Protein 8JYT (pdb70)

Sequence (1138 aa):
NQPVTVIGLGPMGQAMAGAFLAAGHPVTVWNRTPSKADALVAQGAVRAATVAEALAASELVVLSLTDYDAMYAILEPAADALAGRVLVNLSSDTPERAREAAAWAAEHGARYLTGGVMVPPPGIGTPEAYVFYSGPREVFEAHATLAVLGGTDYVGEDPGLAQLYYQAQLDIFWTTMTAYLHATALVGSEGVPAEEFLPYATEMFDSMSFLEEMAEQIDAGEYPGDEDTLAMGAAGVDHIVHASRDAGIDTALPEAVKALFRRAIAAGHGEDSFTSLIEVLRKPAQPVTVIGLGPMGQAMAGAFLAAGHPVTVWNRTPSKADALVAQGAVAATVAEALAASELVVLSLTDYDAMYAILEPAADALAGRVLVNLSSDTPERAREAAAWAAEHGARYLTGGVMVPPPGIGTPEAYVFYSGPREVFEAHATLAVLGGTDYVGEDPGLAQLYYQAQLDIFWTTMTAYLHATALVGSEGVPAEEFLPYATEMFDSMSFLEEMAEQIDAGEYPGDEDTLAMGAAGVDHIVHASRDAGIDTALPEAVKALFRRAIAAGHGEDSFTSLIEVLRKPNQPVTVIGLGPMGQAMAGAFLAAGHPVTVWNRTPSKADALVAQGAVRAATVAEALAASELVVLSLTDYDAMYAILEPAADALAGRVLVNLSSDTPERAREAAAWAAEHGARYLTGGVMVPPPGIGTPEAYVFYSGPREVFEAHRATLAVLGGTDYVGEDPGLAQLYYQAQLDIFWTTMTAYLHATALVGSEGVPAEEFLPYATEMFDSMSFLEEMAEQIDAGEYPGDEDTLAMGAAGVDHIVHASRDAGIDTALPEAVKALFRRAIAAGHGEDSFTSLIEVLRKPANNQPVTVIGLGPMGQAMAGAFLAAGHPVTVWNRTPSKADALVAQGAVAATVAEALAASELVVLSLTDYDAMYAILEPAADALAGRVLVNLSSDTPERAREAAAWAAEHGARYLTGGVMVPPPGIGTPEAYVFYSGPREVFEAHRATLAVLGGTDYVGEDPGLAQLYYQAQLDIFWTTMTAYLHATALVGSEGVPAEEFLPYATEMFDSSFLEEMAEQIDAGEYPGDEDTLAMGAAGVDHIVHASRDAGIDTALPEAVKALFRRAIAAGHGEDSFTSLIEVLRKPA

Nearest PDB structures (foldseek):
  8jyt-assembly1_A  TM=1.004E+00  e=6.769E-57  synthetic construct
  8jyt-assembly2_B  TM=9.882E-01  e=8.481E-52  synthetic construct
  8hwy-assembly1_B  TM=9.661E-01  e=2.026E-46  Escherichia
  6h7p-assembly1_B  TM=9.087E-01  e=3.758E-31  Aspergillus terreus
  5fwn-assembly1_B  TM=8.512E-01  e=6.759E-31  Amycolatopsis orientalis

Solvent-accessible surface area: 49541 Å² total; per-residue (Å²): 116,95,64,0,0,0,0,2,0,20,104,45,0,65,29,1,0,25,19,0,34,96,51,50,13,59,3,14,0,42,23,203,55,78,71,91,0,78,73,17,49,81,141,52,5,90,88,10,88,53,19,37,96,0,0,69,48,4,74,6,0,0,0,15,33,116,35,0,80,28,0,46,75,24,0,91,116,14,10,141,27,0,59,36,48,0,0,0,0,12,2,33,4,11,6,83,60,0,56,96,0,19,60,27,0,67,140,54,46,6,92,7,0,0,0,1,13,31,31,75,33,109,12,18,39,44,39,75,2,37,0,0,0,0,0,37,120,118,4,23,90,78,26,90,6,0,46,33,0,3,12,46,9,35,26,16,101,39,29,0,20,0,0,3,6,31,1,0,0,25,1,0,23,14,3,0,2,0,0,0,0,0,0,3,2,0,0,28,44,87,60,15,69,2,73,83,0,12,78,42,0,56,71,21,23,109,57,21,100,60,9,84,97,6,0,73,25,10,67,70,39,117,15,90,25,117,141,45,15,0,39,116,0,19,57,18,2,42,30,3,0,70,2,0,110,82,29,36,12,5,32,48,0,2,54,17,2,62,29,1,2,144,47,0,72,92,61,64,33,10,125,43,10,22,2,0,3,0,55,12,0,64,115,78,120,104,66,0,0,0,0,2,1,25,101,47,0,63,30,0,0,22,20,0,33,96,53,61,29,78,4,15,4,45,24,204,60,98,72,89,11,91,72,9,70,90,131,51,7,103,35,93,58,19,39,82,0,0,73,45,3,69,5,0,0,0,16,27,114,37,0,84,25,0,45,70,25,0,88,111,9,9,124,19,0,56,35,59,0,0,0,0,15,3,46,22,69,21,118,65,0,85,101,0,18,55,28,0,69,138,55,45,4,88,7,0,0,0,1,10,44,20,84,40,114,11,18,43,37,129,122,5,65,0,15,1,0,0,40,55,63,4,20,15,38,22,64,3,1,2,14,0,0,20,22,48,52,34,3,21,50,29,0,42,0,1,100,96,33,65,54,61,33,93,110,90,157,78,36,66,65,44,48,114,26,34,19,43,43,36,37,49,153,63,54,73,48,150,109,40,82,79,148,10,62,101,103,84,110,48,81,83,83,87,101,120,41,48,118,32,43,132,63,50,113,18,89,10,142,136,74,14,0,36,107,20,17,46,30,15,66,124,83,0,105,49,0,126,109,34,67,40,90,31,67,45,8,61,55,60,34,51,58,23,149,104,0,71,92,50,61,29,10,130,44,10,70,7,0,27,41,48,3,93,155,113,178,149,75,67,0,0,0,0,2,1,21,99,43,0,53,28,0,0,18,23,0,36,94,55,54,19,72,6,16,0,39,26,208,52,75,74,85,0,77,58,10,57,90,137,51,6,94,83,12,88,70,20,44,96,0,0,70,46,4,72,3,0,0,0,17,28,119,34,0,91,28,0,45,78,24,0,88,110,13,9,133,27,0,59,33,52,0,0,0,0,14,4,33,11,11,6,87,65,0,60,93,0,17,66,35,0,67,134,47,43,6,91,6,0,0,0,1,15,27,24,78,41,109,10,15,44,52,127,125,3,27,1,0,1,0,0,43,118,121,6,2,73,68,11,104,79,6,0,50,37,0,6,34,32,38,43,30,16,102,39,30,0,18,0,1,4,6,39,1,0,0,29,2,0,27,13,2,0,3,1,0,0,2,0,0,2,1,0,0,25,45,82,49,10,39,3,71,47,0,18,9,7,0,51,28,10,22,84,59,20,98,63,9,72,88,7,0,84,37,13,58,70,43,115,19,83,34,118,106,49,26,0,42,104,0,19,58,17,2,39,32,4,0,77,2,0,108,81,32,35,5,4,27,44,0,3,56,18,2,44,33,2,2,131,65,0,68,95,66,58,31,10,140,45,10,15,3,0,3,0,59,7,0,75,136,76,112,114,110,76,70,0,0,0,0,2,0,21,101,44,0,61,30,1,0,19,17,0,38,96,33,36,7,61,5,16,3,42,24,202,56,98,72,91,16,89,62,4,80,88,118,45,5,97,38,84,74,20,44,88,0,0,73,46,4,75,3,0,0,0,16,29,128,47,0,92,31,1,43,72,26,0,90,108,12,8,137,27,0,62,32,47,2,0,0,0,13,5,49,25,62,14,106,59,0,90,94,0,20,65,35,0,65,132,46,41,6,97,7,0,0,0,2,15,39,21,83,38,115,5,18,46,36,142,113,5,63,0,15,0,0,0,52,50,77,22,7,55,76,29,45,69,5,0,50,36,0,10,32,34,62,63,31,16,104,54,24,0,50,0,1,99,94,37,76,53,62,43,95,108,88,160,78,39,67,63,46,44,109,24,35,20,46,42,40,34,47,160,61,49,71,47,152,103,41,76,79,151,8,61,115,132,109,115,69,101,90,109,126,106,43,50,111,37,43,132,62,50,112,24,82,32,125,152,79,15,0,36,110,20,4,55,30,14,57,130,83,3,108,44,0,125,111,33,69,37,76,32,69,48,6,59,56,60,38,54,50,20,121,82,0,61,92,62,61,35,10,132,44,9,80,8,0,27,41,48,10,95,129,117,127,118

Secondary structure (DSSP, 8-state):
---EEEE--SHHHHHHHHHHHHTT--EEEE-SSGGGGHHHHTTT-EE-SSHHHHHHH-SEEEE--SSHHHHHHHHGGGGGGGTT-EEEE-----HHHHHHHHHHHHHTT-EEEEEEE-S-GGGTT-TT-EEEEES-HHHHHH---GGGGSEEEEEESSTTHHHHHHHHHHHHHHHHHHHHHHHHHHHHTTT--HHHHHHHHHHHHHT---HHHHHHHHHHT----SSSBHHHHHHHHHHHHHHHHHHT---HHHHHHHHHHHHHHHTT-TTSBGGGGHHHHTS--/--EEEE--SHHHHHHHHHHHHTT--EEEE-SSGGGGHHHHHTT----SHHHHHHH-SEEEE--SSHHHHHHHHGGGGGGGTT-EEEE-----HHHHHHHHHHHHHTT-EEEEEEE-S-GGGTTSTT-EEEEES-HHHHHH---GGGGSEEEEEESSTTHHHHHHHHHHHHHHHHHHHHHHHHHHHHTTT--HHHHHHHHHHHHHT---HHHHHHHHHHT----SSSBHHHHHHHHHHHHHHHHHHT---HHHHHHHHHHHHHHHTT-TTSBGGGGHHHHS--/---EEEE--SHHHHHHHHHHHHHT--EEEE-SSGGGTHHHHHHT-EE-SSHHHHHHH-SEEEE--SSHHHHHHHHGGGGGG-TT-EEEE-S---HHHHHHHHHHHHHTT-EEEEEEE-S-GGGTTSTT-EEEEES-HHHHHHHHHHHHTTSEEEEEES-TTHHHHHHHHHHHHHHHHHHHHHHHHHHHHTTT--HHHHHHHHHHHHHT---HHHHHHHHHHT----SS-BHHHHHHHHHHHHHHHHHTTS--HHHHHHHHHHHHHHHTT-TTSBGGGGHHHHTS--/----EEEE--SHHHHHHHHHHHHTT--EEEE-SSGGGGHHHHHHT----SHHHHHHH-SEEEE--S-HHHHHHHHGGGGGGGTT-EEEE-S---HHHHHHHHHHHHHTT-EEEEEEE-S-GGGTTSTT-EEEEES-HHHHHHHHHHHHTTSEEEEEESSTTHHHHHHHHHHHHHHHHHHHHHHHHHHHHTTT--HHHHHHHHHHHHT--THHHHHHHHHHT----SSS-HHHHHHHHHHHHHHHHHHT---HHHHHHHHHHHHHHHTT-TTS-GGGGHHHHSS--

Foldseek 3Di:
DAEEEEEDLDLQSVLLQVLLVVVPHAYEYEYPPCVSCVVVVVSRYHYDPALLSSLQRHLHYEYEDAEVVVVCVRCVVNLLSLANHEYEYQYADALVSQQVVQVVSVVNNYHYKYKHWDDGSVQFQPQPTEIEIEADPVVLVVCVSVCSRYHYHYDYHRNSVRNVVRVVVVVCVVLVVVVLVQVLVLVCLVPQHSVNCVVVVVVVVVPPPCVVVLVVCVVVVAFAQDPAFLLNVLVVLVVVLVSCVVSVHDNVSSVVVNVLSVVQVVVVRRRGHNSSSVVDVVDDD/DEEEEEALDLQSVLLLVLLVVVVHAYEYDYPPCVSCVVVVVSPYHDPALLRSLQRDLHYEYDDQAVVVVCVRCVVVLLSQASHEYEYQYADALVVQLVVQVVSVVSNHHYKYKHWDDGSVCFQPAPTAMEIEADPVSLVVCVSVCSRPHYHYDYHRRSVRNVVNVVVVVCVVLLVVVLVLVLVLVCLVPQHSVNCVVVSVVVVVPPPCVVVLVVCVVVVHFAAPDQFLLNVLVVLVVVLVSCVVSVHDNPSSVVVNVLSVVQVVVPRRRGHNSSSVVVVVPD/DFAEEEEDLDLQRVLLQVLLVVVPHAYEYEYPDCVSCVVVVVVPHHDDPAVLCRLVRHQEYEYADQEVVVVCVRCVVVLLSLANHEYEYQHADALVSQQVVQVVSVVSRYHYKYKHWDDGSVCFQPAPTEIEIEADVVVCVVCVVSNCSRPHYHYDYHRRSVRNVVNVVVVVCVVLVVVVLVLVLVLVCLVPQHSVNCVVVSVVVVVVPPCVVVLVVCVVVVHFAADDAFLLNVLVVLVVVLVSCVVSPHDNVSSVVVNVLSVVQVVVPRRRGHNSSSVVSVVPDD/DQAEEEEEDLDLQSVLLQVLLVVVPYAYEYDYPDCVSCVVVVVSPYHADALLRSLQRHQHYEYEHAEVVVVCVRPVVPLLSLANHEYEYQHADALVVQLVVQVVSVVSHYFYKYKHWPDGSVCFQPAPTAMEIEADPVSCVVCVVSVCSRHHYHYDYHRRSVRNVVNVVVVVCVVLVVVVLVQVQVLVCLVPQHSVNCVVVVVVVVVVPCVVVLVVCVVVVAFAQDPHFLLNVLVVLVVVLVSCVVSVHDNPSSVVVNVLSVVQVVVPRRSGHNSSSVVSVVPDD

Structure (mmCIF, N/CA/C/O backbone):
data_8JYT
#
_entry.id   8JYT
#
_cell.length_a   66.900
_cell.length_b   68.570
_cell.length_c   84.240
_cell.angle_alpha   76.25
_cell.angle_beta   67.75
_cell.angle_gamma   60.92
#
_symmetry.space_group_name_H-M   'P 1'
#
loop_
_entity.id
_entity.type
_entity.pdbx_description
1 polymer 'ancestra imine reductase'
2 non-polymer 'NADP NICOTINAMIDE-ADENINE-DINUCLEOTIDE PHOSPHATE'
3 water water
#
loop_
_atom_site.group_PDB
_atom_site.id
_atom_site.type_symbol
_atom_site.label_atom_id
_atom_site.label_alt_id
_atom_site.label_comp_id
_atom_site.label_asym_id
_atom_site.label_entity_id
_atom_site.label_seq_id
_atom_site.pdbx_PDB_ins_code
_atom_site.Cartn_x
_atom_site.Cartn_y
_atom_site.Cartn_z
_atom_site.occupancy
_atom_site.B_iso_or_equiv
_atom_site.auth_seq_id
_atom_site.auth_comp_id
_atom_site.auth_asym_id
_atom_site.auth_atom_id
_atom_site.pdbx_PDB_model_num
ATOM 1 N N . ASN A 1 12 ? 40.567 -4.235 20.235 1.00 58.98 4 ASN A N 1
ATOM 2 C CA . ASN A 1 12 ? 39.266 -3.623 20.469 1.00 72.32 4 ASN A CA 1
ATOM 3 C C . ASN A 1 12 ? 38.252 -4.750 20.723 1.00 68.33 4 ASN A C 1
ATOM 4 O O . ASN A 1 12 ? 38.632 -5.819 21.208 1.00 70.35 4 ASN A O 1
ATOM 9 N N . GLN A 1 13 ? 36.974 -4.525 20.409 1.00 68.69 5 GLN A N 1
ATOM 10 C CA . GLN A 1 13 ? 35.937 -5.515 20.687 1.00 62.52 5 GLN A CA 1
ATOM 11 C C . GLN A 1 13 ? 35.841 -6.499 19.526 1.00 48.75 5 GLN A C 1
ATOM 12 O O . GLN A 1 13 ? 35.434 -6.098 18.424 1.00 50.26 5 GLN A O 1
ATOM 18 N N . PRO A 1 14 ? 36.212 -7.772 19.712 1.00 46.94 6 PRO A N 1
ATOM 19 C CA . PRO A 1 14 ? 36.167 -8.725 18.590 1.00 44.97 6 PRO A CA 1
ATOM 20 C C . PRO A 1 14 ? 34.737 -8.934 18.121 1.00 38.99 6 PRO A C 1
ATOM 21 O O . PRO A 1 14 ? 33.797 -8.803 18.903 1.00 41.14 6 PRO A O 1
ATOM 32 N N . VAL A 1 15 ? 34.586 -9.271 16.838 1.00 34.52 7 VAL A N 1
ATOM 33 C CA . VAL A 1 15 ? 33.284 -9.624 16.270 1.00 33.32 7 VAL A CA 1
ATOM 34 C C . VAL A 1 15 ? 33.505 -10.711 15.228 1.00 33.66 7 VAL A C 1
ATOM 35 O O . VAL A 1 15 ? 34.453 -10.645 14.438 1.00 38.75 7 VAL A O 1
ATOM 48 N N . THR A 1 16 ? 32.652 -11.729 15.251 1.00 30.14 8 THR A N 1
ATOM 49 C CA . THR A 1 16 ? 32.620 -12.756 14.220 1.00 27.86 8 THR A CA 1
ATOM 50 C C . THR A 1 16 ? 31.422 -12.549 13.311 1.00 34.33 8 THR A C 1
ATOM 51 O O . THR A 1 16 ? 30.333 -12.222 13.785 1.00 34.97 8 THR A O 1
ATOM 62 N N . VAL A 1 17 ? 31.629 -12.720 12.005 1.00 32.92 9 VAL A N 1
ATOM 63 C CA . VAL A 1 17 ? 30.546 -12.660 11.030 1.00 32.29 9 VAL A CA 1
ATOM 64 C C . VAL A 1 17 ? 30.512 -14.005 10.320 1.00 39.20 9 VAL A C 1
ATOM 65 O O . VAL A 1 17 ? 31.513 -14.428 9.724 1.00 32.74 9 VAL A O 1
ATOM 78 N N . ILE A 1 18 ? 29.373 -14.685 10.409 1.00 34.02 10 ILE A N 1
ATOM 79 C CA . ILE A 1 18 ? 29.129 -15.939 9.707 1.00 35.63 10 ILE A CA 1
ATOM 80 C C . ILE A 1 18 ? 28.098 -15.662 8.630 1.00 39.77 10 ILE A C 1
ATOM 81 O O . ILE A 1 18 ? 26.984 -15.216 8.929 1.00 34.69 10 ILE A O 1
ATOM 97 N N . GLY A 1 19 ? 28.456 -15.974 7.390 1.00 37.80 11 GLY A N 1
ATOM 98 C CA . GLY A 1 19 ? 27.648 -15.604 6.249 1.00 37.24 11 GLY A CA 1
ATOM 99 C C . GLY A 1 19 ? 28.299 -14.451 5.515 1.00 32.45 11 GLY A C 1
ATOM 100 O O . GLY A 1 19 ? 28.317 -13.320 6.008 1.00 36.59 11 GLY A O 1
ATOM 104 N N . LEU A 1 20 ? 28.870 -14.729 4.351 1.00 34.08 12 LEU A N 1
ATOM 105 C CA . LEU A 1 20 ? 29.602 -13.739 3.569 1.00 35.80 12 LEU A CA 1
ATOM 106 C C . LEU A 1 20 ? 28.952 -13.570 2.201 1.00 34.63 12 LEU A C 1
ATOM 107 O O . LEU A 1 20 ? 29.613 -13.435 1.172 1.00 35.80 12 LEU A O 1
ATOM 123 N N . GLY A 1 21 ? 27.628 -13.577 2.168 1.00 35.79 13 GLY A N 1
ATOM 124 C CA . GLY A 1 21 ? 26.928 -13.088 1.008 1.00 36.94 13 GLY A CA 1
ATOM 125 C C . GLY A 1 21 ? 27.103 -11.588 0.920 1.00 35.02 13 GLY A C 1
ATOM 126 O O . GLY A 1 21 ? 27.887 -10.989 1.672 1.00 38.47 13 GLY A O 1
ATOM 130 N N . PRO A 1 22 ? 26.368 -10.943 0.002 1.00 35.93 14 PRO A N 1
ATOM 131 C CA . PRO A 1 22 ? 26.493 -9.479 -0.128 1.00 37.11 14 PRO A CA 1
ATOM 132 C C . PRO A 1 22 ? 26.359 -8.736 1.192 1.00 37.39 14 PRO A C 1
ATOM 133 O O . PRO A 1 22 ? 27.144 -7.818 1.460 1.00 31.77 14 PRO A O 1
ATOM 144 N N . MET A 1 23 ? 25.393 -9.113 2.039 1.00 34.64 15 MET A N 1
ATOM 145 C CA . MET A 1 23 ? 25.171 -8.375 3.284 1.00 34.56 15 MET A CA 1
ATOM 146 C C . MET A 1 23 ? 26.262 -8.658 4.316 1.00 31.01 15 MET A C 1
ATOM 147 O O . MET A 1 23 ? 26.763 -7.736 4.974 1.00 34.42 15 MET A O 1
ATOM 161 N N . GLY A 1 24 ? 26.588 -9.936 4.523 1.00 32.23 16 GLY A N 1
ATOM 162 C CA . GLY A 1 24 ? 27.620 -10.281 5.489 1.00 32.69 16 GLY A CA 1
ATOM 163 C C . GLY A 1 24 ? 28.967 -9.686 5.124 1.00 30.80 16 GLY A C 1
ATOM 164 O O . GLY A 1 24 ? 29.710 -9.232 5.996 1.00 31.23 16 GLY A O 1
ATOM 168 N N . GLN A 1 25 ? 29.292 -9.675 3.832 1.00 32.88 17 GLN A N 1
ATOM 169 C CA . GLN A 1 25 ? 30.536 -9.063 3.385 1.00 37.56 17 GLN A CA 1
ATOM 170 C C . GLN A 1 25 ? 30.544 -7.581 3.716 1.00 39.90 17 GLN A C 1
ATOM 171 O O . GLN A 1 25 ? 31.547 -7.051 4.196 1.00 36.66 17 GLN A O 1
ATOM 185 N N . ALA A 1 26 ? 29.407 -6.901 3.515 1.00 32.91 18 ALA A N 1
ATOM 186 C CA . ALA A 1 26 ? 29.331 -5.482 3.838 1.00 29.33 18 ALA A CA 1
ATOM 187 C C . ALA A 1 26 ? 29.409 -5.244 5.340 1.00 32.14 18 ALA A C 1
ATOM 188 O O . ALA A 1 26 ? 29.966 -4.230 5.776 1.00 34.48 18 ALA A O 1
ATOM 195 N N . MET A 1 27 ? 28.808 -6.128 6.150 1.00 31.90 19 MET A N 1
ATOM 196 C CA . MET A 1 27 ? 28.867 -5.955 7.600 1.00 25.89 19 MET A CA 1
ATOM 197 C C . MET A 1 27 ? 30.295 -6.144 8.111 1.00 36.36 19 MET A C 1
ATOM 198 O O . MET A 1 27 ? 30.782 -5.366 8.939 1.00 33.73 19 MET A O 1
ATOM 212 N N . ALA A 1 28 ? 30.950 -7.215 7.667 1.00 31.01 20 ALA A N 1
ATOM 213 C CA . ALA A 1 28 ? 32.333 -7.478 8.056 1.00 32.56 20 ALA A CA 1
ATOM 214 C C . ALA A 1 28 ? 33.235 -6.307 7.685 1.00 33.68 20 ALA A C 1
ATOM 215 O O . ALA A 1 28 ? 34.083 -5.887 8.485 1.00 41.43 20 ALA A O 1
ATOM 222 N N . GLY A 1 29 ? 33.072 -5.777 6.471 1.00 35.33 21 GLY A N 1
ATOM 223 C CA . GLY A 1 29 ? 33.868 -4.632 6.051 1.00 38.12 21 GLY A CA 1
ATOM 224 C C . GLY A 1 29 ? 33.672 -3.442 6.965 1.00 44.41 21 GLY A C 1
ATOM 225 O O . GLY A 1 29 ? 34.634 -2.779 7.362 1.00 38.52 21 GLY A O 1
ATOM 229 N N . ALA A 1 30 ? 32.422 -3.179 7.342 1.00 38.94 22 ALA A N 1
ATOM 230 C CA . ALA A 1 30 ? 32.131 -2.059 8.227 1.00 38.03 22 ALA A CA 1
ATOM 231 C C . ALA A 1 30 ? 32.784 -2.258 9.586 1.00 37.12 22 ALA A C 1
ATOM 232 O O . ALA A 1 30 ? 33.382 -1.329 10.143 1.00 44.53 22 ALA A O 1
ATOM 239 N N . PHE A 1 31 ? 32.645 -3.458 10.162 1.00 32.67 23 PHE A N 1
ATOM 240 C CA . PHE A 1 31 ? 33.289 -3.708 11.445 1.00 31.12 23 PHE A CA 1
ATOM 241 C C . PHE A 1 31 ? 34.787 -3.497 11.341 1.00 38.75 23 PHE A C 1
ATOM 242 O O . PHE A 1 31 ? 35.399 -2.929 12.248 1.00 35.84 23 PHE A O 1
ATOM 259 N N . LEU A 1 32 ? 35.392 -4.010 10.269 1.00 35.72 24 LEU A N 1
ATOM 260 C CA . LEU A 1 32 ? 36.838 -3.907 10.086 1.00 39.93 24 LEU A CA 1
ATOM 261 C C . LEU A 1 32 ? 37.263 -2.453 9.911 1.00 41.40 24 LEU A C 1
ATOM 262 O O . LEU A 1 32 ? 38.212 -1.988 10.554 1.00 44.54 24 LEU A O 1
ATOM 278 N N . ALA A 1 33 ? 36.549 -1.708 9.065 1.00 38.97 25 ALA A N 1
ATOM 279 C CA . ALA A 1 33 ? 36.878 -0.302 8.870 1.00 43.86 25 ALA A CA 1
ATOM 280 C C . ALA A 1 33 ? 36.744 0.487 10.164 1.00 51.19 25 ALA A C 1
ATOM 281 O O . ALA A 1 33 ? 37.436 1.493 10.352 1.00 46.10 25 ALA A O 1
ATOM 288 N N . ALA A 1 34 ? 35.878 0.041 11.068 1.00 44.26 26 ALA A N 1
ATOM 289 C CA . ALA A 1 34 ? 35.684 0.709 12.345 1.00 45.78 26 ALA A CA 1
ATOM 290 C C . ALA A 1 34 ? 36.697 0.286 13.392 1.00 40.67 26 ALA A C 1
ATOM 291 O O . ALA A 1 34 ? 36.594 0.726 14.542 1.00 47.09 26 ALA A O 1
ATOM 298 N N . GLY A 1 35 ? 37.659 -0.554 13.026 1.00 46.61 27 GLY A N 1
ATOM 299 C CA . GLY A 1 35 ? 38.727 -0.932 13.922 1.00 48.16 27 GLY A CA 1
ATOM 300 C C . GLY A 1 35 ? 38.479 -2.175 14.739 1.00 48.06 27 GLY A C 1
ATOM 301 O O . GLY A 1 35 ? 39.299 -2.498 15.606 1.00 44.69 27 GLY A O 1
ATOM 305 N N . HIS A 1 36 ? 37.399 -2.874 14.502 1.00 40.66 28 HIS A N 1
ATOM 306 C CA . HIS A 1 36 ? 37.140 -4.054 15.306 1.00 40.27 28 HIS A CA 1
ATOM 307 C C . HIS A 1 36 ? 37.987 -5.213 14.783 1.00 34.51 28 HIS A C 1
ATOM 308 O O . HIS A 1 36 ? 38.185 -5.333 13.565 1.00 40.59 28 HIS A O 1
ATOM 322 N N . PRO A 1 37 ? 38.492 -6.071 15.675 1.00 37.36 29 PRO A N 1
ATOM 323 C CA . PRO A 1 37 ? 39.031 -7.376 15.244 1.00 41.27 29 PRO A CA 1
ATOM 324 C C . PRO A 1 37 ? 37.884 -8.225 14.706 1.00 45.81 29 PRO A C 1
ATOM 325 O O . PRO A 1 37 ? 36.913 -8.459 15.423 1.00 41.19 29 PRO A O 1
ATOM 336 N N . VAL A 1 38 ? 37.994 -8.703 13.463 1.00 37.82 30 VAL A N 1
ATOM 337 C CA . VAL A 1 38 ? 36.876 -9.367 12.784 1.00 42.02 30 VAL A CA 1
ATOM 338 C C . VAL A 1 38 ? 37.318 -10.732 12.270 1.00 39.63 30 VAL A C 1
ATOM 339 O O . VAL A 1 38 ? 38.276 -10.829 11.492 1.00 38.36 30 VAL A O 1
ATOM 352 N N . THR A 1 39 ? 36.607 -11.775 12.693 1.00 38.27 31 THR A N 1
ATOM 353 C CA . THR A 1 39 ? 36.782 -13.141 12.224 1.00 38.06 31 THR A CA 1
ATOM 354 C C . THR A 1 39 ? 35.569 -13.542 11.395 1.00 39.58 31 THR A C 1
ATOM 355 O O . THR A 1 39 ? 34.432 -13.274 11.786 1.00 33.26 31 THR A O 1
ATOM 366 N N . VAL A 1 40 ? 35.807 -14.200 10.262 1.00 35.65 32 VAL A N 1
ATOM 367 C CA . VAL A 1 40 ? 34.742 -14.500 9.312 1.00 38.01 32 VAL A CA 1
ATOM 368 C C . VAL A 1 40 ? 34.751 -15.977 8.953 1.00 46.23 32 VAL A C 1
ATOM 369 O O . VAL A 1 40 ? 35.792 -16.638 8.981 1.00 40.85 32 VAL A O 1
ATOM 382 N N . TRP A 1 41 ? 33.575 -16.493 8.593 1.00 37.37 33 TRP A N 1
ATOM 383 C CA . TRP A 1 41 ? 33.450 -17.859 8.106 1.00 38.44 33 TRP A CA 1
ATOM 384 C C . TRP A 1 41 ? 32.351 -17.906 7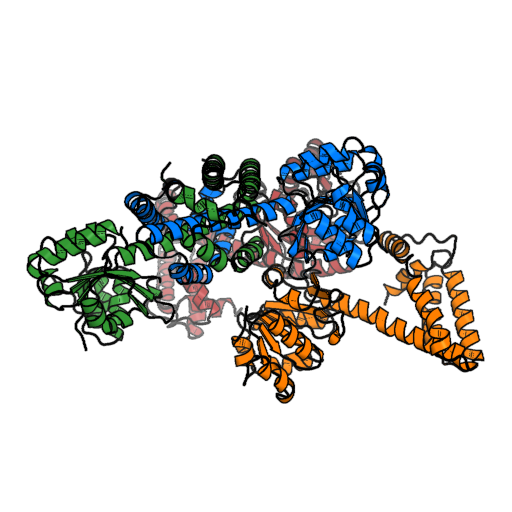.053 1.00 45.55 33 TRP A C 1
ATOM 385 O O . TRP A 1 41 ? 31.323 -17.230 7.182 1.00 38.40 33 TRP A O 1
ATOM 406 N N . ASN A 1 42 ? 32.574 -18.711 6.014 1.00 41.25 34 ASN A N 1
ATOM 407 C CA . ASN A 1 42 ? 31.561 -18.892 4.987 1.00 37.90 34 ASN A CA 1
ATOM 408 C C . ASN A 1 42 ? 31.722 -20.271 4.359 1.00 44.30 34 ASN A C 1
ATOM 409 O O . ASN A 1 42 ? 32.840 -20.769 4.188 1.00 44.25 34 ASN A O 1
ATOM 420 N N . ARG A 1 43 ? 30.592 -20.879 4.001 1.00 41.12 35 ARG A N 1
ATOM 421 C CA . ARG A 1 43 ? 30.634 -22.197 3.378 1.00 45.59 35 ARG A CA 1
ATOM 422 C C . ARG A 1 43 ? 31.474 -22.169 2.103 1.00 47.99 35 ARG A C 1
ATOM 423 O O . ARG A 1 43 ? 32.166 -23.144 1.784 1.00 51.18 35 ARG A O 1
ATOM 444 N N . THR A 1 44 ? 31.430 -21.055 1.362 1.00 43.95 36 THR A N 1
ATOM 445 C CA . THR A 1 44 ? 32.244 -20.844 0.174 1.00 48.43 36 THR A CA 1
ATOM 446 C C . THR A 1 44 ? 33.407 -19.934 0.548 1.00 50.04 36 THR A C 1
ATOM 447 O O . THR A 1 44 ? 33.243 -18.704 0.560 1.00 45.94 36 THR A O 1
ATOM 458 N N . PRO A 1 45 ? 34.596 -20.473 0.849 1.00 52.18 37 PRO A N 1
ATOM 459 C CA . PRO A 1 45 ? 35.640 -19.636 1.478 1.00 48.59 37 PRO A CA 1
ATOM 460 C C . PRO A 1 45 ? 36.160 -18.526 0.584 1.00 42.88 37 PRO A C 1
ATOM 461 O O . PRO A 1 45 ? 36.667 -17.527 1.105 1.00 44.93 37 PRO A O 1
ATOM 472 N N . SER A 1 46 ? 36.040 -18.662 -0.736 1.00 47.20 38 SER A N 1
ATOM 473 C CA . SER A 1 46 ? 36.539 -17.634 -1.640 1.00 46.47 38 SER A CA 1
ATOM 474 C C . SER A 1 46 ? 35.937 -16.262 -1.345 1.00 51.38 38 SER A C 1
ATOM 475 O O . SER A 1 46 ? 36.552 -15.236 -1.665 1.00 43.40 38 SER A O 1
ATOM 483 N N . LYS A 1 47 ? 34.732 -16.214 -0.769 1.00 44.12 39 LYS A N 1
ATOM 484 C CA . LYS A 1 47 ? 34.065 -14.934 -0.547 1.00 41.95 39 LYS A CA 1
ATOM 485 C C . LYS A 1 47 ? 34.660 -14.150 0.611 1.00 43.13 39 LYS A C 1
ATOM 486 O O . LYS A 1 47 ? 34.221 -13.019 0.852 1.00 37.18 39 LYS A O 1
ATOM 505 N N . ALA A 1 48 ? 35.620 -14.724 1.341 1.00 39.89 40 ALA A N 1
ATOM 506 C CA . ALA A 1 48 ? 36.310 -14.029 2.414 1.00 44.42 40 ALA A CA 1
ATOM 507 C C . ALA A 1 48 ? 37.669 -13.494 1.982 1.00 37.52 40 ALA A C 1
ATOM 508 O O . ALA A 1 48 ? 38.329 -12.819 2.776 1.00 35.79 40 ALA A O 1
ATOM 515 N N . ASP A 1 49 ? 38.087 -13.760 0.741 1.00 37.04 41 ASP A N 1
ATOM 516 C CA . ASP A 1 49 ? 39.443 -13.413 0.320 1.00 42.47 41 ASP A CA 1
ATOM 517 C C . ASP A 1 49 ? 39.692 -11.918 0.446 1.00 42.45 41 ASP A C 1
ATOM 518 O O . ASP A 1 49 ? 40.687 -11.488 1.044 1.00 40.86 41 ASP A O 1
ATOM 527 N N . ALA A 1 50 ? 38.782 -11.107 -0.104 1.00 36.83 42 ALA A N 1
ATOM 528 C CA . ALA A 1 50 ? 38.992 -9.663 -0.113 1.00 38.56 42 ALA A CA 1
ATOM 529 C C . ALA A 1 50 ? 39.043 -9.114 1.304 1.00 38.14 42 ALA A C 1
ATOM 530 O O . ALA A 1 50 ? 39.836 -8.215 1.604 1.00 36.34 42 ALA A O 1
ATOM 537 N N . LEU A 1 51 ? 38.184 -9.627 2.187 1.00 33.06 43 LEU A N 1
ATOM 538 C CA . LEU A 1 51 ? 38.186 -9.189 3.578 1.00 31.69 43 LEU A CA 1
ATOM 539 C C . LEU A 1 51 ? 39.469 -9.619 4.296 1.00 35.28 43 LEU A C 1
ATOM 540 O O . LEU A 1 51 ? 40.063 -8.843 5.059 1.00 33.54 43 LEU A O 1
ATOM 556 N N . VAL A 1 52 ? 39.900 -10.861 4.081 1.00 35.49 44 VAL A N 1
ATOM 557 C CA . VAL A 1 52 ? 41.110 -11.350 4.737 1.00 30.89 44 VAL A CA 1
ATOM 558 C C . VAL A 1 52 ? 42.314 -10.534 4.294 1.00 36.10 44 VAL A C 1
ATOM 559 O O . VAL A 1 52 ? 43.230 -10.275 5.085 1.00 39.93 44 VAL A O 1
ATOM 572 N N . ALA A 1 53 ? 42.330 -10.124 3.023 1.00 39.38 45 ALA A N 1
ATOM 573 C CA . ALA A 1 53 ? 43.417 -9.298 2.511 1.00 35.88 45 ALA A CA 1
ATOM 574 C C . ALA A 1 53 ? 43.466 -7.934 3.177 1.00 44.17 45 ALA A C 1
ATOM 575 O O . ALA A 1 53 ? 44.488 -7.249 3.065 1.00 37.75 45 ALA A O 1
ATOM 582 N N . GLN A 1 54 ? 42.411 -7.540 3.895 1.00 37.43 46 GLN A N 1
ATOM 583 C CA . GLN A 1 54 ? 42.351 -6.243 4.556 1.00 36.78 46 GLN A CA 1
ATOM 584 C C . GLN A 1 54 ? 42.440 -6.340 6.073 1.00 37.76 46 GLN A C 1
ATOM 585 O O . GLN A 1 54 ? 42.349 -5.309 6.751 1.00 45.23 46 GLN A O 1
ATOM 599 N N . GLY A 1 55 ? 42.615 -7.542 6.625 1.00 33.83 47 GLY A N 1
ATOM 600 C CA . GLY A 1 55 ? 42.853 -7.704 8.045 1.00 40.07 47 GLY A CA 1
ATOM 601 C C . GLY A 1 55 ? 41.941 -8.715 8.704 1.00 32.58 47 GLY A C 1
ATOM 602 O O . GLY A 1 55 ? 42.113 -9.048 9.881 1.00 33.71 47 GLY A O 1
ATOM 606 N N . ALA A 1 56 ? 40.928 -9.177 7.975 1.00 40.20 48 ALA A N 1
ATOM 607 C CA . ALA A 1 56 ? 40.026 -10.162 8.553 1.00 40.32 48 ALA A CA 1
ATOM 608 C C . ALA A 1 56 ? 40.729 -11.505 8.705 1.00 39.71 48 ALA A C 1
ATOM 609 O O . ALA A 1 56 ? 41.617 -11.858 7.924 1.00 44.58 48 ALA A O 1
ATOM 616 N N . VAL A 1 57 ? 40.330 -12.244 9.741 1.00 36.03 49 VAL A N 1
ATOM 617 C CA . VAL A 1 57 ? 40.817 -13.594 10.004 1.00 33.22 49 VAL A CA 1
ATOM 618 C C . VAL A 1 57 ? 39.793 -14.595 9.484 1.00 40.65 49 VAL A C 1
ATOM 619 O O . VAL A 1 57 ? 38.603 -14.514 9.821 1.00 40.07 49 VAL A O 1
ATOM 632 N N . ARG A 1 58 ? 40.240 -15.513 8.629 1.00 44.87 50 ARG A N 1
ATOM 633 C CA . ARG A 1 58 ? 39.389 -16.596 8.151 1.00 46.73 50 ARG A CA 1
ATOM 634 C C . ARG A 1 58 ? 39.462 -17.723 9.174 1.00 51.63 50 ARG A C 1
ATOM 635 O O . ARG A 1 58 ? 40.513 -18.353 9.336 1.00 42.42 50 ARG A O 1
ATOM 656 N N . ALA A 1 59 ? 38.367 -17.944 9.897 1.00 44.03 51 ALA A N 1
ATOM 657 C CA . ALA A 1 59 ? 38.276 -19.105 10.769 1.00 41.36 51 ALA A CA 1
ATOM 658 C C . ALA A 1 59 ? 38.321 -20.373 9.928 1.00 45.83 51 ALA A C 1
ATOM 659 O O . ALA A 1 59 ? 37.723 -20.440 8.851 1.00 42.55 51 ALA A O 1
ATOM 666 N N . ALA A 1 60 ? 39.064 -21.375 10.406 1.00 36.93 52 ALA A N 1
ATOM 667 C CA . ALA A 1 60 ? 39.155 -22.636 9.678 1.00 44.74 52 ALA A CA 1
ATOM 668 C C . ALA A 1 60 ? 37.935 -23.509 9.905 1.00 37.65 52 ALA A C 1
ATOM 669 O O . ALA A 1 60 ? 37.640 -24.381 9.082 1.00 43.56 52 ALA A O 1
ATOM 676 N N . THR A 1 61 ? 37.230 -23.291 11.005 1.00 37.94 53 THR A N 1
ATOM 677 C CA . THR A 1 61 ? 36.072 -24.079 11.377 1.00 42.59 53 THR A CA 1
ATOM 678 C C . THR A 1 61 ? 35.006 -23.135 11.900 1.00 39.96 53 THR A C 1
ATOM 679 O O . THR A 1 61 ? 35.314 -22.046 12.397 1.00 36.16 53 THR A O 1
ATOM 690 N N . VAL A 1 62 ? 33.746 -23.569 11.792 1.00 45.77 54 VAL A N 1
ATOM 691 C CA . VAL A 1 62 ? 32.655 -22.790 12.363 1.00 32.29 54 VAL A CA 1
ATOM 692 C C . VAL A 1 62 ? 32.878 -22.601 13.857 1.00 34.76 54 VAL A C 1
ATOM 693 O O . VAL A 1 62 ? 32.692 -21.504 14.396 1.00 37.22 54 VAL A O 1
ATOM 706 N N . ALA A 1 63 ? 33.281 -23.674 14.557 1.00 39.20 55 ALA A N 1
ATOM 707 C CA . ALA A 1 63 ? 33.460 -23.603 16.009 1.00 41.10 55 ALA A CA 1
ATOM 708 C C . ALA A 1 63 ? 34.565 -22.625 16.397 1.00 36.47 55 ALA A C 1
ATOM 709 O O . ALA A 1 63 ? 34.443 -21.895 17.389 1.00 36.71 55 ALA A O 1
ATOM 716 N N . GLU A 1 64 ? 35.663 -22.612 15.647 1.00 34.43 56 GLU A N 1
ATOM 717 C CA . GLU A 1 64 ? 36.705 -21.625 15.913 1.00 43.26 56 GLU A CA 1
ATOM 718 C C . GLU A 1 64 ? 36.218 -20.199 15.634 1.00 40.43 56 GLU A C 1
ATOM 719 O O . GLU A 1 64 ? 36.631 -19.254 16.322 1.00 38.08 56 GLU A O 1
ATOM 731 N N . ALA A 1 65 ? 35.327 -20.025 14.654 1.00 41.54 57 ALA A N 1
ATOM 732 C CA . ALA A 1 65 ? 34.716 -18.716 14.438 1.00 35.55 57 ALA A CA 1
ATOM 733 C C . ALA A 1 65 ? 33.897 -18.294 15.655 1.00 33.81 57 ALA A C 1
ATOM 734 O O . ALA A 1 65 ? 33.982 -17.149 16.113 1.00 38.42 57 ALA A O 1
ATOM 741 N N . LEU A 1 66 ? 33.121 -19.222 16.218 1.00 35.95 58 LEU A N 1
ATOM 742 C CA . LEU A 1 66 ? 32.346 -18.908 17.413 1.00 38.13 58 LEU A CA 1
ATOM 743 C C . LEU A 1 66 ? 33.253 -18.561 18.588 1.00 38.28 58 LEU A C 1
ATOM 744 O O . LEU A 1 66 ? 32.962 -17.651 19.373 1.00 35.09 58 LEU A O 1
ATOM 760 N N . ALA A 1 67 ? 34.358 -19.285 18.732 1.00 38.38 59 ALA A N 1
ATOM 761 C CA . ALA A 1 67 ? 35.234 -19.060 19.874 1.00 40.25 59 ALA A CA 1
ATOM 762 C C . ALA A 1 67 ? 36.014 -17.759 19.745 1.00 40.08 59 ALA A C 1
ATOM 763 O O . ALA A 1 67 ? 36.418 -17.178 20.762 1.00 45.57 59 ALA A O 1
ATOM 770 N N . ALA A 1 68 ? 36.217 -17.279 18.517 1.00 37.65 60 ALA A N 1
ATOM 771 C CA . ALA A 1 68 ? 37.065 -16.110 18.314 1.00 37.87 60 ALA A CA 1
ATOM 772 C C . ALA A 1 68 ? 36.459 -14.849 18.918 1.00 47.81 60 ALA A C 1
ATOM 773 O O . ALA A 1 68 ? 37.201 -13.930 19.280 1.00 41.27 60 ALA A O 1
ATOM 780 N N . SER A 1 69 ? 35.131 -14.769 19.027 1.00 38.79 61 SER A N 1
ATOM 781 C CA . SER A 1 69 ? 34.478 -13.560 19.515 1.00 42.40 61 SER A CA 1
ATOM 782 C C . SER A 1 69 ? 33.215 -13.933 20.277 1.00 36.18 61 SER A C 1
ATOM 783 O O . SER A 1 69 ? 32.503 -14.867 19.897 1.00 40.82 61 SER A O 1
ATOM 791 N N . GLU A 1 70 ? 32.947 -13.206 21.364 1.00 33.23 62 GLU A N 1
ATOM 792 C CA . GLU A 1 70 ? 31.677 -13.375 22.053 1.00 38.40 62 GLU A CA 1
ATOM 793 C C . GLU A 1 70 ? 30.511 -12.952 21.162 1.00 37.32 62 GLU A C 1
ATOM 794 O O . GLU A 1 70 ? 29.458 -13.599 21.165 1.00 39.56 62 GLU A O 1
ATOM 806 N N . LEU A 1 71 ? 30.677 -11.861 20.409 1.00 36.55 63 LEU A N 1
ATOM 807 C CA . LEU A 1 71 ? 29.635 -11.332 19.531 1.00 29.32 63 LEU A CA 1
ATOM 808 C C . LEU A 1 71 ? 29.750 -11.986 18.166 1.00 33.46 63 LEU A C 1
ATOM 809 O O . LEU A 1 71 ? 30.765 -11.822 17.485 1.00 36.91 63 LEU A O 1
ATOM 825 N N . VAL A 1 72 ? 28.709 -12.710 17.770 1.00 30.76 64 VAL A N 1
ATOM 826 C CA . VAL A 1 72 ? 28.679 -13.486 16.536 1.00 28.66 64 VAL A CA 1
ATOM 827 C C . VAL A 1 72 ? 27.502 -12.984 15.723 1.00 33.21 64 VAL A C 1
ATOM 828 O O . VAL A 1 72 ? 26.348 -13.227 16.094 1.00 32.33 64 VAL A O 1
ATOM 841 N N . VAL A 1 73 ? 27.781 -12.316 14.608 1.00 31.95 65 VAL A N 1
ATOM 842 C CA . VAL A 1 73 ? 26.745 -11.808 13.713 1.00 30.25 65 VAL A CA 1
ATOM 843 C C . VAL A 1 73 ? 26.523 -12.828 12.605 1.00 32.84 65 VAL A C 1
ATOM 844 O O . VAL A 1 73 ? 27.474 -13.289 11.964 1.00 32.23 65 VAL A O 1
ATOM 857 N N . LEU A 1 74 ? 25.265 -13.202 12.399 1.00 30.49 66 LEU A N 1
ATOM 858 C CA . LEU A 1 74 ? 24.875 -14.148 11.368 1.00 28.27 66 LEU A CA 1
ATOM 859 C C . LEU A 1 74 ? 24.147 -13.396 10.269 1.00 33.05 66 LEU A C 1
ATOM 860 O O . LEU A 1 74 ? 23.244 -12.599 10.560 1.00 32.19 66 LEU A O 1
ATOM 876 N N . SER A 1 75 ? 24.531 -13.658 9.010 1.00 32.13 67 SER A N 1
ATOM 877 C CA . SER A 1 75 ? 23.880 -13.044 7.848 1.00 32.95 67 SER A CA 1
ATOM 878 C C . SER A 1 75 ? 23.770 -14.150 6.794 1.00 38.37 67 SER A C 1
ATOM 879 O O . SER A 1 75 ? 24.652 -14.308 5.943 1.00 36.15 67 SER A O 1
ATOM 887 N N . LEU A 1 76 ? 22.666 -14.900 6.842 1.00 31.93 68 LEU A N 1
ATOM 888 C CA . LEU A 1 76 ? 22.472 -16.085 6.017 1.00 30.54 68 LEU A CA 1
ATOM 889 C C . LEU A 1 76 ? 21.109 -15.994 5.345 1.00 34.10 68 LEU A C 1
ATOM 890 O O . LEU A 1 76 ? 20.304 -15.116 5.656 1.00 32.38 68 LEU A O 1
ATOM 906 N N . THR A 1 77 ? 20.906 -16.857 4.347 1.00 36.69 69 THR A N 1
ATOM 907 C CA . THR A 1 77 ? 19.661 -16.857 3.586 1.00 41.03 69 THR A CA 1
ATOM 908 C C . THR A 1 77 ? 18.458 -16.931 4.515 1.00 38.58 69 THR A C 1
ATOM 909 O O . THR A 1 77 ? 17.596 -16.044 4.511 1.00 40.53 69 THR A O 1
ATOM 920 N N . ASP A 1 78 ? 18.384 -17.991 5.316 1.00 38.35 70 ASP A N 1
ATOM 921 C CA . ASP A 1 78 ? 17.277 -18.195 6.239 1.00 44.85 70 ASP A CA 1
ATOM 922 C C . ASP A 1 78 ? 17.815 -18.876 7.495 1.00 37.40 70 ASP A C 1
ATOM 923 O O . ASP A 1 78 ? 19.019 -19.117 7.636 1.00 41.19 70 ASP A O 1
ATOM 932 N N . TYR A 1 79 ? 16.911 -19.202 8.417 1.00 37.86 71 TYR A N 1
ATOM 933 C CA . TYR A 1 79 ? 17.318 -19.881 9.643 1.00 39.51 71 TYR A CA 1
ATOM 934 C C . TYR A 1 79 ? 17.708 -21.338 9.398 1.00 39.86 71 TYR A C 1
ATOM 935 O O . TYR A 1 79 ? 18.470 -21.911 10.188 1.00 39.91 71 TYR A O 1
ATOM 953 N N . ASP A 1 80 ? 17.217 -21.950 8.319 1.00 39.89 72 ASP A N 1
ATOM 954 C CA . ASP A 1 80 ? 17.663 -23.296 7.978 1.00 41.95 72 ASP A CA 1
ATOM 955 C C . ASP A 1 80 ? 19.162 -23.319 7.720 1.00 36.50 72 ASP A C 1
ATOM 956 O O . ASP A 1 80 ? 19.854 -24.265 8.110 1.00 46.30 72 ASP A O 1
ATOM 965 N N . ALA A 1 81 ? 19.669 -22.299 7.022 1.00 40.21 73 ALA A N 1
ATOM 966 C CA . ALA A 1 81 ? 21.106 -22.177 6.805 1.00 41.07 73 ALA A CA 1
ATOM 967 C C . ALA A 1 81 ? 21.855 -22.071 8.128 1.00 37.87 73 ALA A C 1
ATOM 968 O O . ALA A 1 81 ? 22.949 -22.631 8.280 1.00 40.87 73 ALA A O 1
ATOM 975 N N . MET A 1 82 ? 21.293 -21.337 9.091 1.00 35.83 74 MET A N 1
ATOM 976 C CA . MET A 1 82 ? 21.904 -21.230 10.412 1.00 42.39 74 MET A CA 1
ATOM 977 C C . MET A 1 82 ? 22.063 -22.591 11.079 1.00 46.91 74 MET A C 1
ATOM 978 O O . MET A 1 82 ? 23.159 -22.962 11.518 1.00 36.84 74 MET A O 1
ATOM 992 N N . TYR A 1 83 ? 20.970 -23.344 11.184 1.00 39.12 75 TYR A N 1
ATOM 993 C CA . TYR A 1 83 ? 21.036 -24.632 11.858 1.00 40.26 75 TYR A CA 1
ATOM 994 C C . TYR A 1 83 ? 22.002 -25.569 11.152 1.00 35.80 75 TYR A C 1
ATOM 995 O O . TYR A 1 83 ? 22.763 -26.293 11.802 1.00 42.71 75 TYR A O 1
ATOM 1013 N N . ALA A 1 84 ? 21.985 -25.575 9.820 1.00 40.56 76 ALA A N 1
ATOM 1014 C CA . ALA A 1 84 ? 22.924 -26.414 9.083 1.00 39.53 76 ALA A CA 1
ATOM 1015 C C . ALA A 1 84 ? 24.368 -26.058 9.426 1.00 46.36 76 ALA A C 1
ATOM 1016 O O . ALA A 1 84 ? 25.223 -26.943 9.552 1.00 45.36 76 ALA A O 1
ATOM 1023 N N . ILE A 1 85 ? 24.651 -24.768 9.604 1.00 44.12 77 ILE A N 1
ATOM 1024 C CA . ILE A 1 85 ? 26.013 -24.320 9.882 1.00 42.96 77 ILE A CA 1
ATOM 1025 C C . ILE A 1 85 ? 26.376 -24.548 11.340 1.00 46.31 77 ILE A C 1
ATOM 1026 O O . ILE A 1 85 ? 27.478 -25.016 11.659 1.00 39.76 77 ILE A O 1
ATOM 1042 N N . LEU A 1 86 ? 25.466 -24.207 12.247 1.00 38.45 78 LEU A N 1
ATOM 1043 C CA . LEU A 1 86 ? 25.827 -24.099 13.651 1.00 36.01 78 LEU A CA 1
ATOM 1044 C C . LEU A 1 86 ? 25.599 -25.383 14.432 1.00 40.73 78 LEU A C 1
ATOM 1045 O O . LEU A 1 86 ? 26.306 -25.631 15.413 1.00 43.20 78 LEU A O 1
ATOM 1061 N N . GLU A 1 87 ? 24.637 -26.208 14.028 1.00 44.99 79 GLU A N 1
ATOM 1062 C CA . GLU A 1 87 ? 24.345 -27.416 14.798 1.00 41.73 79 GLU A CA 1
ATOM 1063 C C . GLU A 1 87 ? 25.561 -28.314 14.943 1.00 45.92 79 GLU A C 1
ATOM 1064 O O . GLU A 1 87 ? 25.846 -28.755 16.071 1.00 44.18 79 GLU A O 1
ATOM 1076 N N . PRO A 1 88 ? 26.318 -28.621 13.887 1.00 43.22 80 PRO A N 1
ATOM 1077 C CA . PRO A 1 88 ? 27.531 -29.443 14.072 1.00 49.37 80 PRO A CA 1
ATOM 1078 C C . PRO A 1 88 ? 28.536 -28.839 15.034 1.00 47.62 80 PRO A C 1
ATOM 1079 O O . PRO A 1 88 ? 29.464 -29.541 15.452 1.00 54.23 80 PRO A O 1
ATOM 1090 N N . ALA A 1 89 ? 28.381 -27.565 15.402 1.00 47.69 81 ALA A N 1
ATOM 1091 C CA . ALA A 1 89 ? 29.317 -26.862 16.273 1.00 38.52 81 ALA A CA 1
ATOM 1092 C C . ALA A 1 89 ? 28.605 -26.273 17.488 1.00 39.87 81 ALA A C 1
ATOM 1093 O O . ALA A 1 89 ? 29.055 -25.286 18.075 1.00 37.80 81 ALA A O 1
ATOM 1100 N N . ALA A 1 90 ? 27.489 -26.873 17.888 1.00 41.24 82 ALA A N 1
ATOM 1101 C CA . ALA A 1 90 ? 26.669 -26.260 18.924 1.00 41.90 82 ALA A CA 1
ATOM 1102 C C . ALA A 1 90 ? 27.382 -26.167 20.268 1.00 41.64 82 ALA A C 1
ATOM 1103 O O . ALA A 1 90 ? 27.007 -25.326 21.095 1.00 42.13 82 ALA A O 1
ATOM 1110 N N . ASP A 1 91 ? 28.368 -27.032 20.529 1.00 51.13 83 ASP A N 1
ATOM 1111 C CA . ASP A 1 91 ? 29.061 -26.993 21.813 1.00 51.73 83 ASP A CA 1
ATOM 1112 C C . ASP A 1 91 ? 29.929 -25.751 21.980 1.00 47.23 83 ASP A C 1
ATOM 1113 O O . ASP A 1 91 ? 30.283 -25.399 23.114 1.00 49.46 83 ASP A O 1
ATOM 1122 N N . ALA A 1 92 ? 30.264 -25.076 20.889 1.00 43.05 84 ALA A N 1
ATOM 1123 C CA . ALA A 1 92 ? 31.031 -23.839 20.937 1.00 43.05 84 ALA A CA 1
ATOM 1124 C C . ALA A 1 92 ? 30.160 -22.602 21.133 1.00 42.30 84 ALA A C 1
ATOM 1125 O O . ALA A 1 92 ? 30.696 -21.496 21.229 1.00 40.40 84 ALA A O 1
ATOM 1132 N N . LEU A 1 93 ? 28.837 -22.749 21.155 1.00 36.49 85 LEU A N 1
ATOM 1133 C CA . LEU A 1 93 ? 27.950 -21.610 21.363 1.00 35.00 85 LEU A CA 1
ATOM 1134 C C . LEU A 1 93 ? 28.000 -21.084 22.788 1.00 40.89 85 LEU A C 1
ATOM 1135 O O . LEU A 1 93 ? 27.505 -19.983 23.047 1.00 36.76 85 LEU A O 1
ATOM 1151 N N . ALA A 1 94 ? 28.585 -21.840 23.715 1.00 38.70 86 ALA A N 1
ATOM 1152 C CA . ALA A 1 94 ? 28.591 -21.442 25.115 1.00 40.22 86 ALA A CA 1
ATOM 1153 C C . ALA A 1 94 ? 29.227 -20.071 25.297 1.00 34.25 86 ALA A C 1
ATOM 1154 O O . ALA A 1 94 ? 30.356 -19.832 24.865 1.00 36.77 86 ALA A O 1
ATOM 1161 N N . GLY A 1 95 ? 28.522 -19.196 26.007 1.00 40.49 87 GLY A N 1
ATOM 1162 C CA . GLY A 1 95 ? 29.025 -17.884 26.326 1.00 46.26 87 GLY A CA 1
ATOM 1163 C C . GLY A 1 95 ? 28.929 -16.875 25.208 1.00 47.74 87 GLY A C 1
ATOM 1164 O O . GLY A 1 95 ? 29.255 -15.704 25.435 1.00 46.22 87 GLY A O 1
ATOM 1168 N N . ARG A 1 96 ? 28.501 -17.284 24.015 1.00 38.93 88 ARG A N 1
ATOM 1169 C CA . ARG A 1 96 ? 28.468 -16.422 22.844 1.00 36.81 88 ARG A CA 1
ATOM 1170 C C . ARG A 1 96 ? 27.153 -15.651 22.829 1.00 37.15 88 ARG A C 1
ATOM 1171 O O . ARG A 1 96 ? 26.164 -16.041 23.465 1.00 35.34 88 ARG A O 1
ATOM 1192 N N . VAL A 1 97 ? 27.161 -14.528 22.121 1.00 36.00 89 VAL A N 1
ATOM 1193 C CA . VAL A 1 97 ? 25.958 -13.760 21.853 1.00 39.38 89 VAL A CA 1
ATOM 1194 C C . VAL A 1 97 ? 25.717 -13.864 20.354 1.00 42.03 89 VAL A C 1
ATOM 1195 O O . VAL A 1 97 ? 26.495 -13.325 19.552 1.00 34.63 89 VAL A O 1
ATOM 1208 N N . LEU A 1 98 ? 24.648 -14.561 19.970 1.00 36.04 90 LEU A N 1
ATOM 1209 C CA . LEU A 1 98 ? 24.263 -14.683 18.569 1.00 37.99 90 LEU A CA 1
ATOM 1210 C C . LEU A 1 98 ? 23.375 -13.502 18.184 1.00 33.44 90 LEU A C 1
ATOM 1211 O O . LEU A 1 98 ? 22.361 -13.239 18.841 1.00 34.95 90 LEU A O 1
ATOM 1227 N N . VAL A 1 99 ? 23.753 -12.794 17.124 1.00 31.18 91 VAL A N 1
ATOM 1228 C CA . VAL A 1 99 ? 22.954 -11.692 16.602 1.00 35.18 91 VAL A CA 1
ATOM 1229 C C . VAL A 1 99 ? 22.588 -12.126 15.198 1.00 33.31 91 VAL A C 1
ATOM 1230 O O . VAL A 1 99 ? 23.391 -11.986 14.272 1.00 30.43 91 VAL A O 1
ATOM 1243 N N . ASN A 1 100 ? 21.388 -12.668 15.037 1.00 31.51 92 ASN A N 1
ATOM 1244 C CA . ASN A 1 100 ? 20.933 -13.187 13.756 1.00 27.58 92 ASN A CA 1
ATOM 1245 C C . ASN A 1 100 ? 20.237 -12.081 12.975 1.00 33.78 92 ASN A C 1
ATOM 1246 O O . ASN A 1 100 ? 19.125 -11.682 13.319 1.00 30.23 92 ASN A O 1
ATOM 1257 N N . LEU A 1 101 ? 20.900 -11.595 11.925 1.00 28.87 93 LEU A N 1
ATOM 1258 C CA . LEU A 1 101 ? 20.378 -10.554 11.055 1.00 30.02 93 LEU A CA 1
ATOM 1259 C C . LEU A 1 101 ? 19.756 -11.146 9.804 1.00 31.77 93 LEU A C 1
ATOM 1260 O O . LEU A 1 101 ? 19.529 -10.425 8.823 1.00 32.56 93 LEU A O 1
ATOM 1276 N N . SER A 1 102 ? 19.434 -12.438 9.839 1.00 32.76 94 SER A N 1
ATOM 1277 C CA . SER A 1 102 ? 18.864 -13.133 8.697 1.00 29.28 94 SER A CA 1
ATOM 1278 C C . SER A 1 102 ? 17.345 -12.982 8.720 1.00 37.61 94 SER A C 1
ATOM 1279 O O . SER A 1 102 ? 16.732 -12.955 9.791 1.00 33.34 94 SER A O 1
ATOM 1287 N N . SER A 1 103 ? 16.743 -12.896 7.542 1.00 31.67 95 SER A N 1
ATOM 1288 C CA . SER A 1 103 ? 15.301 -12.706 7.434 1.00 30.49 95 SER A CA 1
ATOM 1289 C C . SER A 1 103 ? 14.598 -14.046 7.610 1.00 34.47 95 SER A C 1
ATOM 1290 O O . SER A 1 103 ? 14.938 -15.029 6.938 1.00 33.93 95 SER A O 1
ATOM 1298 N N . ASP A 1 104 ? 13.606 -14.083 8.497 1.00 39.48 96 ASP A N 1
ATOM 1299 C CA . ASP A 1 104 ? 12.810 -15.287 8.745 1.00 35.92 96 ASP A CA 1
ATOM 1300 C C . ASP A 1 104 ? 11.601 -14.874 9.590 1.00 38.05 96 ASP A C 1
ATOM 1301 O O . ASP A 1 104 ? 11.331 -13.680 9.771 1.00 35.62 96 ASP A O 1
ATOM 1310 N N . THR A 1 105 ? 10.855 -15.868 10.122 1.00 35.08 97 THR A N 1
ATOM 1311 C CA . THR A 1 105 ? 9.611 -15.511 10.784 1.00 37.38 97 THR A CA 1
ATOM 1312 C C . THR A 1 105 ? 9.856 -15.181 12.249 1.00 38.94 97 THR A C 1
ATOM 1313 O O . THR A 1 105 ? 10.848 -15.626 12.853 1.00 31.90 97 THR A O 1
ATOM 1324 N N . PRO A 1 106 ? 8.960 -14.389 12.846 1.00 35.30 98 PRO A N 1
ATOM 1325 C CA . PRO A 1 106 ? 9.050 -14.174 14.293 1.00 33.27 98 PRO A CA 1
ATOM 1326 C C . PRO A 1 106 ? 9.069 -15.480 15.082 1.00 39.11 98 PRO A C 1
ATOM 1327 O O . PRO A 1 106 ? 9.771 -15.577 16.096 1.00 35.05 98 PRO A O 1
ATOM 1338 N N . GLU A 1 107 ? 8.317 -16.496 14.644 1.00 33.73 99 GLU A N 1
ATOM 1339 C CA . GLU A 1 107 ? 8.296 -17.763 15.376 1.00 35.10 99 GLU A CA 1
ATOM 1340 C C . GLU A 1 107 ? 9.631 -18.497 15.266 1.00 32.85 99 GLU A C 1
ATOM 1341 O O . GLU A 1 107 ? 10.101 -19.098 16.242 1.00 31.56 99 GLU A O 1
ATOM 1353 N N . ARG A 1 108 ? 10.236 -18.491 14.073 1.00 36.72 100 ARG A N 1
ATOM 1354 C CA . ARG A 1 108 ? 11.546 -19.109 13.896 1.00 36.58 100 ARG A CA 1
ATOM 1355 C C . ARG A 1 108 ? 12.591 -18.393 14.718 1.00 34.69 100 ARG A C 1
ATOM 1356 O O . ARG A 1 108 ? 13.548 -19.024 15.178 1.00 34.97 100 ARG A O 1
ATOM 1377 N N . ALA A 1 109 ? 12.415 -17.089 14.945 1.00 31.93 101 ALA A N 1
ATOM 1378 C CA . ALA A 1 109 ? 13.332 -16.371 15.824 1.00 35.63 101 ALA A CA 1
ATOM 1379 C C . ALA A 1 109 ? 13.173 -16.831 17.267 1.00 34.64 101 ALA A C 1
ATOM 1380 O O . ALA A 1 109 ? 14.161 -17.044 17.977 1.00 33.41 101 ALA A O 1
ATOM 1387 N N . ARG A 1 110 ? 11.925 -16.964 17.726 1.00 33.01 102 ARG A N 1
ATOM 1388 C CA . ARG A 1 110 ? 11.695 -17.410 19.095 1.00 31.94 102 ARG A CA 1
ATOM 1389 C C . ARG A 1 110 ? 12.255 -18.813 19.289 1.00 32.50 102 ARG A C 1
ATOM 1390 O O . ARG A 1 110 ? 12.850 -19.113 20.327 1.00 36.33 102 ARG A O 1
ATOM 1411 N N . GLU A 1 111 ? 12.079 -19.688 18.293 1.00 32.26 103 GLU A N 1
ATOM 1412 C CA . GLU A 1 111 ? 12.601 -21.050 18.376 1.00 38.53 103 GLU A CA 1
ATOM 1413 C C . GLU A 1 111 ? 14.123 -21.041 18.468 1.00 37.48 103 GLU A C 1
ATOM 1414 O O . GLU A 1 111 ? 14.720 -21.727 19.308 1.00 34.52 103 GLU A O 1
ATOM 1426 N N . ALA A 1 112 ? 14.766 -20.238 17.624 1.00 32.44 104 ALA A N 1
ATOM 1427 C CA . ALA A 1 112 ? 16.223 -20.201 17.611 1.00 32.51 104 ALA A CA 1
ATOM 1428 C C . ALA A 1 112 ? 16.761 -19.660 18.923 1.00 31.14 104 ALA A C 1
ATOM 1429 O O . ALA A 1 112 ? 17.797 -20.118 19.416 1.00 34.72 104 ALA A O 1
ATOM 1436 N N . ALA A 1 113 ? 16.069 -18.685 19.511 1.00 30.84 105 ALA A N 1
ATOM 1437 C CA . ALA A 1 113 ? 16.525 -18.155 20.787 1.00 31.24 105 ALA A CA 1
ATOM 1438 C C . ALA A 1 113 ? 16.511 -19.234 21.861 1.00 35.93 105 ALA A C 1
ATOM 1439 O O . ALA A 1 113 ? 17.405 -19.292 22.712 1.00 35.42 105 ALA A O 1
ATOM 1446 N N . ALA A 1 114 ? 15.475 -20.075 21.853 1.00 36.79 106 ALA A N 1
ATOM 1447 C CA . ALA A 1 114 ? 15.394 -21.181 22.800 1.00 34.40 106 ALA A CA 1
ATOM 1448 C C . ALA A 1 114 ? 16.474 -22.218 22.530 1.00 35.11 106 ALA A C 1
ATOM 1449 O O . ALA A 1 114 ? 17.100 -22.716 23.471 1.00 34.87 106 ALA A O 1
ATOM 1456 N N . TRP A 1 115 ? 16.725 -22.536 21.255 1.00 35.71 107 TRP A N 1
ATOM 1457 C CA . TRP A 1 115 ? 17.803 -23.454 20.914 1.00 36.06 107 TRP A CA 1
ATOM 1458 C C . TRP A 1 115 ? 19.149 -22.892 21.342 1.00 40.63 107 TRP A C 1
ATOM 1459 O O . TRP A 1 115 ? 19.977 -23.615 21.903 1.00 37.13 107 TRP A O 1
ATOM 1480 N N . ALA A 1 116 ? 19.389 -21.597 21.102 1.00 37.78 108 ALA A N 1
ATOM 1481 C CA . ALA A 1 116 ? 20.671 -21.020 21.507 1.00 34.23 108 ALA A CA 1
ATOM 1482 C C . ALA A 1 116 ? 20.867 -21.126 23.016 1.00 40.11 108 ALA A C 1
ATOM 1483 O O . ALA A 1 116 ? 21.963 -21.467 23.487 1.00 36.56 108 ALA A O 1
ATOM 1490 N N . ALA A 1 117 ? 19.812 -20.851 23.792 1.00 37.40 109 ALA A N 1
ATOM 1491 C CA . ALA A 1 117 ? 19.912 -20.949 25.245 1.00 44.76 109 ALA A CA 1
ATOM 1492 C C . ALA A 1 117 ? 20.202 -22.376 25.694 1.00 40.67 109 ALA A C 1
ATOM 1493 O O . ALA A 1 117 ? 20.929 -22.579 26.674 1.00 41.34 109 ALA A O 1
ATOM 1500 N N . GLU A 1 118 ? 19.654 -23.374 24.991 1.00 40.79 110 GLU A N 1
ATOM 1501 C CA . GLU A 1 118 ? 19.974 -24.763 25.303 1.00 40.77 110 GLU A CA 1
ATOM 1502 C C . GLU A 1 118 ? 21.461 -25.054 25.170 1.00 45.93 110 GLU A C 1
ATOM 1503 O O . GLU A 1 118 ? 21.940 -26.041 25.738 1.00 39.58 110 GLU A O 1
ATOM 1515 N N . HIS A 1 119 ? 22.195 -24.226 24.429 1.00 37.19 111 HIS A N 1
ATOM 1516 C CA . HIS A 1 119 ? 23.621 -24.410 24.201 1.00 39.11 111 HIS A CA 1
ATOM 1517 C C . HIS A 1 119 ? 24.441 -23.328 24.886 1.00 33.69 111 HIS A C 1
ATOM 1518 O O . HIS A 1 119 ? 25.627 -23.168 24.592 1.00 39.57 111 HIS A O 1
ATOM 1532 N N . GLY A 1 120 ? 23.834 -22.584 25.800 1.00 36.13 112 GLY A N 1
ATOM 1533 C CA . GLY A 1 120 ? 24.587 -21.625 26.579 1.00 38.24 112 GLY A CA 1
ATOM 1534 C C . GLY A 1 120 ? 24.833 -20.294 25.911 1.00 44.03 112 GLY A C 1
ATOM 1535 O O . GLY A 1 120 ? 25.691 -19.536 26.374 1.00 37.34 112 GLY A O 1
ATOM 1539 N N . ALA A 1 121 ? 24.101 -19.982 24.844 1.00 38.34 113 ALA A N 1
ATOM 1540 C CA . ALA A 1 121 ? 24.284 -18.762 24.073 1.00 38.72 113 ALA A CA 1
ATOM 1541 C C . ALA A 1 121 ? 23.097 -17.832 24.272 1.00 38.96 113 ALA A C 1
ATOM 1542 O O . ALA A 1 121 ? 21.954 -18.285 24.398 1.00 38.17 113 ALA A O 1
ATOM 1549 N N . ARG A 1 122 ? 23.380 -16.537 24.338 1.00 40.34 114 ARG A N 1
ATOM 1550 C CA . ARG A 1 122 ? 22.352 -15.515 24.303 1.00 41.27 114 ARG A CA 1
ATOM 1551 C C . ARG A 1 122 ? 22.033 -15.188 22.837 1.00 35.29 114 ARG A C 1
ATOM 1552 O O . ARG A 1 122 ? 22.795 -15.508 21.918 1.00 33.00 114 ARG A O 1
ATOM 1573 N N . TYR A 1 123 ? 20.882 -14.555 22.623 1.00 37.83 115 TYR A N 1
ATOM 1574 C CA . TYR A 1 123 ? 20.349 -14.384 21.275 1.00 37.77 115 TYR A CA 1
ATOM 1575 C C . TYR A 1 123 ? 19.682 -13.026 21.112 1.00 35.75 115 TYR A C 1
ATOM 1576 O O . TYR A 1 123 ? 18.743 -12.684 21.841 1.00 34.33 115 TYR A O 1
ATOM 1594 N N . LEU A 1 124 ? 20.125 -12.290 20.096 1.00 33.25 116 LEU A N 1
ATOM 1595 C CA . LEU A 1 124 ? 19.484 -11.050 19.685 1.00 36.61 116 LEU A CA 1
ATOM 1596 C C . LEU A 1 124 ? 19.027 -11.198 18.239 1.00 34.53 116 LEU A C 1
ATOM 1597 O O . LEU A 1 124 ? 19.801 -11.617 17.372 1.00 30.70 116 LEU A O 1
ATOM 1613 N N . THR A 1 125 ? 17.770 -10.864 17.978 1.00 32.66 117 THR A N 1
ATOM 1614 C CA . THR A 1 125 ? 17.231 -10.905 16.637 1.00 28.84 117 THR A CA 1
ATOM 1615 C C . THR A 1 125 ? 17.411 -9.534 16.014 1.00 30.16 117 THR A C 1
ATOM 1616 O O . THR A 1 125 ? 17.266 -8.505 16.681 1.00 30.59 117 THR A O 1
ATOM 1627 N N . GLY A 1 126 ? 17.737 -9.517 14.740 1.00 33.04 118 GLY A N 1
ATOM 1628 C CA . GLY A 1 126 ? 17.862 -8.269 14.038 1.00 31.32 118 GLY A CA 1
ATOM 1629 C C . GLY A 1 126 ? 17.160 -8.312 12.693 1.00 29.79 118 GLY A C 1
ATOM 1630 O O . GLY A 1 126 ? 17.145 -9.336 12.013 1.00 31.03 118 GLY A O 1
ATOM 1634 N N . GLY A 1 127 ? 16.654 -7.149 12.304 1.00 28.96 119 GLY A N 1
ATOM 1635 C CA . GLY A 1 127 ? 16.103 -6.956 10.972 1.00 29.48 119 GLY A CA 1
ATOM 1636 C C . GLY A 1 127 ? 16.663 -5.743 10.265 1.00 26.11 119 GLY A C 1
ATOM 1637 O O . GLY A 1 127 ? 16.439 -4.599 10.677 1.00 31.81 119 GLY A O 1
ATOM 1641 N N . VAL A 1 128 ? 17.397 -5.993 9.187 1.00 36.69 120 VAL A N 1
ATOM 1642 C CA . VAL A 1 128 ? 18.190 -4.964 8.526 1.00 34.31 120 VAL A CA 1
ATOM 1643 C C . VAL A 1 128 ? 17.390 -4.340 7.398 1.00 29.86 120 VAL A C 1
ATOM 1644 O O . VAL A 1 128 ? 17.007 -5.014 6.439 1.00 33.90 120 VAL A O 1
ATOM 1657 N N . MET A 1 129 ? 17.185 -3.032 7.492 1.00 31.97 121 MET A N 1
ATOM 1658 C CA . MET A 1 129 ? 16.291 -2.312 6.599 1.00 36.74 121 MET A CA 1
ATOM 1659 C C . MET A 1 129 ? 17.027 -1.544 5.508 1.00 36.70 121 MET A C 1
ATOM 1660 O O . MET A 1 129 ? 16.527 -0.507 5.058 1.00 39.19 121 MET A O 1
ATOM 1674 N N . VAL A 1 130 ? 18.199 -2.019 5.096 1.00 34.22 122 VAL A N 1
ATOM 1675 C CA . VAL A 1 130 ? 18.970 -1.413 4.009 1.00 36.58 122 VAL A CA 1
ATOM 1676 C C . VAL A 1 130 ? 19.604 -2.504 3.170 1.00 37.11 122 VAL A C 1
ATOM 1677 O O . VAL A 1 130 ? 19.905 -3.614 3.669 1.00 35.74 122 VAL A O 1
ATOM 1690 N N . PRO A 1 131 ? 19.849 -2.225 1.901 1.00 38.64 123 PRO A N 1
ATOM 1691 C CA . PRO A 1 131 ? 20.634 -3.143 1.067 1.00 38.78 123 PRO A CA 1
ATOM 1692 C C . PRO A 1 131 ? 22.109 -3.065 1.430 1.00 36.63 123 PRO A C 1
ATOM 1693 O O . PRO A 1 131 ? 22.532 -2.185 2.196 1.00 35.20 123 PRO A O 1
ATOM 1704 N N . PRO A 1 132 ? 22.927 -3.971 0.910 1.00 35.41 124 PRO A N 1
ATOM 1705 C CA . PRO A 1 132 ? 24.339 -4.033 1.342 1.00 34.55 124 PRO A CA 1
ATOM 1706 C C . PRO A 1 132 ? 25.058 -2.704 1.173 1.00 35.84 124 PRO A C 1
ATOM 1707 O O . PRO A 1 132 ? 25.827 -2.287 2.054 1.00 35.98 124 PRO A O 1
ATOM 1718 N N . PRO A 1 133 ? 24.837 -2.004 0.063 1.00 42.09 125 PRO A N 1
ATOM 1719 C CA . PRO A 1 133 ? 25.473 -0.685 -0.077 1.00 43.66 125 PRO A CA 1
ATOM 1720 C C . PRO A 1 133 ? 25.095 0.282 1.022 1.00 47.11 125 PRO A C 1
ATOM 1721 O O . PRO A 1 133 ? 25.823 1.259 1.236 1.00 43.41 125 PRO A O 1
ATOM 1732 N N . GLY A 1 134 ? 23.978 0.052 1.714 1.00 41.13 126 GLY A N 1
ATOM 1733 C CA . GLY A 1 134 ? 23.525 0.945 2.760 1.00 36.88 126 GLY A CA 1
ATOM 1734 C C . GLY A 1 134 ? 24.105 0.718 4.121 1.00 40.89 126 GLY A C 1
ATOM 1735 O O . GLY A 1 134 ? 23.955 1.587 4.980 1.00 42.84 126 GLY A O 1
ATOM 1739 N N . ILE A 1 135 ? 24.736 -0.435 4.358 1.00 38.87 127 ILE A N 1
ATOM 1740 C CA . ILE A 1 135 ? 25.377 -0.680 5.638 1.00 43.18 127 ILE A CA 1
ATOM 1741 C C . ILE A 1 135 ? 26.422 0.393 5.898 1.00 50.29 127 ILE A C 1
ATOM 1742 O O . ILE A 1 135 ? 27.132 0.835 4.986 1.00 49.10 127 ILE A O 1
ATOM 1758 N N . GLY A 1 136 ? 26.532 0.808 7.156 1.00 51.40 128 GLY A N 1
ATOM 1759 C CA . GLY A 1 136 ? 27.547 1.749 7.569 1.00 55.67 128 GLY A CA 1
ATOM 1760 C C . GLY A 1 136 ? 27.135 3.206 7.492 1.00 62.81 128 GLY A C 1
ATOM 1761 O O . GLY A 1 136 ? 27.688 4.035 8.225 1.00 70.53 128 GLY A O 1
ATOM 1765 N N . THR A 1 137 ? 26.214 3.547 6.600 1.00 50.36 129 THR A N 1
ATOM 1766 C CA . THR A 1 137 ? 25.633 4.878 6.648 1.00 60.67 129 THR A CA 1
ATOM 1767 C C . THR A 1 137 ? 24.970 5.070 8.011 1.00 70.81 129 THR A C 1
ATOM 1768 O O . THR A 1 137 ? 24.345 4.134 8.535 1.00 67.76 129 THR A O 1
ATOM 1779 N N . PRO A 1 138 ? 25.084 6.250 8.629 1.00 74.07 130 PRO A N 1
ATOM 1780 C CA . PRO A 1 138 ? 24.264 6.505 9.830 1.00 66.60 130 PRO A CA 1
ATOM 1781 C C . PRO A 1 138 ? 22.772 6.491 9.505 1.00 62.53 130 PRO A C 1
ATOM 1782 O O . PRO A 1 138 ? 21.951 6.277 10.408 1.00 52.10 130 PRO A O 1
ATOM 1793 N N . GLU A 1 139 ? 22.413 6.682 8.224 1.00 58.33 131 GLU A N 1
ATOM 1794 C CA . GLU A 1 139 ? 21.033 6.707 7.748 1.00 54.64 131 GLU A CA 1
ATOM 1795 C C . GLU A 1 139 ? 20.410 5.316 7.624 1.00 63.00 131 GLU A C 1
ATOM 1796 O O . GLU A 1 139 ? 19.203 5.225 7.370 1.00 64.47 131 GLU A O 1
ATOM 1808 N N . ALA A 1 140 ? 21.193 4.244 7.765 1.00 61.77 132 ALA A N 1
ATOM 1809 C CA . ALA A 1 140 ? 20.644 2.897 7.839 1.00 53.10 132 ALA A CA 1
ATOM 1810 C C . ALA A 1 140 ? 20.154 2.621 9.259 1.00 35.47 132 ALA A C 1
ATOM 1811 O O . ALA A 1 140 ? 20.515 3.319 10.211 1.00 40.43 132 ALA A O 1
ATOM 1818 N N . TYR A 1 141 ? 19.314 1.593 9.399 1.00 41.24 133 TYR A N 1
ATOM 1819 C CA . TYR A 1 141 ? 18.850 1.182 10.716 1.00 32.89 133 TYR A CA 1
ATOM 1820 C C . TYR A 1 141 ? 18.517 -0.302 10.716 1.00 29.42 133 TYR A C 1
ATOM 1821 O O . TYR A 1 141 ? 18.248 -0.904 9.669 1.00 35.77 133 TYR A O 1
ATOM 1839 N N . VAL A 1 142 ? 18.574 -0.883 11.916 1.00 33.32 134 VAL A N 1
ATOM 1840 C CA . VAL A 1 142 ? 18.375 -2.310 12.132 1.00 30.80 134 VAL A CA 1
ATOM 1841 C C . VAL A 1 142 ? 17.472 -2.466 13.354 1.00 30.36 134 VAL A C 1
ATOM 1842 O O . VAL A 1 142 ? 17.767 -1.916 14.426 1.00 31.63 134 VAL A O 1
ATOM 1855 N N . PHE A 1 143 ? 16.368 -3.196 13.186 1.00 32.20 135 PHE A N 1
ATOM 1856 C CA . PHE A 1 143 ? 15.534 -3.570 14.323 1.00 31.36 135 PHE A CA 1
ATOM 1857 C C . PHE A 1 143 ? 16.280 -4.597 15.172 1.00 28.56 135 PHE A C 1
ATOM 1858 O O . PHE A 1 143 ? 16.837 -5.556 14.639 1.00 33.68 135 PHE A O 1
ATOM 1875 N N . TYR A 1 144 ? 16.214 -4.450 16.502 1.00 29.51 136 TYR A N 1
ATOM 1876 C CA . TYR A 1 144 ? 16.776 -5.426 17.433 1.00 32.98 136 TYR A CA 1
ATOM 1877 C C . TYR A 1 144 ? 15.756 -5.819 18.495 1.00 30.27 136 TYR A C 1
ATOM 1878 O O . TYR A 1 144 ? 15.023 -4.968 19.009 1.00 36.16 136 TYR A O 1
ATOM 1896 N N . SER A 1 145 ? 15.724 -7.109 18.832 1.00 29.95 137 SER A N 1
ATOM 1897 C CA . SER A 1 145 ? 14.906 -7.588 19.941 1.00 27.97 137 SER A CA 1
ATOM 1898 C C . SER A 1 145 ? 15.615 -8.738 20.644 1.00 38.79 137 SER A C 1
ATOM 1899 O O . SER A 1 145 ? 16.413 -9.462 20.040 1.00 34.93 137 SER A O 1
ATOM 1907 N N . GLY A 1 146 ? 15.283 -8.913 21.927 1.00 38.16 138 GLY A N 1
ATOM 1908 C CA . GLY A 1 146 ? 15.956 -9.853 22.791 1.00 36.85 138 GLY A CA 1
ATOM 1909 C C . GLY A 1 146 ? 16.296 -9.214 24.119 1.00 36.35 138 GLY A C 1
ATOM 1910 O O . GLY A 1 146 ? 15.860 -8.099 24.425 1.00 36.21 138 GLY A O 1
ATOM 1914 N N . PRO A 1 147 ? 17.100 -9.899 24.932 1.00 38.63 139 PRO A N 1
ATOM 1915 C CA . PRO A 1 147 ? 17.429 -9.359 26.263 1.00 41.17 139 PRO A CA 1
ATOM 1916 C C . PRO A 1 147 ? 18.007 -7.953 26.168 1.00 43.45 139 PRO A C 1
ATOM 1917 O O . PRO A 1 147 ? 18.994 -7.708 25.468 1.00 42.95 139 PRO A O 1
ATOM 1928 N N . ARG A 1 148 ? 17.382 -7.019 26.875 1.00 39.84 140 ARG A N 1
ATOM 1929 C CA . ARG A 1 148 ? 17.789 -5.601 26.819 1.00 43.86 140 ARG A CA 1
ATOM 1930 C C . ARG A 1 148 ? 19.224 -5.428 27.317 1.00 47.14 140 ARG A C 1
ATOM 1931 O O . ARG A 1 148 ? 19.864 -4.535 26.813 1.00 45.91 140 ARG A O 1
ATOM 1952 N N . GLU A 1 149 ? 19.687 -6.216 28.285 1.00 46.58 141 GLU A N 1
ATOM 1953 C CA . GLU A 1 149 ? 21.058 -6.094 28.776 1.00 46.92 141 GLU A CA 1
ATOM 1954 C C . GLU A 1 149 ? 22.067 -6.575 27.744 1.00 39.48 141 GLU A C 1
ATOM 1955 O O . GLU A 1 149 ? 23.179 -6.040 27.662 1.00 48.25 141 GLU A O 1
ATOM 1967 N N . VAL A 1 150 ? 21.704 -7.587 26.956 1.00 40.23 142 VAL A N 1
ATOM 1968 C CA . VAL A 1 150 ? 22.600 -8.077 25.918 1.00 37.21 142 VAL A CA 1
ATOM 1969 C C . VAL A 1 150 ? 22.696 -7.066 24.785 1.00 42.46 142 VAL A C 1
ATOM 1970 O O . VAL A 1 150 ? 23.784 -6.794 24.263 1.00 43.81 142 VAL A O 1
ATOM 1983 N N . PHE A 1 151 ? 21.557 -6.503 24.373 1.00 40.40 143 PHE A N 1
ATOM 1984 C CA . PHE A 1 151 ? 21.596 -5.446 23.370 1.00 38.58 143 PHE A CA 1
ATOM 1985 C C . PHE A 1 151 ? 22.396 -4.247 23.877 1.00 45.33 143 PHE A C 1
ATOM 1986 O O . PHE A 1 151 ? 23.205 -3.678 23.136 1.00 41.37 143 PHE A O 1
ATOM 2003 N N . GLU A 1 152 ? 22.181 -3.849 25.136 1.00 45.90 144 GLU A N 1
ATOM 2004 C CA . GLU A 1 152 ? 22.827 -2.652 25.669 1.00 45.85 144 GLU A CA 1
ATOM 2005 C C . GLU A 1 152 ? 24.339 -2.816 25.740 1.00 50.20 144 GLU A C 1
ATOM 2006 O O . GLU A 1 152 ? 25.077 -1.834 25.606 1.00 51.43 144 GLU A O 1
ATOM 2018 N N . ALA A 1 153 ? 24.819 -4.043 25.937 1.00 44.12 145 ALA A N 1
ATOM 2019 C CA . ALA A 1 153 ? 26.253 -4.278 26.057 1.00 47.61 145 ALA A CA 1
ATOM 2020 C C . ALA A 1 153 ? 26.966 -4.346 24.715 1.00 50.43 145 ALA A C 1
ATOM 2021 O O . ALA A 1 153 ? 28.191 -4.209 24.680 1.00 48.14 145 ALA A O 1
ATOM 2028 N N . HIS A 1 154 ? 26.237 -4.547 23.618 1.00 42.56 146 HIS A N 1
ATOM 2029 C CA . HIS A 1 154 ? 26.852 -4.729 22.278 1.00 41.20 146 HIS A CA 1
ATOM 2030 C C . HIS A 1 154 ? 26.349 -3.669 21.296 1.00 36.53 146 HIS A C 1
ATOM 2031 O O . HIS A 1 154 ? 26.757 -3.717 20.139 1.00 40.91 146 HIS A O 1
ATOM 2045 N N . ALA A 1 156 ? 27.219 -0.785 20.701 1.00 49.37 148 ALA A N 1
ATOM 2046 C CA . ALA A 1 156 ? 28.310 0.021 20.119 1.00 40.85 148 ALA A CA 1
ATOM 2047 C C . ALA A 1 156 ? 28.847 -0.633 18.857 1.00 41.83 148 ALA A C 1
ATOM 2048 O O . ALA A 1 156 ? 28.992 0.074 17.858 1.00 43.97 148 ALA A O 1
ATOM 2055 N N . THR A 1 157 ? 29.174 -1.916 18.918 1.00 41.00 149 THR A N 1
ATOM 2056 C CA . THR A 1 157 ? 29.623 -2.608 17.715 1.00 41.10 149 THR A CA 1
ATOM 2057 C C . THR A 1 157 ? 28.509 -2.662 16.682 1.00 41.52 149 THR A C 1
ATOM 2058 O O . THR A 1 157 ? 28.746 -2.481 15.482 1.00 39.50 149 THR A O 1
ATOM 2069 N N . LEU A 1 158 ? 27.284 -2.912 17.137 1.00 40.44 150 LEU A N 1
ATOM 2070 C CA . LEU A 1 158 ? 26.164 -3.022 16.218 1.00 38.13 150 LEU A CA 1
ATOM 2071 C C . LEU A 1 158 ? 25.899 -1.700 15.513 1.00 37.18 150 LEU A C 1
ATOM 2072 O O . LEU A 1 158 ? 25.478 -1.688 14.349 1.00 35.49 150 LEU A O 1
ATOM 2088 N N . ALA A 1 159 ? 26.148 -0.578 16.195 1.00 42.36 151 ALA A N 1
ATOM 2089 C CA . ALA A 1 159 ? 25.932 0.734 15.596 1.00 38.78 151 ALA A CA 1
ATOM 2090 C C . ALA A 1 159 ? 26.832 0.992 14.389 1.00 37.28 151 ALA A C 1
ATOM 2091 O O . ALA A 1 159 ? 26.510 1.869 13.576 1.00 40.22 151 ALA A O 1
ATOM 2098 N N . VAL A 1 160 ? 27.955 0.270 14.266 1.00 40.77 152 VAL A N 1
ATOM 2099 C CA . VAL A 1 160 ? 28.791 0.364 13.070 1.00 44.88 152 VAL A CA 1
ATOM 2100 C C . VAL A 1 160 ? 27.965 0.117 11.813 1.00 44.00 152 VAL A C 1
ATOM 2101 O O . VAL A 1 160 ? 28.227 0.706 10.758 1.00 40.87 152 VAL A O 1
ATOM 2114 N N . LEU A 1 161 ? 26.941 -0.737 11.904 1.00 40.91 153 LEU A N 1
ATOM 2115 C CA . LEU A 1 161 ? 26.134 -1.096 10.742 1.00 35.91 153 LEU A CA 1
ATOM 2116 C C . LEU A 1 161 ? 25.051 -0.068 10.435 1.00 33.28 153 LEU A C 1
ATOM 2117 O O . LEU A 1 161 ? 24.568 -0.013 9.302 1.00 37.20 153 LEU A O 1
ATOM 2133 N N . GLY A 1 162 ? 24.678 0.749 11.403 1.00 35.15 154 GLY A N 1
ATOM 2134 C CA . GLY A 1 162 ? 23.597 1.695 11.240 1.00 40.87 154 GLY A CA 1
ATOM 2135 C C . GLY A 1 162 ? 22.878 1.861 12.561 1.00 34.31 154 GLY A C 1
ATOM 2136 O O . GLY A 1 162 ? 23.295 1.337 13.590 1.00 39.08 154 GLY A O 1
ATOM 2140 N N . GLY A 1 163 ? 21.786 2.611 12.509 1.00 37.85 155 GLY A N 1
ATOM 2141 C CA . GLY A 1 163 ? 20.980 2.827 13.690 1.00 35.49 155 GLY A CA 1
ATOM 2142 C C . GLY A 1 163 ? 20.607 1.536 14.386 1.00 35.12 155 GLY A C 1
ATOM 2143 O O . GLY A 1 163 ? 20.364 0.522 13.720 1.00 37.49 155 GLY A O 1
ATOM 2147 N N . THR A 1 164 ? 20.579 1.568 15.724 1.00 30.47 156 THR A N 1
ATOM 2148 C CA . THR A 1 164 ? 20.216 0.420 16.553 1.00 38.12 156 THR A CA 1
ATOM 2149 C C . THR A 1 164 ? 18.816 0.679 17.097 1.00 46.07 156 THR A C 1
ATOM 2150 O O . THR A 1 164 ? 18.633 1.533 17.974 1.00 49.92 156 THR A O 1
ATOM 2161 N N . ASP A 1 165 ? 17.829 -0.054 16.591 1.00 39.05 157 ASP A N 1
ATOM 2162 C CA . ASP A 1 165 ? 16.429 0.224 16.894 1.00 35.50 157 ASP A CA 1
ATOM 2163 C C . ASP A 1 165 ? 15.844 -0.943 17.700 1.00 33.87 157 ASP A C 1
ATOM 2164 O O . ASP A 1 165 ? 15.290 -1.891 17.140 1.00 38.20 157 ASP A O 1
ATOM 2173 N N . TYR A 1 166 ? 15.968 -0.855 19.020 1.00 36.17 158 TYR A N 1
ATOM 2174 C CA . TYR A 1 166 ? 15.542 -1.910 19.927 1.00 35.05 158 TYR A CA 1
ATOM 2175 C C . TYR A 1 166 ? 14.040 -1.850 20.113 1.00 31.77 158 TYR A C 1
ATOM 2176 O O . TYR A 1 166 ? 13.508 -0.811 20.505 1.00 39.85 158 TYR A O 1
ATOM 2194 N N . VAL A 1 167 ? 13.367 -2.970 19.861 1.00 37.53 159 VAL A N 1
ATOM 2195 C CA . VAL A 1 167 ? 11.906 -3.010 19.873 1.00 35.56 159 VAL A CA 1
ATOM 2196 C C . VAL A 1 167 ? 11.332 -3.850 21.011 1.00 39.49 159 VAL A C 1
ATOM 2197 O O . VAL A 1 167 ? 10.099 -3.866 21.186 1.00 35.86 159 VAL A O 1
ATOM 2210 N N . GLY A 1 168 ? 12.154 -4.538 21.782 1.00 34.42 160 GLY A N 1
ATOM 2211 C CA . GLY A 1 168 ? 11.640 -5.237 22.944 1.00 41.80 160 GLY A CA 1
ATOM 2212 C C . GLY A 1 168 ? 12.355 -6.547 23.208 1.00 35.17 160 GLY A C 1
ATOM 2213 O O . GLY A 1 168 ? 13.292 -6.939 22.518 1.00 35.80 160 GLY A O 1
ATOM 2217 N N . GLU A 1 169 ? 11.896 -7.213 24.268 1.00 40.72 161 GLU A N 1
ATOM 2218 C CA . GLU A 1 169 ? 12.563 -8.416 24.741 1.00 37.64 161 GLU A CA 1
ATOM 2219 C C . GLU A 1 169 ? 12.198 -9.648 23.918 1.00 33.84 161 GLU A C 1
ATOM 2220 O O . GLU A 1 169 ? 13.005 -10.574 23.819 1.00 32.27 161 GLU A O 1
ATOM 2232 N N . ASP A 1 170 ? 10.984 -9.713 23.378 1.00 39.34 162 ASP A N 1
ATOM 2233 C CA . ASP A 1 170 ? 10.552 -10.885 22.625 1.00 35.33 162 ASP A CA 1
ATOM 2234 C C . ASP A 1 170 ? 11.445 -11.050 21.409 1.00 41.78 162 ASP A C 1
ATOM 2235 O O . ASP A 1 170 ? 11.508 -10.132 20.577 1.00 35.69 162 ASP A O 1
ATOM 2244 N N . PRO A 1 171 ? 12.157 -12.175 21.267 1.00 39.55 163 PRO A N 1
ATOM 2245 C CA . PRO A 1 171 ? 13.051 -12.324 20.110 1.00 40.45 163 PRO A CA 1
ATOM 2246 C C . PRO A 1 171 ? 12.341 -12.266 18.782 1.00 33.76 163 PRO A C 1
ATOM 2247 O O . PRO A 1 171 ? 13.007 -12.024 17.776 1.00 33.84 163 PRO A O 1
ATOM 2258 N N . GLY A 1 172 ? 11.024 -12.500 18.737 1.00 35.95 164 GLY A N 1
ATOM 2259 C CA . GLY A 1 172 ? 10.288 -12.382 17.491 1.00 35.57 164 GLY A CA 1
ATOM 2260 C C . GLY A 1 172 ? 10.030 -10.964 17.033 1.00 30.11 164 GLY A C 1
ATOM 2261 O O . GLY A 1 172 ? 9.780 -10.751 15.847 1.00 31.92 164 GLY A O 1
ATOM 2265 N N . LEU A 1 173 ? 10.129 -9.987 17.931 1.00 31.60 165 LEU A N 1
ATOM 2266 C CA . LEU A 1 173 ? 9.667 -8.642 17.615 1.00 33.94 165 LEU A CA 1
ATOM 2267 C C . LEU A 1 173 ? 10.467 -8.007 16.479 1.00 33.95 165 LEU A C 1
ATOM 2268 O O . LEU A 1 173 ? 9.896 -7.359 15.605 1.00 34.68 165 LEU A O 1
ATOM 2284 N N . ALA A 1 174 ? 11.799 -8.148 16.477 1.00 32.65 166 ALA A N 1
ATOM 2285 C CA . ALA A 1 174 ? 12.577 -7.483 15.426 1.00 27.04 166 ALA A CA 1
ATOM 2286 C C . ALA A 1 174 ? 12.146 -7.962 14.044 1.00 28.34 166 ALA A C 1
ATOM 2287 O O . ALA A 1 174 ? 12.030 -7.166 13.101 1.00 30.98 166 ALA A O 1
ATOM 2294 N N . GLN A 1 175 ? 11.898 -9.261 13.905 1.00 28.00 167 GLN A N 1
ATOM 2295 C CA . GLN A 1 175 ? 11.450 -9.790 12.630 1.00 31.67 167 GLN A CA 1
ATOM 2296 C C . GLN A 1 175 ? 10.006 -9.428 12.353 1.00 30.50 167 GLN A C 1
ATOM 2297 O O . GLN A 1 175 ? 9.642 -9.262 11.187 1.00 29.75 167 GLN A O 1
ATOM 2311 N N . LEU A 1 176 ? 9.199 -9.249 13.403 1.00 33.51 168 LEU A N 1
ATOM 2312 C CA . LEU A 1 176 ? 7.817 -8.810 13.210 1.00 32.02 168 LEU A CA 1
ATOM 2313 C C . LEU A 1 176 ? 7.772 -7.407 12.614 1.00 34.29 168 LEU A C 1
ATOM 2314 O O . LEU A 1 176 ? 7.015 -7.145 11.677 1.00 28.22 168 LEU A O 1
ATOM 2330 N N . TYR A 1 177 ? 8.549 -6.476 13.181 1.00 30.08 169 TYR A N 1
ATOM 2331 C CA . TYR A 1 177 ? 8.655 -5.133 12.616 1.00 27.78 169 TYR A CA 1
ATOM 2332 C C . TYR A 1 177 ? 9.189 -5.185 11.187 1.00 33.58 169 TYR A C 1
ATOM 2333 O O . TYR A 1 177 ? 8.681 -4.490 10.302 1.00 30.77 169 TYR A O 1
ATOM 2351 N N . TYR A 1 178 ? 10.204 -6.019 10.947 1.00 33.63 170 TYR A N 1
ATOM 2352 C CA . TYR A 1 178 ? 10.821 -6.111 9.625 1.00 35.15 170 TYR A CA 1
ATOM 2353 C C . TYR A 1 178 ? 9.830 -6.658 8.589 1.00 36.24 170 TYR A C 1
ATOM 2354 O O . TYR A 1 178 ? 9.669 -6.083 7.502 1.00 30.65 170 TYR A O 1
ATOM 2372 N N . GLN A 1 179 ? 9.160 -7.772 8.909 1.00 35.61 171 GLN A N 1
ATOM 2373 C CA . GLN A 1 179 ? 8.220 -8.376 7.965 1.00 36.95 171 GLN A CA 1
ATOM 2374 C C . GLN A 1 179 ? 7.051 -7.436 7.682 1.00 29.81 171 GLN A C 1
ATOM 2375 O O . GLN A 1 179 ? 6.531 -7.401 6.560 1.00 27.67 171 GLN A O 1
ATOM 2389 N N . ALA A 1 180 ? 6.659 -6.634 8.671 1.00 30.21 172 ALA A N 1
ATOM 2390 C CA . ALA A 1 180 ? 5.606 -5.649 8.453 1.00 32.70 172 ALA A CA 1
ATOM 2391 C C . ALA A 1 180 ? 6.065 -4.533 7.528 1.00 31.61 172 ALA A C 1
ATOM 2392 O O . ALA A 1 180 ? 5.298 -4.063 6.691 1.00 28.06 172 ALA A O 1
ATOM 2399 N N . GLN A 1 181 ? 7.301 -4.062 7.690 1.00 27.53 173 GLN A N 1
ATOM 2400 C CA . GLN A 1 181 ? 7.819 -3.053 6.789 1.00 27.19 173 GLN A CA 1
ATOM 2401 C C . GLN A 1 181 ? 7.917 -3.604 5.374 1.00 27.55 173 GLN A C 1
ATOM 2402 O O . GLN A 1 181 ? 7.561 -2.920 4.414 1.00 30.48 173 GLN A O 1
ATOM 2416 N N . LEU A 1 182 ? 8.381 -4.850 5.226 1.00 28.01 174 LEU A N 1
ATOM 2417 C CA . LEU A 1 182 ? 8.455 -5.462 3.899 1.00 29.09 174 LEU A CA 1
ATOM 2418 C C . LEU A 1 182 ? 7.059 -5.766 3.334 1.00 31.71 174 LEU A C 1
ATOM 2419 O O . LEU A 1 182 ? 6.856 -5.781 2.114 1.00 28.76 174 LEU A O 1
ATOM 2435 N N . ASP A 1 183 ? 6.095 -6.003 4.211 1.00 30.09 175 ASP A N 1
ATOM 2436 C CA . ASP A 1 183 ? 4.700 -6.145 3.808 1.00 28.75 175 ASP A CA 1
ATOM 2437 C C . ASP A 1 183 ? 4.198 -4.877 3.120 1.00 30.31 175 ASP A C 1
ATOM 2438 O O . ASP A 1 183 ? 3.628 -4.927 2.018 1.00 32.58 175 ASP A O 1
ATOM 2447 N N . ILE A 1 184 ? 4.508 -3.722 3.704 1.00 29.10 176 ILE A N 1
ATOM 2448 C CA . ILE A 1 184 ? 4.188 -2.461 3.061 1.00 28.84 176 ILE A CA 1
ATOM 2449 C C . ILE A 1 184 ? 4.971 -2.309 1.768 1.00 29.11 176 ILE A C 1
ATOM 2450 O O . ILE A 1 184 ? 4.422 -1.902 0.742 1.00 30.25 176 ILE A O 1
ATOM 2466 N N . PHE A 1 185 ? 6.260 -2.653 1.790 1.00 30.00 177 PHE A N 1
ATOM 2467 C CA . PHE A 1 185 ? 7.104 -2.413 0.630 1.00 29.14 177 PHE A CA 1
ATOM 2468 C C . PHE A 1 185 ? 6.613 -3.176 -0.585 1.00 30.17 177 PHE A C 1
ATOM 2469 O O . PHE A 1 185 ? 6.332 -2.590 -1.632 1.00 29.06 177 PHE A O 1
ATOM 2486 N N . TRP A 1 186 ? 6.536 -4.498 -0.477 1.00 32.28 178 TRP A N 1
ATOM 2487 C CA . TRP A 1 186 ? 6.231 -5.295 -1.653 1.00 28.51 178 TRP A CA 1
ATOM 2488 C C . TRP A 1 186 ? 4.804 -5.074 -2.135 1.00 28.60 178 TRP A C 1
ATOM 2489 O O . TRP A 1 186 ? 4.565 -5.042 -3.342 1.00 30.93 178 TRP A O 1
ATOM 2510 N N . THR A 1 187 ? 3.845 -4.942 -1.216 1.00 28.85 179 THR A N 1
ATOM 2511 C CA . THR A 1 187 ? 2.464 -4.703 -1.634 1.00 26.71 179 THR A CA 1
ATOM 2512 C C . THR A 1 187 ? 2.316 -3.339 -2.315 1.00 32.22 179 THR A C 1
ATOM 2513 O O . THR A 1 187 ? 1.637 -3.212 -3.345 1.00 32.02 179 THR A O 1
ATOM 2524 N N . THR A 1 188 ? 2.951 -2.302 -1.757 1.00 34.50 180 THR A N 1
ATOM 2525 C CA . THR A 1 188 ? 2.915 -0.980 -2.379 1.00 35.31 180 THR A CA 1
ATOM 2526 C C . THR A 1 188 ? 3.635 -0.979 -3.723 1.00 34.53 180 THR A C 1
ATOM 2527 O O . THR A 1 188 ? 3.195 -0.320 -4.673 1.00 32.71 180 THR A O 1
ATOM 2538 N N . MET A 1 189 ? 4.753 -1.699 -3.820 1.00 35.56 181 MET A N 1
ATOM 2539 C CA . MET A 1 189 ? 5.440 -1.804 -5.104 1.00 37.82 181 MET A CA 1
ATOM 2540 C C . MET A 1 189 ? 4.561 -2.502 -6.141 1.00 39.77 181 MET A C 1
ATOM 2541 O O . MET A 1 189 ? 4.511 -2.088 -7.307 1.00 33.31 181 MET A O 1
ATOM 2555 N N . THR A 1 190 ? 3.892 -3.588 -5.743 1.00 36.41 182 THR A N 1
ATOM 2556 C CA . THR A 1 190 ? 2.986 -4.288 -6.651 1.00 36.71 182 THR A CA 1
ATOM 2557 C C . THR A 1 190 ? 1.863 -3.371 -7.109 1.00 33.11 182 THR A C 1
ATOM 2558 O O . THR A 1 190 ? 1.448 -3.410 -8.276 1.00 37.26 182 THR A O 1
ATOM 2569 N N . ALA A 1 191 ? 1.354 -2.535 -6.201 1.00 35.56 183 ALA A N 1
ATOM 2570 C CA . ALA A 1 191 ? 0.299 -1.599 -6.563 1.00 31.29 183 ALA A CA 1
ATOM 2571 C C . ALA A 1 191 ? 0.802 -0.558 -7.551 1.00 33.70 183 ALA A C 1
ATOM 2572 O O . ALA A 1 191 ? 0.119 -0.235 -8.527 1.00 30.23 183 ALA A O 1
ATOM 2579 N N . TYR A 1 192 ? 1.982 0.008 -7.294 1.00 29.95 184 TYR A N 1
ATOM 2580 C CA . TYR A 1 192 ? 2.548 0.979 -8.218 1.00 30.77 184 TYR A CA 1
ATOM 2581 C C . TYR A 1 192 ? 2.697 0.391 -9.614 1.00 30.26 184 TYR A C 1
ATOM 2582 O O . TYR A 1 192 ? 2.378 1.050 -10.605 1.00 33.96 184 TYR A O 1
ATOM 2600 N N . LEU A 1 193 ? 3.210 -0.833 -9.714 1.00 28.90 185 LEU A N 1
ATOM 2601 C CA . LEU A 1 193 ? 3.411 -1.465 -11.012 1.00 30.56 185 LEU A CA 1
ATOM 2602 C C . LEU A 1 193 ? 2.078 -1.790 -11.678 1.00 34.33 185 LEU A C 1
ATOM 2603 O O . LEU A 1 193 ? 1.932 -1.662 -12.896 1.00 34.00 185 LEU A O 1
ATOM 2619 N N . HIS A 1 194 ? 1.083 -2.209 -10.901 1.00 33.20 186 HIS A N 1
ATOM 2620 C CA . HIS A 1 194 ? -0.204 -2.518 -11.516 1.00 31.96 186 HIS A CA 1
ATOM 2621 C C . HIS A 1 194 ? -0.868 -1.246 -12.051 1.00 34.42 186 HIS A C 1
ATOM 2622 O O . HIS A 1 194 ? -1.413 -1.229 -13.165 1.00 36.35 186 HIS A O 1
ATOM 2636 N N . ALA A 1 195 ? -0.833 -0.164 -11.267 1.00 29.22 187 ALA A N 1
ATOM 2637 C CA . ALA A 1 195 ? -1.443 1.078 -11.709 1.00 32.67 187 ALA A CA 1
ATOM 2638 C C . ALA A 1 195 ? -0.700 1.635 -12.903 1.00 38.63 187 ALA A C 1
ATOM 2639 O O . ALA A 1 195 ? -1.306 2.227 -13.801 1.00 35.08 187 ALA A O 1
ATOM 2646 N N . THR A 1 196 ? 0.621 1.467 -12.917 1.00 34.73 188 THR A N 1
ATOM 2647 C CA . THR A 1 196 ? 1.422 1.935 -14.038 1.00 35.45 188 THR A CA 1
ATOM 2648 C C . THR A 1 196 ? 1.081 1.137 -15.292 1.00 37.44 188 THR A C 1
ATOM 2649 O O . THR A 1 196 ? 1.017 1.686 -16.403 1.00 34.32 188 THR A O 1
ATOM 2660 N N . ALA A 1 197 ? 0.844 -0.168 -15.126 1.00 41.54 189 ALA A N 1
ATOM 2661 C CA . ALA A 1 197 ? 0.406 -0.994 -16.244 1.00 41.28 189 ALA A CA 1
ATOM 2662 C C . ALA A 1 197 ? -0.992 -0.620 -16.715 1.00 36.46 189 ALA A C 1
ATOM 2663 O O . ALA A 1 197 ? -1.283 -0.719 -17.916 1.00 38.95 189 ALA A O 1
ATOM 2670 N N . LEU A 1 198 ? -1.867 -0.195 -15.792 1.00 38.00 190 LEU A N 1
ATOM 2671 C CA . LEU A 1 198 ? -3.223 0.193 -16.167 1.00 38.65 190 LEU A CA 1
ATOM 2672 C C . LEU A 1 198 ? -3.220 1.421 -17.079 1.00 39.00 190 LEU A C 1
ATOM 2673 O O . LEU A 1 198 ? -3.861 1.416 -18.135 1.00 39.72 190 LEU A O 1
ATOM 2689 N N . VAL A 1 199 ? -2.515 2.491 -16.691 1.00 39.75 191 VAL A N 1
ATOM 2690 C CA . VAL A 1 199 ? -2.470 3.667 -17.563 1.00 40.21 191 VAL A CA 1
ATOM 2691 C C . VAL A 1 199 ? -1.661 3.367 -18.821 1.00 40.83 191 VAL A C 1
ATOM 2692 O O . VAL A 1 199 ? -1.887 3.972 -19.878 1.00 43.49 191 VAL A O 1
ATOM 2705 N N . GLY A 1 200 ? -0.706 2.440 -18.730 1.00 34.65 192 GLY A N 1
ATOM 2706 C CA . GLY A 1 200 ? 0.094 2.058 -19.878 1.00 42.18 192 GLY A CA 1
ATOM 2707 C C . GLY A 1 200 ? -0.673 1.294 -20.928 1.00 48.51 192 GLY A C 1
ATOM 2708 O O . GLY A 1 200 ? -0.230 1.234 -22.081 1.00 42.63 192 GLY A O 1
ATOM 2712 N N . SER A 1 201 ? -1.806 0.697 -20.553 1.00 42.13 193 SER A N 1
ATOM 2713 C CA . SER A 1 201 ? -2.604 -0.031 -21.529 1.00 40.75 193 SER A CA 1
ATOM 2714 C C . SER A 1 201 ? -2.979 0.871 -22.702 1.00 41.10 193 SER A C 1
ATOM 2715 O O . SER A 1 201 ? -3.161 0.386 -23.823 1.00 42.18 193 SER A O 1
ATOM 2723 N N . GLU A 1 202 ? -3.127 2.177 -22.461 1.00 36.28 194 GLU A N 1
ATOM 2724 C CA . GLU A 1 202 ? -3.452 3.153 -23.497 1.00 41.17 194 GLU A CA 1
ATOM 2725 C C . GLU A 1 202 ? -2.218 3.893 -24.005 1.00 39.46 194 GLU A C 1
ATOM 2726 O O . GLU A 1 202 ? -2.349 4.901 -24.713 1.00 45.09 194 GLU A O 1
ATOM 2738 N N . GLY A 1 203 ? -1.029 3.410 -23.658 1.00 38.94 195 GLY A N 1
ATOM 2739 C CA . GLY A 1 203 ? 0.213 3.976 -24.130 1.00 41.45 195 GLY A CA 1
ATOM 2740 C C . GLY A 1 203 ? 0.769 5.122 -23.323 1.00 49.69 195 GLY A C 1
ATOM 2741 O O . GLY A 1 203 ? 1.635 5.842 -23.830 1.00 48.16 195 GLY A O 1
ATOM 2745 N N . VAL A 1 204 ? 0.325 5.305 -22.085 1.00 37.46 196 VAL A N 1
ATOM 2746 C CA . VAL A 1 204 ? 0.868 6.352 -21.231 1.00 39.02 196 VAL A CA 1
ATOM 2747 C C . VAL A 1 204 ? 2.174 5.823 -20.655 1.00 39.63 196 VAL A C 1
ATOM 2748 O O . VAL A 1 204 ? 2.167 4.792 -19.960 1.00 39.43 196 VAL A O 1
ATOM 2761 N N . PRO A 1 205 ? 3.310 6.476 -20.917 1.00 40.91 197 PRO A N 1
ATOM 2762 C CA . PRO A 1 205 ? 4.581 5.958 -20.396 1.00 40.84 197 PRO A CA 1
ATOM 2763 C C . PRO A 1 205 ? 4.635 6.032 -18.881 1.00 36.89 197 PRO A C 1
ATOM 2764 O O . PRO A 1 205 ? 4.055 6.927 -18.260 1.00 43.03 197 PRO A O 1
ATOM 2775 N N . ALA A 1 206 ? 5.345 5.069 -18.288 1.00 42.83 198 ALA A N 1
ATOM 2776 C CA . ALA A 1 206 ? 5.506 5.060 -16.836 1.00 45.63 198 ALA A CA 1
ATOM 2777 C C . ALA A 1 206 ? 6.063 6.390 -16.342 1.00 45.41 198 ALA A C 1
ATOM 2778 O O . ALA A 1 206 ? 5.682 6.878 -15.272 1.00 40.62 198 ALA A O 1
ATOM 2785 N N . GLU A 1 207 ? 6.949 7.008 -17.127 1.00 43.43 199 GLU A N 1
ATOM 2786 C CA . GLU A 1 207 ? 7.590 8.251 -16.720 1.00 39.92 199 GLU A CA 1
ATOM 2787 C C . GLU A 1 207 ? 6.643 9.434 -16.807 1.00 42.62 199 GLU A C 1
ATOM 2788 O O . GLU A 1 207 ? 6.922 10.475 -16.207 1.00 46.13 199 GLU A O 1
ATOM 2800 N N . GLU A 1 208 ? 5.531 9.300 -17.535 1.00 43.63 200 GLU A N 1
ATOM 2801 C CA . GLU A 1 208 ? 4.515 10.345 -17.553 1.00 48.31 200 GLU A CA 1
ATOM 2802 C C . GLU A 1 208 ? 3.582 10.219 -16.347 1.00 50.67 200 GLU A C 1
ATOM 2803 O O . GLU A 1 208 ? 3.169 11.225 -15.763 1.00 53.19 200 GLU A O 1
ATOM 2815 N N . PHE A 1 209 ? 3.246 8.989 -15.944 1.00 52.55 201 PHE A N 1
ATOM 2816 C CA . PHE A 1 209 ? 2.356 8.809 -14.801 1.00 46.65 201 PHE A CA 1
ATOM 2817 C C . PHE A 1 209 ? 3.077 8.973 -13.472 1.00 47.19 201 PHE A C 1
ATOM 2818 O O . PHE A 1 209 ? 2.453 9.386 -12.487 1.00 48.50 201 PHE A O 1
ATOM 2835 N N . LEU A 1 210 ? 4.370 8.655 -13.423 1.00 45.66 202 LEU A N 1
ATOM 2836 C CA . LEU A 1 210 ? 5.114 8.689 -12.166 1.00 47.64 202 LEU A CA 1
ATOM 2837 C C . LEU A 1 210 ? 4.926 9.990 -11.403 1.00 48.40 202 LEU A C 1
ATOM 2838 O O . LEU A 1 210 ? 4.695 9.941 -10.184 1.00 48.69 202 LEU A O 1
ATOM 2854 N N . PRO A 1 211 ? 5.014 11.161 -12.027 1.00 53.36 203 PRO A N 1
ATOM 2855 C CA . PRO A 1 211 ? 4.716 12.400 -11.284 1.00 50.15 203 PRO A CA 1
ATOM 2856 C C . PRO A 1 211 ? 3.398 12.343 -10.535 1.00 52.35 203 PRO A C 1
ATOM 2857 O O . PRO A 1 211 ? 3.307 12.815 -9.394 1.00 49.96 203 PRO A O 1
ATOM 2868 N N . TYR A 1 212 ? 2.361 11.784 -11.156 1.00 45.90 204 TYR A N 1
ATOM 2869 C CA . TYR A 1 212 ? 1.063 11.715 -10.498 1.00 43.94 204 TYR A CA 1
ATOM 2870 C C . TYR A 1 212 ? 1.068 10.696 -9.361 1.00 46.26 204 TYR A C 1
ATOM 2871 O O . TYR A 1 212 ? 0.511 10.955 -8.289 1.00 49.03 204 TYR A O 1
ATOM 2889 N N . ALA A 1 213 ? 1.664 9.521 -9.588 1.00 43.67 205 ALA A N 1
ATOM 2890 C CA . ALA A 1 213 ? 1.781 8.529 -8.524 1.00 45.88 205 ALA A CA 1
ATOM 2891 C C . ALA A 1 213 ? 2.573 9.084 -7.347 1.00 51.58 205 ALA A C 1
ATOM 2892 O O . ALA A 1 213 ? 2.214 8.860 -6.186 1.00 51.72 205 ALA A O 1
ATOM 2899 N N . THR A 1 214 ? 3.659 9.808 -7.630 1.00 48.28 206 THR A N 1
ATOM 2900 C CA . THR A 1 214 ? 4.465 10.392 -6.564 1.00 50.04 206 THR A CA 1
ATOM 2901 C C . THR A 1 214 ? 3.641 11.362 -5.726 1.00 56.63 206 THR A C 1
ATOM 2902 O O . THR A 1 214 ? 3.761 11.393 -4.496 1.00 57.85 206 THR A O 1
ATOM 2913 N N . GLU A 1 215 ? 2.806 12.172 -6.377 1.00 53.38 207 GLU A N 1
ATOM 2914 C CA . GLU A 1 215 ? 1.897 13.045 -5.646 1.00 58.18 207 GLU A CA 1
ATOM 2915 C C . GLU A 1 215 ? 0.970 12.233 -4.751 1.00 68.02 207 GLU A C 1
ATOM 2916 O O . GLU A 1 215 ? 0.726 12.603 -3.599 1.00 73.61 207 GLU A O 1
ATOM 2928 N N . MET A 1 216 ? 0.398 11.152 -5.285 1.00 69.82 208 MET A N 1
ATOM 2929 C CA . MET A 1 216 ? -0.466 10.286 -4.491 1.00 69.16 208 MET A CA 1
ATOM 2930 C C . MET A 1 216 ? 0.206 9.904 -3.175 1.00 68.53 208 MET A C 1
ATOM 2931 O O . MET A 1 216 ? -0.366 10.078 -2.095 1.00 71.62 208 MET A O 1
ATOM 2945 N N . PHE A 1 217 ? 1.438 9.399 -3.252 1.00 67.99 209 PHE A N 1
ATOM 2946 C CA . PHE A 1 217 ? 2.142 8.970 -2.052 1.00 73.01 209 PHE A CA 1
ATOM 2947 C C . PHE A 1 217 ? 2.441 10.151 -1.139 1.00 72.55 209 PHE A C 1
ATOM 2948 O O . PHE A 1 217 ? 2.332 10.041 0.087 1.00 73.98 209 PHE A O 1
ATOM 2965 N N . ASP A 1 218 ? 2.824 11.290 -1.717 1.00 74.42 210 ASP A N 1
ATOM 2966 C CA . ASP A 1 218 ? 3.075 12.483 -0.917 1.00 76.77 210 ASP A CA 1
ATOM 2967 C C . ASP A 1 218 ? 1.801 13.055 -0.309 1.00 81.98 210 ASP A C 1
ATOM 2968 O O . ASP A 1 218 ? 1.888 13.901 0.590 1.00 87.39 210 ASP A O 1
ATOM 2977 N N . SER A 1 219 ? 0.632 12.672 -0.821 1.00 79.85 211 SER A N 1
ATOM 2978 C CA . SER A 1 219 ? -0.640 13.112 -0.266 1.00 80.81 211 SER A CA 1
ATOM 2979 C C . SER A 1 219 ? -1.117 12.251 0.900 1.00 76.31 211 SER A C 1
ATOM 2980 O O . SER A 1 219 ? -2.089 12.626 1.568 1.00 74.84 211 SER A O 1
ATOM 2988 N N . MET A 1 220 ? -0.482 11.098 1.144 1.00 79.74 212 MET A N 1
ATOM 2989 C CA . MET A 1 220 ? -0.830 10.232 2.280 1.00 75.74 212 MET A CA 1
ATOM 2990 C C . MET A 1 220 ? -0.271 10.844 3.569 1.00 78.26 212 MET A C 1
ATOM 2991 O O . MET A 1 220 ? 0.803 10.498 4.061 1.00 78.50 212 MET A O 1
ATOM 3005 N N . SER A 1 221 ? -1.007 11.811 4.105 1.00 75.43 213 SER A N 1
ATOM 3006 C CA . SER A 1 221 ? -0.616 12.546 5.298 1.00 73.60 213 SER A CA 1
ATOM 3007 C C . SER A 1 221 ? -1.628 12.339 6.395 1.00 73.81 213 SER A C 1
ATOM 3008 O O . SER A 1 221 ? -1.540 12.975 7.446 1.00 78.37 213 SER A O 1
ATOM 3016 N N . PHE A 1 222 ? -2.613 11.480 6.159 1.00 71.43 214 PHE A N 1
ATOM 3017 C CA . PHE A 1 222 ? -3.607 11.183 7.176 1.00 69.35 214 PHE A CA 1
ATOM 3018 C C . PHE A 1 222 ? -3.408 9.882 7.946 1.00 55.59 214 PHE A C 1
ATOM 3019 O O . PHE A 1 222 ? -4.327 9.448 8.683 1.00 53.15 214 PHE A O 1
ATOM 3036 N N . LEU A 1 223 ? -2.295 9.202 7.724 1.00 55.73 215 LEU A N 1
ATOM 3037 C CA . LEU A 1 223 ? -2.061 7.920 8.364 1.00 49.88 215 LEU A CA 1
ATOM 3038 C C . LEU A 1 223 ? -2.150 8.039 9.870 1.00 46.40 215 LEU A C 1
ATOM 3039 O O . LEU A 1 223 ? -2.504 7.069 10.546 1.00 41.45 215 LEU A O 1
ATOM 3055 N N . GLU A 1 224 ? -1.831 9.214 10.415 1.00 50.08 216 GLU A N 1
ATOM 3056 C CA . GLU A 1 224 ? -1.954 9.417 11.852 1.00 55.17 216 GLU A CA 1
ATOM 3057 C C . GLU A 1 224 ? -3.407 9.329 12.299 1.00 47.96 216 GLU A C 1
ATOM 3058 O O . GLU A 1 224 ? -3.711 8.700 13.317 1.00 49.42 216 GLU A O 1
ATOM 3070 N N . GLU A 1 225 ? -4.316 9.978 11.570 1.00 54.38 217 GLU A N 1
ATOM 3071 C CA . GLU A 1 225 ? -5.727 9.889 11.925 1.00 53.26 217 GLU A CA 1
ATOM 3072 C C . GLU A 1 225 ? -6.216 8.451 11.848 1.00 46.42 217 GLU A C 1
ATOM 3073 O O . GLU A 1 225 ? -7.075 8.038 12.634 1.00 53.44 217 GLU A O 1
ATOM 3085 N N . MET A 1 226 ? -5.663 7.669 10.921 1.00 47.88 218 MET A N 1
ATOM 3086 C CA . MET A 1 226 ? -5.992 6.254 10.857 1.00 44.55 218 MET A CA 1
ATOM 3087 C C . MET A 1 226 ? -5.403 5.519 12.045 1.00 44.29 218 MET A C 1
ATOM 3088 O O . MET A 1 226 ? -6.081 4.697 12.667 1.00 42.14 218 MET A O 1
ATOM 3102 N N . ALA A 1 227 ? -4.142 5.818 12.387 1.00 46.47 219 ALA A N 1
ATOM 3103 C CA . ALA A 1 227 ? -3.505 5.169 13.527 1.00 47.27 219 ALA A CA 1
ATOM 3104 C C . ALA A 1 227 ? -4.305 5.394 14.802 1.00 42.47 219 ALA A C 1
ATOM 3105 O O . ALA A 1 227 ? -4.492 4.470 15.597 1.00 40.44 219 ALA A O 1
ATOM 3112 N N . GLU A 1 228 ? -4.746 6.629 15.043 1.00 48.17 220 GLU A N 1
ATOM 3113 C CA . GLU A 1 228 ? -5.517 6.888 16.255 1.00 51.70 220 GLU A CA 1
ATOM 3114 C C . GLU A 1 228 ? -6.861 6.170 16.232 1.00 50.48 220 GLU A C 1
ATOM 3115 O O . GLU A 1 228 ? -7.349 5.736 17.282 1.00 50.10 220 GLU A O 1
ATOM 3127 N N . GLN A 1 229 ? -7.456 6.022 15.048 1.00 48.86 221 GLN A N 1
ATOM 3128 C CA . GLN A 1 229 ? -8.725 5.318 14.931 1.00 48.27 221 GLN A CA 1
ATOM 3129 C C . GLN A 1 229 ? -8.548 3.842 15.263 1.00 43.98 221 GLN A C 1
ATOM 3130 O O . GLN A 1 229 ? -9.364 3.253 15.979 1.00 46.98 221 GLN A O 1
ATOM 3144 N N . ILE A 1 230 ? -7.474 3.229 14.763 1.00 42.60 222 ILE A N 1
ATOM 3145 C CA . ILE A 1 230 ? -7.211 1.823 15.059 1.00 40.30 222 ILE A CA 1
ATOM 3146 C C . ILE A 1 230 ? -6.996 1.640 16.556 1.00 42.45 222 ILE A C 1
ATOM 3147 O O . ILE A 1 230 ? -7.515 0.703 17.177 1.00 43.95 222 ILE A O 1
ATOM 3163 N N . ASP A 1 231 ? -6.183 2.513 17.152 1.00 49.99 223 ASP A N 1
ATOM 3164 C CA . ASP A 1 231 ? -5.862 2.364 18.563 1.00 45.17 223 ASP A CA 1
ATOM 3165 C C . ASP A 1 231 ? -7.089 2.579 19.437 1.00 51.17 223 ASP A C 1
ATOM 3166 O O . ASP A 1 231 ? -7.230 1.922 20.473 1.00 52.41 223 ASP A O 1
ATOM 3175 N N . ALA A 1 232 ? -7.977 3.501 19.044 1.00 50.43 224 ALA A N 1
ATOM 3176 C CA . ALA A 1 232 ? -9.266 3.665 19.703 1.00 53.31 224 ALA A CA 1
ATOM 3177 C C . ALA A 1 232 ? -10.246 2.561 19.355 1.00 55.08 224 ALA A C 1
ATOM 3178 O O . ALA A 1 232 ? -11.142 2.290 20.158 1.00 55.05 224 ALA A O 1
ATOM 3185 N N . GLY A 1 233 ? -10.064 1.889 18.217 1.00 52.04 225 GLY A N 1
ATOM 3186 C CA . GLY A 1 233 ? -11.063 0.955 17.748 1.00 50.01 225 GLY A CA 1
ATOM 3187 C C . GLY A 1 233 ? -12.341 1.614 17.305 1.00 54.02 225 GLY A C 1
ATOM 3188 O O . GLY A 1 233 ? -13.376 0.950 17.240 1.00 57.45 225 GLY A O 1
ATOM 3192 N N . GLU A 1 234 ? -12.297 2.913 17.022 1.00 53.41 226 GLU A N 1
ATOM 3193 C CA . GLU A 1 234 ? -13.449 3.683 16.579 1.00 56.20 226 GLU A CA 1
ATOM 3194 C C . GLU A 1 234 ? -13.203 4.136 15.144 1.00 53.08 226 GLU A C 1
ATOM 3195 O O . GLU A 1 234 ? -12.198 4.803 14.852 1.00 49.88 226 GLU A O 1
ATOM 3207 N N . TYR A 1 235 ? -14.120 3.777 14.254 1.00 54.94 227 TYR A N 1
ATOM 3208 C CA . TYR A 1 235 ? -13.980 4.030 12.823 1.00 45.78 227 TYR A CA 1
ATOM 3209 C C . TYR A 1 235 ? -15.107 4.942 12.359 1.00 52.09 227 TYR A C 1
ATOM 3210 O O . TYR A 1 235 ? -15.914 4.562 11.505 1.00 50.19 227 TYR A O 1
ATOM 3228 N N . PRO A 1 236 ? -15.156 6.180 12.880 1.00 54.10 228 PRO A N 1
ATOM 3229 C CA . PRO A 1 236 ? -16.257 7.097 12.534 1.00 59.79 228 PRO A CA 1
ATOM 3230 C C . PRO A 1 236 ? -16.388 7.305 11.036 1.00 58.97 228 PRO A C 1
ATOM 3231 O O . PRO A 1 236 ? -15.617 8.052 10.426 1.00 55.41 228 PRO A O 1
ATOM 3242 N N . GLY A 1 237 ? -17.374 6.646 10.439 1.00 61.50 229 GLY A N 1
ATOM 3243 C CA . GLY A 1 237 ? -17.572 6.725 9.010 1.00 61.00 229 GLY A CA 1
ATOM 3244 C C . GLY A 1 237 ? -18.513 7.837 8.618 1.00 79.93 229 GLY A C 1
ATOM 3245 O O . GLY A 1 237 ? -19.736 7.656 8.600 1.00 90.89 229 GLY A O 1
ATOM 3249 N N . ASP A 1 238 ? -17.952 9.003 8.306 1.00 76.22 230 ASP A N 1
ATOM 3250 C CA . ASP A 1 238 ? -18.741 10.134 7.829 1.00 89.19 230 ASP A CA 1
ATOM 3251 C C . ASP A 1 238 ? -18.251 10.638 6.481 1.00 90.04 230 ASP A C 1
ATOM 3252 O O . ASP A 1 238 ? -19.028 10.710 5.518 1.00 89.30 230 ASP A O 1
ATOM 3257 N N . GLU A 1 239 ? -16.962 10.954 6.374 1.00 92.69 231 GLU A N 1
ATOM 3258 C CA . GLU A 1 239 ? -16.429 11.506 5.134 1.00 101.39 231 GLU A CA 1
ATOM 3259 C C . GLU A 1 239 ? -16.229 10.420 4.082 1.00 92.64 231 GLU A C 1
ATOM 3260 O O . GLU A 1 239 ? -16.783 10.496 2.979 1.00 87.02 231 GLU A O 1
ATOM 3272 N N . ASP A 1 240 ? -15.437 9.399 4.409 1.00 90.10 232 ASP A N 1
ATOM 3273 C CA . ASP A 1 240 ? -15.050 8.360 3.454 1.00 81.37 232 ASP A CA 1
ATOM 3274 C C . ASP A 1 240 ? -15.375 6.997 4.055 1.00 68.69 232 ASP A C 1
ATOM 3275 O O . ASP A 1 240 ? -14.570 6.430 4.802 1.00 65.34 232 ASP A O 1
ATOM 3284 N N . THR A 1 241 ? -16.543 6.470 3.699 1.00 60.12 233 THR A N 1
ATOM 3285 C CA . THR A 1 241 ? -16.988 5.181 4.194 1.00 55.44 233 THR A CA 1
ATOM 3286 C C . THR A 1 241 ? -16.323 4.048 3.416 1.00 48.90 233 THR A C 1
ATOM 3287 O O . THR A 1 241 ? -15.817 4.227 2.301 1.00 47.07 233 THR A O 1
ATOM 3298 N N . LEU A 1 242 ? -16.374 2.853 4.008 1.00 43.17 234 LEU A N 1
ATOM 3299 C CA . LEU A 1 242 ? -15.850 1.669 3.340 1.00 45.75 234 LEU A CA 1
ATOM 3300 C C . LEU A 1 242 ? -16.668 1.338 2.096 1.00 51.72 234 LEU A C 1
ATOM 3301 O O . LEU A 1 242 ? -16.123 0.879 1.085 1.00 47.35 234 LEU A O 1
ATOM 3317 N N . ALA A 1 243 ? -17.983 1.559 2.154 1.00 44.80 235 ALA A N 1
ATOM 3318 C CA . ALA A 1 243 ? -18.823 1.323 0.987 1.00 49.99 235 ALA A CA 1
ATOM 3319 C C . ALA A 1 243 ? -18.342 2.141 -0.208 1.00 47.45 235 ALA A C 1
ATOM 3320 O O . ALA A 1 243 ? -18.270 1.637 -1.336 1.00 41.10 235 ALA A O 1
ATOM 3327 N N . MET A 1 244 ? -18.023 3.418 0.024 1.00 42.89 236 MET A N 1
ATOM 3328 C CA . MET A 1 244 ? -17.527 4.276 -1.047 1.00 51.25 236 MET A CA 1
ATOM 3329 C C . MET A 1 244 ? -16.222 3.735 -1.616 1.00 43.83 236 MET A C 1
ATOM 3330 O O . MET A 1 244 ? -16.007 3.750 -2.833 1.00 42.39 236 MET A O 1
ATOM 3344 N N . GLY A 1 245 ? -15.325 3.264 -0.752 1.00 47.54 237 GLY A N 1
ATOM 3345 C CA . GLY A 1 245 ? -14.096 2.673 -1.253 1.00 49.47 237 GLY A CA 1
ATOM 3346 C C . GLY A 1 245 ? -14.358 1.436 -2.088 1.00 46.44 237 GLY A C 1
ATOM 3347 O O . GLY A 1 245 ? -13.750 1.239 -3.145 1.00 42.45 237 GLY A O 1
ATOM 3351 N N . ALA A 1 246 ? -15.279 0.591 -1.628 1.00 44.05 238 ALA A N 1
ATOM 3352 C CA . ALA A 1 246 ? -15.585 -0.628 -2.358 1.00 45.79 238 ALA A CA 1
ATOM 3353 C C . ALA A 1 246 ? -16.080 -0.314 -3.759 1.00 40.81 238 ALA A C 1
ATOM 3354 O O . ALA A 1 246 ? -15.690 -0.987 -4.719 1.00 38.10 238 ALA A O 1
ATOM 3361 N N . ALA A 1 247 ? -16.947 0.698 -3.895 1.00 39.07 239 ALA A N 1
ATOM 3362 C CA . ALA A 1 247 ? -17.446 1.090 -5.209 1.00 41.18 239 ALA A CA 1
ATOM 3363 C C . ALA A 1 247 ? -16.316 1.565 -6.105 1.00 38.90 239 ALA A C 1
ATOM 3364 O O . ALA A 1 247 ? -16.325 1.321 -7.316 1.00 41.78 239 ALA A O 1
ATOM 3371 N N . GLY A 1 248 ? -15.346 2.273 -5.529 1.00 46.83 240 GLY A N 1
ATOM 3372 C CA . GLY A 1 248 ? -14.184 2.669 -6.304 1.00 45.21 240 GLY A CA 1
ATOM 3373 C C . GLY A 1 248 ? -13.341 1.480 -6.718 1.00 39.96 240 GLY A C 1
ATOM 3374 O O . GLY A 1 248 ? -12.890 1.396 -7.866 1.00 37.36 240 GLY A O 1
ATOM 3378 N N . VAL A 1 249 ? -13.117 0.545 -5.790 1.00 39.86 241 VAL A N 1
ATOM 3379 C CA . VAL A 1 249 ? -12.333 -0.641 -6.111 1.00 36.15 241 VAL A CA 1
ATOM 3380 C C . VAL A 1 249 ? -13.016 -1.423 -7.224 1.00 35.61 241 VAL A C 1
ATOM 3381 O O . VAL A 1 249 ? -12.346 -2.011 -8.083 1.00 39.70 241 VAL A O 1
ATOM 3394 N N . ASP A 1 250 ? -14.354 -1.446 -7.238 1.00 42.20 242 ASP A N 1
ATOM 3395 C CA . ASP A 1 250 ? -15.050 -2.163 -8.298 1.00 36.93 242 ASP A CA 1
ATOM 3396 C C . ASP A 1 250 ? -14.762 -1.536 -9.660 1.00 33.20 242 ASP A C 1
ATOM 3397 O O . ASP A 1 250 ? -14.527 -2.252 -10.640 1.00 40.69 242 ASP A O 1
ATOM 3406 N N . HIS A 1 251 ? -14.770 -0.195 -9.743 1.00 37.14 243 HIS A N 1
ATOM 3407 C CA . HIS A 1 251 ? -14.391 0.483 -10.984 1.00 40.16 243 HIS A CA 1
ATOM 3408 C C . HIS A 1 251 ? -12.967 0.123 -11.378 1.00 38.31 243 HIS A C 1
ATOM 3409 O O . HIS A 1 251 ? -12.665 -0.035 -12.565 1.00 36.96 243 HIS A O 1
ATOM 3423 N N . ILE A 1 252 ? -12.072 0.003 -10.392 1.00 37.47 244 ILE A N 1
ATOM 3424 C CA . ILE A 1 252 ? -10.691 -0.372 -10.690 1.00 32.79 244 ILE A CA 1
ATOM 3425 C C . ILE A 1 252 ? -10.633 -1.785 -11.255 1.00 34.47 244 ILE A C 1
ATOM 3426 O O . ILE A 1 252 ? -9.943 -2.046 -12.249 1.00 33.57 244 ILE A O 1
ATOM 3442 N N . VAL A 1 253 ? -11.368 -2.716 -10.639 1.00 36.59 245 VAL A N 1
ATOM 3443 C CA . VAL A 1 253 ? -11.405 -4.081 -11.157 1.00 32.46 245 VAL A CA 1
ATOM 3444 C C . VAL A 1 253 ? -11.899 -4.076 -12.600 1.00 33.42 245 VAL A C 1
ATOM 3445 O O . VAL A 1 253 ? -11.319 -4.726 -13.477 1.00 36.54 245 VAL A O 1
ATOM 3458 N N . HIS A 1 254 ? -13.000 -3.354 -12.858 1.00 35.83 246 HIS A N 1
ATOM 3459 C CA . HIS A 1 254 ? -13.613 -3.346 -14.186 1.00 38.27 246 HIS A CA 1
ATOM 3460 C C . HIS A 1 254 ? -12.717 -2.660 -15.205 1.00 33.26 246 HIS A C 1
ATOM 3461 O O . HIS A 1 254 ? -12.584 -3.132 -16.341 1.00 35.81 246 HIS A O 1
ATOM 3475 N N . ALA A 1 255 ? -12.108 -1.535 -14.824 1.00 37.15 247 ALA A N 1
ATOM 3476 C CA . ALA A 1 255 ? -11.171 -0.870 -15.721 1.00 35.11 247 ALA A CA 1
ATOM 3477 C C . ALA A 1 255 ? -9.992 -1.777 -16.039 1.00 39.55 247 ALA A C 1
ATOM 3478 O O . ALA A 1 255 ? -9.520 -1.807 -17.182 1.00 37.10 247 ALA A O 1
ATOM 3485 N N . SER A 1 256 ? -9.500 -2.522 -15.039 1.00 37.82 248 SER A N 1
ATOM 3486 C CA . SER A 1 256 ? -8.395 -3.447 -15.283 1.00 34.26 248 SER A CA 1
ATOM 3487 C C . SER A 1 256 ? -8.830 -4.537 -16.254 1.00 33.53 248 SER A C 1
ATOM 3488 O O . SER A 1 256 ? -8.105 -4.874 -17.200 1.00 35.73 248 SER A O 1
ATOM 3496 N N . ARG A 1 257 ? -10.035 -5.062 -16.051 1.00 35.17 249 ARG A N 1
ATOM 3497 C CA . ARG A 1 257 ? -10.593 -6.114 -16.928 1.00 35.33 249 ARG A CA 1
ATOM 3498 C C . ARG A 1 257 ? -10.698 -5.568 -18.349 1.00 33.15 249 ARG A C 1
ATOM 3499 O O . ARG A 1 257 ? -10.232 -6.246 -19.259 1.00 35.23 249 ARG A O 1
ATOM 3520 N N . ASP A 1 258 ? -11.321 -4.405 -18.514 1.00 37.20 250 ASP A N 1
ATOM 3521 C CA . ASP A 1 258 ? -11.503 -3.798 -19.826 1.00 35.99 250 ASP A CA 1
ATOM 3522 C C . ASP A 1 258 ? -10.167 -3.484 -20.476 1.00 40.67 250 ASP A C 1
ATOM 3523 O O . ASP A 1 258 ? -10.044 -3.569 -21.699 1.00 39.14 250 ASP A O 1
ATOM 3532 N N . ALA A 1 259 ? -9.161 -3.111 -19.679 1.00 34.48 251 ALA A N 1
ATOM 3533 C CA . ALA A 1 259 ? -7.843 -2.782 -20.206 1.00 40.36 251 ALA A CA 1
ATOM 3534 C C . ALA A 1 259 ? -7.049 -4.005 -20.634 1.00 38.25 251 ALA A C 1
ATOM 3535 O O . ALA A 1 259 ? -5.996 -3.845 -21.265 1.00 40.14 251 ALA A O 1
ATOM 3542 N N . GLY A 1 260 ? -7.517 -5.208 -20.309 1.00 36.35 252 GLY A N 1
ATOM 3543 C CA . GLY A 1 260 ? -6.742 -6.401 -20.579 1.00 46.95 252 GLY A CA 1
ATOM 3544 C C . GLY A 1 260 ? -5.576 -6.647 -19.641 1.00 40.84 252 GLY A C 1
ATOM 3545 O O . GLY A 1 260 ? -4.646 -7.366 -20.019 1.00 42.88 252 GLY A O 1
ATOM 3549 N N . ILE A 1 261 ? -5.620 -6.090 -18.425 1.00 38.03 253 ILE A N 1
ATOM 3550 C CA . ILE A 1 261 ? -4.591 -6.247 -17.404 1.00 42.17 253 ILE A CA 1
ATOM 3551 C C . ILE A 1 261 ? -5.061 -7.278 -16.385 1.00 42.53 253 ILE A C 1
ATOM 3552 O O . ILE A 1 261 ? -6.251 -7.585 -16.269 1.00 39.46 253 ILE A O 1
ATOM 3568 N N . ASP A 1 262 ? -4.109 -7.837 -15.640 1.00 37.74 254 ASP A N 1
ATOM 3569 C CA . ASP A 1 262 ? -4.465 -8.804 -14.612 1.00 36.77 254 ASP A CA 1
ATOM 3570 C C . ASP A 1 262 ? -5.326 -8.148 -13.553 1.00 35.09 254 ASP A C 1
ATOM 3571 O O . ASP A 1 262 ? -5.059 -7.019 -13.132 1.00 38.93 254 ASP A O 1
ATOM 3580 N N . THR A 1 263 ? -6.374 -8.865 -13.121 1.00 33.51 255 THR A N 1
ATOM 3581 C CA . THR A 1 263 ? -7.299 -8.353 -12.121 1.00 32.69 255 THR A CA 1
ATOM 3582 C C . THR A 1 263 ? -7.106 -8.957 -10.731 1.00 31.98 255 THR A C 1
ATOM 3583 O O . THR A 1 263 ? -7.836 -8.581 -9.813 1.00 35.96 255 THR A O 1
ATOM 3594 N N . ALA A 1 264 ? -6.120 -9.838 -10.536 1.00 41.89 256 ALA A N 1
ATOM 3595 C CA . ALA A 1 264 ? -5.991 -10.537 -9.257 1.00 33.71 256 ALA A CA 1
ATOM 3596 C C . ALA A 1 264 ? -5.715 -9.570 -8.111 1.00 36.67 256 ALA A C 1
ATOM 3597 O O . ALA A 1 264 ? -6.299 -9.702 -7.031 1.00 34.17 256 ALA A O 1
ATOM 3604 N N . LEU A 1 265 ? -4.846 -8.582 -8.325 1.00 32.87 257 LEU A N 1
ATOM 3605 C CA . LEU A 1 265 ? -4.549 -7.650 -7.223 1.00 37.52 257 LEU A CA 1
ATOM 3606 C C . LEU A 1 265 ? -5.762 -6.836 -6.851 1.00 37.24 257 LEU A C 1
ATOM 3607 O O . LEU A 1 265 ? -6.155 -6.830 -5.659 1.00 36.91 257 LEU A O 1
ATOM 3623 N N . PRO A 1 266 ? -6.426 -6.129 -7.748 1.00 37.47 258 PRO A N 1
ATOM 3624 C CA . PRO A 1 266 ? -7.627 -5.374 -7.354 1.00 37.28 258 PRO A CA 1
ATOM 3625 C C . PRO A 1 266 ? -8.763 -6.251 -6.871 1.00 34.49 258 PRO A C 1
ATOM 3626 O O . PRO A 1 266 ? -9.526 -5.819 -6.001 1.00 33.72 258 PRO A O 1
ATOM 3637 N N . GLU A 1 267 ? -8.898 -7.468 -7.402 1.00 31.69 259 GLU A N 1
ATOM 3638 C CA . GLU A 1 267 ? -9.920 -8.384 -6.902 1.00 38.98 259 GLU A CA 1
ATOM 3639 C C . GLU A 1 267 ? -9.631 -8.801 -5.466 1.00 36.96 259 GLU A C 1
ATOM 3640 O O . GLU A 1 267 ? -10.565 -9.033 -4.694 1.00 34.20 259 GLU A O 1
ATOM 3652 N N . ALA A 1 268 ? -8.346 -8.914 -5.089 1.00 30.02 260 ALA A N 1
ATOM 3653 C CA . ALA A 1 268 ? -8.002 -9.211 -3.705 1.00 29.48 260 ALA A CA 1
ATOM 3654 C C . ALA A 1 268 ? -8.404 -8.068 -2.788 1.00 29.63 260 ALA A C 1
ATOM 3655 O O . ALA A 1 268 ? -8.906 -8.308 -1.684 1.00 36.23 260 ALA A O 1
ATOM 3662 N N . VAL A 1 269 ? -8.174 -6.823 -3.220 1.00 30.49 261 VAL A N 1
ATOM 3663 C CA . VAL A 1 269 ? -8.596 -5.670 -2.429 1.00 31.61 261 VAL A CA 1
ATOM 3664 C C . VAL A 1 269 ? -10.112 -5.662 -2.319 1.00 30.48 261 VAL A C 1
ATOM 3665 O O . VAL A 1 269 ? -10.672 -5.489 -1.234 1.00 34.26 261 VAL A O 1
ATOM 3678 N N . LYS A 1 270 ? -10.790 -5.858 -3.450 1.00 35.39 262 LYS A N 1
ATOM 3679 C CA . LYS A 1 270 ? -12.252 -5.871 -3.467 1.00 30.21 262 LYS A CA 1
ATOM 3680 C C . LYS A 1 270 ? -12.828 -6.895 -2.500 1.00 32.78 262 LYS A C 1
ATOM 3681 O O . LYS A 1 270 ? -13.853 -6.644 -1.850 1.00 35.65 262 LYS A O 1
ATOM 3700 N N . ALA A 1 271 ? -12.216 -8.075 -2.441 1.00 36.85 263 ALA A N 1
ATOM 3701 C CA . ALA A 1 271 ? -12.724 -9.125 -1.572 1.00 36.23 263 ALA A CA 1
ATOM 3702 C C . ALA A 1 271 ? -12.620 -8.716 -0.111 1.00 38.29 263 ALA A C 1
ATOM 3703 O O . ALA A 1 271 ? -13.503 -9.040 0.690 1.00 31.53 263 ALA A O 1
ATOM 3710 N N . LEU A 1 272 ? -11.537 -8.020 0.265 1.00 32.73 264 LEU A N 1
ATOM 3711 C CA . LEU A 1 272 ? -11.397 -7.543 1.639 1.00 35.67 264 LEU A CA 1
ATOM 3712 C C . LEU A 1 272 ? -12.465 -6.501 1.975 1.00 32.85 264 LEU A C 1
ATOM 3713 O O . LEU A 1 272 ? -13.033 -6.528 3.072 1.00 36.10 264 LEU A O 1
ATOM 3729 N N . PHE A 1 273 ? -12.750 -5.568 1.055 1.00 32.74 265 PHE A N 1
ATOM 3730 C CA . PHE A 1 273 ? -13.815 -4.591 1.296 1.00 35.96 265 PHE A CA 1
ATOM 3731 C C . PHE A 1 273 ? -15.156 -5.296 1.474 1.00 33.16 265 PHE A C 1
ATOM 3732 O O . PHE A 1 273 ? -15.923 -4.995 2.399 1.00 38.26 265 PHE A O 1
ATOM 3749 N N . ARG A 1 274 ? -15.440 -6.257 0.604 1.00 35.89 266 ARG A N 1
ATOM 3750 C CA . ARG A 1 274 ? -16.668 -7.032 0.735 1.00 37.81 266 ARG A CA 1
ATOM 3751 C C . ARG A 1 274 ? -16.758 -7.698 2.106 1.00 40.30 266 ARG A C 1
ATOM 3752 O O . ARG A 1 274 ? -17.809 -7.674 2.752 1.00 38.52 266 ARG A O 1
ATOM 3773 N N . ARG A 1 275 ? -15.666 -8.330 2.559 1.00 30.61 267 ARG A N 1
ATOM 3774 C CA . ARG A 1 275 ? -15.675 -8.963 3.873 1.00 32.59 267 ARG A CA 1
ATOM 3775 C C . ARG A 1 275 ? -15.991 -7.955 4.963 1.00 31.73 267 ARG A C 1
ATOM 3776 O O . ARG A 1 275 ? -16.681 -8.281 5.934 1.00 34.10 267 ARG A O 1
ATOM 3797 N N . ALA A 1 276 ? -15.470 -6.733 4.839 1.00 33.25 268 ALA A N 1
ATOM 3798 C CA . ALA A 1 276 ? -15.714 -5.743 5.883 1.00 35.61 268 ALA A CA 1
ATOM 3799 C C . ALA A 1 276 ? -17.152 -5.245 5.848 1.00 33.81 268 ALA A C 1
ATOM 3800 O O . ALA A 1 276 ? -17.742 -4.967 6.896 1.00 39.43 268 ALA A O 1
ATOM 3807 N N . ILE A 1 277 ? -17.716 -5.102 4.655 1.00 32.84 269 ILE A N 1
ATOM 3808 C CA . ILE A 1 277 ? -19.122 -4.724 4.561 1.00 35.48 269 ILE A CA 1
ATOM 3809 C C . ILE A 1 277 ? -20.002 -5.834 5.126 1.00 37.95 269 ILE A C 1
ATOM 3810 O O . ILE A 1 277 ? -20.953 -5.574 5.871 1.00 42.82 269 ILE A O 1
ATOM 3826 N N . ALA A 1 278 ? -19.681 -7.089 4.809 1.00 36.41 270 ALA A N 1
ATOM 3827 C CA . ALA A 1 278 ? -20.396 -8.225 5.379 1.00 35.83 270 ALA A CA 1
ATOM 3828 C C . ALA A 1 278 ? -20.211 -8.355 6.887 1.00 43.17 270 ALA A C 1
ATOM 3829 O O . ALA A 1 278 ? -20.967 -9.099 7.521 1.00 42.23 270 ALA A O 1
ATOM 3836 N N . ALA A 1 279 ? -19.255 -7.641 7.475 1.00 38.18 271 ALA A N 1
ATOM 3837 C CA . ALA A 1 279 ? -19.090 -7.563 8.913 1.00 35.50 271 ALA A CA 1
ATOM 3838 C C . ALA A 1 279 ? -19.761 -6.339 9.513 1.00 37.90 271 ALA A C 1
ATOM 3839 O O . ALA A 1 279 ? -19.609 -6.102 10.713 1.00 41.89 271 ALA A O 1
ATOM 3846 N N . GLY A 1 280 ? -20.490 -5.558 8.712 1.00 40.29 272 GLY A N 1
ATOM 3847 C CA . GLY A 1 280 ? -21.240 -4.427 9.223 1.00 46.11 272 GLY A CA 1
ATOM 3848 C C . GLY A 1 280 ? -20.519 -3.104 9.225 1.00 45.63 272 GLY A C 1
ATOM 3849 O O . GLY A 1 280 ? -20.955 -2.185 9.929 1.00 49.30 272 GLY A O 1
ATOM 3853 N N . HIS A 1 281 ? -19.439 -2.965 8.457 1.00 42.02 273 HIS A N 1
ATOM 3854 C CA . HIS A 1 281 ? -18.630 -1.757 8.490 1.00 38.65 273 HIS A CA 1
ATOM 3855 C C . HIS A 1 281 ? -18.847 -0.864 7.274 1.00 43.54 273 HIS A C 1
ATOM 3856 O O . HIS A 1 281 ? -18.092 0.096 7.086 1.00 41.42 273 HIS A O 1
ATOM 3870 N N . GLY A 1 282 ? -19.879 -1.129 6.464 1.00 42.42 274 GLY A N 1
ATOM 3871 C CA . GLY A 1 282 ? -20.072 -0.365 5.237 1.00 44.40 274 GLY A CA 1
ATOM 3872 C C . GLY A 1 282 ? -20.106 1.135 5.455 1.00 38.47 274 GLY A C 1
ATOM 3873 O O . GLY A 1 282 ? -19.545 1.901 4.668 1.00 43.41 274 GLY A O 1
ATOM 3877 N N . GLU A 1 283 ? -20.751 1.575 6.529 1.00 40.30 275 GLU A N 1
ATOM 3878 C CA . GLU A 1 283 ? -20.884 2.990 6.831 1.00 47.20 275 GLU A CA 1
ATOM 3879 C C . GLU A 1 283 ? -19.817 3.486 7.803 1.00 46.64 275 GLU A C 1
ATOM 3880 O O . GLU A 1 283 ? -19.894 4.629 8.264 1.00 51.69 275 GLU A O 1
ATOM 3892 N N . ASP A 1 284 ? -18.833 2.656 8.128 1.00 48.50 276 ASP A N 1
ATOM 3893 C CA . ASP A 1 284 ? -17.690 3.073 8.922 1.00 48.36 276 ASP A CA 1
ATOM 3894 C C . ASP A 1 284 ? -16.612 3.639 8.002 1.00 48.20 276 ASP A C 1
ATOM 3895 O O . ASP A 1 284 ? -16.666 3.481 6.782 1.00 42.04 276 ASP A O 1
ATOM 3904 N N . SER A 1 285 ? -15.621 4.306 8.599 1.00 46.09 277 SER A N 1
ATOM 3905 C CA . SER A 1 285 ? -14.475 4.774 7.832 1.00 50.36 277 SER A CA 1
ATOM 3906 C C . SER A 1 285 ? -13.730 3.580 7.244 1.00 44.14 277 SER A C 1
ATOM 3907 O O . SER A 1 285 ? -13.833 2.447 7.731 1.00 39.25 277 SER A O 1
ATOM 3915 N N . PHE A 1 286 ? -12.969 3.837 6.175 1.00 38.25 278 PHE A N 1
ATOM 3916 C CA . PHE A 1 286 ? -12.283 2.734 5.513 1.00 45.98 278 PHE A CA 1
ATOM 3917 C C . PHE A 1 286 ? -11.266 2.070 6.439 1.00 36.52 278 PHE A C 1
ATOM 3918 O O . PHE A 1 286 ? -10.946 0.894 6.240 1.00 36.67 278 PHE A O 1
ATOM 3935 N N . THR A 1 287 ? -10.805 2.777 7.480 1.00 43.87 279 THR A N 1
ATOM 3936 C CA . THR A 1 287 ? -9.895 2.190 8.463 1.00 40.61 279 THR A CA 1
ATOM 3937 C C . THR A 1 287 ? -10.478 0.929 9.082 1.00 39.78 279 THR A C 1
ATOM 3938 O O . THR A 1 287 ? -9.732 0.036 9.498 1.00 39.76 279 THR A O 1
ATOM 3949 N N . SER A 1 288 ? -11.811 0.837 9.143 1.00 37.25 280 SER A N 1
ATOM 3950 C CA . SER A 1 288 ? -12.476 -0.342 9.677 1.00 36.66 280 SER A CA 1
ATOM 3951 C C . SER A 1 288 ? -12.068 -1.612 8.955 1.00 32.18 280 SER A C 1
ATOM 3952 O O . SER A 1 288 ? -12.312 -2.702 9.475 1.00 33.48 280 SER A O 1
ATOM 3960 N N . LEU A 1 289 ? -11.486 -1.502 7.757 1.00 37.66 281 LEU A N 1
ATOM 3961 C CA . LEU A 1 289 ? -11.021 -2.690 7.050 1.00 37.63 281 LEU A CA 1
ATOM 3962 C C . LEU A 1 289 ? -10.048 -3.500 7.892 1.00 34.30 281 LEU A C 1
ATOM 3963 O O . LEU A 1 289 ? -9.903 -4.710 7.686 1.00 34.39 281 LEU A O 1
ATOM 3979 N N . ILE A 1 290 ? -9.359 -2.847 8.825 1.00 34.86 282 ILE A N 1
ATOM 3980 C CA . ILE A 1 290 ? -8.409 -3.554 9.675 1.00 36.74 282 ILE A CA 1
ATOM 3981 C C . ILE A 1 290 ? -9.106 -4.659 10.453 1.00 42.87 282 ILE A C 1
ATOM 3982 O O . ILE A 1 290 ? -8.484 -5.663 10.813 1.00 33.61 282 ILE A O 1
ATOM 3998 N N . GLU A 1 291 ? -10.412 -4.519 10.699 1.00 37.11 283 GLU A N 1
ATOM 3999 C CA . GLU A 1 291 ? -11.123 -5.540 11.463 1.00 34.95 283 GLU A CA 1
ATOM 4000 C C . GLU A 1 291 ? -11.202 -6.852 10.693 1.00 28.78 283 GLU A C 1
ATOM 4001 O O . GLU A 1 291 ? -11.263 -7.921 11.301 1.00 37.96 283 GLU A O 1
ATOM 4013 N N . VAL A 1 292 ? -11.194 -6.794 9.366 1.00 31.59 284 VAL A N 1
ATOM 4014 C CA . VAL A 1 292 ? -11.119 -8.005 8.560 1.00 31.89 284 VAL A CA 1
ATOM 4015 C C . VAL A 1 292 ? -9.662 -8.425 8.354 1.00 40.19 284 VAL A C 1
ATOM 4016 O O . VAL A 1 292 ? -9.368 -9.619 8.245 1.00 38.12 284 VAL A O 1
ATOM 4029 N N . LEU A 1 293 ? -8.739 -7.467 8.329 1.00 40.09 285 LEU A N 1
ATOM 4030 C CA . LEU A 1 293 ? -7.327 -7.797 8.148 1.00 39.30 285 LEU A CA 1
ATOM 4031 C C . LEU A 1 293 ? -6.736 -8.453 9.393 1.00 49.16 285 LEU A C 1
ATOM 4032 O O . LEU A 1 293 ? -5.761 -9.214 9.298 1.00 44.98 285 LEU A O 1
ATOM 4048 N N . ARG A 1 294 ? -7.305 -8.166 10.568 1.00 38.01 286 ARG A N 1
ATOM 4049 C CA . ARG A 1 294 ? -6.836 -8.757 11.812 1.00 51.22 286 ARG A CA 1
ATOM 4050 C C . ARG A 1 294 ? -7.295 -10.199 11.966 1.00 55.44 286 ARG A C 1
ATOM 4051 O O . ARG A 1 294 ? -6.759 -10.920 12.815 1.00 65.29 286 ARG A O 1
ATOM 4059 N N . LYS A 1 295 ? -8.279 -10.632 11.174 1.00 54.20 287 LYS A N 1
ATOM 4060 C CA . LYS A 1 295 ? -8.893 -11.945 11.340 1.00 64.05 287 LYS A CA 1
ATOM 4061 C C . LYS A 1 295 ? -8.885 -12.672 10.016 1.00 60.79 287 LYS A C 1
ATOM 4062 O O . LYS A 1 295 ? -9.241 -12.083 8.973 1.00 63.23 287 LYS A O 1
ATOM 4068 N N . PRO A 1 296 ? -8.493 -13.946 9.968 1.00 50.48 288 PRO A N 1
ATOM 4069 C CA . PRO A 1 296 ? -8.563 -14.703 8.717 1.00 55.94 288 PRO A CA 1
ATOM 4070 C C . PRO A 1 296 ? -10.007 -14.897 8.277 1.00 70.70 288 PRO A C 1
ATOM 4071 O O . PRO A 1 296 ? -10.957 -14.624 9.011 1.00 88.05 288 PRO A O 1
ATOM 4075 N N . ALA A 1 297 ? -10.159 -15.391 7.052 1.00 72.85 289 ALA A N 1
ATOM 4076 C CA . ALA A 1 297 ? -11.482 -15.627 6.480 1.00 76.99 289 ALA A CA 1
ATOM 4077 C C . ALA A 1 297 ? -12.135 -16.864 7.091 1.00 82.33 289 ALA A C 1
ATOM 4078 O O . ALA A 1 297 ? -11.530 -17.934 7.144 1.00 81.90 289 ALA A O 1
ATOM 4080 N N . GLN B 1 13 ? 13.352 16.451 2.159 1.00 74.79 5 GLN B N 1
ATOM 4081 C CA . GLN B 1 13 ? 12.965 16.598 3.567 1.00 68.47 5 GLN B CA 1
ATOM 4082 C C . GLN B 1 13 ? 13.512 17.900 4.141 1.00 59.28 5 GLN B C 1
ATOM 4083 O O . GLN B 1 13 ? 14.695 17.998 4.457 1.00 62.75 5 GLN B O 1
ATOM 4089 N N . PRO B 1 14 ? 12.655 18.909 4.269 1.00 57.40 6 PRO B N 1
ATOM 4090 C CA . PRO B 1 14 ? 13.139 20.220 4.725 1.00 60.12 6 PRO B CA 1
ATOM 4091 C C . PRO B 1 14 ? 13.724 20.133 6.129 1.00 55.47 6 PRO B C 1
ATOM 4092 O O . PRO B 1 14 ? 13.293 19.331 6.961 1.00 53.73 6 PRO B O 1
ATOM 4103 N N . VAL B 1 15 ? 14.729 20.963 6.386 1.00 53.84 7 VAL B N 1
ATOM 4104 C CA . VAL B 1 15 ? 15.297 21.106 7.720 1.00 48.78 7 VAL B CA 1
ATOM 4105 C C . VAL B 1 15 ? 15.631 22.573 7.946 1.00 50.01 7 VAL B C 1
ATOM 4106 O O . VAL B 1 15 ? 16.048 23.270 7.017 1.00 48.06 7 VAL B O 1
ATOM 4119 N N . THR B 1 16 ? 15.433 23.048 9.174 1.00 40.84 8 THR B N 1
ATOM 4120 C CA . THR B 1 16 ? 15.811 24.392 9.589 1.00 38.97 8 THR B CA 1
ATOM 4121 C C . THR B 1 16 ? 16.889 24.310 10.661 1.00 39.35 8 THR B C 1
ATOM 4122 O O . THR B 1 16 ? 16.820 23.455 11.550 1.00 38.25 8 THR B O 1
ATOM 4133 N N . VAL B 1 17 ? 17.884 25.192 10.565 1.00 40.70 9 VAL B N 1
ATOM 4134 C CA . VAL B 1 17 ? 18.971 25.275 11.535 1.00 35.74 9 VAL B CA 1
ATOM 4135 C C . VAL B 1 17 ? 18.970 26.691 12.096 1.00 40.43 9 VAL B C 1
ATOM 4136 O O . VAL B 1 17 ? 19.148 27.665 11.348 1.00 43.61 9 VAL B O 1
ATOM 4149 N N . ILE B 1 18 ? 18.737 26.802 13.401 1.00 37.51 10 ILE B N 1
ATOM 4150 C CA . ILE B 1 18 ? 18.825 28.061 14.136 1.00 39.85 10 ILE B CA 1
ATOM 4151 C C . ILE B 1 18 ? 20.092 28.031 14.965 1.00 48.69 10 ILE B C 1
ATOM 4152 O O . ILE B 1 18 ? 20.268 27.134 15.796 1.00 38.98 10 ILE B O 1
ATOM 4168 N N . GLY B 1 19 ? 20.950 29.032 14.770 1.00 46.26 11 GLY B N 1
ATOM 4169 C CA . GLY B 1 19 ? 22.255 29.049 15.399 1.00 46.69 11 GLY B CA 1
ATOM 4170 C C . GLY B 1 19 ? 23.320 28.640 14.405 1.00 41.98 11 GLY B C 1
ATOM 4171 O O . GLY B 1 19 ? 23.405 27.475 14.011 1.00 41.59 11 GLY B O 1
ATOM 4175 N N . LEU B 1 20 ? 24.127 29.593 13.966 1.00 42.99 12 LEU B N 1
ATOM 4176 C CA . LEU B 1 20 ? 25.104 29.372 12.909 1.00 44.06 12 LEU B CA 1
ATOM 4177 C C . LEU B 1 20 ? 26.512 29.635 13.426 1.00 48.92 12 LEU B C 1
ATOM 4178 O O . LEU B 1 20 ? 27.350 30.256 12.768 1.00 49.65 12 LEU B O 1
ATOM 4194 N N . GLY B 1 21 ? 26.779 29.163 14.635 1.00 41.33 13 GLY B N 1
ATOM 4195 C CA . GLY B 1 21 ? 28.130 29.048 15.115 1.00 38.60 13 GLY B CA 1
ATOM 4196 C C . GLY B 1 21 ? 28.817 27.944 14.348 1.00 39.17 13 GLY B C 1
ATOM 4197 O O . GLY B 1 21 ? 28.257 27.380 13.405 1.00 39.85 13 GLY B O 1
ATOM 4201 N N . PRO B 1 22 ? 30.045 27.607 14.732 1.00 40.93 14 PRO B N 1
ATOM 4202 C CA . PRO B 1 22 ? 30.764 26.547 13.995 1.00 44.44 14 PRO B CA 1
ATOM 4203 C C . PRO B 1 22 ? 29.968 25.249 13.875 1.00 39.71 14 PRO B C 1
ATOM 4204 O O . PRO B 1 22 ? 29.995 24.599 12.823 1.00 38.28 14 PRO B O 1
ATOM 4215 N N . MET B 1 23 ? 29.254 24.843 14.925 1.00 43.42 15 MET B N 1
ATOM 4216 C CA . MET B 1 23 ? 28.491 23.599 14.835 1.00 39.39 15 MET B CA 1
ATOM 4217 C C . MET B 1 23 ? 27.284 23.739 13.921 1.00 34.01 15 MET B C 1
ATOM 4218 O O . MET B 1 23 ? 27.060 22.896 13.044 1.00 34.73 15 MET B O 1
ATOM 4232 N N . GLY B 1 24 ? 26.474 24.778 14.132 1.00 38.67 16 GLY B N 1
ATOM 4233 C CA . GLY B 1 24 ? 25.327 24.997 13.265 1.00 43.16 16 GLY B CA 1
ATOM 4234 C C . GLY B 1 24 ? 25.707 25.104 11.802 1.00 37.31 16 GLY B C 1
ATOM 4235 O O . GLY B 1 24 ? 24.976 24.645 10.922 1.00 41.60 16 GLY B O 1
ATOM 4239 N N . GLN B 1 25 ? 26.856 25.711 11.519 1.00 40.22 17 GLN B N 1
ATOM 4240 C CA . GLN B 1 25 ? 27.316 25.806 10.142 1.00 44.36 17 GLN B CA 1
ATOM 4241 C C . GLN B 1 25 ? 27.685 24.433 9.592 1.00 45.27 17 GLN B C 1
ATOM 4242 O O . GLN B 1 25 ? 27.327 24.098 8.458 1.00 41.01 17 GLN B O 1
ATOM 4256 N N . ALA B 1 26 ? 28.393 23.617 10.385 1.00 38.93 18 ALA B N 1
ATOM 4257 C CA . ALA B 1 26 ? 28.738 22.272 9.931 1.00 36.39 18 ALA B CA 1
ATOM 4258 C C . ALA B 1 26 ? 27.486 21.438 9.726 1.00 42.45 18 ALA B C 1
ATOM 4259 O O . ALA B 1 26 ? 27.406 20.630 8.790 1.00 41.28 18 ALA B O 1
ATOM 4266 N N . MET B 1 27 ? 26.485 21.635 10.584 1.00 42.20 19 MET B N 1
ATOM 4267 C CA . MET B 1 27 ? 25.275 20.835 10.465 1.00 42.49 19 MET B CA 1
ATOM 4268 C C . MET B 1 27 ? 24.518 21.199 9.186 1.00 38.76 19 MET B C 1
ATOM 4269 O O . MET B 1 27 ? 24.116 20.319 8.415 1.00 43.47 19 MET B O 1
ATOM 4283 N N . ALA B 1 28 ? 24.291 22.501 8.963 1.00 43.14 20 ALA B N 1
ATOM 4284 C CA . ALA B 1 28 ? 23.616 22.957 7.748 1.00 49.66 20 ALA B CA 1
ATOM 4285 C C . ALA B 1 28 ? 24.332 22.469 6.495 1.00 46.15 20 ALA B C 1
ATOM 4286 O O . ALA B 1 28 ? 23.686 22.076 5.515 1.00 50.47 20 ALA B O 1
ATOM 4293 N N . GLY B 1 29 ? 25.666 22.496 6.502 1.00 47.80 21 GLY B N 1
ATOM 4294 C CA . GLY B 1 29 ? 26.409 22.013 5.350 1.00 48.63 21 GLY B CA 1
ATOM 4295 C C . GLY B 1 29 ? 26.190 20.535 5.102 1.00 50.97 21 GLY B C 1
ATOM 4296 O O . GLY B 1 29 ? 26.013 20.104 3.960 1.00 52.19 21 GLY B O 1
ATOM 4300 N N . ALA B 1 30 ? 26.185 19.740 6.173 1.00 41.50 22 ALA B N 1
ATOM 4301 C CA . ALA B 1 30 ? 25.986 18.305 6.019 1.00 46.67 22 ALA B CA 1
ATOM 4302 C C . ALA B 1 30 ? 24.606 18.012 5.456 1.00 47.47 22 ALA B C 1
ATOM 4303 O O . ALA B 1 30 ? 24.448 17.122 4.612 1.00 50.97 22 ALA B O 1
ATOM 4310 N N . PHE B 1 31 ? 23.588 18.737 5.932 1.00 50.15 23 PHE B N 1
ATOM 4311 C CA . PHE B 1 31 ? 22.232 18.539 5.432 1.00 47.77 23 PHE B CA 1
ATOM 4312 C C . PHE B 1 31 ? 22.154 18.888 3.948 1.00 54.89 23 PHE B C 1
ATOM 4313 O O . PHE B 1 31 ? 21.614 18.123 3.140 1.00 57.46 23 PHE B O 1
ATOM 4330 N N . LEU B 1 32 ? 22.672 20.062 3.579 1.00 54.35 24 LEU B N 1
ATOM 4331 C CA . LEU B 1 32 ? 22.709 20.466 2.176 1.00 51.58 24 LEU B CA 1
ATOM 4332 C C . LEU B 1 32 ? 23.434 19.430 1.330 1.00 45.25 24 LEU B C 1
ATOM 4333 O O . LEU B 1 32 ? 22.920 18.980 0.302 1.00 56.62 24 LEU B O 1
ATOM 4349 N N . ALA B 1 33 ? 24.633 19.028 1.758 1.00 51.74 25 ALA B N 1
ATOM 4350 C CA . ALA B 1 33 ? 25.393 18.040 0.999 1.00 55.67 25 ALA B CA 1
ATOM 4351 C C . ALA B 1 33 ? 24.641 16.722 0.872 1.00 65.15 25 ALA B C 1
ATOM 4352 O O . ALA B 1 33 ? 24.801 16.013 -0.129 1.00 64.61 25 ALA B O 1
ATOM 4359 N N . ALA B 1 34 ? 23.829 16.370 1.871 1.00 63.12 26 ALA B N 1
ATOM 4360 C CA . ALA B 1 34 ? 23.001 15.171 1.802 1.00 61.20 26 ALA B CA 1
ATOM 4361 C C . ALA B 1 34 ? 21.780 15.346 0.909 1.00 59.88 26 ALA B C 1
ATOM 4362 O O . ALA B 1 34 ? 21.041 14.377 0.698 1.00 64.73 26 ALA B O 1
ATOM 4369 N N . GLY B 1 35 ? 21.547 16.548 0.389 1.00 58.78 27 GLY B N 1
ATOM 4370 C CA . GLY B 1 35 ? 20.432 16.811 -0.493 1.00 64.73 27 GLY B CA 1
ATOM 4371 C C . GLY B 1 35 ? 19.213 17.407 0.177 1.00 62.27 27 GLY B C 1
ATOM 4372 O O . GLY B 1 35 ? 18.260 17.775 -0.524 1.00 63.11 27 GLY B O 1
ATOM 4376 N N . HIS B 1 36 ? 19.210 17.512 1.499 1.00 61.73 28 HIS B N 1
ATOM 4377 C CA . HIS B 1 36 ? 18.056 18.053 2.194 1.00 59.35 28 HIS B CA 1
ATOM 4378 C C . HIS B 1 36 ? 17.942 19.554 1.934 1.00 55.89 28 HIS B C 1
ATOM 4379 O O . HIS B 1 36 ? 18.953 20.266 1.966 1.00 52.81 28 HIS B O 1
ATOM 4393 N N . PRO B 1 37 ? 16.737 20.060 1.651 1.00 62.16 29 PRO B N 1
ATOM 4394 C CA . PRO B 1 37 ? 16.543 21.518 1.602 1.00 52.74 29 PRO B CA 1
ATOM 4395 C C . PRO B 1 37 ? 16.760 22.118 2.984 1.00 57.40 29 PRO B C 1
ATOM 4396 O O . PRO B 1 37 ? 16.152 21.680 3.964 1.00 60.26 29 PRO B O 1
ATOM 4407 N N . VAL B 1 38 ? 17.623 23.127 3.062 1.00 54.06 30 VAL B N 1
ATOM 4408 C CA . VAL B 1 38 ? 18.036 23.691 4.342 1.00 48.65 30 VAL B CA 1
ATOM 4409 C C . VAL B 1 38 ? 17.675 25.172 4.376 1.00 51.29 30 VAL B C 1
ATOM 4410 O O . VAL B 1 38 ? 18.046 25.931 3.471 1.00 52.60 30 VAL B O 1
ATOM 4423 N N . THR B 1 39 ? 16.972 25.577 5.430 1.00 44.57 31 THR B N 1
ATOM 4424 C CA . THR B 1 39 ? 16.701 26.973 5.739 1.00 47.51 31 THR B CA 1
ATOM 4425 C C . THR B 1 39 ? 17.428 27.312 7.033 1.00 51.01 31 THR B C 1
ATOM 4426 O O . THR B 1 39 ? 17.430 26.510 7.973 1.00 46.16 31 THR B O 1
ATOM 4437 N N . VAL B 1 40 ? 18.041 28.495 7.100 1.00 47.44 32 VAL B N 1
ATOM 4438 C CA . VAL B 1 40 ? 18.871 28.840 8.247 1.00 46.49 32 VAL B CA 1
ATOM 4439 C C . VAL B 1 40 ? 18.460 30.195 8.802 1.00 42.04 32 VAL B C 1
ATOM 4440 O O . VAL B 1 40 ? 17.907 31.045 8.099 1.00 51.96 32 VAL B O 1
ATOM 4453 N N . TRP B 1 41 ? 18.746 30.383 10.090 1.00 43.55 33 TRP B N 1
ATOM 4454 C CA . TRP B 1 41 ? 18.568 31.672 10.738 1.00 51.05 33 TRP B CA 1
ATOM 4455 C C . TRP B 1 41 ? 19.675 31.846 11.771 1.00 51.24 33 TRP B C 1
ATOM 4456 O O . TRP B 1 41 ? 20.122 30.877 12.397 1.00 50.82 33 TRP B O 1
ATOM 4477 N N . ASN B 1 42 ? 20.126 33.090 11.932 1.00 50.94 34 ASN B N 1
ATOM 4478 C CA . ASN B 1 42 ? 21.154 33.397 12.915 1.00 52.26 34 A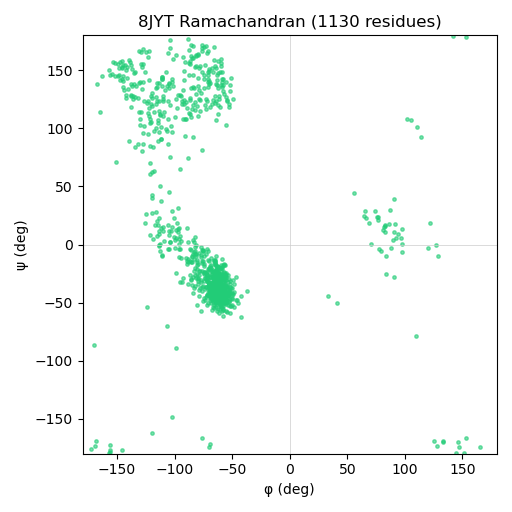SN B CA 1
ATOM 4479 C C . ASN B 1 42 ? 21.042 34.870 13.293 1.00 53.65 34 ASN B C 1
ATOM 4480 O O . ASN B 1 42 ? 20.688 35.713 12.465 1.00 54.88 34 ASN B O 1
ATOM 4491 N N . ARG B 1 43 ? 21.340 35.167 14.558 1.00 50.14 35 ARG B N 1
ATOM 4492 C CA . ARG B 1 43 ? 21.347 36.557 15.001 1.00 54.56 35 ARG B CA 1
ATOM 4493 C C . ARG B 1 43 ? 22.305 37.398 14.165 1.00 62.67 35 ARG B C 1
ATOM 4494 O O . ARG B 1 43 ? 22.066 38.593 13.956 1.00 66.30 35 ARG B O 1
ATOM 4515 N N . THR B 1 44 ? 23.381 36.792 13.664 1.00 58.25 36 THR B N 1
ATOM 4516 C CA . THR B 1 44 ? 24.354 37.448 12.798 1.00 59.14 36 THR B CA 1
ATOM 4517 C C . THR B 1 44 ? 24.223 36.830 11.411 1.00 65.80 36 THR B C 1
ATOM 4518 O O . THR B 1 44 ? 24.879 35.821 11.110 1.00 55.78 36 THR B O 1
ATOM 4529 N N . PRO B 1 45 ? 23.384 37.386 10.530 1.00 61.62 37 PRO B N 1
ATOM 4530 C CA . PRO B 1 45 ? 23.154 36.729 9.226 1.00 64.17 37 PRO B CA 1
ATOM 4531 C C . PRO B 1 45 ? 24.422 36.536 8.404 1.00 65.49 37 PRO B C 1
ATOM 4532 O O . PRO B 1 45 ? 24.421 35.714 7.479 1.00 66.07 37 PRO B O 1
ATOM 4543 N N . SER B 1 46 ? 25.505 37.250 8.718 1.00 66.70 38 SER B N 1
ATOM 4544 C CA . SER B 1 46 ? 26.722 37.143 7.922 1.00 65.64 38 SER B CA 1
ATOM 4545 C C . SER B 1 46 ? 27.294 35.730 7.918 1.00 68.76 38 SER B C 1
ATOM 4546 O O . SER B 1 46 ? 28.011 35.365 6.980 1.00 70.63 38 SER B O 1
ATOM 4554 N N . LYS B 1 47 ? 27.015 34.937 8.951 1.00 69.87 39 LYS B N 1
ATOM 4555 C CA . LYS B 1 47 ? 27.537 33.584 9.061 1.00 61.47 39 LYS B CA 1
ATOM 4556 C C . LYS B 1 47 ? 26.835 32.607 8.132 1.00 54.95 39 LYS B C 1
ATOM 4557 O O . LYS B 1 47 ? 27.288 31.463 8.017 1.00 50.69 39 LYS B O 1
ATOM 4576 N N . ALA B 1 48 ? 25.790 33.050 7.427 1.00 55.29 40 ALA B N 1
ATOM 4577 C CA . ALA B 1 48 ? 25.068 32.225 6.468 1.00 63.09 40 ALA B CA 1
ATOM 4578 C C . ALA B 1 48 ? 25.539 32.390 5.027 1.00 61.60 40 ALA B C 1
ATOM 4579 O O . ALA B 1 48 ? 25.039 31.677 4.145 1.00 55.13 40 ALA B O 1
ATOM 4586 N N . ASP B 1 49 ? 26.478 33.302 4.765 1.00 59.98 41 ASP B N 1
ATOM 4587 C CA . ASP B 1 49 ? 26.832 33.642 3.391 1.00 57.06 41 ASP B CA 1
ATOM 4588 C C . ASP B 1 49 ? 27.225 32.407 2.590 1.00 59.50 41 ASP B C 1
ATOM 4589 O O . ASP B 1 49 ? 26.630 32.108 1.549 1.00 57.42 41 ASP B O 1
ATOM 4598 N N . ALA B 1 50 ? 28.243 31.679 3.054 1.00 58.37 42 ALA B N 1
ATOM 4599 C CA . ALA B 1 50 ? 28.719 30.540 2.277 1.00 58.30 42 ALA B CA 1
ATOM 4600 C C . ALA B 1 50 ? 27.635 29.481 2.121 1.00 58.59 42 ALA B C 1
ATOM 4601 O O . ALA B 1 50 ? 27.563 28.808 1.086 1.00 56.89 42 ALA B O 1
ATOM 4608 N N . LEU B 1 51 ? 26.776 29.324 3.128 1.00 61.76 43 LEU B N 1
ATOM 4609 C CA . LEU B 1 51 ? 25.722 28.319 3.046 1.00 62.62 43 LEU B CA 1
ATOM 4610 C C . LEU B 1 51 ? 24.677 28.708 2.005 1.00 57.35 43 LEU B C 1
ATOM 4611 O O . LEU B 1 51 ? 24.254 27.877 1.192 1.00 51.86 43 LEU B O 1
ATOM 4627 N N . VAL B 1 52 ? 24.236 29.969 2.020 1.00 53.44 44 VAL B N 1
ATOM 4628 C CA . VAL B 1 52 ? 23.257 30.401 1.023 1.00 63.52 44 VAL B CA 1
ATOM 4629 C C . VAL B 1 52 ? 23.834 30.268 -0.379 1.00 58.78 44 VAL B C 1
ATOM 4630 O O . VAL B 1 52 ? 23.111 29.949 -1.331 1.00 61.36 44 VAL B O 1
ATOM 4643 N N . ALA B 1 53 ? 25.139 30.508 -0.531 1.00 60.45 45 ALA B N 1
ATOM 4644 C CA . ALA B 1 53 ? 25.785 30.296 -1.821 1.00 58.25 45 ALA B CA 1
ATOM 4645 C C . ALA B 1 53 ? 25.722 28.829 -2.227 1.00 63.74 45 ALA B C 1
ATOM 4646 O O . ALA B 1 53 ? 25.557 28.511 -3.411 1.00 64.42 45 ALA B O 1
ATOM 4653 N N . GLN B 1 54 ? 25.847 27.919 -1.262 1.00 63.75 46 GLN B N 1
ATOM 4654 C CA . GLN B 1 54 ? 25.729 26.493 -1.540 1.00 70.43 46 GLN B CA 1
ATOM 4655 C C . GLN B 1 54 ? 24.283 26.039 -1.711 1.00 62.38 46 GLN B C 1
ATOM 4656 O O . GLN B 1 54 ? 24.046 24.856 -1.990 1.00 60.54 46 GLN B O 1
ATOM 4670 N N . GLY B 1 55 ? 23.318 26.939 -1.552 1.00 58.87 47 GLY B N 1
ATOM 4671 C CA . GLY B 1 55 ? 21.919 26.605 -1.753 1.00 62.79 47 GLY B CA 1
ATOM 4672 C C . GLY B 1 55 ? 21.035 26.801 -0.544 1.00 60.05 47 GLY B C 1
ATOM 4673 O O . GLY B 1 55 ? 19.822 26.572 -0.646 1.00 55.58 47 GLY B O 1
ATOM 4677 N N . ALA B 1 56 ? 21.577 27.199 0.599 1.00 63.11 48 ALA B N 1
ATOM 4678 C CA . ALA B 1 56 ? 20.755 27.431 1.773 1.00 59.75 48 ALA B CA 1
ATOM 4679 C C . ALA B 1 56 ? 19.856 28.641 1.558 1.00 59.67 48 ALA B C 1
ATOM 4680 O O . ALA B 1 56 ? 20.176 29.554 0.792 1.00 59.88 48 ALA B O 1
ATOM 4687 N N . VAL B 1 57 ? 18.703 28.640 2.218 1.00 55.98 49 VAL B N 1
ATOM 4688 C CA . VAL B 1 57 ? 17.764 29.791 2.167 1.00 51.87 49 VAL B CA 1
ATOM 4689 C C . VAL B 1 57 ? 17.942 30.549 3.471 1.00 51.45 49 VAL B C 1
ATOM 4690 O O . VAL B 1 57 ? 17.657 29.970 4.499 1.00 53.07 49 VAL B O 1
ATOM 4703 N N . ALA B 1 59 ? 16.503 32.582 6.070 1.00 56.47 51 ALA B N 1
ATOM 4704 C CA . ALA B 1 59 ? 15.188 33.049 6.552 1.00 55.20 51 ALA B CA 1
ATOM 4705 C C . ALA B 1 59 ? 15.328 34.471 7.083 1.00 56.98 51 ALA B C 1
ATOM 4706 O O . ALA B 1 59 ? 16.275 34.715 7.838 1.00 53.90 51 ALA B O 1
ATOM 4713 N N . ALA B 1 60 ? 14.426 35.372 6.694 1.00 61.05 52 ALA B N 1
ATOM 4714 C CA . ALA B 1 60 ? 14.436 36.753 7.159 1.00 58.16 52 ALA B CA 1
ATOM 4715 C C . ALA B 1 60 ? 13.916 36.889 8.582 1.00 59.88 52 ALA B C 1
ATOM 4716 O O . ALA B 1 60 ? 14.238 37.876 9.253 1.00 60.15 52 ALA B O 1
ATOM 4723 N N . THR B 1 61 ? 13.125 35.927 9.055 1.00 55.22 53 THR B N 1
ATOM 4724 C CA . THR B 1 61 ? 12.551 35.976 10.390 1.00 56.80 53 THR B CA 1
ATOM 4725 C C . THR B 1 61 ? 12.630 34.591 11.016 1.00 47.63 53 THR B C 1
ATOM 4726 O O . THR B 1 61 ? 12.674 33.573 10.320 1.00 45.67 53 THR B O 1
ATOM 4737 N N . VAL B 1 62 ? 12.599 34.566 12.348 1.00 49.64 54 VAL B N 1
ATOM 4738 C CA . VAL B 1 62 ? 12.551 33.292 13.063 1.00 49.81 54 VAL B CA 1
ATOM 4739 C C . VAL B 1 62 ? 11.305 32.504 12.655 1.00 50.05 54 VAL B C 1
ATOM 4740 O O . VAL B 1 62 ? 11.361 31.292 12.405 1.00 42.56 54 VAL B O 1
ATOM 4753 N N . ALA B 1 63 ? 10.154 33.175 12.589 1.00 51.49 55 ALA B N 1
ATOM 4754 C CA . ALA B 1 63 ? 8.929 32.460 12.256 1.00 45.88 55 ALA B CA 1
ATOM 4755 C C . ALA B 1 63 ? 9.022 31.837 10.870 1.00 49.13 55 ALA B C 1
ATOM 4756 O O . ALA B 1 63 ? 8.527 30.726 10.647 1.00 48.86 55 ALA B O 1
ATOM 4763 N N . GLU B 1 64 ? 9.650 32.543 9.924 1.00 50.03 56 GLU B N 1
ATOM 4764 C CA . GLU B 1 64 ? 9.863 31.984 8.591 1.00 55.25 56 GLU B CA 1
ATOM 4765 C C . GLU B 1 64 ? 10.739 30.737 8.660 1.00 50.87 56 GLU B C 1
ATOM 4766 O O . GLU B 1 64 ? 10.436 29.707 8.044 1.00 46.42 56 GLU B O 1
ATOM 4778 N N . ALA B 1 65 ? 11.852 30.827 9.388 1.00 50.65 57 ALA B N 1
ATOM 4779 C CA . ALA B 1 65 ? 12.694 29.658 9.617 1.00 51.13 57 ALA B CA 1
ATOM 4780 C C . ALA B 1 65 ? 11.873 28.497 10.173 1.00 44.13 57 ALA B C 1
ATOM 4781 O O . ALA B 1 65 ? 11.938 27.372 9.666 1.00 46.10 57 ALA B O 1
ATOM 4788 N N . LEU B 1 66 ? 11.060 28.765 11.197 1.00 43.15 58 LEU B N 1
ATOM 4789 C CA . LEU B 1 66 ? 10.246 27.717 11.805 1.00 46.45 58 LEU B CA 1
ATOM 4790 C C . LEU B 1 66 ? 9.261 27.131 10.796 1.00 45.87 58 LEU B C 1
ATOM 4791 O O . LEU B 1 66 ? 9.135 25.910 10.658 1.00 41.47 58 LEU B O 1
ATOM 4807 N N . ALA B 1 67 ? 8.533 27.993 10.087 1.00 50.68 59 ALA B N 1
ATOM 4808 C CA . ALA B 1 67 ? 7.530 27.498 9.152 1.00 49.77 59 ALA B CA 1
ATOM 4809 C C . ALA B 1 67 ? 8.145 26.747 7.975 1.00 53.77 59 ALA B C 1
ATOM 4810 O O . ALA B 1 67 ? 7.458 25.936 7.345 1.00 47.96 59 ALA B O 1
ATOM 4817 N N . ALA B 1 68 ? 9.422 26.987 7.668 1.00 48.95 60 ALA B N 1
ATOM 4818 C CA . ALA B 1 68 ? 10.020 26.366 6.490 1.00 42.36 60 ALA B CA 1
ATOM 4819 C C . ALA B 1 68 ? 10.122 24.850 6.631 1.00 47.92 60 ALA B C 1
ATOM 4820 O O . ALA B 1 68 ? 10.096 24.131 5.624 1.00 45.10 60 ALA B O 1
ATOM 4827 N N . SER B 1 69 ? 10.214 24.338 7.858 1.00 47.50 61 SER B N 1
ATOM 4828 C CA . SER B 1 69 ? 10.457 22.920 8.057 1.00 50.35 61 SER B CA 1
ATOM 4829 C C . SER B 1 69 ? 9.797 22.473 9.352 1.00 42.85 61 SER B C 1
ATOM 4830 O O . SER B 1 69 ? 9.723 23.225 10.329 1.00 47.76 61 SER B O 1
ATOM 4838 N N . GLU B 1 70 ? 9.300 21.240 9.343 1.00 41.93 62 GLU B N 1
ATOM 4839 C CA . GLU B 1 70 ? 8.841 20.651 10.594 1.00 43.95 62 GLU B CA 1
ATOM 4840 C C . GLU B 1 70 ? 10.014 20.402 11.534 1.00 40.08 62 GLU B C 1
ATOM 4841 O O . GLU B 1 70 ? 9.895 20.614 12.746 1.00 40.33 62 GLU B O 1
ATOM 4853 N N . LEU B 1 71 ? 11.153 19.960 10.987 1.00 43.99 63 LEU B N 1
ATOM 4854 C CA . LEU B 1 71 ? 12.357 19.644 11.758 1.00 38.92 63 LEU B CA 1
ATOM 4855 C C . LEU B 1 71 ? 13.184 20.908 11.924 1.00 37.21 63 LEU B C 1
ATOM 4856 O O . LEU B 1 71 ? 13.712 21.439 10.942 1.00 41.97 63 LEU B O 1
ATOM 4872 N N . VAL B 1 72 ? 13.293 21.390 13.161 1.00 37.11 64 VAL B N 1
ATOM 4873 C CA . VAL B 1 72 ? 14.035 22.604 13.481 1.00 38.24 64 VAL B CA 1
ATOM 4874 C C . VAL B 1 72 ? 15.171 22.191 14.411 1.00 32.75 64 VAL B C 1
ATOM 4875 O O . VAL B 1 72 ? 14.924 21.762 15.545 1.00 34.91 64 VAL B O 1
ATOM 4888 N N . VAL B 1 73 ? 16.411 22.316 13.932 1.00 37.11 65 VAL B N 1
ATOM 4889 C CA . VAL B 1 73 ? 17.603 21.971 14.704 1.00 28.86 65 VAL B CA 1
ATOM 4890 C C . VAL B 1 73 ? 18.146 23.249 15.321 1.00 32.46 65 VAL B C 1
ATOM 4891 O O . VAL B 1 73 ? 18.332 24.254 14.623 1.00 37.99 65 VAL B O 1
ATOM 4904 N N . LEU B 1 74 ? 18.389 23.220 16.627 1.00 34.36 66 LEU B N 1
ATOM 4905 C CA . LEU B 1 74 ? 18.912 24.365 17.361 1.00 34.79 66 LEU B CA 1
ATOM 4906 C C . LEU B 1 74 ? 20.352 24.094 17.791 1.00 40.79 66 LEU B C 1
ATOM 4907 O O . LEU B 1 74 ? 20.623 23.104 18.484 1.00 35.33 66 LEU B O 1
ATOM 4923 N N . SER B 1 75 ? 21.260 24.999 17.425 1.00 37.26 67 SER B N 1
ATOM 4924 C CA . SER B 1 75 ? 22.676 24.914 17.802 1.00 38.81 67 SER B CA 1
ATOM 4925 C C . SER B 1 75 ? 23.084 26.283 18.339 1.00 44.42 67 SER B C 1
ATOM 4926 O O . SER B 1 75 ? 23.597 27.112 17.587 1.00 42.41 67 SER B O 1
ATOM 4934 N N . LEU B 1 76 ? 22.862 26.508 19.633 1.00 41.31 68 LEU B N 1
ATOM 4935 C CA . LEU B 1 76 ? 23.085 27.786 20.294 1.00 46.09 68 LEU B CA 1
ATOM 4936 C C . LEU B 1 76 ? 23.935 27.549 21.533 1.00 48.29 68 LEU B C 1
ATOM 4937 O O . LEU B 1 76 ? 24.101 26.415 21.998 1.00 45.10 68 LEU B O 1
ATOM 4953 N N . THR B 1 77 ? 24.478 28.637 22.076 1.00 50.52 69 THR B N 1
ATOM 4954 C CA . THR B 1 77 ? 25.389 28.501 23.210 1.00 50.41 69 THR B CA 1
ATOM 4955 C C . THR B 1 77 ? 24.728 27.732 24.352 1.00 57.86 69 THR B C 1
ATOM 4956 O O . THR B 1 77 ? 25.300 26.777 24.898 1.00 52.02 69 THR B O 1
ATOM 4967 N N . ASP B 1 78 ? 23.515 28.125 24.718 1.00 47.67 70 ASP B N 1
ATOM 4968 C CA . ASP B 1 78 ? 22.807 27.479 25.812 1.00 52.29 70 ASP B CA 1
ATOM 4969 C C . ASP B 1 78 ? 21.308 27.698 25.620 1.00 46.67 70 ASP B C 1
ATOM 4970 O O . ASP B 1 78 ? 20.859 28.207 24.589 1.00 45.70 70 ASP B O 1
ATOM 4979 N N . TYR B 1 79 ? 20.531 27.302 26.627 1.00 51.97 71 TYR B N 1
ATOM 4980 C CA . TYR B 1 79 ? 19.082 27.372 26.522 1.00 48.70 71 TYR B CA 1
ATOM 4981 C C . TYR B 1 79 ? 18.586 28.804 26.618 1.00 51.52 71 TYR B C 1
ATOM 4982 O O . TYR B 1 79 ? 17.546 29.130 26.041 1.00 48.49 71 TYR B O 1
ATOM 5000 N N . ASP B 1 80 ? 19.310 29.670 27.332 1.00 51.91 72 ASP B N 1
ATOM 5001 C CA . ASP B 1 80 ? 18.923 31.076 27.385 1.00 52.21 72 ASP B CA 1
ATOM 5002 C C . ASP B 1 80 ? 18.855 31.673 25.987 1.00 51.92 72 ASP B C 1
ATOM 5003 O O . ASP B 1 80 ? 17.896 32.374 25.642 1.00 52.33 72 ASP B O 1
ATOM 5012 N N . ALA B 1 81 ? 19.865 31.397 25.162 1.00 45.05 73 ALA B N 1
ATOM 5013 C CA . ALA B 1 81 ? 19.823 31.861 23.780 1.00 50.54 73 ALA B CA 1
ATOM 5014 C C . ALA B 1 81 ? 18.599 31.318 23.051 1.00 53.52 73 ALA B C 1
ATOM 5015 O O . ALA B 1 81 ? 17.931 32.050 22.311 1.00 52.49 73 ALA B O 1
ATOM 5022 N N . MET B 1 82 ? 18.300 30.029 23.233 1.00 51.21 74 MET B N 1
ATOM 5023 C CA . MET B 1 82 ? 17.116 29.448 22.609 1.00 48.86 74 MET B CA 1
ATOM 5024 C C . MET B 1 82 ? 15.872 30.257 22.957 1.00 49.99 74 MET B C 1
ATOM 5025 O O . MET B 1 82 ? 15.097 30.639 22.075 1.00 46.78 74 MET B O 1
ATOM 5039 N N . TYR B 1 83 ? 15.655 30.507 24.249 1.00 47.61 75 TYR B N 1
ATOM 5040 C CA . TYR B 1 83 ? 14.448 31.204 24.671 1.00 50.03 75 TYR B CA 1
ATOM 5041 C C . TYR B 1 83 ? 14.397 32.610 24.095 1.00 53.12 75 TYR B C 1
ATOM 5042 O O . TYR B 1 83 ? 13.320 33.104 23.737 1.00 47.10 75 TYR B O 1
ATOM 5060 N N . ALA B 1 84 ? 15.553 33.274 24.001 1.00 48.34 76 ALA B N 1
ATOM 5061 C CA . ALA B 1 84 ? 15.585 34.621 23.442 1.00 46.17 76 ALA B CA 1
ATOM 5062 C C . ALA B 1 84 ? 15.136 34.618 21.991 1.00 50.59 76 ALA B C 1
ATOM 5063 O O . ALA B 1 84 ? 14.416 35.522 21.553 1.00 51.84 76 ALA B O 1
ATOM 5070 N N . ILE B 1 85 ? 15.558 33.612 21.225 1.00 48.28 77 ILE B N 1
ATOM 5071 C CA . ILE B 1 85 ? 15.241 33.578 19.801 1.00 47.26 77 ILE B CA 1
ATOM 5072 C C . ILE B 1 85 ? 13.813 33.107 19.567 1.00 52.59 77 ILE B C 1
ATOM 5073 O O . ILE B 1 85 ? 13.116 33.617 18.680 1.00 46.25 77 ILE B O 1
ATOM 5089 N N . LEU B 1 86 ? 13.356 32.122 20.338 1.00 46.39 78 LEU B N 1
ATOM 5090 C CA . LEU B 1 86 ? 12.109 31.443 20.008 1.00 47.22 78 LEU B CA 1
ATOM 5091 C C . LEU B 1 86 ? 10.893 32.030 20.703 1.00 46.63 78 LEU B C 1
ATOM 5092 O O . LEU B 1 86 ? 9.801 31.993 20.132 1.00 48.48 78 LEU B O 1
ATOM 5108 N N . GLU B 1 87 ? 11.038 32.566 21.913 1.00 46.82 79 GLU B N 1
ATOM 5109 C CA . GLU B 1 87 ? 9.867 33.074 22.622 1.00 46.42 79 GLU B CA 1
ATOM 5110 C C . GLU B 1 87 ? 9.136 34.155 21.834 1.00 51.19 79 GLU B C 1
ATOM 5111 O O . GLU B 1 87 ? 7.894 34.111 21.781 1.00 46.73 79 GLU B O 1
ATOM 5123 N N . PRO B 1 88 ? 9.815 35.118 21.197 1.00 48.14 80 PRO B N 1
ATOM 5124 C CA . PRO B 1 88 ? 9.085 36.127 20.402 1.00 48.36 80 PRO B CA 1
ATOM 5125 C C . PRO B 1 88 ? 8.363 35.541 19.206 1.00 51.87 80 PRO B C 1
ATOM 5126 O O . PRO B 1 88 ? 7.481 36.205 18.641 1.00 49.42 80 PRO B O 1
ATOM 5137 N N . ALA B 1 89 ? 8.716 34.319 18.795 1.00 40.96 81 ALA B N 1
ATOM 5138 C CA . ALA B 1 89 ? 8.080 33.639 17.673 1.00 49.43 81 ALA B CA 1
ATOM 5139 C C . ALA B 1 89 ? 7.439 32.325 18.115 1.00 39.92 81 ALA B C 1
ATOM 5140 O O . ALA B 1 89 ? 7.254 31.403 17.311 1.00 41.23 81 ALA B O 1
ATOM 5147 N N . ALA B 1 90 ? 7.052 32.241 19.387 1.00 42.22 82 ALA B N 1
ATOM 5148 C CA . ALA B 1 90 ? 6.542 30.981 19.913 1.00 46.84 82 ALA B CA 1
ATOM 5149 C C . ALA B 1 90 ? 5.329 30.489 19.134 1.00 52.31 82 ALA B C 1
ATOM 5150 O O . ALA B 1 90 ? 5.112 29.276 19.033 1.00 41.67 82 ALA B O 1
ATOM 5157 N N . ASP B 1 91 ? 4.532 31.410 18.579 1.00 43.46 83 ASP B N 1
ATOM 5158 C CA . ASP B 1 91 ? 3.350 31.022 17.820 1.00 42.96 83 ASP B CA 1
ATOM 5159 C C . ASP B 1 91 ? 3.713 30.153 16.626 1.00 48.48 83 ASP B C 1
ATOM 5160 O O . ASP B 1 91 ? 2.900 29.334 16.186 1.00 48.64 83 ASP B O 1
ATOM 5169 N N . ALA B 1 92 ? 4.908 30.339 16.066 1.00 37.24 84 ALA B N 1
ATOM 5170 C CA . ALA B 1 92 ? 5.349 29.581 14.900 1.00 42.72 84 ALA B CA 1
ATOM 5171 C C . ALA B 1 92 ? 5.899 28.203 15.257 1.00 44.58 84 ALA B C 1
ATOM 5172 O O . ALA B 1 92 ? 6.314 27.460 14.357 1.00 41.20 84 ALA B O 1
ATOM 5179 N N . LEU B 1 93 ? 5.927 27.853 16.545 1.00 46.33 85 LEU B N 1
ATOM 5180 C CA . LEU B 1 93 ? 6.419 26.551 16.985 1.00 47.69 85 LEU B CA 1
ATOM 5181 C C . LEU B 1 93 ? 5.387 25.443 16.802 1.00 44.73 85 LEU B C 1
ATOM 5182 O O . LEU B 1 93 ? 5.745 24.257 16.813 1.00 40.10 85 LEU B O 1
ATOM 5198 N N . ALA B 1 94 ? 4.117 25.797 16.617 1.00 42.76 86 ALA B N 1
ATOM 5199 C CA . ALA B 1 94 ? 3.079 24.782 16.540 1.00 40.59 86 ALA B CA 1
ATOM 5200 C C . ALA B 1 94 ? 3.366 23.807 15.408 1.00 38.00 86 ALA B C 1
ATOM 5201 O O . ALA B 1 94 ? 3.639 24.209 14.273 1.00 42.16 86 ALA B O 1
ATOM 5208 N N . GLY B 1 95 ? 3.274 22.518 15.719 1.00 42.22 87 GLY B N 1
ATOM 5209 C CA . GLY B 1 95 ? 3.498 21.476 14.744 1.00 48.43 87 GLY B CA 1
ATOM 5210 C C . GLY B 1 95 ? 4.951 21.224 14.432 1.00 45.76 87 GLY B C 1
ATOM 5211 O O . GLY B 1 95 ? 5.256 20.311 13.649 1.00 53.23 87 GLY B O 1
ATOM 5215 N N . ARG B 1 96 ? 5.853 22.012 14.996 1.00 40.39 88 ARG B N 1
ATOM 5216 C CA . ARG B 1 96 ? 7.268 21.835 14.720 1.00 41.58 88 ARG B CA 1
ATOM 5217 C C . ARG B 1 96 ? 7.852 20.758 15.625 1.00 39.63 88 ARG B C 1
ATOM 5218 O O . ARG B 1 96 ? 7.282 20.405 16.658 1.00 37.06 88 ARG B O 1
ATOM 5239 N N . VAL B 1 97 ? 8.998 20.225 15.209 1.00 39.19 89 VAL B N 1
ATOM 5240 C CA . VAL B 1 97 ? 9.785 19.303 16.021 1.00 40.61 89 VAL B CA 1
ATOM 5241 C C . VAL B 1 97 ? 11.089 20.016 16.338 1.00 35.53 89 VAL B C 1
ATOM 5242 O O . VAL B 1 97 ? 11.948 20.180 15.459 1.00 41.21 89 VAL B O 1
ATOM 5255 N N . LEU B 1 98 ? 11.240 20.456 17.585 1.00 36.21 90 LEU B N 1
ATOM 5256 C CA . LEU B 1 98 ? 12.451 21.141 18.013 1.00 37.31 90 LEU B CA 1
ATOM 5257 C C . LEU B 1 98 ? 13.470 20.093 18.447 1.00 35.00 90 LEU B C 1
ATOM 5258 O O . LEU B 1 98 ? 13.188 19.262 19.321 1.00 33.76 90 LEU B O 1
ATOM 5274 N N . VAL B 1 99 ? 14.656 20.138 17.842 1.00 34.98 91 VAL B N 1
ATOM 5275 C CA . VAL B 1 99 ? 15.757 19.253 18.208 1.00 33.32 91 VAL B CA 1
ATOM 5276 C C . VAL B 1 99 ? 16.861 20.153 18.749 1.00 29.04 91 VAL B C 1
ATOM 5277 O O . VAL B 1 99 ? 17.596 20.789 17.983 1.00 31.77 91 VAL B O 1
ATOM 5290 N N . ASN B 1 100 ? 16.959 20.228 20.081 1.00 30.53 92 ASN B N 1
ATOM 5291 C CA . ASN B 1 100 ? 17.865 21.152 20.754 1.00 32.11 92 ASN B CA 1
ATOM 5292 C C . ASN B 1 100 ? 19.186 20.420 20.959 1.00 32.01 92 ASN B C 1
ATOM 5293 O O . ASN B 1 100 ? 19.264 19.509 21.789 1.00 30.65 92 ASN B O 1
ATOM 5304 N N . LEU B 1 101 ? 20.209 20.806 20.200 1.00 33.13 93 LEU B N 1
ATOM 5305 C CA . LEU B 1 101 ? 21.546 20.237 20.313 1.00 31.39 93 LEU B CA 1
ATOM 5306 C C . LEU B 1 101 ? 22.485 21.138 21.103 1.00 38.17 93 LEU B C 1
ATOM 5307 O O . LEU B 1 101 ? 23.709 21.008 20.993 1.00 38.63 93 LEU B O 1
ATOM 5323 N N . SER B 1 102 ? 21.938 22.000 21.946 1.00 34.54 94 SER B N 1
ATOM 5324 C CA . SER B 1 102 ? 22.725 22.867 22.808 1.00 41.56 94 SER B CA 1
ATOM 5325 C C . SER B 1 102 ? 22.975 22.224 24.172 1.00 39.70 94 SER B C 1
ATOM 5326 O O . SER B 1 102 ? 22.139 21.487 24.700 1.00 37.67 94 SER B O 1
ATOM 5334 N N . SER B 1 103 ? 24.114 22.563 24.770 1.00 37.33 95 SER B N 1
ATOM 5335 C CA . SER B 1 103 ? 24.519 21.965 26.033 1.00 39.20 95 SER B CA 1
ATOM 5336 C C . SER B 1 103 ? 23.860 22.675 27.207 1.00 37.59 95 SER B C 1
ATOM 5337 O O . SER B 1 103 ? 23.822 23.909 27.255 1.00 41.43 95 SER B O 1
ATOM 5345 N N . ASP B 1 104 ? 23.344 21.893 28.152 1.00 38.53 96 ASP B N 1
ATOM 5346 C CA . ASP B 1 104 ? 22.737 22.409 29.379 1.00 41.04 96 ASP B CA 1
ATOM 5347 C C . ASP B 1 104 ? 22.432 21.217 30.290 1.00 43.11 96 ASP B C 1
ATOM 5348 O O . ASP B 1 104 ? 22.764 20.069 29.976 1.00 37.36 96 ASP B O 1
ATOM 5357 N N . THR B 1 105 ? 21.793 21.497 31.424 1.00 44.72 97 THR B N 1
ATOM 5358 C CA . THR B 1 105 ? 21.558 20.460 32.414 1.00 44.60 97 THR B CA 1
ATOM 5359 C C . THR B 1 105 ? 20.324 19.623 32.072 1.00 42.46 97 THR B C 1
ATOM 5360 O O . THR B 1 105 ? 19.398 20.102 31.406 1.00 39.09 97 THR B O 1
ATOM 5371 N N . PRO B 1 106 ? 20.300 18.357 32.512 1.00 37.06 98 PRO B N 1
ATOM 5372 C CA . PRO B 1 106 ? 19.087 17.541 32.329 1.00 45.06 98 PRO B CA 1
ATOM 5373 C C . PRO B 1 106 ? 17.803 18.231 32.769 1.00 43.40 98 PRO B C 1
ATOM 5374 O O . PRO B 1 106 ? 16.780 18.111 32.089 1.00 39.03 98 PRO B O 1
ATOM 5385 N N . GLU B 1 107 ? 17.815 18.921 33.913 1.00 43.10 99 GLU B N 1
ATOM 5386 C CA . GLU B 1 107 ? 16.593 19.554 34.399 1.00 47.20 99 GLU B CA 1
ATOM 5387 C C . GLU B 1 107 ? 16.137 20.653 33.451 1.00 44.40 99 GLU B C 1
ATOM 5388 O O . GLU B 1 107 ? 14.942 20.787 33.174 1.00 38.96 99 GLU B O 1
ATOM 5400 N N . ARG B 1 108 ? 17.078 21.449 32.937 1.00 42.53 100 ARG B N 1
ATOM 5401 C CA . ARG B 1 108 ? 16.736 22.492 31.972 1.00 41.58 100 ARG B CA 1
ATOM 5402 C C . ARG B 1 108 ? 16.154 21.898 30.701 1.00 46.27 100 ARG B C 1
ATOM 5403 O O . ARG B 1 108 ? 15.270 22.501 30.079 1.00 41.11 100 ARG B O 1
ATOM 5424 N N . ALA B 1 109 ? 16.610 20.705 30.312 1.00 40.04 101 ALA B N 1
ATOM 5425 C CA . ALA B 1 109 ? 16.044 20.059 29.131 1.00 43.72 101 ALA B CA 1
ATOM 5426 C C . ALA B 1 109 ? 14.596 19.632 29.365 1.00 37.95 101 ALA B C 1
ATOM 5427 O O . ALA B 1 109 ? 13.765 19.723 28.455 1.00 39.80 101 ALA B O 1
ATOM 5434 N N . ARG B 1 110 ? 14.294 19.090 30.550 1.00 36.77 102 ARG B N 1
ATOM 5435 C CA . ARG B 1 110 ? 12.909 18.749 30.876 1.00 42.61 102 ARG B CA 1
ATOM 5436 C C . ARG B 1 110 ? 12.038 19.998 30.914 1.00 39.84 102 ARG B C 1
ATOM 5437 O O . ARG B 1 110 ? 10.884 19.969 30.481 1.00 37.29 102 ARG B O 1
ATOM 5458 N N . GLU B 1 111 ? 12.574 21.108 31.428 1.00 41.87 103 GLU B N 1
ATOM 5459 C CA . GLU B 1 111 ? 11.824 22.361 31.426 1.00 47.50 103 GLU B CA 1
ATOM 5460 C C . GLU B 1 111 ? 11.581 22.855 30.005 1.00 45.07 103 GLU B C 1
ATOM 5461 O O . GLU B 1 111 ? 10.474 23.299 29.670 1.00 41.77 103 GLU B O 1
ATOM 5473 N N . ALA B 1 112 ? 12.604 22.786 29.152 1.00 36.64 104 ALA B N 1
ATOM 5474 C CA . ALA B 1 112 ? 12.436 23.212 27.769 1.00 47.21 104 ALA B CA 1
ATOM 5475 C C . ALA B 1 112 ? 11.395 22.357 27.057 1.00 42.47 104 ALA B C 1
ATOM 5476 O O . ALA B 1 112 ? 10.578 22.874 26.286 1.00 41.82 104 ALA B O 1
ATOM 5483 N N . ALA B 1 113 ? 11.404 21.045 27.307 1.00 40.30 105 ALA B N 1
ATOM 5484 C CA . ALA B 1 113 ? 10.431 20.159 26.669 1.00 41.81 105 ALA B CA 1
ATOM 5485 C C . ALA B 1 113 ? 8.999 20.556 27.018 1.00 40.33 105 ALA B C 1
ATOM 5486 O O . ALA B 1 113 ? 8.126 20.609 26.140 1.00 39.12 105 ALA B O 1
ATOM 5493 N N . ALA B 1 114 ? 8.735 20.815 28.303 1.00 37.76 106 ALA B N 1
ATOM 5494 C CA . ALA B 1 114 ? 7.407 21.257 28.722 1.00 44.41 106 ALA B CA 1
ATOM 5495 C C . ALA B 1 114 ? 7.042 22.610 28.117 1.00 46.16 106 ALA B C 1
ATOM 5496 O O . ALA B 1 114 ? 5.899 22.814 27.691 1.00 47.87 106 ALA B O 1
ATOM 5503 N N . TRP B 1 115 ? 7.995 23.548 28.077 1.00 45.88 107 TRP B N 1
ATOM 5504 C CA . TRP B 1 115 ? 7.751 24.835 27.432 1.00 42.26 107 TRP B CA 1
ATOM 5505 C C . TRP B 1 115 ? 7.372 24.645 25.969 1.00 47.40 107 TRP B C 1
ATOM 5506 O O . TRP B 1 115 ? 6.412 25.254 25.483 1.00 49.91 107 TRP B O 1
ATOM 5527 N N . ALA B 1 116 ? 8.092 23.773 25.260 1.00 43.68 108 ALA B N 1
ATOM 5528 C CA . ALA B 1 116 ? 7.781 23.529 23.855 1.00 45.09 108 ALA B CA 1
ATOM 5529 C C . ALA B 1 116 ? 6.377 22.963 23.684 1.00 44.23 108 ALA B C 1
ATOM 5530 O O . ALA B 1 116 ? 5.637 23.384 22.785 1.00 43.58 108 ALA B O 1
ATOM 5537 N N . ALA B 1 117 ? 6.005 21.991 24.524 1.00 37.93 109 ALA B N 1
ATOM 5538 C CA . ALA B 1 117 ? 4.682 21.381 24.439 1.00 47.86 109 ALA B CA 1
ATOM 5539 C C . ALA B 1 117 ? 3.580 22.408 24.645 1.00 48.83 109 ALA B C 1
ATOM 5540 O O . ALA B 1 117 ? 2.508 22.292 24.041 1.00 43.55 109 ALA B O 1
ATOM 5547 N N . GLU B 1 118 ? 3.813 23.402 25.508 1.00 51.58 110 GLU B N 1
ATOM 5548 C CA . GLU B 1 118 ? 2.834 24.466 25.703 1.00 51.22 110 GLU B CA 1
ATOM 5549 C C . GLU B 1 118 ? 2.601 25.271 24.434 1.00 56.41 110 GLU B C 1
ATOM 5550 O O . GLU B 1 118 ? 1.537 25.881 24.289 1.00 54.51 110 GLU B O 1
ATOM 5562 N N . HIS B 1 119 ? 3.561 25.279 23.514 1.00 44.93 111 HIS B N 1
ATOM 5563 C CA . HIS B 1 119 ? 3.429 25.963 22.237 1.00 43.01 111 HIS B CA 1
ATOM 5564 C C . HIS B 1 119 ? 3.143 25.009 21.086 1.00 37.64 111 HIS B C 1
ATOM 5565 O O . HIS B 1 119 ? 3.262 25.402 19.921 1.00 44.05 111 HIS B O 1
ATOM 5579 N N . GLY B 1 120 ? 2.810 23.760 21.389 1.00 34.58 112 GLY B N 1
ATOM 5580 C CA . GLY B 1 120 ? 2.414 22.814 20.370 1.00 40.56 112 GLY B CA 1
ATOM 5581 C C . GLY B 1 120 ? 3.551 22.178 19.622 1.00 38.98 112 GLY B C 1
ATOM 5582 O O . GLY B 1 120 ? 3.323 21.558 18.580 1.00 38.73 112 GLY B O 1
ATOM 5586 N N . ALA B 1 121 ? 4.774 22.333 20.109 1.00 44.91 113 ALA B N 1
ATOM 5587 C CA . ALA B 1 121 ? 5.949 21.784 19.458 1.00 39.73 113 ALA B CA 1
ATOM 5588 C C . ALA B 1 121 ? 6.393 20.513 20.175 1.00 40.08 113 ALA B C 1
ATOM 5589 O O . ALA B 1 121 ? 6.374 20.451 21.406 1.00 39.09 113 ALA B O 1
ATOM 5596 N N . ARG B 1 122 ? 6.737 19.486 19.396 1.00 36.00 114 ARG B N 1
ATOM 5597 C CA . ARG B 1 122 ? 7.391 18.300 19.934 1.00 35.20 114 ARG B CA 1
ATOM 5598 C C . ARG B 1 122 ? 8.873 18.627 20.154 1.00 33.62 114 ARG B C 1
ATOM 5599 O O . ARG B 1 122 ? 9.426 19.519 19.503 1.00 36.65 114 ARG B O 1
ATOM 5620 N N . TYR B 1 123 ? 9.509 17.933 21.102 1.00 38.65 115 TYR B N 1
ATOM 5621 C CA . TYR B 1 123 ? 10.836 18.332 21.566 1.00 36.56 115 TYR B CA 1
ATOM 5622 C C . TYR B 1 123 ? 11.724 17.103 21.728 1.00 33.58 115 TYR B C 1
ATOM 5623 O O . TYR B 1 123 ? 11.341 16.123 22.376 1.00 32.30 115 TYR B O 1
ATOM 5641 N N . LEU B 1 124 ? 12.904 17.160 21.120 1.00 35.77 116 LEU B N 1
ATOM 5642 C CA . LEU B 1 124 ? 13.940 16.156 21.297 1.00 32.50 116 LEU B CA 1
ATOM 5643 C C . LEU B 1 124 ? 15.188 16.857 21.818 1.00 32.62 116 LEU B C 1
ATOM 5644 O O . LEU B 1 124 ? 15.503 17.983 21.413 1.00 30.24 116 LEU B O 1
ATOM 5660 N N . THR B 1 125 ? 15.884 16.197 22.727 1.00 30.87 117 THR B N 1
ATOM 5661 C CA . THR B 1 125 ? 17.145 16.672 23.268 1.00 29.34 117 THR B CA 1
ATOM 5662 C C . THR B 1 125 ? 18.259 15.900 22.588 1.00 32.78 117 THR B C 1
ATOM 5663 O O . THR B 1 125 ? 18.136 14.695 22.358 1.00 31.31 117 THR B O 1
ATOM 5674 N N . GLY B 1 126 ? 19.337 16.594 22.264 1.00 29.85 118 GLY B N 1
ATOM 5675 C CA . GLY B 1 126 ? 20.460 15.967 21.608 1.00 31.15 118 GLY B CA 1
ATOM 5676 C C . GLY B 1 126 ? 21.764 16.408 22.247 1.00 31.74 118 GLY B C 1
ATOM 5677 O O . GLY B 1 126 ? 21.889 17.532 22.732 1.00 29.37 118 GLY B O 1
ATOM 5681 N N . GLY B 1 127 ? 22.725 15.492 22.241 1.00 29.38 119 GLY B N 1
ATOM 5682 C CA . GLY B 1 127 ? 24.077 15.797 22.678 1.00 35.29 119 GLY B CA 1
ATOM 5683 C C . GLY B 1 127 ? 25.102 15.319 21.669 1.00 26.61 119 GLY B C 1
ATOM 5684 O O . GLY B 1 127 ? 25.284 14.111 21.481 1.00 32.11 119 GLY B O 1
ATOM 5688 N N . VAL B 1 128 ? 25.802 16.259 21.051 1.00 31.19 120 VAL B N 1
ATOM 5689 C CA . VAL B 1 128 ? 26.660 15.991 19.900 1.00 28.73 120 VAL B CA 1
ATOM 5690 C C . VAL B 1 128 ? 28.071 15.748 20.390 1.00 30.40 120 VAL B C 1
ATOM 5691 O O . VAL B 1 128 ? 28.642 16.579 21.102 1.00 34.25 120 VAL B O 1
ATOM 5704 N N . MET B 1 129 ? 28.620 14.594 20.035 1.00 33.22 121 MET B N 1
ATOM 5705 C CA . MET B 1 129 ? 29.847 14.113 20.656 1.00 31.44 121 MET B CA 1
ATOM 5706 C C . MET B 1 129 ? 31.069 14.240 19.758 1.00 36.99 121 MET B C 1
ATOM 5707 O O . MET B 1 129 ? 32.102 13.616 20.043 1.00 35.50 121 MET B O 1
ATOM 5721 N N . VAL B 1 130 ? 30.986 15.047 18.704 1.00 30.93 122 VAL B N 1
ATOM 5722 C CA . VAL B 1 130 ? 32.133 15.371 17.868 1.00 40.28 122 VAL B CA 1
ATOM 5723 C C . VAL B 1 130 ? 32.235 16.882 17.747 1.00 39.08 122 VAL B C 1
ATOM 5724 O O . VAL B 1 130 ? 31.226 17.618 17.863 1.00 39.53 122 VAL B O 1
ATOM 5737 N N . PRO B 1 131 ? 33.435 17.388 17.471 1.00 39.10 123 PRO B N 1
ATOM 5738 C CA . PRO B 1 131 ? 33.578 18.806 17.134 1.00 41.39 123 PRO B CA 1
ATOM 5739 C C . PRO B 1 131 ? 33.028 19.086 15.746 1.00 38.60 123 PRO B C 1
ATOM 5740 O O . PRO B 1 131 ? 32.718 18.151 14.991 1.00 40.02 123 PRO B O 1
ATOM 5751 N N . PRO B 1 132 ? 32.910 20.357 15.367 1.00 38.77 124 PRO B N 1
ATOM 5752 C CA . PRO B 1 132 ? 32.264 20.703 14.077 1.00 42.06 124 PRO B CA 1
ATOM 5753 C C . PRO B 1 132 ? 32.881 19.961 12.903 1.00 40.47 124 PRO B C 1
ATOM 5754 O O . PRO B 1 132 ? 32.151 19.493 12.018 1.00 41.61 124 PRO B O 1
ATOM 5765 N N . PRO B 1 133 ? 34.210 19.845 12.845 1.00 43.67 125 PRO B N 1
ATOM 5766 C CA . PRO B 1 133 ? 34.814 19.114 11.714 1.00 44.02 125 PRO B CA 1
ATOM 5767 C C . PRO B 1 133 ? 34.452 17.643 11.684 1.00 47.41 125 PRO B C 1
ATOM 5768 O O . PRO B 1 133 ? 34.619 17.005 10.637 1.00 45.61 125 PRO B O 1
ATOM 5779 N N . GLY B 1 134 ? 33.976 17.082 12.795 1.00 44.58 126 GLY B N 1
ATOM 5780 C CA . GLY B 1 134 ? 33.634 15.677 12.852 1.00 49.65 126 GLY B CA 1
ATOM 5781 C C . GLY B 1 134 ? 32.210 15.376 12.436 1.00 44.38 126 GLY B C 1
ATOM 5782 O O . GLY B 1 134 ? 31.873 14.217 12.179 1.00 45.00 126 GLY B O 1
ATOM 5786 N N . ILE B 1 135 ? 31.364 16.405 12.366 1.00 41.22 127 ILE B N 1
ATOM 5787 C CA . ILE B 1 135 ? 30.005 16.215 11.869 1.00 42.38 127 ILE B CA 1
ATOM 5788 C C . ILE B 1 135 ? 30.048 15.513 10.523 1.00 47.12 127 ILE B C 1
ATOM 5789 O O . ILE B 1 135 ? 30.803 15.904 9.628 1.00 48.20 127 ILE B O 1
ATOM 5805 N N . GLY B 1 136 ? 29.221 14.481 10.367 1.00 48.32 128 GLY B N 1
ATOM 5806 C CA . GLY B 1 136 ? 29.170 13.735 9.131 1.00 48.91 128 GLY B CA 1
ATOM 5807 C C . GLY B 1 136 ? 30.207 12.647 8.980 1.00 58.56 128 GLY B C 1
ATOM 5808 O O . GLY B 1 136 ? 30.102 11.848 8.041 1.00 61.47 128 GLY B O 1
ATOM 5812 N N . THR B 1 137 ? 31.186 12.577 9.872 1.00 49.52 129 THR B N 1
ATOM 5813 C CA . THR B 1 137 ? 32.222 11.568 9.801 1.00 55.78 129 THR B CA 1
ATOM 5814 C C . THR B 1 137 ? 31.727 10.241 10.362 1.00 61.83 129 THR B C 1
ATOM 5815 O O . THR B 1 137 ? 30.713 10.189 11.061 1.00 59.28 129 THR B O 1
ATOM 5826 N N . PRO B 1 138 ? 32.439 9.148 10.075 1.00 62.81 130 PRO B N 1
ATOM 5827 C CA . PRO B 1 138 ? 32.026 7.847 10.634 1.00 62.19 130 PRO B CA 1
ATOM 5828 C C . PRO B 1 138 ? 32.118 7.800 12.150 1.00 58.47 130 PRO B C 1
ATOM 5829 O O . PRO B 1 138 ? 31.460 6.962 12.783 1.00 55.95 130 PRO B O 1
ATOM 5840 N N . GLU B 1 139 ? 32.931 8.665 12.746 1.00 58.81 131 GLU B N 1
ATOM 5841 C CA . GLU B 1 139 ? 33.095 8.743 14.189 1.00 58.50 131 GLU B CA 1
ATOM 5842 C C . GLU B 1 139 ? 32.037 9.613 14.854 1.00 50.61 131 GLU B C 1
ATOM 5843 O O . GLU B 1 139 ? 31.957 9.635 16.087 1.00 46.28 131 GLU B O 1
ATOM 5855 N N . ALA B 1 140 ? 31.240 10.340 14.072 1.00 51.25 132 ALA B N 1
ATOM 5856 C CA . ALA B 1 140 ? 30.249 11.240 14.640 1.00 45.40 132 ALA B CA 1
ATOM 5857 C C . ALA B 1 140 ? 29.075 10.444 15.200 1.00 39.73 132 ALA B C 1
ATOM 5858 O O . ALA B 1 140 ? 28.583 9.502 14.569 1.00 41.85 132 ALA B O 1
ATOM 5865 N N . TYR B 1 141 ? 28.651 10.808 16.407 1.00 37.96 133 TYR B N 1
ATOM 5866 C CA . TYR B 1 141 ? 27.409 10.289 16.969 1.00 35.66 133 TYR B CA 1
ATOM 5867 C C . TYR B 1 141 ? 26.785 11.369 17.847 1.00 35.81 133 TYR B C 1
ATOM 5868 O O . TYR B 1 141 ? 27.449 12.318 18.276 1.00 33.93 133 TYR B O 1
ATOM 5886 N N . VAL B 1 142 ? 25.473 11.251 18.042 1.00 32.69 134 VAL B N 1
ATOM 5887 C CA . VAL B 1 142 ? 24.710 12.208 18.828 1.00 33.05 134 VAL B CA 1
ATOM 5888 C C . VAL B 1 142 ? 23.763 11.430 19.737 1.00 32.23 134 VAL B C 1
ATOM 5889 O O . VAL B 1 142 ? 23.008 10.580 19.254 1.00 35.48 134 VAL B O 1
ATOM 5902 N N . PHE B 1 143 ? 23.786 11.725 21.043 1.00 29.82 135 PHE B N 1
ATOM 5903 C CA . PHE B 1 143 ? 22.758 11.195 21.939 1.00 29.04 135 PHE B CA 1
ATOM 5904 C C . PHE B 1 143 ? 21.432 11.895 21.645 1.00 25.36 135 PHE B C 1
ATOM 5905 O O . PHE B 1 143 ? 21.398 13.116 21.501 1.00 29.06 135 PHE B O 1
ATOM 5922 N N . TYR B 1 144 ? 20.321 11.140 21.661 1.00 30.51 136 TYR B N 1
ATOM 5923 C CA . TYR B 1 144 ? 18.975 11.702 21.539 1.00 31.68 136 TYR B CA 1
ATOM 5924 C C . TYR B 1 144 ? 18.064 11.155 22.635 1.00 30.14 136 TYR B C 1
ATOM 5925 O O . TYR B 1 144 ? 18.118 9.964 22.937 1.00 28.01 136 TYR B O 1
ATOM 5943 N N . SER B 1 145 ? 17.222 12.019 23.223 1.00 30.96 137 SER B N 1
ATOM 5944 C CA . SER B 1 145 ? 16.197 11.605 24.177 1.00 27.68 137 SER B CA 1
ATOM 5945 C C . SER B 1 145 ? 14.921 12.397 23.901 1.00 24.37 137 SER B C 1
ATOM 5946 O O . SER B 1 145 ? 14.942 13.474 23.296 1.00 27.99 137 SER B O 1
ATOM 5954 N N . GLY B 1 146 ? 13.813 11.844 24.362 1.00 28.47 138 GLY B N 1
ATOM 5955 C CA . GLY B 1 146 ? 12.522 12.422 24.089 1.00 30.98 138 GLY B CA 1
ATOM 5956 C C . GLY B 1 146 ? 11.561 11.405 23.512 1.00 28.56 138 GLY B C 1
ATOM 5957 O O . GLY B 1 146 ? 11.862 10.211 23.438 1.00 28.89 138 GLY B O 1
ATOM 5961 N N . PRO B 1 147 ? 10.356 11.872 23.078 1.00 28.22 139 PRO B N 1
ATOM 5962 C CA . PRO B 1 147 ? 9.334 10.931 22.576 1.00 34.65 139 PRO B CA 1
ATOM 5963 C C . PRO B 1 147 ? 9.857 10.034 21.464 1.00 30.31 139 PRO B C 1
ATOM 5964 O O . PRO B 1 147 ? 10.332 10.517 20.427 1.00 29.75 139 PRO B O 1
ATOM 5975 N N . ARG B 1 148 ? 9.759 8.720 21.676 1.00 30.70 140 ARG B N 1
ATOM 5976 C CA . ARG B 1 148 ? 10.319 7.754 20.735 1.00 36.26 140 ARG B CA 1
ATOM 5977 C C . ARG B 1 148 ? 9.785 7.962 19.323 1.00 35.89 140 ARG B C 1
ATOM 5978 O O . ARG B 1 148 ? 10.550 7.953 18.356 1.00 32.25 140 ARG B O 1
ATOM 5999 N N . GLU B 1 149 ? 8.462 8.107 19.170 1.00 36.50 141 GLU B N 1
ATOM 6000 C CA . GLU B 1 149 ? 7.901 8.204 17.821 1.00 32.68 141 GLU B CA 1
ATOM 6001 C C . GLU B 1 149 ? 8.403 9.458 17.098 1.00 34.93 141 GLU B C 1
ATOM 6002 O O . GLU B 1 149 ? 8.503 9.486 15.862 1.00 35.17 141 GLU B O 1
ATOM 6014 N N . VAL B 1 150 ? 8.702 10.517 17.844 1.00 35.10 142 VAL B N 1
ATOM 6015 C CA . VAL B 1 150 ? 9.238 11.716 17.222 1.00 35.61 142 VAL B CA 1
ATOM 6016 C C . VAL B 1 150 ? 10.634 11.438 16.683 1.00 34.94 142 VAL B C 1
ATOM 6017 O O . VAL B 1 150 ? 10.967 11.786 15.542 1.00 33.17 142 VAL B O 1
ATOM 6030 N N . PHE B 1 151 ? 11.463 10.785 17.497 1.00 33.40 143 PHE B N 1
ATOM 6031 C CA . PHE B 1 151 ? 12.798 10.415 17.052 1.00 37.45 143 PHE B CA 1
ATOM 6032 C C . PHE B 1 151 ? 12.736 9.527 15.817 1.00 33.27 143 PHE B C 1
ATOM 6033 O O . PHE B 1 151 ? 13.424 9.779 14.823 1.00 34.80 143 PHE B O 1
ATOM 6050 N N . GLU B 1 152 ? 11.908 8.481 15.857 1.00 36.22 144 GLU B N 1
ATOM 6051 C CA . GLU B 1 152 ? 11.906 7.516 14.763 1.00 36.65 144 GLU B CA 1
ATOM 6052 C C . GLU B 1 152 ? 11.487 8.177 13.458 1.00 38.41 144 GLU B C 1
ATOM 6053 O O . GLU B 1 152 ? 12.010 7.848 12.387 1.00 41.50 144 GLU B O 1
ATOM 6065 N N . ALA B 1 153 ? 10.573 9.147 13.542 1.00 36.92 145 ALA B N 1
ATOM 6066 C CA . ALA B 1 153 ? 10.057 9.807 12.353 1.00 40.76 145 ALA B CA 1
ATOM 6067 C C . ALA B 1 153 ? 11.130 10.611 11.647 1.00 43.87 145 ALA B C 1
ATOM 6068 O O . ALA B 1 153 ? 11.047 10.813 10.434 1.00 41.00 145 ALA B O 1
ATOM 6075 N N . HIS B 1 154 ? 12.119 11.089 12.399 1.00 41.70 146 HIS B N 1
ATOM 6076 C CA . HIS B 1 154 ? 13.152 12.006 11.859 1.00 40.78 146 HIS B CA 1
ATOM 6077 C C . HIS B 1 154 ? 14.557 11.410 11.964 1.00 37.74 146 HIS B C 1
ATOM 6078 O O . HIS B 1 154 ? 15.486 12.168 11.744 1.00 40.51 146 HIS B O 1
ATOM 6092 N N . ALA B 1 156 ? 16.241 9.328 10.038 1.00 45.02 148 ALA B N 1
ATOM 6093 C CA . ALA B 1 156 ? 16.949 9.301 8.747 1.00 43.60 148 ALA B CA 1
ATOM 6094 C C . ALA B 1 156 ? 17.591 10.663 8.485 1.00 44.01 148 ALA B C 1
ATOM 6095 O O . ALA B 1 156 ? 18.754 10.678 8.073 1.00 46.34 148 ALA B O 1
ATOM 6102 N N . THR B 1 157 ? 16.870 11.757 8.720 1.00 39.24 149 THR B N 1
ATOM 6103 C CA . THR B 1 157 ? 17.417 13.090 8.489 1.00 42.95 149 THR B CA 1
ATOM 6104 C C . THR B 1 157 ? 18.472 13.429 9.526 1.00 47.68 149 THR B C 1
ATOM 6105 O O . THR B 1 157 ? 19.528 13.985 9.199 1.00 44.71 149 THR B O 1
ATOM 6116 N N . LEU B 1 158 ? 18.208 13.082 10.784 1.00 44.58 150 LEU B N 1
ATOM 6117 C CA . LEU B 1 158 ? 19.166 13.354 11.842 1.00 36.92 150 LEU B CA 1
ATOM 6118 C C . LEU B 1 158 ? 20.462 12.586 11.620 1.00 44.49 150 LEU B C 1
ATOM 6119 O O . LEU B 1 158 ? 21.534 13.051 12.015 1.00 39.47 150 LEU B O 1
ATOM 6135 N N . ALA B 1 159 ? 20.382 11.399 11.006 1.00 42.32 151 ALA B N 1
ATOM 6136 C CA . ALA B 1 159 ? 21.559 10.558 10.820 1.00 45.81 151 ALA B CA 1
ATOM 6137 C C . ALA B 1 159 ? 22.580 11.186 9.881 1.00 48.30 151 ALA B C 1
ATOM 6138 O O . ALA B 1 159 ? 23.731 10.741 9.854 1.00 47.40 151 ALA B O 1
ATOM 6145 N N . VAL B 1 160 ? 22.193 12.215 9.132 1.00 43.22 152 VAL B N 1
ATOM 6146 C CA . VAL B 1 160 ? 23.155 12.917 8.290 1.00 51.07 152 VAL B CA 1
ATOM 6147 C C . VAL B 1 160 ? 24.260 13.526 9.142 1.00 53.48 152 VAL B C 1
ATOM 6148 O O . VAL B 1 160 ? 25.401 13.684 8.685 1.00 45.73 152 VAL B O 1
ATOM 6161 N N . LEU B 1 161 ? 23.950 13.867 10.393 1.00 46.25 153 LEU B N 1
ATOM 6162 C CA . LEU B 1 161 ? 24.928 14.474 11.283 1.00 43.37 153 LEU B CA 1
ATOM 6163 C C . LEU B 1 161 ? 25.898 13.460 11.866 1.00 45.09 153 LEU B C 1
ATOM 6164 O O . LEU B 1 161 ? 27.021 13.831 12.233 1.00 40.82 153 LEU B O 1
ATOM 6180 N N . GLY B 1 162 ? 25.512 12.195 11.901 1.00 38.10 154 GLY B N 1
ATOM 6181 C CA . GLY B 1 162 ? 26.292 11.155 12.525 1.00 40.67 154 GLY B CA 1
ATOM 6182 C C . GLY B 1 162 ? 25.353 10.132 13.132 1.00 46.29 154 GLY B C 1
ATOM 6183 O O . GLY B 1 162 ? 24.148 10.148 12.893 1.00 48.03 154 GLY B O 1
ATOM 6187 N N . GLY B 1 163 ? 25.940 9.243 13.919 1.00 46.25 155 GLY B N 1
ATOM 6188 C CA . GLY B 1 163 ? 25.188 8.220 14.617 1.00 46.44 155 GLY B CA 1
ATOM 6189 C C . GLY B 1 163 ? 24.026 8.777 15.411 1.00 46.28 155 GLY B C 1
ATOM 6190 O O . GLY B 1 163 ? 24.161 9.827 16.047 1.00 37.58 155 GLY B O 1
ATOM 6194 N N . THR B 1 164 ? 22.872 8.101 15.351 1.00 45.31 156 THR B N 1
ATOM 6195 C CA . THR B 1 164 ? 21.684 8.473 16.122 1.00 37.36 156 THR B CA 1
ATOM 6196 C C . THR B 1 164 ? 21.567 7.512 17.302 1.00 39.53 156 THR B C 1
ATOM 6197 O O . THR B 1 164 ? 21.103 6.378 17.154 1.00 50.74 156 THR B O 1
ATOM 6208 N N . ASP B 1 165 ? 21.966 7.969 18.485 1.00 32.21 157 ASP B N 1
ATOM 6209 C CA . ASP B 1 165 ? 21.958 7.124 19.679 1.00 35.99 157 ASP B CA 1
ATOM 6210 C C . ASP B 1 165 ? 20.804 7.523 20.598 1.00 32.63 157 ASP B C 1
ATOM 6211 O O . ASP B 1 165 ? 20.987 8.279 21.553 1.00 31.04 157 ASP B O 1
ATOM 6220 N N . TYR B 1 166 ? 19.629 6.949 20.349 1.00 36.95 158 TYR B N 1
ATOM 6221 C CA . TYR B 1 166 ? 18.467 7.203 21.197 1.00 38.50 158 TYR B CA 1
ATOM 6222 C C . TYR B 1 166 ? 18.623 6.525 22.555 1.00 32.47 158 TYR B C 1
ATOM 6223 O O . TYR B 1 166 ? 18.790 5.305 22.641 1.00 36.39 158 TYR B O 1
ATOM 6241 N N . VAL B 1 167 ? 18.535 7.315 23.625 1.00 31.91 159 VAL B N 1
ATOM 6242 C CA . VAL B 1 167 ? 18.806 6.810 24.965 1.00 31.78 159 VAL B CA 1
ATOM 6243 C C . VAL B 1 167 ? 17.570 6.727 25.846 1.00 33.55 159 VAL B C 1
ATOM 6244 O O . VAL B 1 167 ? 17.667 6.157 26.944 1.00 32.04 159 VAL B O 1
ATOM 6257 N N . GLY B 1 168 ? 16.432 7.263 25.433 1.00 31.54 160 GLY B N 1
ATOM 6258 C CA . GLY B 1 168 ? 15.214 7.043 26.193 1.00 36.83 160 GLY B CA 1
ATOM 6259 C C . GLY B 1 168 ? 14.222 8.183 26.054 1.00 28.99 160 GLY B C 1
ATOM 6260 O O . GLY B 1 168 ? 14.456 9.172 25.372 1.00 29.37 160 GLY B O 1
ATOM 6264 N N . GLU B 1 169 ? 13.099 8.016 26.751 1.00 28.71 161 GLU B N 1
ATOM 6265 C CA . GLU B 1 169 ? 11.973 8.936 26.613 1.00 32.86 161 GLU B CA 1
ATOM 6266 C C . GLU B 1 169 ? 12.206 10.266 27.325 1.00 28.01 161 GLU B C 1
ATOM 6267 O O . GLU B 1 169 ? 11.715 11.305 26.874 1.00 35.25 161 GLU B O 1
ATOM 6279 N N . ASP B 1 170 ? 12.887 10.239 28.469 1.00 30.34 162 ASP B N 1
ATOM 6280 C CA . ASP B 1 170 ? 13.079 11.424 29.292 1.00 31.81 162 ASP B CA 1
ATOM 6281 C C . ASP B 1 170 ? 13.916 12.461 28.563 1.00 34.79 162 ASP B C 1
ATOM 6282 O O . ASP B 1 170 ? 15.071 12.179 28.201 1.00 30.02 162 ASP B O 1
ATOM 6291 N N . PRO B 1 171 ? 13.395 13.675 28.362 1.00 33.42 163 PRO B N 1
ATOM 6292 C CA . PRO B 1 171 ? 14.150 14.668 27.590 1.00 31.46 163 PRO B CA 1
ATOM 6293 C C . PRO B 1 171 ? 15.482 15.043 28.206 1.00 34.30 163 PRO B C 1
ATOM 6294 O O . PRO B 1 171 ? 16.326 15.598 27.501 1.00 36.02 163 PRO B O 1
ATOM 6305 N N . GLY B 1 172 ? 15.693 14.791 29.495 1.00 35.17 164 GLY B N 1
ATOM 6306 C CA . GLY B 1 172 ? 16.969 15.101 30.113 1.00 37.89 164 GLY B CA 1
ATOM 6307 C C . GLY B 1 172 ? 18.058 14.089 29.873 1.00 32.71 164 GLY B C 1
ATOM 6308 O O . GLY B 1 172 ? 19.233 14.394 30.125 1.00 30.06 164 GLY B O 1
ATOM 6312 N N . LEU B 1 173 ? 17.699 12.892 29.407 1.00 29.37 165 LEU B N 1
ATOM 6313 C CA . LEU B 1 173 ? 18.661 11.796 29.380 1.00 34.47 165 LEU B CA 1
ATOM 6314 C C . LEU B 1 173 ? 19.822 12.101 28.444 1.00 34.59 165 LEU B C 1
ATOM 6315 O O . LEU B 1 173 ? 20.983 11.837 28.782 1.00 31.87 165 LEU B O 1
ATOM 6331 N N . ALA B 1 174 ? 19.527 12.646 27.256 1.00 31.46 166 ALA B N 1
ATOM 6332 C CA . ALA B 1 174 ? 20.594 12.899 26.291 1.00 29.34 166 ALA B CA 1
ATOM 6333 C C . ALA B 1 174 ? 21.601 13.907 26.828 1.00 33.17 166 ALA B C 1
ATOM 6334 O O . ALA B 1 174 ? 22.807 13.765 26.584 1.00 28.92 166 ALA B O 1
ATOM 6341 N N . GLN B 1 175 ? 21.147 14.913 27.581 1.00 27.86 167 GLN B N 1
ATOM 6342 C CA . GLN B 1 175 ? 22.084 15.827 28.232 1.00 34.58 167 GLN B CA 1
ATOM 6343 C C . GLN B 1 175 ? 22.772 15.193 29.446 1.00 31.73 167 GLN B C 1
ATOM 6344 O O . GLN B 1 175 ? 23.922 15.533 29.747 1.00 31.37 167 GLN B O 1
ATOM 6358 N N . LEU B 1 176 ? 22.109 14.278 30.157 1.00 29.91 168 LEU B N 1
ATOM 6359 C CA . LEU B 1 176 ? 22.796 13.547 31.225 1.00 34.09 168 LEU B CA 1
ATOM 6360 C C . LEU B 1 176 ? 23.982 12.760 30.671 1.00 33.17 168 LEU B C 1
ATOM 6361 O O . LEU B 1 176 ? 25.093 12.819 31.218 1.00 31.92 168 LEU B O 1
ATOM 6377 N N . TYR B 1 177 ? 23.761 12.026 29.569 1.00 27.23 169 TYR B N 1
ATOM 6378 C CA . TYR B 1 177 ? 24.850 11.320 28.895 1.00 29.38 169 TYR B CA 1
ATOM 6379 C C . TYR B 1 177 ? 25.933 12.295 28.444 1.00 33.19 169 TYR B C 1
ATOM 6380 O O . TYR B 1 177 ? 27.131 12.031 28.607 1.00 30.18 169 TYR B O 1
ATOM 6398 N N . TYR B 1 178 ? 25.527 13.425 27.854 1.00 29.08 170 TYR B N 1
ATOM 6399 C CA . TYR B 1 178 ? 26.490 14.383 27.322 1.00 31.69 170 TYR B CA 1
ATOM 6400 C C . TYR B 1 178 ? 27.323 14.998 28.441 1.00 30.04 170 TYR B C 1
ATOM 6401 O O . TYR B 1 178 ? 28.548 15.130 28.312 1.00 29.88 170 TYR B O 1
ATOM 6419 N N . GLN B 1 179 ? 26.677 15.377 29.552 1.00 28.57 171 GLN B N 1
ATOM 6420 C CA . GLN B 1 179 ? 27.420 15.966 30.657 1.00 29.97 171 GLN B CA 1
ATOM 6421 C C . GLN B 1 179 ? 28.352 14.946 31.290 1.00 31.19 171 GLN B C 1
ATOM 6422 O O . GLN B 1 179 ? 29.446 15.304 31.742 1.00 31.14 171 GLN B O 1
ATOM 6436 N N . ALA B 1 180 ? 27.948 13.670 31.318 1.00 29.70 172 ALA B N 1
ATOM 6437 C CA . ALA B 1 180 ? 28.841 12.626 31.827 1.00 32.56 172 ALA B CA 1
ATOM 6438 C C . ALA B 1 180 ? 30.064 12.442 30.932 1.00 29.23 172 ALA B C 1
ATOM 6439 O O . ALA B 1 180 ? 31.196 12.301 31.425 1.00 29.98 172 ALA B O 1
ATOM 6446 N N . GLN B 1 181 ? 29.865 12.463 29.612 1.00 27.32 173 GLN B N 1
ATOM 6447 C CA . GLN B 1 181 ? 30.999 12.398 28.700 1.00 30.86 173 GLN B CA 1
ATOM 6448 C C . GLN B 1 181 ? 31.907 13.599 28.887 1.00 32.48 173 GLN B C 1
ATOM 6449 O O . GLN B 1 181 ? 33.137 13.461 28.919 1.00 31.06 173 GLN B O 1
ATOM 6463 N N . LEU B 1 182 ? 31.326 14.790 29.001 1.00 28.00 174 LEU B N 1
ATOM 6464 C CA . LEU B 1 182 ? 32.154 15.975 29.180 1.00 35.00 174 LEU B CA 1
ATOM 6465 C C . LEU B 1 182 ? 32.853 15.982 30.539 1.00 34.01 174 LEU B C 1
ATOM 6466 O O . LEU B 1 182 ? 33.937 16.567 30.679 1.00 32.31 174 LEU B O 1
ATOM 6482 N N . ASP B 1 183 ? 32.219 15.378 31.546 1.00 30.96 175 ASP B N 1
ATOM 6483 C CA . ASP B 1 183 ? 32.819 15.162 32.857 1.00 33.75 175 ASP B CA 1
ATOM 6484 C C . ASP B 1 183 ? 34.141 14.406 32.704 1.00 33.15 175 ASP B C 1
ATOM 6485 O O . ASP B 1 183 ? 35.193 14.842 33.194 1.00 31.66 175 ASP B O 1
ATOM 6494 N N . ILE B 1 184 ? 34.129 13.318 31.932 1.00 33.20 176 ILE B N 1
ATOM 6495 C CA . ILE B 1 184 ? 35.371 12.608 31.653 1.00 29.94 176 ILE B CA 1
ATOM 6496 C C . ILE B 1 184 ? 36.319 13.504 30.881 1.00 31.44 176 ILE B C 1
ATOM 6497 O O . ILE B 1 184 ? 37.513 13.572 31.177 1.00 31.35 176 ILE B O 1
ATOM 6513 N N . PHE B 1 185 ? 35.812 14.183 29.854 1.00 30.11 177 PHE B N 1
ATOM 6514 C CA . PHE B 1 185 ? 36.698 14.946 28.983 1.00 29.96 177 PHE B CA 1
ATOM 6515 C C . PHE B 1 185 ? 37.484 15.998 29.748 1.00 32.77 177 PHE B C 1
ATOM 6516 O O . PHE B 1 185 ? 38.721 16.033 29.698 1.00 32.31 177 PHE B O 1
ATOM 6533 N N . TRP B 1 186 ? 36.783 16.897 30.436 1.00 28.70 178 TRP B N 1
ATOM 6534 C CA . TRP B 1 186 ? 37.486 18.021 31.047 1.00 33.47 178 TRP B CA 1
ATOM 6535 C C . TRP B 1 186 ? 38.353 17.572 32.211 1.00 32.86 178 TRP B C 1
ATOM 6536 O O . TRP B 1 186 ? 39.465 18.082 32.393 1.00 31.46 178 TRP B O 1
ATOM 6557 N N . THR B 1 187 ? 37.866 16.629 33.016 1.00 32.40 179 THR B N 1
ATOM 6558 C CA . THR B 1 187 ? 38.681 16.131 34.121 1.00 33.00 179 THR B CA 1
ATOM 6559 C C . THR B 1 187 ? 39.934 15.438 33.605 1.00 30.66 179 THR B C 1
ATOM 6560 O O . THR B 1 187 ? 41.034 15.640 34.134 1.00 33.01 179 THR B O 1
ATOM 6571 N N . THR B 1 188 ? 39.788 14.645 32.546 1.00 30.75 180 THR B N 1
ATOM 6572 C CA . THR B 1 188 ? 40.923 13.939 31.970 1.00 32.17 180 THR B CA 1
ATOM 6573 C C . THR B 1 188 ? 41.896 14.911 31.293 1.00 35.30 180 THR B C 1
ATOM 6574 O O . THR B 1 188 ? 43.123 14.751 31.382 1.00 32.64 180 THR B O 1
ATOM 6585 N N . MET B 1 189 ? 41.367 15.933 30.624 1.00 31.49 181 MET B N 1
ATOM 6586 C CA . MET B 1 189 ? 42.227 16.955 30.042 1.00 32.31 181 MET B CA 1
ATOM 6587 C C . MET B 1 189 ? 43.011 17.704 31.118 1.00 35.24 181 MET B C 1
ATOM 6588 O O . MET B 1 189 ? 44.184 18.063 30.914 1.00 32.37 181 MET B O 1
ATOM 6602 N N . THR B 1 190 ? 42.358 18.006 32.242 1.00 30.28 182 THR B N 1
ATOM 6603 C CA . THR B 1 190 ? 43.021 18.709 33.332 1.00 34.96 182 THR B CA 1
ATOM 6604 C C . THR B 1 190 ? 44.118 17.829 33.924 1.00 32.59 182 THR B C 1
ATOM 6605 O O . THR B 1 190 ? 45.231 18.298 34.195 1.00 31.05 182 THR B O 1
ATOM 6616 N N . ALA B 1 191 ? 43.850 16.520 34.047 1.00 33.61 183 ALA B N 1
ATOM 6617 C CA . ALA B 1 191 ? 44.878 15.593 34.523 1.00 33.61 183 ALA B CA 1
ATOM 6618 C C . ALA B 1 191 ? 46.054 15.525 33.556 1.00 31.39 183 ALA B C 1
ATOM 6619 O O . ALA B 1 191 ? 47.217 15.514 33.983 1.00 31.62 183 ALA B O 1
ATOM 6626 N N . TYR B 1 192 ? 45.775 15.461 32.246 1.00 31.17 184 TYR B N 1
ATOM 6627 C CA . TYR B 1 192 ? 46.851 15.427 31.258 1.00 35.57 184 TYR B CA 1
ATOM 6628 C C . TYR B 1 192 ? 47.746 16.649 31.392 1.00 34.14 184 TYR B C 1
ATOM 6629 O O . TYR B 1 192 ? 48.980 16.545 31.331 1.00 32.59 184 TYR B O 1
ATOM 6647 N N . LEU B 1 193 ? 47.137 17.826 31.550 1.00 32.99 185 LEU B N 1
ATOM 6648 C CA . LEU B 1 193 ? 47.912 19.054 31.707 1.00 36.01 185 LEU B CA 1
ATOM 6649 C C . LEU B 1 193 ? 48.690 19.059 33.019 1.00 37.17 185 LEU B C 1
ATOM 6650 O O . LEU B 1 193 ? 49.866 19.456 33.057 1.00 31.96 185 LEU B O 1
ATOM 6666 N N . HIS B 1 194 ? 48.065 18.611 34.107 1.00 32.06 186 HIS B N 1
ATOM 6667 C CA . HIS B 1 194 ? 48.772 18.583 35.382 1.00 30.02 186 HIS B CA 1
ATOM 6668 C C . HIS B 1 194 ? 49.971 17.640 35.313 1.00 34.24 186 HIS B C 1
ATOM 6669 O O . HIS B 1 194 ? 51.068 17.966 35.794 1.00 35.15 186 HIS B O 1
ATOM 6683 N N . ALA B 1 195 ? 49.785 16.468 34.697 1.00 31.74 187 ALA B N 1
ATOM 6684 C CA . ALA B 1 195 ? 50.888 15.524 34.551 1.00 33.81 187 ALA B CA 1
ATOM 6685 C C . ALA B 1 195 ? 51.979 16.094 33.655 1.00 34.74 187 ALA B C 1
ATOM 6686 O O . ALA B 1 195 ? 53.173 15.949 33.952 1.00 34.09 187 ALA B O 1
ATOM 6693 N N . THR B 1 196 ? 51.589 16.704 32.530 1.00 30.23 188 THR B N 1
ATOM 6694 C CA . THR B 1 196 ? 52.569 17.336 31.651 1.00 31.80 188 THR B CA 1
ATOM 6695 C C . THR B 1 196 ? 53.329 18.431 32.387 1.00 35.89 188 THR B C 1
ATOM 6696 O O . THR B 1 196 ? 54.540 18.604 32.189 1.00 38.18 188 THR B O 1
ATOM 6707 N N . ALA B 1 197 ? 52.645 19.170 33.259 1.00 32.49 189 ALA B N 1
ATOM 6708 C CA . ALA B 1 197 ? 53.341 20.157 34.075 1.00 41.11 189 ALA B CA 1
ATOM 6709 C C . ALA B 1 197 ? 54.321 19.491 35.037 1.00 40.67 189 ALA B C 1
ATOM 6710 O O . ALA B 1 197 ? 55.421 20.010 35.271 1.00 37.36 189 ALA B O 1
ATOM 6717 N N . LEU B 1 198 ? 53.939 18.348 35.616 1.00 33.12 190 LEU B N 1
ATOM 6718 C CA . LEU B 1 198 ? 54.835 17.658 36.543 1.00 34.04 190 LEU B CA 1
ATOM 6719 C C . LEU B 1 198 ? 56.149 17.279 35.874 1.00 40.85 190 LEU B C 1
ATOM 6720 O O . LEU B 1 198 ? 57.230 17.514 36.430 1.00 39.20 190 LEU B O 1
ATOM 6736 N N . VAL B 1 199 ? 56.088 16.652 34.697 1.00 37.35 191 VAL B N 1
ATOM 6737 C CA . VAL B 1 199 ? 57.341 16.349 34.008 1.00 39.70 191 VAL B CA 1
ATOM 6738 C C . VAL B 1 199 ? 58.024 17.635 33.548 1.00 44.00 191 VAL B C 1
ATOM 6739 O O . VAL B 1 199 ? 59.260 17.718 33.526 1.00 37.02 191 VAL B O 1
ATOM 6752 N N . GLY B 1 200 ? 57.243 18.656 33.186 1.00 41.76 192 GLY B N 1
ATOM 6753 C CA . GLY B 1 200 ? 57.803 19.935 32.780 1.00 43.15 192 GLY B CA 1
ATOM 6754 C C . GLY B 1 200 ? 58.570 20.651 33.868 1.00 45.67 192 GLY B C 1
ATOM 6755 O O . GLY B 1 200 ? 59.356 21.559 33.563 1.00 43.67 192 GLY B O 1
ATOM 6759 N N . SER B 1 201 ? 58.364 20.264 35.127 1.00 40.89 193 SER B N 1
ATOM 6760 C CA . SER B 1 201 ? 59.127 20.839 36.227 1.00 44.80 193 SER B CA 1
ATOM 6761 C C . SER B 1 201 ? 60.614 20.541 36.112 1.00 45.40 193 SER B C 1
ATOM 6762 O O . SER B 1 201 ? 61.422 21.224 36.749 1.00 47.71 193 SER B O 1
ATOM 6770 N N . GLU B 1 202 ? 60.993 19.538 35.316 1.00 47.68 194 GLU B N 1
ATOM 6771 C CA . GLU B 1 202 ? 62.390 19.170 35.113 1.00 46.94 194 GLU B CA 1
ATOM 6772 C C . GLU B 1 202 ? 62.808 19.352 33.660 1.00 43.54 194 GLU B C 1
ATOM 6773 O O . GLU B 1 202 ? 63.820 18.791 33.230 1.00 48.31 194 GLU B O 1
ATOM 6785 N N . GLY B 1 203 ? 62.023 20.101 32.891 1.00 41.13 195 GLY B N 1
ATOM 6786 C CA . GLY B 1 203 ? 62.360 20.393 31.516 1.00 41.42 195 GLY B CA 1
ATOM 6787 C C . GLY B 1 203 ? 61.996 19.331 30.510 1.00 44.22 195 GLY B C 1
ATOM 6788 O O . GLY B 1 203 ? 62.508 19.364 29.392 1.00 39.87 195 GLY B O 1
ATOM 6792 N N . VAL B 1 204 ? 61.127 18.391 30.859 1.00 38.02 196 VAL B N 1
ATOM 6793 C CA . VAL B 1 204 ? 60.649 17.411 29.893 1.00 39.99 196 VAL B CA 1
ATOM 6794 C C . VAL B 1 204 ? 59.674 18.106 28.951 1.00 41.76 196 VAL B C 1
ATOM 6795 O O . VAL B 1 204 ? 58.638 18.608 29.418 1.00 42.09 196 VAL B O 1
ATOM 6808 N N . PRO B 1 205 ? 59.935 18.135 27.634 1.00 43.94 197 PRO B N 1
ATOM 6809 C CA . PRO B 1 205 ? 58.976 18.772 26.715 1.00 49.79 197 PRO B CA 1
ATOM 6810 C C . PRO B 1 205 ? 57.656 18.026 26.741 1.00 39.59 197 PRO B C 1
ATOM 6811 O O . PRO B 1 205 ? 57.629 16.802 26.872 1.00 36.24 197 PRO B O 1
ATOM 6822 N N . ALA B 1 206 ? 56.556 18.777 26.579 1.00 39.34 198 ALA B N 1
ATOM 6823 C CA . ALA B 1 206 ? 55.238 18.147 26.509 1.00 35.41 198 ALA B CA 1
ATOM 6824 C C . ALA B 1 206 ? 55.181 17.144 25.364 1.00 40.07 198 ALA B C 1
ATOM 6825 O O . ALA B 1 206 ? 54.580 16.072 25.488 1.00 40.88 198 ALA B O 1
ATOM 6832 N N . GLU B 1 207 ? 55.801 17.478 24.234 1.00 42.32 199 GLU B N 1
ATOM 6833 C CA . GLU B 1 207 ? 55.824 16.566 23.099 1.00 44.17 199 GLU B CA 1
ATOM 6834 C C . GLU B 1 207 ? 56.568 15.276 23.424 1.00 42.73 199 GLU B C 1
ATOM 6835 O O . GLU B 1 207 ? 56.289 14.237 22.818 1.00 50.63 199 GLU B O 1
ATOM 6847 N N . GLU B 1 208 ? 57.519 15.320 24.365 1.00 43.82 200 GLU B N 1
ATOM 6848 C CA . GLU B 1 208 ? 58.260 14.120 24.743 1.00 48.96 200 GLU B CA 1
ATOM 6849 C C . GLU B 1 208 ? 57.424 13.209 25.636 1.00 46.68 200 GLU B C 1
ATOM 6850 O O . GLU B 1 208 ? 57.509 11.980 25.534 1.00 49.28 200 GLU B O 1
ATOM 6862 N N . PHE B 1 209 ? 56.619 13.796 26.520 1.00 46.74 201 PHE B N 1
ATOM 6863 C CA . PHE B 1 209 ? 55.802 13.015 27.439 1.00 41.10 201 PHE B CA 1
ATOM 6864 C C . PHE B 1 209 ? 54.511 12.548 26.776 1.00 42.94 201 PHE B C 1
ATOM 6865 O O . PHE B 1 209 ? 53.965 11.508 27.153 1.00 43.36 201 PHE B O 1
ATOM 6882 N N . LEU B 1 210 ? 54.038 13.271 25.763 1.00 47.45 202 LEU B N 1
ATOM 6883 C CA . LEU B 1 210 ? 52.770 12.942 25.112 1.00 46.23 202 LEU B CA 1
ATOM 6884 C C . LEU B 1 210 ? 52.612 11.469 24.767 1.00 48.01 202 LEU B C 1
ATOM 6885 O O . LEU B 1 210 ? 51.541 10.906 25.044 1.00 47.91 202 LEU B O 1
ATOM 6901 N N . PRO B 1 211 ? 53.595 10.803 24.151 1.00 47.61 203 PRO B N 1
ATOM 6902 C CA . PRO B 1 211 ? 53.395 9.381 23.803 1.00 43.74 203 PRO B CA 1
ATOM 6903 C C . PRO B 1 211 ? 53.034 8.527 25.005 1.00 49.00 203 PRO B C 1
ATOM 6904 O O . PRO B 1 211 ? 52.276 7.556 24.879 1.00 51.32 203 PRO B O 1
ATOM 6915 N N . TYR B 1 212 ? 53.582 8.854 26.171 1.00 47.98 204 TYR B N 1
ATOM 6916 C CA . TYR B 1 212 ? 53.317 8.078 27.372 1.00 43.60 204 TYR B CA 1
ATOM 6917 C C . TYR B 1 212 ? 51.935 8.372 27.935 1.00 45.31 204 TYR B C 1
ATOM 6918 O O . TYR B 1 212 ? 51.241 7.454 28.379 1.00 50.19 204 TYR B O 1
ATOM 6936 N N . ALA B 1 213 ? 51.514 9.640 27.910 1.00 50.11 205 ALA B N 1
ATOM 6937 C CA . ALA B 1 213 ? 50.140 9.965 28.279 1.00 48.17 205 ALA B CA 1
ATOM 6938 C C . ALA B 1 213 ? 49.156 9.216 27.391 1.00 53.91 205 ALA B C 1
ATOM 6939 O O . ALA B 1 213 ? 48.200 8.606 27.881 1.00 49.46 205 ALA B O 1
ATOM 6946 N N . THR B 1 214 ? 49.390 9.246 26.075 1.00 50.31 206 THR B N 1
ATOM 6947 C CA . THR B 1 214 ? 48.544 8.522 25.134 1.00 56.14 206 THR B CA 1
ATOM 6948 C C . THR B 1 214 ? 48.490 7.039 25.477 1.00 57.51 206 THR B C 1
ATOM 6949 O O . THR B 1 214 ? 47.428 6.409 25.399 1.00 61.62 206 THR B O 1
ATOM 6960 N N . GLU B 1 215 ? 49.634 6.456 25.839 1.00 51.69 207 GLU B N 1
ATOM 6961 C CA . GLU B 1 215 ? 49.672 5.038 26.184 1.00 59.16 207 GLU B CA 1
ATOM 6962 C C . GLU B 1 215 ? 48.803 4.746 27.401 1.00 59.82 207 GLU B C 1
ATOM 6963 O O . GLU B 1 215 ? 48.120 3.716 27.455 1.00 66.10 207 GLU B O 1
ATOM 6975 N N . MET B 1 216 ? 48.820 5.637 28.393 1.00 58.00 208 MET B N 1
ATOM 6976 C CA . MET B 1 216 ? 47.976 5.456 29.569 1.00 59.37 208 MET B CA 1
ATOM 6977 C C . MET B 1 216 ? 46.497 5.426 29.186 1.00 63.43 208 MET B C 1
ATOM 6978 O O . MET B 1 216 ? 45.756 4.524 29.594 1.00 67.05 208 MET B O 1
ATOM 6992 N N . PHE B 1 217 ? 46.048 6.409 28.401 1.00 61.63 209 PHE B N 1
ATOM 6993 C CA . PHE B 1 217 ? 44.648 6.434 27.992 1.00 64.31 209 PHE B CA 1
ATOM 6994 C C . PHE B 1 217 ? 44.294 5.214 27.149 1.00 70.71 209 PHE B C 1
ATOM 6995 O O . PHE B 1 217 ? 43.133 4.788 27.125 1.00 71.81 209 PHE B O 1
ATOM 7012 N N . ASP B 1 218 ? 45.280 4.634 26.460 1.00 72.57 210 ASP B N 1
ATOM 7013 C CA . ASP B 1 218 ? 45.072 3.431 25.666 1.00 72.28 210 ASP B CA 1
ATOM 7014 C C . ASP B 1 218 ? 45.068 2.160 26.506 1.00 73.21 210 ASP B C 1
ATOM 7015 O O . ASP B 1 218 ? 44.686 1.102 25.994 1.00 71.81 210 ASP B O 1
ATOM 7024 N N . SER B 1 219 ? 45.506 2.234 27.762 1.00 79.04 211 SER B N 1
ATOM 7025 C CA . SER B 1 219 ? 45.519 1.094 28.667 1.00 79.49 211 SER B CA 1
ATOM 7026 C C . SER B 1 219 ? 44.221 0.960 29.452 1.00 81.87 211 SER B C 1
ATOM 7027 O O . SER B 1 219 ? 44.176 0.199 30.423 1.00 82.84 211 SER B O 1
ATOM 7035 N N . MET B 1 220 ? 43.164 1.659 29.036 1.00 85.10 212 MET B N 1
ATOM 7036 C CA . MET B 1 220 ? 41.885 1.673 29.744 1.00 80.53 212 MET B CA 1
ATOM 7037 C C . MET B 1 220 ? 40.958 0.637 29.107 1.00 74.96 212 MET B C 1
ATOM 7038 O O . MET B 1 220 ? 39.936 0.950 28.495 1.00 81.70 212 MET B O 1
ATOM 7052 N N . SER B 1 221 ? 41.362 -0.627 29.234 1.00 78.18 213 SER B N 1
ATOM 7053 C CA . SER B 1 221 ? 40.585 -1.752 28.727 1.00 81.29 213 SER B CA 1
ATOM 7054 C C . SER B 1 221 ? 40.097 -2.659 29.852 1.00 79.28 213 SER B C 1
ATOM 7055 O O . SER B 1 221 ? 39.594 -3.755 29.580 1.00 78.53 213 SER B O 1
ATOM 7063 N N . PHE B 1 222 ? 40.294 -2.254 31.106 1.00 75.54 214 PHE B N 1
ATOM 7064 C CA . PHE B 1 222 ? 39.794 -2.951 32.284 1.00 68.80 214 PHE B CA 1
ATOM 7065 C C . PHE B 1 222 ? 38.481 -2.352 32.775 1.00 66.20 214 PHE B C 1
ATOM 7066 O O . PHE B 1 222 ? 37.941 -2.806 33.790 1.00 66.01 214 PHE B O 1
ATOM 7083 N N . LEU B 1 223 ? 37.977 -1.325 32.084 1.00 64.65 215 LEU B N 1
ATOM 7084 C CA . LEU B 1 223 ? 36.770 -0.631 32.508 1.00 62.02 215 LEU B CA 1
ATOM 7085 C C . LEU B 1 223 ? 35.569 -1.560 32.497 1.00 55.03 215 LEU B C 1
ATOM 7086 O O . LEU B 1 223 ? 34.633 -1.372 33.278 1.00 57.20 215 LEU B O 1
ATOM 7102 N N . GLU B 1 224 ? 35.566 -2.561 31.612 1.00 61.14 216 GLU B N 1
ATOM 7103 C CA . GLU B 1 224 ? 34.492 -3.550 31.618 1.00 67.28 216 GLU B CA 1
ATOM 7104 C C . GLU B 1 224 ? 34.386 -4.230 32.981 1.00 56.07 216 GLU B C 1
ATOM 7105 O O . GLU B 1 224 ? 33.298 -4.332 33.561 1.00 53.73 216 GLU B O 1
ATOM 7117 N N . GLU B 1 225 ? 35.516 -4.718 33.500 1.00 56.72 217 GLU B N 1
ATOM 7118 C CA . GLU B 1 225 ? 35.529 -5.315 34.830 1.00 61.45 217 GLU B CA 1
ATOM 7119 C C . GLU B 1 225 ? 34.973 -4.346 35.861 1.00 57.45 217 GLU B C 1
ATOM 7120 O O . GLU B 1 225 ? 34.148 -4.717 36.702 1.00 54.53 217 GLU B O 1
ATOM 7132 N N . MET B 1 226 ? 35.427 -3.092 35.813 1.00 51.11 218 MET B N 1
ATOM 7133 C CA . MET B 1 226 ? 34.921 -2.090 36.738 1.00 53.29 218 MET B CA 1
ATOM 7134 C C . MET B 1 226 ? 33.412 -1.953 36.627 1.00 46.25 218 MET B C 1
ATOM 7135 O O . MET B 1 226 ? 32.720 -1.829 37.643 1.00 42.70 218 MET B O 1
ATOM 7149 N N . ALA B 1 227 ? 32.886 -1.980 35.396 1.00 53.32 219 ALA B N 1
ATOM 7150 C CA . ALA B 1 227 ? 31.451 -1.820 35.181 1.00 52.54 219 ALA B CA 1
ATOM 7151 C C . ALA B 1 227 ? 30.676 -3.008 35.733 1.00 43.61 219 ALA B C 1
ATOM 7152 O O . ALA B 1 227 ? 29.578 -2.839 36.272 1.00 45.89 219 ALA B O 1
ATOM 7159 N N . GLU B 1 228 ? 31.223 -4.218 35.590 1.00 51.05 220 GLU B N 1
ATOM 7160 C CA . GLU B 1 228 ? 30.601 -5.393 36.199 1.00 53.54 220 GLU B CA 1
ATOM 7161 C C . GLU B 1 228 ? 30.548 -5.255 37.716 1.00 55.06 220 GLU B C 1
ATOM 7162 O O . GLU B 1 228 ? 29.521 -5.529 38.347 1.00 51.78 220 GLU B O 1
ATOM 7174 N N . GLN B 1 229 ? 31.658 -4.836 38.321 1.00 45.05 221 GLN B N 1
ATOM 7175 C CA . GLN B 1 229 ? 31.678 -4.652 39.765 1.00 47.04 221 GLN B CA 1
ATOM 7176 C C . GLN B 1 229 ? 30.651 -3.599 40.182 1.00 44.78 221 GLN B C 1
ATOM 7177 O O . GLN B 1 229 ? 29.956 -3.752 41.193 1.00 45.64 221 GLN B O 1
ATOM 7191 N N . ILE B 1 230 ? 30.557 -2.505 39.423 1.00 46.24 222 ILE B N 1
ATOM 7192 C CA . ILE B 1 230 ? 29.633 -1.434 39.787 1.00 41.93 222 ILE B CA 1
ATOM 7193 C C . ILE B 1 230 ? 28.195 -1.935 39.732 1.00 42.54 222 ILE B C 1
ATOM 7194 O O . ILE B 1 230 ? 27.402 -1.724 40.658 1.00 44.12 222 ILE B O 1
ATOM 7210 N N . ASP B 1 231 ? 27.827 -2.585 38.630 1.00 44.89 223 ASP B N 1
ATOM 7211 C CA . ASP B 1 231 ? 26.458 -3.054 38.471 1.00 45.65 223 ASP B CA 1
ATOM 7212 C C . ASP B 1 231 ? 26.122 -4.205 39.405 1.00 46.57 223 ASP B C 1
ATOM 7213 O O . ASP B 1 231 ? 24.940 -4.445 39.672 1.00 49.31 223 ASP B O 1
ATOM 7222 N N . ALA B 1 232 ? 27.125 -4.921 39.900 1.00 49.01 224 ALA B N 1
ATOM 7223 C CA . ALA B 1 232 ? 26.906 -5.951 40.903 1.00 51.38 224 ALA B CA 1
ATOM 7224 C C . ALA B 1 232 ? 26.976 -5.407 42.322 1.00 56.10 224 ALA B C 1
ATOM 7225 O O . ALA B 1 232 ? 26.554 -6.093 43.256 1.00 54.32 224 ALA B O 1
ATOM 7232 N N . GLY B 1 233 ? 27.496 -4.197 42.511 1.00 53.49 225 GLY B N 1
ATOM 7233 C CA . GLY B 1 233 ? 27.694 -3.700 43.861 1.00 50.13 225 GLY B CA 1
ATOM 7234 C C . GLY B 1 233 ? 28.699 -4.512 44.642 1.00 53.41 225 GLY B C 1
ATOM 7235 O O . GLY B 1 233 ? 28.653 -4.535 45.877 1.00 54.13 225 GLY B O 1
ATOM 7239 N N . GLU B 1 234 ? 29.602 -5.195 43.947 1.00 51.54 226 GLU B N 1
ATOM 7240 C CA . GLU B 1 234 ? 30.610 -6.047 44.561 1.00 57.09 226 GLU B CA 1
ATOM 7241 C C . GLU B 1 234 ? 31.971 -5.551 44.096 1.00 51.66 226 GLU B C 1
ATOM 7242 O O . GLU B 1 234 ? 32.236 -5.499 42.890 1.00 52.45 226 GLU B O 1
ATOM 7254 N N . TYR B 1 235 ? 32.837 -5.209 45.050 1.00 47.77 227 TYR B N 1
ATOM 7255 C CA . TYR B 1 235 ? 34.162 -4.655 44.760 1.00 50.70 227 TYR B CA 1
ATOM 7256 C C . TYR B 1 235 ? 35.266 -5.546 45.320 1.00 55.77 227 TYR B C 1
ATOM 7257 O O . TYR B 1 235 ? 36.038 -5.140 46.194 1.00 49.29 227 TYR B O 1
ATOM 7275 N N . PRO B 1 236 ? 35.339 -6.776 44.826 1.00 59.01 228 PRO B N 1
ATOM 7276 C CA . PRO B 1 236 ? 36.420 -7.700 45.238 1.00 58.90 228 PRO B CA 1
ATOM 7277 C C . PRO B 1 236 ? 37.790 -7.225 44.841 1.00 60.15 228 PRO B C 1
ATOM 7278 O O . PRO B 1 236 ? 38.166 -7.217 43.673 1.00 63.80 228 PRO B O 1
ATOM 7289 N N . GLY B 1 237 ? 38.533 -6.773 45.850 1.00 58.67 229 GLY B N 1
ATOM 7290 C CA . GLY B 1 237 ? 39.874 -6.282 45.598 1.00 66.21 229 GLY B CA 1
ATOM 7291 C C . GLY B 1 237 ? 40.944 -6.885 46.474 1.00 76.79 229 GLY B C 1
ATOM 7292 O O . GLY B 1 237 ? 41.358 -6.271 47.461 1.00 85.90 229 GLY B O 1
ATOM 7296 N N . ASP B 1 238 ? 41.395 -8.089 46.131 1.00 83.59 230 ASP B N 1
ATOM 7297 C CA . ASP B 1 238 ? 42.537 -8.709 46.789 1.00 92.40 230 ASP B CA 1
ATOM 7298 C C . ASP B 1 238 ? 43.815 -8.537 45.974 1.00 94.65 230 ASP B C 1
ATOM 7299 O O . ASP B 1 238 ? 44.863 -9.082 46.340 1.00 96.61 230 ASP B O 1
ATOM 7304 N N . GLU B 1 239 ? 43.747 -7.776 44.884 1.00 91.63 231 GLU B N 1
ATOM 7305 C CA . GLU B 1 239 ? 44.891 -7.521 44.011 1.00 92.96 231 GLU B CA 1
ATOM 7306 C C . GLU B 1 239 ? 45.385 -6.107 44.192 1.00 89.24 231 GLU B C 1
ATOM 7307 O O . GLU B 1 239 ? 46.462 -5.891 44.761 1.00 94.59 231 GLU B O 1
ATOM 7319 N N . ASP B 1 240 ? 44.627 -5.103 43.737 1.00 83.59 232 ASP B N 1
ATOM 7320 C CA . ASP B 1 240 ? 44.980 -3.694 43.890 1.00 79.64 232 ASP B CA 1
ATOM 7321 C C . ASP B 1 240 ? 43.801 -2.982 44.548 1.00 68.38 232 ASP B C 1
ATOM 7322 O O . ASP B 1 240 ? 42.811 -2.653 43.885 1.00 68.30 232 ASP B O 1
ATOM 7331 N N . THR B 1 241 ? 43.931 -2.723 45.846 1.00 60.84 233 THR B N 1
ATOM 7332 C CA . THR B 1 241 ? 42.846 -2.203 46.660 1.00 50.96 233 THR B CA 1
ATOM 7333 C C . THR B 1 241 ? 42.745 -0.683 46.559 1.00 48.06 233 THR B C 1
ATOM 7334 O O . THR B 1 241 ? 43.610 -0.002 46.005 1.00 54.90 233 THR B O 1
ATOM 7345 N N . LEU B 1 242 ? 41.659 -0.155 47.129 1.00 46.49 234 LEU B N 1
ATOM 7346 C CA . LEU B 1 242 ? 41.489 1.290 47.204 1.00 43.92 234 LEU B CA 1
ATOM 7347 C C . LEU B 1 242 ? 42.532 1.926 48.113 1.00 46.85 234 LEU B C 1
ATOM 7348 O O . LEU B 1 242 ? 43.071 2.989 47.795 1.00 45.71 234 LEU B O 1
ATOM 7364 N N . ALA B 1 243 ? 42.811 1.309 49.267 1.00 43.78 235 ALA B N 1
ATOM 7365 C CA . ALA B 1 243 ? 43.842 1.847 50.152 1.00 43.35 235 ALA B CA 1
ATOM 7366 C C . ALA B 1 243 ? 45.181 1.963 49.434 1.00 43.02 235 ALA B C 1
ATOM 7367 O O . ALA B 1 243 ? 45.940 2.912 49.667 1.00 46.40 235 ALA B O 1
ATOM 7374 N N . MET B 1 244 ? 45.500 0.993 48.573 1.00 44.44 236 MET B N 1
ATOM 7375 C CA . MET B 1 244 ? 46.731 1.068 47.796 1.00 48.89 236 MET B CA 1
ATOM 7376 C C . MET B 1 244 ? 46.690 2.251 46.845 1.00 46.49 236 MET B C 1
ATOM 7377 O O . MET B 1 244 ? 47.689 2.955 46.669 1.00 47.18 236 MET B O 1
ATOM 7391 N N . GLY B 1 245 ? 45.535 2.497 46.232 1.00 46.47 237 GLY B N 1
ATOM 7392 C CA . GLY B 1 245 ? 45.415 3.655 45.369 1.00 44.53 237 GLY B CA 1
ATOM 7393 C C . GLY B 1 245 ? 45.516 4.956 46.138 1.00 42.52 237 GLY B C 1
ATOM 7394 O O . GLY B 1 245 ? 46.103 5.928 45.658 1.00 45.24 237 GLY B O 1
ATOM 7398 N N . ALA B 1 246 ? 44.938 4.997 47.344 1.00 41.38 238 ALA B N 1
ATOM 7399 C CA . ALA B 1 246 ? 45.064 6.190 48.175 1.00 38.87 238 ALA B CA 1
ATOM 7400 C C . ALA B 1 246 ? 46.526 6.501 48.484 1.00 42.37 238 ALA B C 1
ATOM 7401 O O . ALA B 1 246 ? 46.909 7.675 48.572 1.00 42.88 238 ALA B O 1
ATOM 7408 N N . ALA B 1 247 ? 47.360 5.471 48.637 1.00 41.79 239 ALA B N 1
ATOM 7409 C CA . ALA B 1 247 ? 48.787 5.713 48.850 1.00 41.39 239 ALA B CA 1
ATOM 7410 C C . ALA B 1 247 ? 49.461 6.205 47.572 1.00 40.20 239 ALA B C 1
ATOM 7411 O O . ALA B 1 247 ? 50.305 7.109 47.613 1.00 45.11 239 ALA B O 1
ATOM 7418 N N . GLY B 1 248 ? 49.137 5.587 46.435 1.00 44.68 240 GLY B N 1
ATOM 7419 C CA . GLY B 1 248 ? 49.622 6.096 45.163 1.00 43.88 240 GLY B CA 1
ATOM 7420 C C . GLY B 1 248 ? 49.287 7.562 44.958 1.00 42.38 240 GLY B C 1
ATOM 7421 O O . GLY B 1 248 ? 50.124 8.342 44.499 1.00 40.33 240 GLY B O 1
ATOM 7425 N N . VAL B 1 249 ? 48.059 7.955 45.290 1.00 40.61 241 VAL B N 1
ATOM 7426 C CA . VAL B 1 249 ? 47.673 9.354 45.143 1.00 43.92 241 VAL B CA 1
ATOM 7427 C C . VAL B 1 249 ? 48.498 10.244 46.065 1.00 44.95 241 VAL B C 1
ATOM 7428 O O . VAL B 1 249 ? 48.918 11.340 45.675 1.00 37.88 241 VAL B O 1
ATOM 7441 N N . ASP B 1 250 ? 48.710 9.812 47.315 1.00 44.15 242 ASP B N 1
ATOM 7442 C CA . ASP B 1 250 ? 49.522 10.591 48.249 1.00 45.97 242 ASP B CA 1
ATOM 7443 C C . ASP B 1 250 ? 50.926 10.812 47.701 1.00 40.58 242 ASP B C 1
ATOM 7444 O O . ASP B 1 250 ? 51.529 11.876 47.904 1.00 43.34 242 ASP B O 1
ATOM 7453 N N . HIS B 1 251 ? 51.472 9.811 47.011 1.00 41.72 243 HIS B N 1
ATOM 7454 C CA . HIS B 1 251 ? 52.797 9.965 46.428 1.00 45.12 243 HIS B CA 1
ATOM 7455 C C . HIS B 1 251 ? 52.773 10.968 45.284 1.00 44.26 243 HIS B C 1
ATOM 7456 O O . HIS B 1 251 ? 53.762 11.666 45.060 1.00 40.31 243 HIS B O 1
ATOM 7470 N N . ILE B 1 252 ? 51.667 11.036 44.537 1.00 37.47 244 ILE B N 1
ATOM 7471 C CA . ILE B 1 252 ? 51.547 12.031 43.471 1.00 39.91 244 ILE B CA 1
ATOM 7472 C C . ILE B 1 252 ? 51.490 13.438 44.049 1.00 35.97 244 ILE B C 1
ATOM 7473 O O . ILE B 1 252 ? 52.095 14.368 43.507 1.00 37.74 244 ILE B O 1
ATOM 7489 N N . VAL B 1 253 ? 50.756 13.622 45.147 1.00 36.64 245 VAL B N 1
ATOM 7490 C CA . VAL B 1 253 ? 50.722 14.929 45.801 1.00 42.80 245 VAL B CA 1
ATOM 7491 C C . VAL B 1 253 ? 52.126 15.347 46.239 1.00 45.52 245 VAL B C 1
ATOM 7492 O O . VAL B 1 253 ? 52.537 16.499 46.060 1.00 41.27 245 VAL B O 1
ATOM 7505 N N . HIS B 1 254 ? 52.877 14.425 46.842 1.00 44.54 246 HIS B N 1
ATOM 7506 C CA . HIS B 1 254 ? 54.222 14.755 47.306 1.00 43.69 246 HIS B CA 1
ATOM 7507 C C . HIS B 1 254 ? 55.123 15.167 46.146 1.00 41.12 246 HIS B C 1
ATOM 7508 O O . HIS B 1 254 ? 55.784 16.212 46.193 1.00 46.08 246 HIS B O 1
ATOM 7522 N N . ALA B 1 255 ? 55.164 14.356 45.088 1.00 39.31 247 ALA B N 1
ATOM 7523 C CA . ALA B 1 255 ? 56.006 14.687 43.945 1.00 35.62 247 ALA B CA 1
ATOM 7524 C C . ALA B 1 255 ? 55.605 16.022 43.326 1.00 43.73 247 ALA B C 1
ATOM 7525 O O . ALA B 1 255 ? 56.461 16.767 42.835 1.00 36.28 247 ALA B O 1
ATOM 7532 N N . SER B 1 256 ? 54.304 16.327 43.308 1.00 37.46 248 SER B N 1
ATOM 7533 C CA . SER B 1 256 ? 53.841 17.599 42.761 1.00 44.65 248 SER B CA 1
ATOM 7534 C C . SER B 1 256 ? 54.257 18.758 43.666 1.00 39.68 248 SER B C 1
ATOM 7535 O O . SER B 1 256 ? 54.657 19.825 43.190 1.00 41.26 248 SER B O 1
ATOM 7543 N N . ARG B 1 257 ? 54.158 18.571 44.979 1.00 42.89 249 ARG B N 1
ATOM 7544 C CA . ARG B 1 257 ? 54.575 19.599 45.960 1.00 42.52 249 ARG B CA 1
ATOM 7545 C C . ARG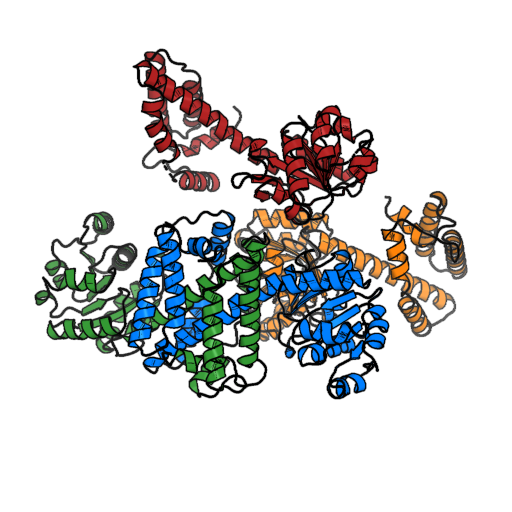 B 1 257 ? 56.075 19.849 45.805 1.00 41.94 249 ARG B C 1
ATOM 7546 O O . ARG B 1 257 ? 56.471 21.009 45.778 1.00 38.73 249 ARG B O 1
ATOM 7567 N N . ASP B 1 258 ? 56.874 18.788 45.737 1.00 41.81 250 ASP B N 1
ATOM 7568 C CA . ASP B 1 258 ? 58.317 18.945 45.588 1.00 47.54 250 ASP B CA 1
ATOM 7569 C C . ASP B 1 258 ? 58.669 19.599 44.262 1.00 47.97 250 ASP B C 1
ATOM 7570 O O . ASP B 1 258 ? 59.681 20.299 44.165 1.00 44.93 250 ASP B O 1
ATOM 7579 N N . ALA B 1 259 ? 57.861 19.371 43.229 1.00 47.03 251 ALA B N 1
ATOM 7580 C CA . ALA B 1 259 ? 58.147 19.927 41.916 1.00 42.78 251 ALA B CA 1
ATOM 7581 C C . ALA B 1 259 ? 57.717 21.376 41.780 1.00 44.72 251 ALA B C 1
ATOM 7582 O O . ALA B 1 259 ? 58.059 22.011 40.779 1.00 43.40 251 ALA B O 1
ATOM 7589 N N . GLY B 1 260 ? 56.996 21.918 42.756 1.00 41.33 252 GLY B N 1
ATOM 7590 C CA . GLY B 1 260 ? 56.481 23.262 42.631 1.00 42.36 252 GLY B CA 1
ATOM 7591 C C . GLY B 1 260 ? 55.270 23.396 41.738 1.00 43.92 252 GLY B C 1
ATOM 7592 O O . GLY B 1 260 ? 55.042 24.482 41.204 1.00 47.40 252 GLY B O 1
ATOM 7596 N N . ILE B 1 261 ? 54.509 22.315 41.555 1.00 45.64 253 ILE B N 1
ATOM 7597 C CA . ILE B 1 261 ? 53.267 22.284 40.793 1.00 45.43 253 ILE B CA 1
ATOM 7598 C C . ILE B 1 261 ? 52.105 22.529 41.746 1.00 51.67 253 ILE B C 1
ATOM 7599 O O . ILE B 1 261 ? 52.228 22.367 42.962 1.00 40.14 253 ILE B O 1
ATOM 7615 N N . ASP B 1 262 ? 50.954 22.920 41.204 1.00 42.90 254 ASP B N 1
ATOM 7616 C CA . ASP B 1 262 ? 49.771 23.024 42.046 1.00 47.43 254 ASP B CA 1
ATOM 7617 C C . ASP B 1 262 ? 49.313 21.630 42.459 1.00 43.37 254 ASP B C 1
ATOM 7618 O O . ASP B 1 262 ? 49.345 20.686 41.662 1.00 42.07 254 ASP B O 1
ATOM 7627 N N . THR B 1 263 ? 48.885 21.503 43.715 1.00 42.29 255 THR B N 1
ATOM 7628 C CA . THR B 1 263 ? 48.446 20.222 44.253 1.00 41.07 255 THR B CA 1
ATOM 7629 C C . THR B 1 263 ? 46.929 20.101 44.361 1.00 38.62 255 THR B C 1
ATOM 7630 O O . THR B 1 263 ? 46.451 19.065 44.819 1.00 37.49 255 THR B O 1
ATOM 7641 N N . ALA B 1 264 ? 46.160 21.110 43.931 1.00 43.16 256 ALA B N 1
ATOM 7642 C CA . ALA B 1 264 ? 44.716 21.090 44.169 1.00 41.80 256 ALA B CA 1
ATOM 7643 C C . ALA B 1 264 ? 44.056 19.892 43.495 1.00 48.46 256 ALA B C 1
ATOM 7644 O O . ALA B 1 264 ? 43.130 19.279 44.052 1.00 40.34 256 ALA B O 1
ATOM 7651 N N . LEU B 1 265 ? 44.500 19.559 42.273 1.00 35.59 257 LEU B N 1
ATOM 7652 C CA . LEU B 1 265 ? 43.875 18.438 41.561 1.00 42.12 257 LEU B CA 1
ATOM 7653 C C . LEU B 1 265 ? 44.173 17.125 42.250 1.00 35.01 257 LEU B C 1
ATOM 7654 O O . LEU B 1 265 ? 43.224 16.390 42.592 1.00 35.60 257 LEU B O 1
ATOM 7670 N N . PRO B 1 266 ? 45.430 16.739 42.470 1.00 37.05 258 PRO B N 1
ATOM 7671 C CA . PRO B 1 266 ? 45.695 15.454 43.140 1.00 35.29 258 PRO B CA 1
ATOM 7672 C C . PRO B 1 266 ? 45.142 15.394 44.554 1.00 40.62 258 PRO B C 1
ATOM 7673 O O . PRO B 1 266 ? 44.789 14.310 45.036 1.00 37.03 258 PRO B O 1
ATOM 7684 N N . GLU B 1 267 ? 45.049 16.530 45.240 1.00 36.47 259 GLU B N 1
ATOM 7685 C CA . GLU B 1 267 ? 44.477 16.523 46.579 1.00 42.64 259 GLU B CA 1
ATOM 7686 C C . GLU B 1 267 ? 42.966 16.280 46.534 1.00 43.36 259 GLU B C 1
ATOM 7687 O O . GLU B 1 267 ? 42.402 15.678 47.458 1.00 39.84 259 GLU B O 1
ATOM 7699 N N . ALA B 1 268 ? 42.286 16.742 45.476 1.00 36.25 260 ALA B N 1
ATOM 7700 C CA . ALA B 1 268 ? 40.862 16.442 45.329 1.00 32.52 260 ALA B CA 1
ATOM 7701 C C . ALA B 1 268 ? 40.639 14.953 45.109 1.00 34.99 260 ALA B C 1
ATOM 7702 O O . ALA B 1 268 ? 39.674 14.381 45.628 1.00 39.04 260 ALA B O 1
ATOM 7709 N N . VAL B 1 269 ? 41.525 14.302 44.353 1.00 35.20 261 VAL B N 1
ATOM 7710 C CA . VAL B 1 269 ? 41.432 12.856 44.198 1.00 31.53 261 VAL B CA 1
ATOM 7711 C C . VAL B 1 269 ? 41.706 12.180 45.534 1.00 36.99 261 VAL B C 1
ATOM 7712 O O . VAL B 1 269 ? 40.990 11.263 45.940 1.00 35.01 261 VAL B O 1
ATOM 7725 N N . LYS B 1 270 ? 42.760 12.621 46.235 1.00 34.75 262 LYS B N 1
ATOM 7726 C CA . LYS B 1 270 ? 43.078 12.047 47.543 1.00 40.28 262 LYS B CA 1
ATOM 7727 C C . LYS B 1 270 ? 41.913 12.174 48.515 1.00 37.33 262 LYS B C 1
ATOM 7728 O O . LYS B 1 270 ? 41.664 11.270 49.326 1.00 39.52 262 LYS B O 1
ATOM 7747 N N . ALA B 1 271 ? 41.216 13.313 48.485 1.00 37.30 263 ALA B N 1
ATOM 7748 C CA . ALA B 1 271 ? 40.115 13.516 49.417 1.00 37.02 263 ALA B CA 1
ATOM 7749 C C . ALA B 1 271 ? 38.973 12.552 49.141 1.00 38.21 263 ALA B C 1
ATOM 7750 O O . ALA B 1 271 ? 38.267 12.153 50.073 1.00 37.23 263 ALA B O 1
ATOM 7757 N N . LEU B 1 272 ? 38.762 12.179 47.876 1.00 39.07 264 LEU B N 1
ATOM 7758 C CA . LEU B 1 272 ? 37.697 11.234 47.558 1.00 39.54 264 LEU B CA 1
ATOM 7759 C C . LEU B 1 272 ? 38.085 9.824 47.995 1.00 37.90 264 LEU B C 1
ATOM 7760 O O . LEU B 1 272 ? 37.245 9.059 48.488 1.00 37.65 264 LEU B O 1
ATOM 7776 N N . PHE B 1 273 ? 39.362 9.466 47.818 1.00 36.89 265 PHE B N 1
ATOM 7777 C CA . PHE B 1 273 ? 39.851 8.181 48.302 1.00 43.03 265 PHE B CA 1
ATOM 7778 C C . PHE B 1 273 ? 39.681 8.078 49.812 1.00 40.94 265 PHE B C 1
ATOM 7779 O O . PHE B 1 273 ? 39.346 7.011 50.339 1.00 37.05 265 PHE B O 1
ATOM 7796 N N . ARG B 1 274 ? 39.919 9.179 50.525 1.00 39.84 266 ARG B N 1
ATOM 7797 C CA . ARG B 1 274 ? 39.760 9.181 51.974 1.00 43.02 266 ARG B CA 1
ATOM 7798 C C . ARG B 1 274 ? 38.312 8.905 52.367 1.00 43.66 266 ARG B C 1
ATOM 7799 O O . ARG B 1 274 ? 38.045 8.089 53.253 1.00 39.63 266 ARG B O 1
ATOM 7820 N N . ARG B 1 275 ? 37.365 9.604 51.735 1.00 39.00 267 ARG B N 1
ATOM 7821 C CA . ARG B 1 275 ? 35.951 9.362 52.012 1.00 37.78 267 ARG B CA 1
ATOM 7822 C C . ARG B 1 275 ? 35.599 7.896 51.838 1.00 38.80 267 ARG B C 1
ATOM 7823 O O . ARG B 1 275 ? 34.896 7.306 52.671 1.00 38.40 267 ARG B O 1
ATOM 7844 N N . ALA B 1 276 ? 36.117 7.278 50.781 1.00 36.61 268 ALA B N 1
ATOM 7845 C CA . ALA B 1 276 ? 35.813 5.878 50.529 1.00 39.05 268 ALA B CA 1
ATOM 7846 C C . ALA B 1 276 ? 36.442 4.967 51.575 1.00 41.55 268 ALA B C 1
ATOM 7847 O O . ALA B 1 276 ? 35.856 3.941 51.929 1.00 41.74 268 ALA B O 1
ATOM 7854 N N . ILE B 1 277 ? 37.655 5.286 52.038 1.00 36.37 269 ILE B N 1
ATOM 7855 C CA . ILE B 1 277 ? 38.264 4.486 53.098 1.00 38.66 269 ILE B CA 1
ATOM 7856 C C . ILE B 1 277 ? 37.487 4.650 54.396 1.00 41.28 269 ILE B C 1
ATOM 7857 O O . ILE B 1 277 ? 37.316 3.691 55.160 1.00 42.00 269 ILE B O 1
ATOM 7873 N N . ALA B 1 278 ? 37.024 5.868 54.683 1.00 36.45 270 ALA B N 1
ATOM 7874 C CA . ALA B 1 278 ? 36.158 6.062 55.844 1.00 35.97 270 ALA B CA 1
ATOM 7875 C C . ALA B 1 278 ? 34.842 5.301 55.721 1.00 42.63 270 ALA B C 1
ATOM 7876 O O . ALA B 1 278 ? 34.215 4.991 56.746 1.00 38.39 270 ALA B O 1
ATOM 7883 N N . ALA B 1 279 ? 34.416 5.003 54.495 1.00 41.50 271 ALA B N 1
ATOM 7884 C CA . ALA B 1 279 ? 33.207 4.246 54.217 1.00 37.36 271 ALA B CA 1
ATOM 7885 C C . ALA B 1 279 ? 33.454 2.746 54.188 1.00 43.54 271 ALA B C 1
ATOM 7886 O O . ALA B 1 279 ? 32.520 1.986 53.916 1.00 49.52 271 ALA B O 1
ATOM 7893 N N . GLY B 1 280 ? 34.682 2.310 54.447 1.00 43.49 272 GLY B N 1
ATOM 7894 C CA . GLY B 1 280 ? 34.981 0.910 54.643 1.00 42.40 272 GLY B CA 1
ATOM 7895 C C . GLY B 1 280 ? 35.521 0.165 53.451 1.00 48.90 272 GLY B C 1
ATOM 7896 O O . GLY B 1 280 ? 35.578 -1.067 53.499 1.00 41.03 272 GLY B O 1
ATOM 7900 N N . HIS B 1 281 ? 35.948 0.858 52.399 1.00 42.06 273 HIS B N 1
ATOM 7901 C CA . HIS B 1 281 ? 36.313 0.193 51.162 1.00 40.81 273 HIS B CA 1
ATOM 7902 C C . HIS B 1 281 ? 37.818 0.063 50.984 1.00 45.02 273 HIS B C 1
ATOM 7903 O O . HIS B 1 281 ? 38.267 -0.259 49.882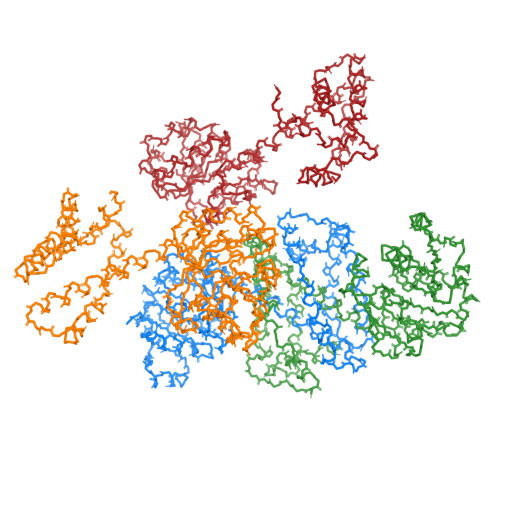 1.00 42.83 273 HIS B O 1
ATOM 7917 N N . GLY B 1 282 ? 38.604 0.264 52.046 1.00 41.34 274 GLY B N 1
ATOM 7918 C CA . GLY B 1 282 ? 40.048 0.287 51.893 1.00 43.60 274 GLY B CA 1
ATOM 7919 C C . GLY B 1 282 ? 40.597 -0.985 51.283 1.00 44.59 274 GLY B C 1
ATOM 7920 O O . GLY B 1 282 ? 41.545 -0.947 50.497 1.00 46.35 274 GLY B O 1
ATOM 7924 N N . GLU B 1 283 ? 40.010 -2.127 51.631 1.00 45.30 275 GLU B N 1
ATOM 7925 C CA . GLU B 1 283 ? 40.449 -3.418 51.121 1.00 40.92 275 GLU B CA 1
ATOM 7926 C C . GLU B 1 283 ? 39.647 -3.885 49.913 1.00 48.98 275 GLU B C 1
ATOM 7927 O O . GLU B 1 283 ? 39.974 -4.926 49.337 1.00 47.91 275 GLU B O 1
ATOM 7939 N N . ASP B 1 284 ? 38.617 -3.143 49.512 1.00 46.25 276 ASP B N 1
ATOM 7940 C CA . ASP B 1 284 ? 37.924 -3.402 48.261 1.00 48.64 276 ASP B CA 1
ATOM 7941 C C . ASP B 1 284 ? 38.758 -2.912 47.073 1.00 46.03 276 ASP B C 1
ATOM 7942 O O . ASP B 1 284 ? 39.739 -2.176 47.225 1.00 45.63 276 ASP B O 1
ATOM 7951 N N . SER B 1 285 ? 38.367 -3.341 45.874 1.00 43.68 277 SER B N 1
ATOM 7952 C CA . SER B 1 285 ? 38.964 -2.787 44.666 1.00 46.51 277 SER B CA 1
ATOM 7953 C C . SER B 1 285 ? 38.731 -1.278 44.606 1.00 38.74 277 SER B C 1
ATOM 7954 O O . SER B 1 285 ? 37.792 -0.740 45.205 1.00 38.17 277 SER B O 1
ATOM 7962 N N . PHE B 1 286 ? 39.604 -0.586 43.863 1.00 37.81 278 PHE B N 1
ATOM 7963 C CA . PHE B 1 286 ? 39.483 0.868 43.773 1.00 44.15 278 PHE B CA 1
ATOM 7964 C C . PHE B 1 286 ? 38.171 1.274 43.107 1.00 37.60 278 PHE B C 1
ATOM 7965 O O . PHE B 1 286 ? 37.720 2.409 43.294 1.00 42.81 278 PHE B O 1
ATOM 7982 N N . THR B 1 287 ? 37.537 0.361 42.360 1.00 42.11 279 THR B N 1
ATOM 7983 C CA . THR B 1 287 ? 36.215 0.626 41.797 1.00 42.19 279 THR B CA 1
ATOM 7984 C C . THR B 1 287 ? 35.232 1.074 42.864 1.00 44.63 279 THR B C 1
ATOM 7985 O O . THR B 1 287 ? 34.302 1.836 42.576 1.00 39.62 279 THR B O 1
ATOM 7996 N N . SER B 1 288 ? 35.430 0.608 44.099 1.00 38.37 280 SER B N 1
ATOM 7997 C CA . SER B 1 288 ? 34.544 0.919 45.209 1.00 35.98 280 SER B CA 1
ATOM 7998 C C . SER B 1 288 ? 34.436 2.404 45.480 1.00 31.62 280 SER B C 1
ATOM 7999 O O . SER B 1 288 ? 33.471 2.817 46.121 1.00 33.62 280 SER B O 1
ATOM 8007 N N . LEU B 1 289 ? 35.387 3.221 45.007 1.00 35.90 281 LEU B N 1
ATOM 8008 C CA . LEU B 1 289 ? 35.273 4.670 45.178 1.00 34.49 281 LEU B CA 1
ATOM 8009 C C . LEU B 1 289 ? 33.947 5.220 44.658 1.00 35.00 281 LEU B C 1
ATOM 8010 O O . LEU B 1 289 ? 33.472 6.253 45.141 1.00 37.62 281 LEU B O 1
ATOM 8026 N N . ILE B 1 290 ? 33.326 4.547 43.688 1.00 37.49 282 ILE B N 1
ATOM 8027 C CA . ILE B 1 290 ? 32.052 5.029 43.159 1.00 39.46 282 ILE B CA 1
ATOM 8028 C C . ILE B 1 290 ? 31.008 5.125 44.264 1.00 35.49 282 ILE B C 1
ATOM 8029 O O . ILE B 1 290 ? 30.100 5.957 44.199 1.00 38.05 282 ILE B O 1
ATOM 8045 N N . GLU B 1 291 ? 31.148 4.324 45.324 1.00 35.63 283 GLU B N 1
ATOM 8046 C CA . GLU B 1 291 ? 30.140 4.310 46.377 1.00 37.62 283 GLU B CA 1
ATOM 8047 C C . GLU B 1 291 ? 30.077 5.631 47.131 1.00 37.72 283 GLU B C 1
ATOM 8048 O O . GLU B 1 291 ? 29.002 6.003 47.609 1.00 38.75 283 GLU B O 1
ATOM 8060 N N . VAL B 1 292 ? 31.195 6.358 47.250 1.00 38.17 284 VAL B N 1
ATOM 8061 C CA . VAL B 1 292 ? 31.146 7.689 47.859 1.00 39.23 284 VAL B CA 1
ATOM 8062 C C . VAL B 1 292 ? 30.862 8.777 46.823 1.00 42.05 284 VAL B C 1
ATOM 8063 O O . VAL B 1 292 ? 30.498 9.903 47.190 1.00 43.32 284 VAL B O 1
ATOM 8076 N N . LEU B 1 293 ? 31.036 8.480 45.542 1.00 38.24 285 LEU B N 1
ATOM 8077 C CA . LEU B 1 293 ? 30.710 9.448 44.501 1.00 41.74 285 LEU B CA 1
ATOM 8078 C C . LEU B 1 293 ? 29.215 9.498 44.226 1.00 42.46 285 LEU B C 1
ATOM 8079 O O . LEU B 1 293 ? 28.708 10.527 43.765 1.00 47.26 285 LEU B O 1
ATOM 8095 N N . ARG B 1 294 ? 28.497 8.401 44.484 1.00 42.86 286 ARG B N 1
ATOM 8096 C CA . ARG B 1 294 ? 27.043 8.408 44.367 1.00 41.22 286 ARG B CA 1
ATOM 8097 C C . ARG B 1 294 ? 26.377 9.180 45.502 1.00 47.98 286 ARG B C 1
ATOM 8098 O O . ARG B 1 294 ? 25.162 9.412 45.449 1.00 53.05 286 ARG B O 1
ATOM 8119 N N . LYS B 1 295 ? 27.145 9.593 46.509 1.00 54.28 287 LYS B N 1
ATOM 8120 C CA . LYS B 1 295 ? 26.668 10.292 47.690 1.00 63.79 287 LYS B CA 1
ATOM 8121 C C . LYS B 1 295 ? 27.038 11.765 47.602 1.00 66.96 287 LYS B C 1
ATOM 8122 O O . LYS B 1 295 ? 28.182 12.096 47.256 1.00 67.35 287 LYS B O 1
ATOM 8128 N N . PRO B 1 296 ? 26.109 12.678 47.912 1.00 83.31 288 PRO B N 1
ATOM 8129 C CA . PRO B 1 296 ? 26.391 14.115 47.843 1.00 86.97 288 PRO B CA 1
ATOM 8130 C C . PRO B 1 296 ? 27.489 14.540 48.810 1.00 79.22 288 PRO B C 1
ATOM 8131 O O . PRO B 1 296 ? 28.322 15.363 48.433 1.00 73.40 288 PRO B O 1
ATOM 8135 N N . ASN C 1 12 ? -18.336 35.286 -15.195 1.00 93.16 4 ASN C N 1
ATOM 8136 C CA . ASN C 1 12 ? -18.580 35.736 -16.562 1.00 97.03 4 ASN C CA 1
ATOM 8137 C C . ASN C 1 12 ? -18.858 34.558 -17.495 1.00 101.93 4 ASN C C 1
ATOM 8138 O O . ASN C 1 12 ? -18.482 34.592 -18.673 1.00 102.17 4 ASN C O 1
ATOM 8143 N N . GLN C 1 13 ? -19.519 33.520 -16.960 1.00 96.99 5 GLN C N 1
ATOM 8144 C CA . GLN C 1 13 ? -19.827 32.305 -17.709 1.00 94.23 5 GLN C CA 1
ATOM 8145 C C . GLN C 1 13 ? -20.891 31.496 -16.980 1.00 92.12 5 GLN C C 1
ATOM 8146 O O . GLN C 1 13 ? -20.625 30.976 -15.888 1.00 89.28 5 GLN C O 1
ATOM 8152 N N . PRO C 1 14 ? -22.092 31.352 -17.544 1.00 81.18 6 PRO C N 1
ATOM 8153 C CA . PRO C 1 14 ? -23.124 30.557 -16.862 1.00 81.18 6 PRO C CA 1
ATOM 8154 C C . PRO C 1 14 ? -22.694 29.105 -16.733 1.00 75.29 6 PRO C C 1
ATOM 8155 O O . PRO C 1 14 ? -22.075 28.538 -17.635 1.00 75.04 6 PRO C O 1
ATOM 8166 N N . VAL C 1 15 ? -23.028 28.506 -15.594 1.00 77.51 7 VAL C N 1
ATOM 8167 C CA . VAL C 1 15 ? -22.659 27.127 -15.300 1.00 72.56 7 VAL C CA 1
ATOM 8168 C C . VAL C 1 15 ? -23.853 26.408 -14.682 1.00 72.15 7 VAL C C 1
ATOM 8169 O O . VAL C 1 15 ? -24.540 26.946 -13.806 1.00 69.33 7 VAL C O 1
ATOM 8182 N N . THR C 1 16 ? -24.089 25.184 -15.139 1.00 67.52 8 THR C N 1
ATOM 8183 C CA . THR C 1 16 ? -25.090 24.302 -14.570 1.00 71.16 8 THR C CA 1
ATOM 8184 C C . THR C 1 16 ? -24.374 23.145 -13.884 1.00 69.68 8 THR C C 1
ATOM 8185 O O . THR C 1 16 ? -23.335 22.673 -14.359 1.00 71.48 8 THR C O 1
ATOM 8196 N N . VAL C 1 17 ? -24.914 22.709 -12.751 1.00 72.16 9 VAL C N 1
ATOM 8197 C CA . VAL C 1 17 ? -24.323 21.638 -11.957 1.00 65.05 9 VAL C CA 1
ATOM 8198 C C . VAL C 1 17 ? -25.426 20.630 -11.667 1.00 67.24 9 VAL C C 1
ATOM 8199 O O . VAL C 1 17 ? -26.281 20.861 -10.804 1.00 67.94 9 VAL C O 1
ATOM 8212 N N . ILE C 1 18 ? -25.421 19.517 -12.388 1.00 61.93 10 ILE C N 1
ATOM 8213 C CA . ILE C 1 18 ? -26.313 18.404 -12.092 1.00 68.89 10 ILE C CA 1
ATOM 8214 C C . ILE C 1 18 ? -25.599 17.484 -11.120 1.00 66.94 10 ILE C C 1
ATOM 8215 O O . ILE C 1 18 ? -24.515 16.975 -11.421 1.00 60.45 10 ILE C O 1
ATOM 8231 N N . GLY C 1 19 ? -26.221 17.248 -9.972 1.00 68.79 11 GLY C N 1
ATOM 8232 C CA . GLY C 1 19 ? -25.595 16.475 -8.923 1.00 71.52 11 GLY C CA 1
ATOM 8233 C C . GLY C 1 19 ? -25.240 17.356 -7.747 1.00 70.71 11 GLY C C 1
ATOM 8234 O O . GLY C 1 19 ? -24.237 18.075 -7.785 1.00 68.97 11 GLY C O 1
ATOM 8238 N N . LEU C 1 20 ? -26.067 17.320 -6.703 1.00 71.52 12 LEU C N 1
ATOM 8239 C CA . LEU C 1 20 ? -25.854 18.159 -5.530 1.00 77.12 12 LEU C CA 1
ATOM 8240 C C . LEU C 1 20 ? -25.488 17.289 -4.334 1.00 80.17 12 LEU C C 1
ATOM 8241 O O . LEU C 1 20 ? -26.097 17.392 -3.263 1.00 73.52 12 LEU C O 1
ATOM 8257 N N . GLY C 1 21 ? -24.513 16.405 -4.524 1.00 78.00 13 GLY C N 1
ATOM 8258 C CA . GLY C 1 21 ? -23.918 15.677 -3.431 1.00 76.79 13 GLY C CA 1
ATOM 8259 C C . GLY C 1 21 ? -22.762 16.468 -2.861 1.00 74.50 13 GLY C C 1
ATOM 8260 O O . GLY C 1 21 ? -22.408 17.535 -3.376 1.00 76.48 13 GLY C O 1
ATOM 8264 N N . PRO C 1 22 ? -22.143 15.961 -1.786 1.00 72.09 14 PRO C N 1
ATOM 8265 C CA . PRO C 1 22 ? -21.048 16.709 -1.145 1.00 75.98 14 PRO C CA 1
ATOM 8266 C C . PRO C 1 22 ? -20.095 17.329 -2.154 1.00 71.72 14 PRO C C 1
ATOM 8267 O O . PRO C 1 22 ? -19.698 18.491 -2.025 1.00 73.06 14 PRO C O 1
ATOM 8278 N N . MET C 1 23 ? -19.727 16.551 -3.172 1.00 76.54 15 MET C N 1
ATOM 8279 C CA . MET C 1 23 ? -18.829 17.055 -4.200 1.00 77.93 15 MET C CA 1
ATOM 8280 C C . MET C 1 23 ? -19.502 18.151 -5.015 1.00 80.41 15 MET C C 1
ATOM 8281 O O . MET C 1 23 ? -18.967 19.257 -5.144 1.00 76.78 15 MET C O 1
ATOM 8295 N N . GLY C 1 24 ? -20.687 17.866 -5.563 1.00 80.69 16 GLY C N 1
ATOM 8296 C CA . GLY C 1 24 ? -21.347 18.834 -6.427 1.00 80.55 16 GLY C CA 1
ATOM 8297 C C . GLY C 1 24 ? -21.658 20.140 -5.720 1.00 81.55 16 GLY C C 1
ATOM 8298 O O . GLY C 1 24 ? -21.422 21.226 -6.258 1.00 76.84 16 GLY C O 1
ATOM 8302 N N . GLN C 1 25 ? -22.211 20.052 -4.506 1.00 78.53 17 GLN C N 1
ATOM 8303 C CA . GLN C 1 25 ? -22.463 21.253 -3.716 1.00 74.60 17 GLN C CA 1
ATOM 8304 C C . GLN C 1 25 ? -21.202 22.098 -3.598 1.00 79.73 17 GLN C C 1
ATOM 8305 O O . GLN C 1 25 ? -21.258 23.331 -3.677 1.00 80.63 17 GLN C O 1
ATOM 8319 N N . ALA C 1 26 ? -20.049 21.445 -3.410 1.00 74.41 18 ALA C N 1
ATOM 8320 C CA . ALA C 1 26 ? -18.789 22.175 -3.305 1.00 77.08 18 ALA C CA 1
ATOM 8321 C C . ALA C 1 26 ? -18.429 22.855 -4.620 1.00 74.53 18 ALA C C 1
ATOM 8322 O O . ALA C 1 26 ? -17.942 23.990 -4.622 1.00 76.32 18 ALA C O 1
ATOM 8329 N N . MET C 1 27 ? -18.636 22.169 -5.746 1.00 80.49 19 MET C N 1
ATOM 8330 C CA . MET C 1 27 ? -18.334 22.768 -7.041 1.00 82.12 19 MET C CA 1
ATOM 8331 C C . MET C 1 27 ? -19.222 23.981 -7.296 1.00 78.87 19 MET C C 1
ATOM 8332 O O . MET C 1 27 ? -18.735 25.063 -7.645 1.00 76.17 19 MET C O 1
ATOM 8346 N N . ALA C 1 28 ? -20.538 23.805 -7.148 1.00 78.43 20 ALA C N 1
ATOM 8347 C CA . ALA C 1 28 ? -21.471 24.913 -7.332 1.00 83.42 20 ALA C CA 1
ATOM 8348 C C . ALA C 1 28 ? -21.102 26.091 -6.438 1.00 84.68 20 ALA C C 1
ATOM 8349 O O . ALA C 1 28 ? -21.013 27.233 -6.902 1.00 83.11 20 ALA C O 1
ATOM 8356 N N . GLY C 1 29 ? -20.885 25.829 -5.148 1.00 80.67 21 GLY C N 1
ATOM 8357 C CA . GLY C 1 29 ? -20.489 26.897 -4.246 1.00 81.04 21 GLY C CA 1
ATOM 8358 C C . GLY C 1 29 ? -19.223 27.603 -4.694 1.00 77.02 21 GLY C C 1
ATOM 8359 O O . GLY C 1 29 ? -19.113 28.826 -4.591 1.00 82.03 21 GLY C O 1
ATOM 8363 N N . ALA C 1 30 ? -18.244 26.842 -5.185 1.00 71.85 22 ALA C N 1
ATOM 8364 C CA . ALA C 1 30 ? -17.025 27.458 -5.699 1.00 74.94 22 ALA C CA 1
ATOM 8365 C C . ALA C 1 30 ? -17.310 28.292 -6.941 1.00 79.66 22 ALA C C 1
ATOM 8366 O O . ALA C 1 30 ? -16.764 29.391 -7.098 1.00 75.47 22 ALA C O 1
ATOM 8373 N N . PHE C 1 31 ? -18.150 27.778 -7.843 1.00 81.53 23 PHE C N 1
ATOM 8374 C CA . PHE C 1 31 ? -18.551 28.549 -9.014 1.00 82.82 23 PHE C CA 1
ATOM 8375 C C . PHE C 1 31 ? -19.299 29.808 -8.598 1.00 84.79 23 PHE C C 1
ATOM 8376 O O . PHE C 1 31 ? -19.029 30.904 -9.101 1.00 85.15 23 PHE C O 1
ATOM 8393 N N . LEU C 1 32 ? -20.258 29.662 -7.682 1.00 84.53 24 LEU C N 1
ATOM 8394 C CA . LEU C 1 32 ? -21.010 30.814 -7.198 1.00 86.04 24 LEU C CA 1
ATOM 8395 C C . LEU C 1 32 ? -20.092 31.808 -6.501 1.00 89.86 24 LEU C C 1
ATOM 8396 O O . LEU C 1 32 ? -20.211 33.022 -6.703 1.00 97.92 24 LEU C O 1
ATOM 8412 N N . ALA C 1 33 ? -19.168 31.310 -5.673 1.00 82.45 25 ALA C N 1
ATOM 8413 C CA . ALA C 1 33 ? -18.241 32.185 -4.965 1.00 85.93 25 ALA C CA 1
ATOM 8414 C C . ALA C 1 33 ? -17.207 32.807 -5.894 1.00 89.70 25 ALA C C 1
ATOM 8415 O O . ALA C 1 33 ? -16.602 33.823 -5.535 1.00 94.87 25 ALA C O 1
ATOM 8422 N N . ALA C 1 34 ? -16.976 32.212 -7.065 1.00 87.89 26 ALA C N 1
ATOM 8423 C CA . ALA C 1 34 ? -16.156 32.843 -8.091 1.00 90.22 26 ALA C CA 1
ATOM 8424 C C . ALA C 1 34 ? -16.932 33.867 -8.908 1.00 88.33 26 ALA C C 1
ATOM 8425 O O . ALA C 1 34 ? -16.321 34.609 -9.686 1.00 81.98 26 ALA C O 1
ATOM 8432 N N . GLY C 1 35 ? -18.250 33.922 -8.752 1.00 91.62 27 GLY C N 1
ATOM 8433 C CA . GLY C 1 35 ? -19.070 34.872 -9.470 1.00 95.15 27 GLY C CA 1
ATOM 8434 C C . GLY C 1 35 ? -19.729 34.356 -10.729 1.00 96.55 27 GLY C C 1
ATOM 8435 O O . GLY C 1 35 ? -20.357 35.147 -11.441 1.00 95.44 27 GLY C O 1
ATOM 8439 N N . HIS C 1 36 ? -19.608 33.077 -11.026 1.00 93.44 28 HIS C N 1
ATOM 8440 C CA . HIS C 1 36 ? -20.209 32.514 -12.224 1.00 88.68 28 HIS C CA 1
ATOM 8441 C C . HIS C 1 36 ? -21.702 32.275 -11.990 1.00 94.08 28 HIS C C 1
ATOM 8442 O O . HIS C 1 36 ? -22.093 31.800 -10.916 1.00 93.19 28 HIS C O 1
ATOM 8456 N N . PRO C 1 37 ? -22.559 32.617 -12.954 1.00 88.15 29 PRO C N 1
ATOM 8457 C CA . PRO C 1 37 ? -23.986 32.286 -12.807 1.00 87.98 29 PRO C CA 1
ATOM 8458 C C . PRO C 1 37 ? -24.166 30.778 -12.707 1.00 82.64 29 PRO C C 1
ATOM 8459 O O . PRO C 1 37 ? -23.673 30.022 -13.548 1.00 86.67 29 PRO C O 1
ATOM 8470 N N . VAL C 1 38 ? -24.871 30.338 -11.668 1.00 76.27 30 VAL C N 1
ATOM 8471 C CA . VAL C 1 38 ? -24.944 28.922 -11.330 1.00 76.09 30 VAL C CA 1
ATOM 8472 C C . VAL C 1 38 ? -26.402 28.476 -11.277 1.00 75.38 30 VAL C C 1
ATOM 8473 O O . VAL C 1 38 ? -27.197 28.997 -10.482 1.00 75.73 30 VAL C O 1
ATOM 8486 N N . THR C 1 39 ? -26.733 27.489 -12.104 1.00 72.32 31 THR C N 1
ATOM 8487 C CA . THR C 1 39 ? -28.003 26.785 -12.071 1.00 76.42 31 THR C CA 1
ATOM 8488 C C . THR C 1 39 ? -27.743 25.365 -11.590 1.00 72.65 31 THR C C 1
ATOM 8489 O O . THR C 1 39 ? -26.698 24.785 -11.894 1.00 69.37 31 THR C O 1
ATOM 8500 N N . VAL C 1 40 ? -28.681 24.805 -10.823 1.00 75.02 32 VAL C N 1
ATOM 8501 C CA . VAL C 1 40 ? -28.451 23.523 -10.165 1.00 75.57 32 VAL C CA 1
ATOM 8502 C C . VAL C 1 40 ? -29.722 22.683 -10.183 1.00 78.70 32 VAL C C 1
ATOM 8503 O O . VAL C 1 40 ? -30.840 23.208 -10.176 1.00 85.31 32 VAL C O 1
ATOM 8516 N N . TRP C 1 41 ? -29.534 21.362 -10.203 1.00 74.67 33 TRP C N 1
ATOM 8517 C CA . TRP C 1 41 ? -30.630 20.401 -10.182 1.00 78.98 33 TRP C CA 1
ATOM 8518 C C . TRP C 1 41 ? -30.206 19.199 -9.347 1.00 73.98 33 TRP C C 1
ATOM 8519 O O . TRP C 1 41 ? -29.015 18.912 -9.201 1.00 73.85 33 TRP C O 1
ATOM 8540 N N . ASN C 1 42 ? -31.197 18.499 -8.794 1.00 74.58 34 ASN C N 1
ATOM 8541 C CA . ASN C 1 42 ? -30.930 17.305 -8.003 1.00 72.91 34 ASN C CA 1
ATOM 8542 C C . ASN C 1 42 ? -32.228 16.545 -7.768 1.00 71.91 34 ASN C C 1
ATOM 8543 O O . ASN C 1 42 ? -33.268 17.154 -7.507 1.00 76.26 34 ASN C O 1
ATOM 8554 N N . ARG C 1 43 ? -32.159 15.212 -7.892 1.00 67.29 35 ARG C N 1
ATOM 8555 C CA . ARG C 1 43 ? -33.294 14.365 -7.536 1.00 74.46 35 ARG C CA 1
ATOM 8556 C C . ARG C 1 43 ? -33.854 14.740 -6.170 1.00 76.04 35 ARG C C 1
ATOM 8557 O O . ARG C 1 43 ? -35.066 14.649 -5.945 1.00 73.36 35 ARG C O 1
ATOM 8578 N N . THR C 1 44 ? -32.985 15.160 -5.249 1.00 83.35 36 THR C N 1
ATOM 8579 C CA . THR C 1 44 ? -33.364 15.626 -3.920 1.00 84.16 36 THR C CA 1
ATOM 8580 C C . THR C 1 44 ? -33.191 17.139 -3.874 1.00 81.65 36 THR C C 1
ATOM 8581 O O . THR C 1 44 ? -32.064 17.627 -3.688 1.00 81.12 36 THR C O 1
ATOM 8592 N N . PRO C 1 45 ? -34.261 17.925 -4.038 1.00 77.98 37 PRO C N 1
ATOM 8593 C CA . PRO C 1 45 ? -34.079 19.389 -4.081 1.00 73.83 37 PRO C CA 1
ATOM 8594 C C . PRO C 1 45 ? -33.557 19.963 -2.773 1.00 82.55 37 PRO C C 1
ATOM 8595 O O . PRO C 1 45 ? -32.801 20.943 -2.794 1.00 80.11 37 PRO C O 1
ATOM 8606 N N . SER C 1 46 ? -33.948 19.378 -1.633 1.00 82.10 38 SER C N 1
ATOM 8607 C CA . SER C 1 46 ? -33.510 19.881 -0.334 1.00 78.76 38 SER C CA 1
ATOM 8608 C C . SER C 1 46 ? -32.012 20.145 -0.303 1.00 80.58 38 SER C C 1
ATOM 8609 O O . SER C 1 46 ? -31.550 21.018 0.438 1.00 79.62 38 SER C O 1
ATOM 8617 N N . LYS C 1 47 ? -31.243 19.413 -1.109 1.00 83.87 39 LYS C N 1
ATOM 8618 C CA . LYS C 1 47 ? -29.797 19.575 -1.149 1.00 85.09 39 LYS C CA 1
ATOM 8619 C C . LYS C 1 47 ? -29.380 20.910 -1.744 1.00 80.46 39 LYS C C 1
ATOM 8620 O O . LYS C 1 47 ? -28.203 21.275 -1.644 1.00 81.82 39 LYS C O 1
ATOM 8639 N N . ALA C 1 48 ? -30.311 21.639 -2.364 1.00 84.63 40 ALA C N 1
ATOM 8640 C CA . ALA C 1 48 ? -30.002 22.916 -2.989 1.00 90.92 40 ALA C CA 1
ATOM 8641 C C . ALA C 1 48 ? -30.366 24.111 -2.124 1.00 93.11 40 ALA C C 1
ATOM 8642 O O . ALA C 1 48 ? -29.766 25.177 -2.293 1.00 91.89 40 ALA C O 1
ATOM 8649 N N . ASP C 1 49 ? -31.315 23.947 -1.199 1.00 92.44 41 ASP C N 1
ATOM 8650 C CA . ASP C 1 49 ? -31.774 25.013 -0.314 1.00 93.84 41 ASP C CA 1
ATOM 8651 C C . ASP C 1 49 ? -30.635 25.923 0.130 1.00 95.49 41 ASP C C 1
ATOM 8652 O O . ASP C 1 49 ? -30.800 27.146 0.211 1.00 94.12 41 ASP C O 1
ATOM 8661 N N . ALA C 1 50 ? -29.478 25.328 0.429 1.00 93.38 42 ALA C N 1
ATOM 8662 C CA . ALA C 1 50 ? -28.335 26.113 0.878 1.00 89.50 42 ALA C CA 1
ATOM 8663 C C . ALA C 1 50 ? -27.829 27.027 -0.229 1.00 87.97 42 ALA C C 1
ATOM 8664 O O . ALA C 1 50 ? -27.674 28.237 -0.029 1.00 89.12 42 ALA C O 1
ATOM 8671 N N . LEU C 1 51 ? -27.563 26.465 -1.408 1.00 90.85 43 LEU C N 1
ATOM 8672 C CA . LEU C 1 51 ? -26.971 27.261 -2.477 1.00 89.85 43 LEU C CA 1
ATOM 8673 C C . LEU C 1 51 ? -27.949 28.306 -3.005 1.00 89.99 43 LEU C C 1
ATOM 8674 O O . LEU C 1 51 ? -27.550 29.440 -3.295 1.00 89.50 43 LEU C O 1
ATOM 8690 N N . VAL C 1 52 ? -29.231 27.950 -3.141 1.00 89.33 44 VAL C N 1
ATOM 8691 C CA . VAL C 1 52 ? -30.220 28.932 -3.579 1.00 92.11 44 VAL C CA 1
ATOM 8692 C C . VAL C 1 52 ? -30.265 30.096 -2.594 1.00 90.64 44 VAL C C 1
ATOM 8693 O O . VAL C 1 52 ? -30.380 31.264 -2.986 1.00 92.68 44 VAL C O 1
ATOM 8706 N N . ALA C 1 53 ? -30.166 29.794 -1.294 1.00 89.02 45 ALA C N 1
ATOM 8707 C CA . ALA C 1 53 ? -30.055 30.851 -0.295 1.00 86.83 45 ALA C CA 1
ATOM 8708 C C . ALA C 1 53 ? -28.795 31.681 -0.502 1.00 86.87 45 ALA C C 1
ATOM 8709 O O . ALA C 1 53 ? -28.792 32.885 -0.220 1.00 88.10 45 ALA C O 1
ATOM 8716 N N . GLN C 1 54 ? -27.720 31.060 -0.989 1.00 88.72 46 GLN C N 1
ATOM 8717 C CA . GLN C 1 54 ? -26.501 31.778 -1.329 1.00 85.46 46 GLN C CA 1
ATOM 8718 C C . GLN C 1 54 ? -26.547 32.388 -2.719 1.00 84.29 46 GLN C C 1
ATOM 8719 O O . GLN C 1 54 ? -25.634 33.142 -3.076 1.00 80.97 46 GLN C O 1
ATOM 8733 N N . GLY C 1 55 ? -27.572 32.076 -3.509 1.00 86.09 47 GLY C N 1
ATOM 8734 C CA . GLY C 1 55 ? -27.778 32.765 -4.766 1.00 89.32 47 GLY C CA 1
ATOM 8735 C C . GLY C 1 55 ? -27.791 31.900 -6.008 1.00 92.65 47 GLY C C 1
ATOM 8736 O O . GLY C 1 55 ? -27.624 32.413 -7.119 1.00 93.67 47 GLY C O 1
ATOM 8740 N N . ALA C 1 56 ? -27.985 30.599 -5.843 1.00 89.18 48 ALA C N 1
ATOM 8741 C CA . ALA C 1 56 ? -28.060 29.690 -6.973 1.00 90.18 48 ALA C CA 1
ATOM 8742 C C . ALA C 1 56 ? -29.506 29.552 -7.438 1.00 86.63 48 ALA C C 1
ATOM 8743 O O . ALA C 1 56 ? -30.453 29.783 -6.682 1.00 84.58 48 ALA C O 1
ATOM 8750 N N . VAL C 1 57 ? -29.668 29.162 -8.698 1.00 81.07 49 VAL C N 1
ATOM 8751 C CA . VAL C 1 57 ? -30.986 28.975 -9.298 1.00 81.07 49 VAL C CA 1
ATOM 8752 C C . VAL C 1 57 ? -31.306 27.483 -9.289 1.00 78.48 49 VAL C C 1
ATOM 8753 O O . VAL C 1 57 ? -30.702 26.703 -10.033 1.00 77.88 49 VAL C O 1
ATOM 8766 N N . ARG C 1 58 ? -32.265 27.079 -8.459 1.00 77.75 50 ARG C N 1
ATOM 8767 C CA . ARG C 1 58 ? -32.738 25.697 -8.453 1.00 80.80 50 ARG C CA 1
ATOM 8768 C C . ARG C 1 58 ? -33.704 25.506 -9.620 1.00 79.23 50 ARG C C 1
ATOM 8769 O O . ARG C 1 58 ? -34.815 26.044 -9.607 1.00 90.37 50 ARG C O 1
ATOM 8790 N N . ALA C 1 59 ? -33.288 24.743 -10.627 1.00 76.78 51 ALA C N 1
ATOM 8791 C CA . ALA C 1 59 ? -34.144 24.462 -11.769 1.00 75.16 51 ALA C CA 1
ATOM 8792 C C . ALA C 1 59 ? -35.194 23.420 -11.402 1.00 79.59 51 ALA C C 1
ATOM 8793 O O . ALA C 1 59 ? -34.964 22.537 -10.568 1.00 81.17 51 ALA C O 1
ATOM 8800 N N . ALA C 1 60 ? -36.367 23.538 -12.030 1.00 78.83 52 ALA C N 1
ATOM 8801 C CA . ALA C 1 60 ? -37.454 22.612 -11.727 1.00 82.29 52 ALA C CA 1
ATOM 8802 C C . ALA C 1 60 ? -37.308 21.310 -12.501 1.00 79.29 52 ALA C C 1
ATOM 8803 O O . ALA C 1 60 ? -37.645 20.235 -11.987 1.00 80.16 52 ALA C O 1
ATOM 8810 N N . THR C 1 61 ? -36.817 21.386 -13.734 1.00 81.84 53 THR C N 1
ATOM 8811 C CA . THR C 1 61 ? -36.620 20.214 -14.569 1.00 80.74 53 THR C CA 1
ATOM 8812 C C . THR C 1 61 ? -35.154 20.122 -14.978 1.00 74.91 53 THR C C 1
ATOM 8813 O O . THR C 1 61 ? -34.371 21.064 -14.816 1.00 73.73 53 THR C O 1
ATOM 8824 N N . VAL C 1 62 ? -34.783 18.955 -15.508 1.00 72.84 54 VAL C N 1
ATOM 8825 C CA . VAL C 1 62 ? -33.437 18.802 -16.049 1.00 78.74 54 VAL C CA 1
ATOM 8826 C C . VAL C 1 62 ? -33.288 19.622 -17.326 1.00 67.63 54 VAL C C 1
ATOM 8827 O O . VAL C 1 62 ? -32.213 20.170 -17.601 1.00 70.32 54 VAL C O 1
ATOM 8840 N N . ALA C 1 63 ? -34.361 19.729 -18.118 1.00 74.47 55 ALA C N 1
ATOM 8841 C CA . ALA C 1 63 ? -34.315 20.511 -19.351 1.00 70.95 55 ALA C CA 1
ATOM 8842 C C . ALA C 1 63 ? -33.982 21.969 -19.062 1.00 67.84 55 ALA C C 1
ATOM 8843 O O . ALA C 1 63 ? -33.140 22.571 -19.736 1.00 64.94 55 ALA C O 1
ATOM 8850 N N . GLU C 1 64 ? -34.639 22.555 -18.060 1.00 69.89 56 GLU C N 1
ATOM 8851 C CA . GLU C 1 64 ? -34.325 23.927 -17.675 1.00 71.57 56 GLU C CA 1
ATOM 8852 C C . GLU C 1 64 ? -32.852 24.060 -17.314 1.00 67.38 56 GLU C C 1
ATOM 8853 O O . GLU C 1 64 ? -32.156 24.954 -17.806 1.00 67.33 56 GLU C O 1
ATOM 8865 N N . ALA C 1 65 ? -32.358 23.165 -16.452 1.00 74.13 57 ALA C N 1
ATOM 8866 C CA . ALA C 1 65 ? -30.954 23.204 -16.053 1.00 72.94 57 ALA C CA 1
ATOM 8867 C C . ALA C 1 65 ? -30.035 23.151 -17.268 1.00 66.03 57 ALA C C 1
ATOM 8868 O O . ALA C 1 65 ? -29.057 23.901 -17.361 1.00 69.55 57 ALA C O 1
ATOM 8875 N N . LEU C 1 66 ? -30.336 22.260 -18.212 1.00 65.85 58 LEU C N 1
ATOM 8876 C CA . LEU C 1 66 ? -29.476 22.096 -19.378 1.00 66.26 58 LEU C CA 1
ATOM 8877 C C . LEU C 1 66 ? -29.466 23.360 -20.224 1.00 67.52 58 LEU C C 1
ATOM 8878 O O . LEU C 1 66 ? -28.405 23.843 -20.631 1.00 65.82 58 LEU C O 1
ATOM 8894 N N . ALA C 1 67 ? -30.649 23.913 -20.503 1.00 68.27 59 ALA C N 1
ATOM 8895 C CA . ALA C 1 67 ? -30.715 25.140 -21.287 1.00 69.54 59 ALA C CA 1
ATOM 8896 C C . ALA C 1 67 ? -30.089 26.313 -20.545 1.00 71.41 59 ALA C C 1
ATOM 8897 O O . ALA C 1 67 ? -29.543 27.227 -21.177 1.00 67.85 59 ALA C O 1
ATOM 8904 N N . ALA C 1 68 ? -30.135 26.292 -19.209 1.00 67.57 60 ALA C N 1
ATOM 8905 C CA . ALA C 1 68 ? -29.680 27.437 -18.430 1.00 64.28 60 ALA C CA 1
ATOM 8906 C C . ALA C 1 68 ? -28.230 27.796 -18.736 1.00 65.23 60 ALA C C 1
ATOM 8907 O O . ALA C 1 68 ? -27.825 28.949 -18.545 1.00 64.83 60 ALA C O 1
ATOM 8914 N N . SER C 1 69 ? -27.437 26.840 -19.215 1.00 68.68 61 SER C N 1
ATOM 8915 C CA . SER C 1 69 ? -26.023 27.083 -19.464 1.00 66.90 61 SER C CA 1
ATOM 8916 C C . SER C 1 69 ? -25.514 26.083 -20.487 1.00 66.10 61 SER C C 1
ATOM 8917 O O . SER C 1 69 ? -26.031 24.968 -20.593 1.00 67.63 61 SER C O 1
ATOM 8925 N N . GLU C 1 70 ? -24.511 26.504 -21.258 1.00 61.89 62 GLU C N 1
ATOM 8926 C CA . GLU C 1 70 ? -23.868 25.565 -22.168 1.00 68.91 62 GLU C CA 1
ATOM 8927 C C . GLU C 1 70 ? -22.994 24.575 -21.402 1.00 67.41 62 GLU C C 1
ATOM 8928 O O . GLU C 1 70 ? -23.012 23.373 -21.690 1.00 64.28 62 GLU C O 1
ATOM 8940 N N . LEU C 1 71 ? -22.198 25.066 -20.449 1.00 68.63 63 LEU C N 1
ATOM 8941 C CA . LEU C 1 71 ? -21.329 24.216 -19.639 1.00 66.38 63 LEU C CA 1
ATOM 8942 C C . LEU C 1 71 ? -22.159 23.533 -18.561 1.00 68.09 63 LEU C C 1
ATOM 8943 O O . LEU C 1 71 ? -22.697 24.190 -17.664 1.00 67.22 63 LEU C O 1
ATOM 8959 N N . VAL C 1 72 ? -22.250 22.213 -18.635 1.00 63.29 64 VAL C N 1
ATOM 8960 C CA . VAL C 1 72 ? -23.026 21.411 -17.700 1.00 65.81 64 VAL C CA 1
ATOM 8961 C C . VAL C 1 72 ? -22.066 20.436 -17.037 1.00 63.55 64 VAL C C 1
ATOM 8962 O O . VAL C 1 72 ? -21.636 19.460 -17.662 1.00 63.01 64 VAL C O 1
ATOM 8975 N N . VAL C 1 73 ? -21.727 20.700 -15.778 1.00 65.62 65 VAL C N 1
ATOM 8976 C CA . VAL C 1 73 ? -20.822 19.846 -15.017 1.00 56.87 65 VAL C CA 1
ATOM 8977 C C . VAL C 1 73 ? -21.646 18.822 -14.248 1.00 60.04 65 VAL C C 1
ATOM 8978 O O . VAL C 1 73 ? -22.636 19.168 -13.590 1.00 60.32 65 VAL C O 1
ATOM 8991 N N . LEU C 1 74 ? -21.235 17.560 -14.320 1.00 59.24 66 LEU C N 1
ATOM 8992 C CA . LEU C 1 74 ? -21.991 16.455 -13.746 1.00 61.89 66 LEU C CA 1
ATOM 8993 C C . LEU C 1 74 ? -21.176 15.822 -12.627 1.00 53.86 66 LEU C C 1
ATOM 8994 O O . LEU C 1 74 ? -20.041 15.394 -12.854 1.00 55.57 66 LEU C O 1
ATOM 9010 N N . SER C 1 75 ? -21.761 15.762 -11.427 1.00 60.25 67 SER C N 1
ATOM 9011 C CA . SER C 1 75 ? -21.160 15.119 -10.256 1.00 53.39 67 SER C CA 1
ATOM 9012 C C . SER C 1 75 ? -22.203 14.142 -9.712 1.00 60.41 67 SER C C 1
ATOM 9013 O O . SER C 1 75 ? -22.997 14.479 -8.829 1.00 58.46 67 SER C O 1
ATOM 9021 N N . LEU C 1 76 ? -22.214 12.931 -10.258 1.00 55.94 68 LEU C N 1
ATOM 9022 C CA . LEU C 1 76 ? -23.187 11.912 -9.908 1.00 62.59 68 LEU C CA 1
ATOM 9023 C C . LEU C 1 76 ? -22.469 10.659 -9.419 1.00 52.92 68 LEU C C 1
ATOM 9024 O O . LEU C 1 76 ? -21.275 10.462 -9.668 1.00 57.19 68 LEU C O 1
ATOM 9040 N N . THR C 1 77 ? -23.217 9.804 -8.720 1.00 63.30 69 THR C N 1
ATOM 9041 C CA . THR C 1 77 ? -22.642 8.562 -8.218 1.00 57.83 69 THR C CA 1
ATOM 9042 C C . THR C 1 77 ? -21.869 7.848 -9.319 1.00 61.35 69 THR C C 1
ATOM 9043 O O . THR C 1 77 ? -20.689 7.517 -9.158 1.00 49.12 69 THR C O 1
ATOM 9054 N N . ASP C 1 78 ? -22.522 7.615 -10.452 1.00 54.61 70 ASP C N 1
ATOM 9055 C CA . ASP C 1 78 ? -21.936 6.865 -11.555 1.00 53.63 70 ASP C CA 1
ATOM 9056 C C . ASP C 1 78 ? -22.651 7.272 -12.837 1.00 53.54 70 ASP C C 1
ATOM 9057 O O . ASP C 1 78 ? -23.527 8.139 -12.833 1.00 51.34 70 ASP C O 1
ATOM 9066 N N . TYR C 1 79 ? -22.275 6.626 -13.939 1.00 52.15 71 TYR C N 1
ATOM 9067 C CA . TYR C 1 79 ? -22.864 6.961 -15.230 1.00 50.07 71 TYR C CA 1
ATOM 9068 C C . TYR C 1 79 ? -24.312 6.492 -15.325 1.00 52.43 71 TYR C C 1
ATOM 9069 O O . TYR C 1 79 ? -25.123 7.123 -16.013 1.00 50.21 71 TYR C O 1
ATOM 9087 N N . ASP C 1 80 ? -24.659 5.398 -14.641 1.00 49.62 72 ASP C N 1
ATOM 9088 C CA . ASP C 1 80 ? -26.058 4.986 -14.571 1.00 58.14 72 ASP C CA 1
ATOM 9089 C C . ASP C 1 80 ? -26.936 6.139 -14.105 1.00 56.25 72 ASP C C 1
ATOM 9090 O O . ASP C 1 80 ? -28.038 6.351 -14.629 1.00 50.98 72 ASP C O 1
ATOM 9099 N N . ALA C 1 81 ? -26.463 6.894 -13.111 1.00 55.20 73 ALA C N 1
ATOM 9100 C CA . ALA C 1 81 ? -27.204 8.061 -12.647 1.00 53.49 73 ALA C CA 1
ATOM 9101 C C . ALA C 1 81 ? -27.380 9.077 -13.770 1.00 52.64 73 ALA C C 1
ATOM 9102 O O . ALA C 1 81 ? -28.485 9.583 -13.996 1.00 56.16 73 ALA C O 1
ATOM 9109 N N . MET C 1 82 ? -26.295 9.389 -14.483 1.00 51.47 74 MET C N 1
ATOM 9110 C CA . MET C 1 82 ? -26.375 10.344 -15.583 1.00 52.82 74 MET C CA 1
ATOM 9111 C C . MET C 1 82 ? -27.485 9.962 -16.557 1.00 54.34 74 MET C C 1
ATOM 9112 O O . MET C 1 82 ? -28.346 10.780 -16.894 1.00 58.67 74 MET C O 1
ATOM 9126 N N . TYR C 1 83 ? -27.472 8.717 -17.030 1.00 52.09 75 TYR C N 1
ATOM 9127 C CA . TYR C 1 83 ? -28.445 8.306 -18.032 1.00 53.95 75 TYR C CA 1
ATOM 9128 C C . TYR C 1 83 ? -29.859 8.376 -17.482 1.00 57.18 75 TYR C C 1
ATOM 9129 O O . TYR C 1 83 ? -30.801 8.710 -18.211 1.00 51.16 75 TYR C O 1
ATOM 9147 N N . ALA C 1 84 ? -30.030 8.063 -16.197 1.00 50.49 76 ALA C N 1
ATOM 9148 C CA . ALA C 1 84 ? -31.352 8.167 -15.592 1.00 51.79 76 ALA C CA 1
ATOM 9149 C C . ALA C 1 84 ? -31.827 9.613 -15.565 1.00 56.51 76 ALA C C 1
ATOM 9150 O O . ALA C 1 84 ? -33.027 9.880 -15.707 1.00 59.81 76 ALA C O 1
ATOM 9157 N N . ILE C 1 85 ? -30.903 10.555 -15.400 1.00 54.78 77 ILE C N 1
ATOM 9158 C CA . ILE C 1 85 ? -31.264 11.966 -15.354 1.00 55.87 77 ILE C CA 1
ATOM 9159 C C . ILE C 1 85 ? -31.467 12.512 -16.760 1.00 57.18 77 ILE C C 1
ATOM 9160 O O . ILE C 1 85 ? -32.495 13.129 -17.062 1.00 54.52 77 ILE C O 1
ATOM 9176 N N . LEU C 1 86 ? -30.484 12.301 -17.637 1.00 53.38 78 LEU C N 1
ATOM 9177 C CA . LEU C 1 86 ? -30.395 13.038 -18.892 1.00 51.16 78 LEU C CA 1
ATOM 9178 C C . LEU C 1 86 ? -31.154 12.392 -20.040 1.00 56.54 78 LEU C C 1
ATOM 9179 O O . LEU C 1 86 ? -31.695 13.112 -20.889 1.00 56.41 78 LEU C O 1
ATOM 9195 N N . GLU C 1 87 ? -31.222 11.066 -20.096 1.00 48.16 79 GLU C N 1
ATOM 9196 C CA . GLU C 1 87 ? -31.897 10.417 -21.218 1.00 54.73 79 GLU C CA 1
ATOM 9197 C C . GLU C 1 87 ? -33.303 10.958 -21.449 1.00 52.60 79 GLU C C 1
ATOM 9198 O O . GLU C 1 87 ? -33.640 11.258 -22.607 1.00 57.41 79 GLU C O 1
ATOM 9210 N N . PRO C 1 88 ? -34.160 11.113 -20.433 1.00 52.58 80 PRO C N 1
ATOM 9211 C CA . PRO C 1 88 ? -35.505 11.666 -20.694 1.00 56.89 80 PRO C CA 1
ATOM 9212 C C . PRO C 1 88 ? -35.469 13.080 -21.244 1.00 60.60 80 PRO C C 1
ATOM 9213 O O . PRO C 1 88 ? -36.463 13.536 -21.825 1.00 61.43 80 PRO C O 1
ATOM 9224 N N . ALA C 1 89 ? -34.357 13.793 -21.073 1.00 52.12 81 ALA C N 1
ATOM 9225 C CA . ALA C 1 89 ? -34.189 15.139 -21.605 1.00 60.39 81 ALA C CA 1
ATOM 9226 C C . ALA C 1 89 ? -33.124 15.198 -22.694 1.00 52.74 81 ALA C C 1
ATOM 9227 O O . ALA C 1 89 ? -32.569 16.270 -22.960 1.00 61.80 81 ALA C O 1
ATOM 9234 N N . ALA C 1 90 ? -32.844 14.064 -23.340 1.00 51.97 82 ALA C N 1
ATOM 9235 C CA . ALA C 1 90 ? -31.747 14.005 -24.298 1.00 60.39 82 ALA C CA 1
ATOM 9236 C C . ALA C 1 90 ? -31.901 15.033 -25.411 1.00 59.65 82 ALA C C 1
ATOM 9237 O O . ALA C 1 90 ? -30.898 15.470 -25.987 1.00 51.63 82 ALA C O 1
ATOM 9244 N N . ASP C 1 91 ? -33.136 15.420 -25.744 1.00 60.04 83 ASP C N 1
ATOM 9245 C CA . ASP C 1 91 ? -33.338 16.416 -26.793 1.00 63.57 83 ASP C CA 1
ATOM 9246 C C . ASP C 1 91 ? -32.914 17.813 -26.357 1.00 64.70 83 ASP C C 1
ATOM 9247 O O . ASP C 1 91 ? -32.948 18.736 -27.177 1.00 67.61 83 ASP C O 1
ATOM 9256 N N . ALA C 1 92 ? -32.536 17.993 -25.091 1.00 60.57 84 ALA C N 1
ATOM 9257 C CA . ALA C 1 92 ? -32.057 19.273 -24.584 1.00 59.95 84 ALA C CA 1
ATOM 9258 C C . ALA C 1 92 ? -30.540 19.335 -24.500 1.00 56.84 84 ALA C C 1
ATOM 9259 O O . ALA C 1 92 ? -29.995 20.340 -24.032 1.00 61.95 84 ALA C O 1
ATOM 9266 N N . LEU C 1 93 ? -29.846 18.296 -24.954 1.00 61.40 85 LEU C N 1
ATOM 9267 C CA . LEU C 1 93 ? -28.400 18.224 -24.839 1.00 57.95 85 LEU C CA 1
ATOM 9268 C C . LEU C 1 93 ? -27.683 18.900 -25.996 1.00 54.45 85 LEU C C 1
ATOM 9269 O O . LEU C 1 93 ? -26.478 19.153 -25.898 1.00 64.79 85 LEU C O 1
ATOM 9285 N N . ALA C 1 94 ? -28.393 19.205 -27.082 1.00 64.46 86 ALA C N 1
ATOM 9286 C CA . ALA C 1 94 ? -27.759 19.829 -28.234 1.00 53.35 86 ALA C CA 1
ATOM 9287 C C . ALA C 1 94 ? -27.201 21.192 -27.856 1.00 60.60 86 ALA C C 1
ATOM 9288 O O . ALA C 1 94 ? -27.870 21.988 -27.191 1.00 61.63 86 ALA C O 1
ATOM 9295 N N . GLY C 1 95 ? -25.966 21.453 -28.281 1.00 56.10 87 GLY C N 1
ATOM 9296 C CA . GLY C 1 95 ? -25.283 22.686 -27.970 1.00 64.63 87 GLY C CA 1
ATOM 9297 C C . GLY C 1 95 ? -24.584 22.733 -26.629 1.00 62.39 87 GLY C C 1
ATOM 9298 O O . GLY C 1 95 ? -23.643 23.518 -26.469 1.00 65.62 87 GLY C O 1
ATOM 9302 N N . ARG C 1 96 ? -25.025 21.946 -25.655 1.00 67.02 88 ARG C N 1
ATOM 9303 C CA . ARG C 1 96 ? -24.408 21.947 -24.340 1.00 62.71 88 ARG C CA 1
ATOM 9304 C C . ARG C 1 96 ? -23.051 21.242 -24.396 1.00 60.73 88 ARG C C 1
ATOM 9305 O O . ARG C 1 96 ? -22.789 20.400 -25.263 1.00 58.83 88 ARG C O 1
ATOM 9326 N N . VAL C 1 97 ? -22.175 21.608 -23.467 1.00 61.42 89 VAL C N 1
ATOM 9327 C CA . VAL C 1 97 ? -20.921 20.900 -23.239 1.00 62.73 89 VAL C CA 1
ATOM 9328 C C . VAL C 1 97 ? -21.066 20.175 -21.905 1.00 64.87 89 VAL C C 1
ATOM 9329 O O . VAL C 1 97 ? -21.191 20.814 -20.853 1.00 59.56 89 VAL C O 1
ATOM 9342 N N . LEU C 1 98 ? -21.063 18.846 -21.942 1.00 59.10 90 LEU C N 1
ATOM 9343 C CA . LEU C 1 98 ? -21.154 18.043 -20.729 1.00 59.59 90 LEU C CA 1
ATOM 9344 C C . LEU C 1 98 ? -19.747 17.727 -20.233 1.00 52.49 90 LEU C C 1
ATOM 9345 O O . LEU C 1 98 ? -18.928 17.178 -20.979 1.00 53.28 90 LEU C O 1
ATOM 9361 N N . VAL C 1 99 ? -19.466 18.088 -18.987 1.00 56.22 91 VAL C N 1
ATOM 9362 C CA . VAL C 1 99 ? -18.200 17.778 -18.333 1.00 56.21 91 VAL C CA 1
ATOM 9363 C C . VAL C 1 99 ? -18.540 16.812 -17.207 1.00 55.50 91 VAL C C 1
ATOM 9364 O O . VAL C 1 99 ? -18.982 17.235 -16.131 1.00 54.82 91 VAL C O 1
ATOM 9377 N N . ASN C 1 100 ? -18.385 15.513 -17.461 1.00 56.21 92 ASN C N 1
ATOM 9378 C CA . ASN C 1 100 ? -18.711 14.508 -16.457 1.00 51.29 92 ASN C CA 1
ATOM 9379 C C . ASN C 1 100 ? -17.523 14.320 -15.524 1.00 51.48 92 ASN C C 1
ATOM 9380 O O . ASN C 1 100 ? -16.447 13.905 -15.962 1.00 49.10 92 ASN C O 1
ATOM 9391 N N . LEU C 1 101 ? -17.716 14.642 -14.245 1.00 47.54 93 LEU C N 1
ATOM 9392 C CA . LEU C 1 101 ? -16.690 14.467 -13.225 1.00 57.23 93 LEU C CA 1
ATOM 9393 C C . LEU C 1 101 ? -17.004 13.268 -12.343 1.00 51.25 93 LEU C C 1
ATOM 9394 O O . LEU C 1 101 ? -16.333 13.053 -11.334 1.00 53.86 93 LEU C O 1
ATOM 9410 N N . SER C 1 102 ? -18.020 12.484 -12.703 1.00 54.60 94 SER C N 1
ATOM 9411 C CA . SER C 1 102 ? -18.380 11.302 -11.931 1.00 53.12 94 SER C CA 1
ATOM 9412 C C . SER C 1 102 ? -17.368 10.183 -12.164 1.00 53.73 94 SER C C 1
ATOM 9413 O O . SER C 1 102 ? -16.818 10.026 -13.260 1.00 52.62 94 SER C O 1
ATOM 9421 N N . SER C 1 103 ? -17.123 9.403 -11.116 1.00 54.65 95 SER C N 1
ATOM 9422 C CA . SER C 1 103 ? -16.205 8.278 -11.211 1.00 49.94 95 SER C CA 1
ATOM 9423 C C . SER C 1 103 ? -16.880 7.119 -11.931 1.00 41.02 95 SER C C 1
ATOM 9424 O O . SER C 1 103 ? -17.998 6.728 -11.580 1.00 48.00 95 SER C O 1
ATOM 9432 N N . ASP C 1 104 ? -16.199 6.568 -12.931 1.00 45.17 96 ASP C N 1
ATOM 9433 C CA . ASP C 1 104 ? -16.653 5.356 -13.618 1.00 45.30 96 ASP C CA 1
ATOM 9434 C C . ASP C 1 104 ? -15.508 4.864 -14.507 1.00 41.80 96 ASP C C 1
ATOM 9435 O O . ASP C 1 104 ? -14.393 5.398 -14.467 1.00 45.59 96 ASP C O 1
ATOM 9444 N N . THR C 1 105 ? -15.781 3.836 -15.315 1.00 39.66 97 THR C N 1
ATOM 9445 C CA . THR C 1 105 ? -14.737 3.202 -16.105 1.00 37.78 97 THR C CA 1
ATOM 9446 C C . THR C 1 105 ? -14.400 4.009 -17.355 1.00 44.44 97 THR C C 1
ATOM 9447 O O . THR C 1 105 ? -15.254 4.722 -17.895 1.00 40.75 97 THR C O 1
ATOM 9458 N N . PRO C 1 106 ? -13.156 3.895 -17.841 1.00 40.38 98 PRO C N 1
ATOM 9459 C CA . PRO C 1 106 ? -12.826 4.515 -19.138 1.00 41.20 98 PRO C CA 1
ATOM 9460 C C . PRO C 1 106 ? -13.808 4.154 -20.248 1.00 45.69 98 PRO C C 1
ATOM 9461 O O . PRO C 1 106 ? -14.254 5.039 -20.989 1.00 41.75 98 PRO C O 1
ATOM 9472 N N . GLU C 1 107 ? -14.153 2.868 -20.386 1.00 42.06 99 GLU C N 1
ATOM 9473 C CA . GLU C 1 107 ? -15.051 2.450 -21.461 1.00 40.58 99 GLU C CA 1
ATOM 9474 C C . GLU C 1 107 ? -16.419 3.110 -21.334 1.00 45.81 99 GLU C C 1
ATOM 9475 O O . GLU C 1 107 ? -17.054 3.444 -22.342 1.00 45.52 99 GLU C O 1
ATOM 9487 N N . ARG C 1 108 ? -16.908 3.275 -20.106 1.00 47.19 100 ARG C N 1
ATOM 9488 C CA . ARG C 1 108 ? -18.172 3.973 -19.914 1.00 45.31 100 ARG C CA 1
ATOM 9489 C C . ARG C 1 108 ? -18.052 5.427 -20.348 1.00 43.62 100 ARG C C 1
ATOM 9490 O O . ARG C 1 108 ? -19.020 6.009 -20.847 1.00 43.07 100 ARG C O 1
ATOM 9511 N N . ALA C 1 109 ? -16.863 6.024 -20.197 1.00 42.09 101 ALA C N 1
ATOM 9512 C CA . ALA C 1 109 ? -16.667 7.398 -20.655 1.00 40.30 101 ALA C CA 1
ATOM 9513 C C . ALA C 1 109 ? -16.675 7.479 -22.176 1.00 44.40 101 ALA C C 1
ATOM 9514 O O . ALA C 1 109 ? -17.227 8.423 -22.751 1.00 42.63 101 ALA C O 1
ATOM 9521 N N . ARG C 1 110 ? -16.053 6.509 -22.845 1.00 39.16 102 ARG C N 1
ATOM 9522 C CA . ARG C 1 110 ? -16.029 6.520 -24.304 1.00 44.53 102 ARG C CA 1
ATOM 9523 C C . ARG C 1 110 ? -17.415 6.256 -24.876 1.00 41.55 102 ARG C C 1
ATOM 9524 O O . ARG C 1 110 ? -17.760 6.794 -25.930 1.00 42.58 102 ARG C O 1
ATOM 9545 N N . GLU C 1 111 ? -18.210 5.419 -24.206 1.00 39.65 103 GLU C N 1
ATOM 9546 C CA . GLU C 1 111 ? -19.598 5.200 -24.608 1.00 46.30 103 GLU C CA 1
ATOM 9547 C C . GLU C 1 111 ? -20.438 6.457 -24.421 1.00 49.61 103 GLU C C 1
ATOM 9548 O O . GLU C 1 111 ? -21.238 6.806 -25.297 1.00 40.94 103 GLU C O 1
ATOM 9560 N N . ALA C 1 112 ? -20.267 7.161 -23.292 1.00 40.04 104 ALA C N 1
ATOM 9561 C CA . ALA C 1 112 ? -21.057 8.365 -23.044 1.00 50.76 104 ALA C CA 1
ATOM 9562 C C . ALA C 1 112 ? -20.687 9.473 -24.022 1.00 45.68 104 ALA C C 1
ATOM 9563 O O . ALA C 1 112 ? -21.555 10.238 -24.465 1.00 43.50 104 ALA C O 1
ATOM 9570 N N . ALA C 1 113 ? -19.403 9.579 -24.366 1.00 44.38 105 ALA C N 1
ATOM 9571 C CA . ALA C 1 113 ? -18.986 10.588 -25.331 1.00 43.10 105 ALA C CA 1
ATOM 9572 C C . ALA C 1 113 ? -19.696 10.390 -26.663 1.00 50.79 105 ALA C C 1
ATOM 9573 O O . ALA C 1 113 ? -20.137 11.361 -27.293 1.00 44.78 105 ALA C O 1
ATOM 9580 N N . ALA C 1 114 ? -19.799 9.137 -27.120 1.00 44.09 106 ALA C N 1
ATOM 9581 C CA . ALA C 1 114 ? -20.518 8.873 -28.363 1.00 45.28 106 ALA C CA 1
ATOM 9582 C C . ALA C 1 114 ? -21.998 9.195 -28.207 1.00 46.03 106 ALA C C 1
ATOM 9583 O O . ALA C 1 114 ? -22.611 9.767 -29.114 1.00 46.15 106 ALA C O 1
ATOM 9590 N N . TRP C 1 115 ? -22.579 8.849 -27.056 1.00 42.96 107 TRP C N 1
ATOM 9591 C CA . TRP C 1 115 ? -23.987 9.140 -26.799 1.00 47.04 107 TRP C CA 1
ATOM 9592 C C . TRP C 1 115 ? -24.242 10.637 -26.827 1.00 48.70 107 TRP C C 1
ATOM 9593 O O . TRP C 1 115 ? -25.184 11.105 -27.472 1.00 47.76 107 TRP C O 1
ATOM 9614 N N . ALA C 1 116 ? -23.391 11.410 -26.148 1.00 45.00 108 ALA C N 1
ATOM 9615 C CA . ALA C 1 116 ? -23.550 12.857 -26.155 1.00 50.66 108 ALA C CA 1
ATOM 9616 C C . ALA C 1 116 ? -23.462 13.401 -27.569 1.00 47.32 108 ALA C C 1
ATOM 9617 O O . ALA C 1 116 ? -24.247 14.272 -27.951 1.00 49.94 108 ALA C O 1
ATOM 9624 N N . ALA C 1 117 ? -22.504 12.902 -28.355 1.00 42.49 109 ALA C N 1
ATOM 9625 C CA . ALA C 1 117 ? -22.309 13.404 -29.711 1.00 46.09 109 ALA C CA 1
ATOM 9626 C C . ALA C 1 117 ? -23.567 13.215 -30.547 1.00 46.03 109 ALA C C 1
ATOM 9627 O O . ALA C 1 117 ? -24.038 14.155 -31.197 1.00 45.14 109 ALA C O 1
ATOM 9634 N N . GLU C 1 118 ? -24.128 12.001 -30.540 1.00 43.65 110 GLU C N 1
ATOM 9635 C CA . GLU C 1 118 ? -25.336 11.740 -31.321 1.00 44.04 110 GLU C CA 1
ATOM 9636 C C . GLU C 1 118 ? -26.478 12.666 -30.923 1.00 48.96 110 GLU C C 1
ATOM 9637 O O . GLU C 1 118 ? -27.379 12.930 -31.732 1.00 47.45 110 GLU C O 1
ATOM 9649 N N . HIS C 1 119 ? -26.464 13.158 -29.689 1.00 45.37 111 HIS C N 1
ATOM 9650 C CA . HIS C 1 119 ? -27.510 14.032 -29.181 1.00 44.79 111 HIS C CA 1
ATOM 9651 C C . HIS C 1 119 ? -27.139 15.510 -29.281 1.00 48.74 111 HIS C C 1
ATOM 9652 O O . HIS C 1 119 ? -27.829 16.360 -28.705 1.00 53.44 111 HIS C O 1
ATOM 9666 N N . GLY C 1 120 ? -26.067 15.832 -29.997 1.00 49.08 112 GLY C N 1
ATOM 9667 C CA . GLY C 1 120 ? -25.698 17.198 -30.273 1.00 49.44 112 GLY C CA 1
ATOM 9668 C C . GLY C 1 120 ? -24.793 17.854 -29.261 1.00 52.71 112 GLY C C 1
ATOM 9669 O O . GLY C 1 120 ? -24.489 19.039 -29.417 1.00 48.25 112 GLY C O 1
ATOM 9673 N N . ALA C 1 121 ? -24.338 17.132 -28.245 1.00 48.24 113 ALA C N 1
ATOM 9674 C CA . ALA C 1 121 ? -23.568 17.719 -27.165 1.00 52.18 113 ALA C CA 1
ATOM 9675 C C . ALA C 1 121 ? -22.109 17.298 -27.275 1.00 50.40 113 ALA C C 1
ATOM 9676 O O . ALA C 1 121 ? -21.796 16.209 -27.768 1.00 51.98 113 ALA C O 1
ATOM 9683 N N . ARG C 1 122 ? -21.220 18.189 -26.842 1.00 49.81 114 ARG C N 1
ATOM 9684 C CA . ARG C 1 122 ? -19.814 17.866 -26.683 1.00 49.96 114 ARG C CA 1
ATOM 9685 C C . ARG C 1 122 ? -19.620 17.225 -25.308 1.00 50.60 114 ARG C C 1
ATOM 9686 O O . ARG C 1 122 ? -20.460 17.361 -24.410 1.00 46.23 114 ARG C O 1
ATOM 9707 N N . TYR C 1 123 ? -18.511 16.505 -25.151 1.00 52.39 115 TYR C N 1
ATOM 9708 C CA . TYR C 1 123 ? -18.309 15.699 -23.951 1.00 49.79 115 TYR C CA 1
ATOM 9709 C C . TYR C 1 123 ? -16.854 15.737 -23.512 1.00 45.52 115 TYR C C 1
ATOM 9710 O O . TYR C 1 123 ? -15.946 15.472 -24.308 1.00 48.59 115 TYR C O 1
ATOM 9728 N N . LEU C 1 124 ? -16.651 16.056 -22.233 1.00 50.17 116 LEU C N 1
ATOM 9729 C CA . LEU C 1 124 ? -15.342 16.046 -21.603 1.00 50.45 116 LEU C CA 1
ATOM 9730 C C . LEU C 1 124 ? -15.425 15.191 -20.343 1.00 44.34 116 LEU C C 1
ATOM 9731 O O . LEU C 1 124 ? -16.432 15.214 -19.623 1.00 44.43 116 LEU C O 1
ATOM 9747 N N . THR C 1 125 ? -14.380 14.404 -20.111 1.00 51.53 117 THR C N 1
ATOM 9748 C CA . THR C 1 125 ? -14.290 13.508 -18.967 1.00 51.62 117 THR C CA 1
ATOM 9749 C C . THR C 1 125 ? -13.331 14.098 -17.942 1.00 49.64 117 THR C C 1
ATOM 9750 O O . THR C 1 125 ? -12.275 14.630 -18.304 1.00 46.53 117 THR C O 1
ATOM 9761 N N . GLY C 1 126 ? -13.696 14.001 -16.662 1.00 54.22 118 GLY C N 1
ATOM 9762 C CA . GLY C 1 126 ? -12.878 14.580 -15.616 1.00 55.68 118 GLY C CA 1
ATOM 9763 C C . GLY C 1 126 ? -12.713 13.724 -14.380 1.00 49.14 118 GLY C C 1
ATOM 9764 O O . GLY C 1 126 ? -13.686 13.143 -13.892 1.00 50.33 118 GLY C O 1
ATOM 9768 N N . GLY C 1 127 ? -11.493 13.671 -13.845 1.00 53.69 119 GLY C N 1
ATOM 9769 C CA . GLY C 1 127 ? -11.234 12.938 -12.618 1.00 57.01 119 GLY C CA 1
ATOM 9770 C C . GLY C 1 127 ? -10.665 13.807 -11.516 1.00 45.97 119 GLY C C 1
ATOM 9771 O O . GLY C 1 127 ? -9.493 14.187 -11.550 1.00 52.94 119 GLY C O 1
ATOM 9775 N N . VAL C 1 128 ? -11.498 14.142 -10.541 1.00 54.72 120 VAL C N 1
ATOM 9776 C CA . VAL C 1 128 ? -11.116 15.079 -9.492 1.00 53.06 120 VAL C CA 1
ATOM 9777 C C . VAL C 1 128 ? -10.257 14.354 -8.469 1.00 60.11 120 VAL C C 1
ATOM 9778 O O . VAL C 1 128 ? -10.607 13.260 -8.011 1.00 62.90 120 VAL C O 1
ATOM 9791 N N . MET C 1 129 ? -9.137 14.971 -8.098 1.00 58.74 121 MET C N 1
ATOM 9792 C CA . MET C 1 129 ? -8.154 14.365 -7.209 1.00 60.88 121 MET C CA 1
ATOM 9793 C C . MET C 1 129 ? -8.081 15.051 -5.844 1.00 62.27 121 MET C C 1
ATOM 9794 O O . MET C 1 129 ? -7.005 15.222 -5.276 1.00 68.35 121 MET C O 1
ATOM 9808 N N . VAL C 1 130 ? -9.232 15.467 -5.323 1.00 63.47 122 VAL C N 1
ATOM 9809 C CA . VAL C 1 130 ? -9.325 16.090 -3.975 1.00 67.75 122 VAL C CA 1
ATOM 9810 C C . VAL C 1 130 ? -10.687 15.735 -3.401 1.00 70.63 122 VAL C C 1
ATOM 9811 O O . VAL C 1 130 ? -11.609 15.471 -4.189 1.00 70.73 122 VAL C O 1
ATOM 9824 N N . PRO C 1 131 ? -10.845 15.723 -2.068 1.00 71.60 123 PRO C N 1
ATOM 9825 C CA . PRO C 1 131 ? -12.140 15.483 -1.460 1.00 76.15 123 PRO C CA 1
ATOM 9826 C C . PRO C 1 131 ? -13.039 16.696 -1.703 1.00 72.90 123 PRO C C 1
ATOM 9827 O O . PRO C 1 131 ? -12.542 17.708 -2.134 1.00 74.64 123 PRO C O 1
ATOM 9838 N N . PRO C 1 132 ? -14.359 16.601 -1.470 1.00 73.02 124 PRO C N 1
ATOM 9839 C CA . PRO C 1 132 ? -15.227 17.747 -1.635 1.00 75.38 124 PRO C CA 1
ATOM 9840 C C . PRO C 1 132 ? -14.607 19.003 -1.003 1.00 80.51 124 PRO C C 1
ATOM 9841 O O . PRO C 1 132 ? -14.585 20.016 -1.656 1.00 81.63 124 PRO C O 1
ATOM 9852 N N . PRO C 1 133 ? -14.137 18.972 0.264 1.00 81.22 125 PRO C N 1
ATOM 9853 C CA . PRO C 1 133 ? -13.534 20.137 0.899 1.00 76.84 125 PRO C CA 1
ATOM 9854 C C . PRO C 1 133 ? -12.327 20.680 0.133 1.00 77.78 125 PRO C C 1
ATOM 9855 O O . PRO C 1 133 ? -12.135 21.869 0.150 1.00 85.38 125 PRO C O 1
ATOM 9866 N N . GLY C 1 134 ? -11.536 19.814 -0.489 1.00 77.34 126 GLY C N 1
ATOM 9867 C CA . GLY C 1 134 ? -10.383 20.236 -1.251 1.00 79.77 126 GLY C CA 1
ATOM 9868 C C . GLY C 1 134 ? -10.702 21.006 -2.522 1.00 82.49 126 GLY C C 1
ATOM 9869 O O . GLY C 1 134 ? -9.830 21.718 -3.034 1.00 82.56 126 GLY C O 1
ATOM 9873 N N . ILE C 1 135 ? -11.905 20.846 -3.070 1.00 80.11 127 ILE C N 1
ATOM 9874 C CA . ILE C 1 135 ? -12.251 21.521 -4.309 1.00 83.26 127 ILE C CA 1
ATOM 9875 C C . ILE C 1 135 ? -12.026 23.013 -4.140 1.00 88.95 127 ILE C C 1
ATOM 9876 O O . ILE C 1 135 ? -12.533 23.634 -3.196 1.00 89.48 127 ILE C O 1
ATOM 9892 N N . GLY C 1 136 ? -11.264 23.593 -5.058 1.00 86.61 128 GLY C N 1
ATOM 9893 C CA . GLY C 1 136 ? -10.989 25.010 -5.032 1.00 83.90 128 GLY C CA 1
ATOM 9894 C C . GLY C 1 136 ? -9.754 25.428 -4.267 1.00 93.43 128 GLY C C 1
ATOM 9895 O O . GLY C 1 136 ? -9.571 26.629 -4.038 1.00 100.04 128 GLY C O 1
ATOM 9899 N N . THR C 1 137 ? -8.908 24.493 -3.866 1.00 92.03 129 THR C N 1
ATOM 9900 C CA . THR C 1 137 ? -7.669 24.775 -3.162 1.00 85.33 129 THR C CA 1
ATOM 9901 C C . THR C 1 137 ? -6.492 24.632 -4.105 1.00 88.95 129 THR C C 1
ATOM 9902 O O . THR C 1 137 ? -6.633 24.140 -5.229 1.00 91.23 129 THR C O 1
ATOM 9913 N N . PRO C 1 138 ? -5.300 25.076 -3.690 1.00 95.46 130 PRO C N 1
ATOM 9914 C CA . PRO C 1 138 ? -4.133 24.934 -4.582 1.00 93.39 130 PRO C CA 1
ATOM 9915 C C . PRO C 1 138 ? -3.755 23.484 -4.810 1.00 87.89 130 PRO C C 1
ATOM 9916 O O . PRO C 1 138 ? -3.216 23.139 -5.872 1.00 83.67 130 PRO C O 1
ATOM 9927 N N . GLU C 1 139 ? -4.018 22.629 -3.823 1.00 88.30 131 GLU C N 1
ATOM 9928 C CA . GLU C 1 139 ? -3.733 21.207 -3.899 1.00 90.95 131 GLU C CA 1
ATOM 9929 C C . GLU C 1 139 ? -4.727 20.466 -4.782 1.00 88.53 131 GLU C C 1
ATOM 9930 O O . GLU C 1 139 ? -4.530 19.275 -5.045 1.00 88.58 131 GLU C O 1
ATOM 9942 N N . ALA C 1 140 ? -5.764 21.150 -5.270 1.00 84.11 132 ALA C N 1
ATOM 9943 C CA . ALA C 1 140 ? -6.800 20.511 -6.069 1.00 76.06 132 ALA C CA 1
ATOM 9944 C C . ALA C 1 140 ? -6.375 20.462 -7.531 1.00 71.47 132 ALA C C 1
ATOM 9945 O O . ALA C 1 140 ? -5.884 21.454 -8.077 1.00 74.59 132 ALA C O 1
ATOM 9952 N N . TYR C 1 141 ? -6.566 19.305 -8.162 1.00 67.84 133 TYR C N 1
ATOM 9953 C CA . TYR C 1 141 ? -6.346 19.158 -9.593 1.00 66.68 133 TYR C CA 1
ATOM 9954 C C . TYR C 1 141 ? -7.319 18.109 -10.115 1.00 60.79 133 TYR C C 1
ATOM 9955 O O . TYR C 1 141 ? -7.766 17.226 -9.376 1.00 59.44 133 TYR C O 1
ATOM 9973 N N . VAL C 1 142 ? -7.679 18.247 -11.386 1.00 62.72 134 VAL C N 1
ATOM 9974 C CA . VAL C 1 142 ? -8.664 17.390 -12.027 1.00 52.68 134 VAL C CA 1
ATOM 9975 C C . VAL C 1 142 ? -8.081 16.918 -13.351 1.00 53.72 134 VAL C C 1
ATOM 9976 O O . VAL C 1 142 ? -7.635 17.741 -14.160 1.00 56.62 134 VAL C O 1
ATOM 9989 N N . PHE C 1 143 ? -8.059 15.600 -13.558 1.00 50.60 135 PHE C N 1
ATOM 9990 C CA . PHE C 1 143 ? -7.677 15.054 -14.854 1.00 47.34 135 PHE C CA 1
ATOM 9991 C C . PHE C 1 143 ? -8.765 15.389 -15.867 1.00 49.20 135 PHE C C 1
ATOM 9992 O O . PHE C 1 143 ? -9.956 15.295 -15.561 1.00 49.07 135 PHE C O 1
ATOM 10009 N N . TYR C 1 144 ? -8.365 15.774 -17.079 1.00 50.85 136 TYR C N 1
ATOM 10010 C CA . TYR C 1 144 ? -9.313 16.107 -18.136 1.00 51.77 136 TYR C CA 1
ATOM 10011 C C . TYR C 1 144 ? -8.909 15.431 -19.439 1.00 45.77 136 TYR C C 1
ATOM 10012 O O . TYR C 1 144 ? -7.733 15.415 -19.805 1.00 48.56 136 TYR C O 1
ATOM 10030 N N . SER C 1 145 ? -9.896 14.873 -20.137 1.00 50.77 137 SER C N 1
ATOM 10031 C CA . SER C 1 145 ? -9.670 14.208 -21.410 1.00 49.67 137 SER C CA 1
ATOM 10032 C C . SER C 1 145 ? -10.873 14.446 -22.313 1.00 43.64 137 SER C C 1
ATOM 10033 O O . SER C 1 145 ? -12.002 14.615 -21.841 1.00 45.50 137 SER C O 1
ATOM 10041 N N . GLY C 1 146 ? -10.618 14.432 -23.618 1.00 47.31 138 GLY C N 1
ATOM 10042 C CA . GLY C 1 146 ? -11.629 14.720 -24.609 1.00 48.42 138 GLY C CA 1
ATOM 10043 C C . GLY C 1 146 ? -11.129 15.689 -25.661 1.00 49.91 138 GLY C C 1
ATOM 10044 O O . GLY C 1 146 ? -9.932 15.978 -25.749 1.00 48.89 138 GLY C O 1
ATOM 10048 N N . PRO C 1 147 ? -12.048 16.209 -26.496 1.00 47.35 139 PRO C N 1
ATOM 10049 C CA . PRO C 1 147 ? -11.652 17.201 -27.512 1.00 53.54 139 PRO C CA 1
ATOM 10050 C C . PRO C 1 147 ? -10.891 18.384 -26.931 1.00 45.34 139 PRO C C 1
ATOM 10051 O O . PRO C 1 147 ? -11.426 19.138 -26.111 1.00 52.95 139 PRO C O 1
ATOM 10062 N N . ARG C 1 148 ? -9.643 18.568 -27.361 1.00 53.70 140 ARG C N 1
ATOM 10063 C CA . ARG C 1 148 ? -8.812 19.629 -26.799 1.00 61.05 140 ARG C CA 1
ATOM 10064 C C . ARG C 1 148 ? -9.490 20.991 -26.917 1.00 62.08 140 ARG C C 1
ATOM 10065 O O . ARG C 1 148 ? -9.513 21.772 -25.959 1.00 62.05 140 ARG C O 1
ATOM 10086 N N . GLU C 1 149 ? -10.053 21.294 -28.089 1.00 61.72 141 GLU C N 1
ATOM 10087 C CA . GLU C 1 149 ? -10.677 22.598 -28.292 1.00 57.42 141 GLU C CA 1
ATOM 10088 C C . GLU C 1 149 ? -11.765 22.862 -27.259 1.00 66.17 141 GLU C C 1
ATOM 10089 O O . GLU C 1 149 ? -11.905 23.990 -26.768 1.00 66.56 141 GLU C O 1
ATOM 10101 N N . VAL C 1 150 ? -12.551 21.837 -26.919 1.00 59.17 142 VAL C N 1
ATOM 10102 C CA . VAL C 1 150 ? -13.610 22.017 -25.933 1.00 60.48 142 VAL C CA 1
ATOM 10103 C C . VAL C 1 150 ? -13.010 22.259 -24.559 1.00 58.48 142 VAL C C 1
ATOM 10104 O O . VAL C 1 150 ? -13.514 23.077 -23.780 1.00 56.65 142 VAL C O 1
ATOM 10117 N N . PHE C 1 151 ? -11.932 21.542 -24.234 1.00 61.10 143 PHE C N 1
ATOM 10118 C CA . PHE C 1 151 ? -11.218 21.784 -22.986 1.00 66.94 143 PHE C CA 1
ATOM 10119 C C . PHE C 1 151 ? -10.676 23.207 -22.937 1.00 66.66 143 PHE C C 1
ATOM 10120 O O . PHE C 1 151 ? -10.944 23.959 -21.992 1.00 65.27 143 PHE C O 1
ATOM 10137 N N . GLU C 1 152 ? -9.893 23.589 -23.948 1.00 66.75 144 GLU C N 1
ATOM 10138 C CA . GLU C 1 152 ? -9.304 24.923 -23.976 1.00 71.66 144 GLU C CA 1
ATOM 10139 C C . GLU C 1 152 ? -10.378 26.002 -23.933 1.00 70.14 144 GLU C C 1
ATOM 10140 O O . GLU C 1 152 ? -10.135 27.105 -23.433 1.00 72.42 144 GLU C O 1
ATOM 10152 N N . ALA C 1 153 ? -11.575 25.700 -24.444 1.00 65.26 145 ALA C N 1
ATOM 10153 C CA . ALA C 1 153 ? -12.649 26.686 -24.476 1.00 65.95 145 ALA C CA 1
ATOM 10154 C C . ALA C 1 153 ? -13.271 26.921 -23.107 1.00 70.58 145 ALA C C 1
ATOM 10155 O O . ALA C 1 153 ? -13.818 28.003 -22.868 1.00 68.32 145 ALA C O 1
ATOM 10162 N N . HIS C 1 154 ? -13.199 25.938 -22.202 1.00 67.11 146 HIS C N 1
ATOM 10163 C CA . HIS C 1 154 ? -13.824 26.058 -20.889 1.00 68.33 146 HIS C CA 1
ATOM 10164 C C . HIS C 1 154 ? -12.830 25.800 -19.765 1.00 69.02 146 HIS C C 1
ATOM 10165 O O . HIS C 1 154 ? -13.240 25.554 -18.628 1.00 73.77 146 HIS C O 1
ATOM 10179 N N . ARG C 1 155 ? -11.531 25.878 -20.054 1.00 63.21 147 ARG C N 1
ATOM 10180 C CA . ARG C 1 155 ? -10.529 25.631 -19.025 1.00 70.17 147 ARG C CA 1
ATOM 10181 C C . ARG C 1 155 ? -10.706 26.588 -17.852 1.00 72.03 147 ARG C C 1
ATOM 10182 O O . ARG C 1 155 ? -10.775 26.165 -16.693 1.00 74.29 147 ARG C O 1
ATOM 10203 N N . ALA C 1 156 ? -10.753 27.892 -18.136 1.00 72.74 148 ALA C N 1
ATOM 10204 C CA . ALA C 1 156 ? -10.795 28.885 -17.068 1.00 69.29 148 ALA C CA 1
ATOM 10205 C C . ALA C 1 156 ? -11.958 28.622 -16.122 1.00 72.16 148 ALA C C 1
ATOM 10206 O O . ALA C 1 156 ? -11.781 28.578 -14.899 1.00 79.58 148 ALA C O 1
ATOM 10213 N N . THR C 1 157 ? -13.162 28.457 -16.670 1.00 70.95 149 THR C N 1
ATOM 10214 C CA . THR C 1 157 ? -14.311 28.136 -15.833 1.00 79.64 149 THR C CA 1
ATOM 10215 C C . THR C 1 157 ? -14.020 26.922 -14.955 1.00 75.80 149 THR C C 1
ATOM 10216 O O . THR C 1 157 ? -14.325 26.918 -13.757 1.00 79.83 149 THR C O 1
ATOM 10227 N N . LEU C 1 158 ? -13.398 25.891 -15.528 1.00 74.34 150 LEU C N 1
ATOM 10228 C CA . LEU C 1 158 ? -13.113 24.681 -14.765 1.00 72.62 150 LEU C CA 1
ATOM 10229 C C . LEU C 1 158 ? -12.000 24.905 -13.746 1.00 76.64 150 LEU C C 1
ATOM 10230 O O . LEU C 1 158 ? -11.971 24.236 -12.706 1.00 79.78 150 LEU C O 1
ATOM 10246 N N . ALA C 1 159 ? -11.075 25.832 -14.023 1.00 76.94 151 ALA C N 1
ATOM 10247 C CA . ALA C 1 159 ? -9.990 26.097 -13.082 1.00 71.43 151 ALA C CA 1
ATOM 10248 C C . ALA C 1 159 ? -10.525 26.550 -11.730 1.00 74.46 151 ALA C C 1
ATOM 10249 O O . ALA C 1 159 ? -9.857 26.372 -10.705 1.00 73.30 151 ALA C O 1
ATOM 10256 N N . VAL C 1 160 ? -11.726 27.135 -11.708 1.00 71.60 152 VAL C N 1
ATOM 10257 C CA . VAL C 1 160 ? -12.360 27.516 -10.448 1.00 71.17 152 VAL C CA 1
ATOM 10258 C C . VAL C 1 160 ? -12.314 26.355 -9.464 1.00 79.10 152 VAL C C 1
ATOM 10259 O O . VAL C 1 160 ? -12.061 26.539 -8.267 1.00 83.42 152 VAL C O 1
ATOM 10272 N N . LEU C 1 161 ? -12.554 25.139 -9.958 1.00 78.10 153 LEU C N 1
ATOM 10273 C CA . LEU C 1 161 ? -12.625 23.968 -9.096 1.00 74.99 153 LEU C CA 1
ATOM 10274 C C . LEU C 1 161 ? -11.242 23.494 -8.673 1.00 72.97 153 LEU C C 1
ATOM 10275 O O . LEU C 1 161 ? -11.083 22.952 -7.574 1.00 72.48 153 LEU C O 1
ATOM 10291 N N . GLY C 1 162 ? -10.242 23.695 -9.521 1.00 69.24 154 GLY C N 1
ATOM 10292 C CA . GLY C 1 162 ? -8.897 23.259 -9.214 1.00 67.69 154 GLY C CA 1
ATOM 10293 C C . GLY C 1 162 ? -8.048 23.287 -10.466 1.00 67.78 154 GLY C C 1
ATOM 10294 O O . GLY C 1 162 ? -8.481 23.755 -11.522 1.00 69.51 154 GLY C O 1
ATOM 10298 N N . GLY C 1 163 ? -6.825 22.783 -10.324 1.00 60.69 155 GLY C N 1
ATOM 10299 C CA . GLY C 1 163 ? -5.937 22.703 -11.469 1.00 60.77 155 GLY C CA 1
ATOM 10300 C C . GLY C 1 163 ? -6.541 21.866 -12.585 1.00 64.59 155 GLY C C 1
ATOM 10301 O O . GLY C 1 163 ? -7.200 20.852 -12.344 1.00 65.64 155 GLY C O 1
ATOM 10305 N N . THR C 1 164 ? -6.301 22.298 -13.821 1.00 61.01 156 THR C N 1
ATOM 10306 C CA . THR C 1 164 ? -6.796 21.609 -15.008 1.00 61.78 156 THR C CA 1
ATOM 10307 C C . THR C 1 164 ? -5.651 20.841 -15.657 1.00 60.27 156 THR C C 1
ATOM 10308 O O . THR C 1 164 ? -4.652 21.439 -16.070 1.00 66.73 156 THR C O 1
ATOM 10319 N N . ASP C 1 165 ? -5.802 19.523 -15.754 1.00 64.68 157 ASP C N 1
ATOM 10320 C CA . ASP C 1 165 ? -4.766 18.645 -16.300 1.00 63.98 157 ASP C CA 1
ATOM 10321 C C . ASP C 1 165 ? -5.336 17.848 -17.470 1.00 60.31 157 ASP C C 1
ATOM 10322 O O . ASP C 1 165 ? -5.938 16.790 -17.271 1.00 54.61 157 ASP C O 1
ATOM 10331 N N . TYR C 1 166 ? -5.125 18.354 -18.684 1.00 65.14 158 TYR C N 1
ATOM 10332 C CA . TYR C 1 166 ? -5.544 17.672 -19.902 1.00 58.80 158 TYR C CA 1
ATOM 10333 C C . TYR C 1 166 ? -4.565 16.556 -20.223 1.00 53.57 158 TYR C C 1
ATOM 10334 O O . TYR C 1 166 ? -3.365 16.807 -20.366 1.00 47.06 158 TYR C O 1
ATOM 10352 N N . VAL C 1 167 ? -5.070 15.330 -20.354 1.00 50.95 159 VAL C N 1
ATOM 10353 C CA . VAL C 1 167 ? -4.207 14.173 -20.569 1.00 43.98 159 VAL C CA 1
ATOM 10354 C C . VAL C 1 167 ? -4.340 13.570 -21.956 1.00 43.03 159 VAL C C 1
ATOM 10355 O O . VAL C 1 167 ? -3.527 12.701 -22.308 1.00 52.36 159 VAL C O 1
ATOM 10368 N N . GLY C 1 168 ? -5.317 13.980 -22.750 1.00 53.21 160 GLY C N 1
ATOM 10369 C CA . GLY C 1 168 ? -5.407 13.495 -24.113 1.00 45.81 160 GLY C CA 1
ATOM 10370 C C . GLY C 1 168 ? -6.831 13.517 -24.631 1.00 46.02 160 GLY C C 1
ATOM 10371 O O . GLY C 1 168 ? -7.776 13.867 -23.929 1.00 45.18 160 GLY C O 1
ATOM 10375 N N . GLU C 1 169 ? -6.958 13.110 -25.897 1.00 44.91 161 GLU C N 1
ATOM 10376 C CA . GLU C 1 169 ? -8.229 13.196 -26.607 1.00 47.44 161 GLU C CA 1
ATOM 10377 C C . GLU C 1 169 ? -9.188 12.061 -26.260 1.00 47.57 161 GLU C C 1
ATOM 10378 O O . GLU C 1 169 ? -10.407 12.273 -26.262 1.00 44.75 161 GLU C O 1
ATOM 10390 N N . ASP C 1 170 ? -8.670 10.861 -25.998 1.00 45.80 162 ASP C N 1
ATOM 10391 C CA . ASP C 1 170 ? -9.488 9.717 -25.628 1.00 46.69 162 ASP C CA 1
ATOM 10392 C C . ASP C 1 170 ? -10.394 10.084 -24.456 1.00 47.15 162 ASP C C 1
ATOM 10393 O O . ASP C 1 170 ? -9.887 10.449 -23.380 1.00 49.30 162 ASP C O 1
ATOM 10402 N N . PRO C 1 171 ? -11.718 9.991 -24.611 1.00 41.41 163 PRO C N 1
ATOM 10403 C CA . PRO C 1 171 ? -12.599 10.356 -23.487 1.00 39.87 163 PRO C CA 1
ATOM 10404 C C . PRO C 1 171 ? -12.348 9.538 -22.238 1.00 41.26 163 PRO C C 1
ATOM 10405 O O . PRO C 1 171 ? -12.640 10.010 -21.134 1.00 43.54 163 PRO C O 1
ATOM 10416 N N . GLY C 1 172 ? -11.863 8.308 -22.384 1.00 43.61 164 GLY C N 1
ATOM 10417 C CA . GLY C 1 172 ? -11.634 7.456 -21.238 1.00 43.67 164 GLY C CA 1
ATOM 10418 C C . GLY C 1 172 ? -10.336 7.681 -20.512 1.00 45.27 164 GLY C C 1
ATOM 10419 O O . GLY C 1 172 ? -10.166 7.108 -19.434 1.00 42.62 164 GLY C O 1
ATOM 10423 N N . LEU C 1 173 ? -9.439 8.510 -21.053 1.00 43.55 165 LEU C N 1
ATOM 10424 C CA . LEU C 1 173 ? -8.101 8.644 -20.480 1.00 49.30 165 LEU C CA 1
ATOM 10425 C C . LEU C 1 173 ? -8.142 9.246 -19.082 1.00 47.90 165 LEU C C 1
ATOM 10426 O O . LEU C 1 173 ? -7.446 8.776 -18.172 1.00 42.32 165 LEU C O 1
ATOM 10442 N N . ALA C 1 174 ? -8.937 10.302 -18.894 1.00 40.39 166 ALA C N 1
ATOM 10443 C CA . ALA C 1 174 ? -9.013 10.929 -17.579 1.00 49.62 166 ALA C CA 1
ATOM 10444 C C . ALA C 1 174 ? -9.424 9.921 -16.515 1.00 48.81 166 ALA C C 1
ATOM 10445 O O . ALA C 1 174 ? -8.869 9.912 -15.412 1.00 47.22 166 ALA C O 1
ATOM 10452 N N . GLN C 1 175 ? -10.412 9.080 -16.815 1.00 43.39 167 GLN C N 1
ATOM 10453 C CA . GLN C 1 175 ? -10.848 8.089 -15.839 1.00 38.45 167 GLN C CA 1
ATOM 10454 C C . GLN C 1 175 ? -9.809 6.999 -15.656 1.00 40.65 167 GLN C C 1
ATOM 10455 O O . GLN C 1 175 ? -9.682 6.454 -14.555 1.00 42.44 167 GLN C O 1
ATOM 10469 N N . LEU C 1 176 ? -9.066 6.661 -16.715 1.00 41.66 168 LEU C N 1
ATOM 10470 C CA . LEU C 1 176 ? -7.966 5.709 -16.563 1.00 44.28 168 LEU C CA 1
ATOM 10471 C C . LEU C 1 176 ? -6.920 6.240 -15.593 1.00 43.36 168 LEU C C 1
ATOM 10472 O O . LEU C 1 176 ? -6.417 5.500 -14.740 1.00 41.81 168 LEU C O 1
ATOM 10488 N N . TYR C 1 177 ? -6.565 7.519 -15.725 1.00 41.21 169 TYR C N 1
ATOM 10489 C CA . TYR C 1 177 ? -5.630 8.126 -14.785 1.00 50.35 169 TYR C CA 1
ATOM 10490 C C . TYR C 1 177 ? -6.191 8.070 -13.371 1.00 46.16 169 TYR C C 1
ATOM 10491 O O . TYR C 1 177 ? -5.510 7.644 -12.434 1.00 42.14 169 TYR C O 1
ATOM 10509 N N . TYR C 1 178 ? -7.446 8.493 -13.204 1.00 41.70 170 TYR C N 1
ATOM 10510 C CA . TYR C 1 178 ? -8.071 8.489 -11.888 1.00 44.97 170 TYR C CA 1
ATOM 10511 C C . TYR C 1 178 ? -8.097 7.083 -11.299 1.00 43.98 170 TYR C C 1
ATOM 10512 O O . TYR C 1 178 ? -7.742 6.877 -10.132 1.00 45.71 170 TYR C O 1
ATOM 10530 N N . GLN C 1 179 ? -8.514 6.096 -12.095 1.00 40.70 171 GLN C N 1
ATOM 10531 C CA . GLN C 1 179 ? -8.611 4.738 -11.574 1.00 38.54 171 GLN C CA 1
ATOM 10532 C C . GLN C 1 179 ? -7.237 4.204 -11.176 1.00 34.76 171 GLN C C 1
ATOM 10533 O O . GLN C 1 179 ? -7.116 3.454 -10.200 1.00 34.70 171 GLN C O 1
ATOM 10547 N N . ALA C 1 180 ? -6.197 4.551 -11.938 1.00 30.24 172 ALA C N 1
ATOM 10548 C CA . ALA C 1 180 ? -4.852 4.079 -11.626 1.00 36.91 172 ALA C CA 1
ATOM 10549 C C . ALA C 1 180 ? -4.345 4.712 -10.342 1.00 41.38 172 ALA C C 1
ATOM 10550 O O . ALA C 1 180 ? -3.663 4.064 -9.540 1.00 34.90 172 ALA C O 1
ATOM 10557 N N . GLN C 1 181 ? -4.693 5.973 -10.117 1.00 38.33 173 GLN C N 1
ATOM 10558 C CA . GLN C 1 181 ? -4.301 6.620 -8.874 1.00 44.68 173 GLN C CA 1
ATOM 10559 C C . GLN C 1 181 ? -5.024 5.999 -7.680 1.00 41.50 173 GLN C C 1
ATOM 10560 O O . GLN C 1 181 ? -4.415 5.735 -6.636 1.00 37.65 173 GLN C O 1
ATOM 10574 N N . LEU C 1 182 ? -6.328 5.752 -7.816 1.00 35.54 174 LEU C N 1
ATOM 10575 C CA . LEU C 1 182 ? -7.067 5.096 -6.743 1.00 33.33 174 LEU C CA 1
ATOM 10576 C C . LEU C 1 182 ? -6.628 3.647 -6.561 1.00 33.16 174 LEU C C 1
ATOM 10577 O O . LEU C 1 182 ? -6.761 3.094 -5.467 1.00 33.39 174 LEU C O 1
ATOM 10593 N N . ASP C 1 183 ? -6.091 3.030 -7.612 1.00 32.69 175 ASP C N 1
ATOM 10594 C CA . ASP C 1 183 ? -5.524 1.692 -7.508 1.00 32.76 175 ASP C CA 1
ATOM 10595 C C . ASP C 1 183 ? -4.288 1.703 -6.609 1.00 34.72 175 ASP C C 1
ATOM 10596 O O . ASP C 1 183 ? -4.100 0.809 -5.766 1.00 32.81 175 ASP C O 1
ATOM 10605 N N . ILE C 1 184 ? -3.452 2.734 -6.757 1.00 32.69 176 ILE C N 1
ATOM 10606 C CA . ILE C 1 184 ? -2.318 2.915 -5.861 1.00 33.81 176 ILE C CA 1
ATOM 10607 C C . ILE C 1 184 ? -2.820 3.205 -4.454 1.00 35.79 176 ILE C C 1
ATOM 10608 O O . ILE C 1 184 ? -2.386 2.592 -3.474 1.00 33.61 176 ILE C O 1
ATOM 10624 N N . PHE C 1 185 ? -3.774 4.130 -4.343 1.00 35.28 177 PHE C N 1
ATOM 10625 C CA . PHE C 1 185 ? -4.272 4.555 -3.038 1.00 35.73 177 PHE C CA 1
ATOM 10626 C C . PHE C 1 185 ? -4.842 3.387 -2.234 1.00 36.89 177 PHE C C 1
ATOM 10627 O O . PHE C 1 185 ? -4.390 3.106 -1.122 1.00 34.50 177 PHE C O 1
ATOM 10644 N N . TRP C 1 186 ? -5.886 2.730 -2.754 1.00 32.55 178 TRP C N 1
ATOM 10645 C CA . TRP C 1 186 ? -6.575 1.722 -1.956 1.00 30.35 178 TRP C CA 1
ATOM 10646 C C . TRP C 1 186 ? -5.671 0.535 -1.653 1.00 31.50 178 TRP C C 1
ATOM 10647 O O . TRP C 1 186 ? -5.702 0.001 -0.543 1.00 31.77 178 TRP C O 1
ATOM 10668 N N . THR C 1 187 ? -4.888 0.079 -2.636 1.00 33.54 179 THR C N 1
ATOM 10669 C CA . THR C 1 187 ? -3.999 -1.052 -2.372 1.00 34.92 179 THR C CA 1
ATOM 10670 C C . THR C 1 187 ? -2.941 -0.696 -1.339 1.00 31.07 179 THR C C 1
ATOM 10671 O O . THR C 1 187 ? -2.622 -1.520 -0.470 1.00 30.36 179 THR C O 1
ATOM 10682 N N . THR C 1 188 ? -2.410 0.532 -1.402 1.00 32.47 180 THR C N 1
ATOM 10683 C CA . THR C 1 188 ? -1.413 0.972 -0.427 1.00 33.06 180 THR C CA 1
ATOM 10684 C C . THR C 1 188 ? -2.037 1.149 0.949 1.00 32.81 180 THR C C 1
ATOM 10685 O O . THR C 1 188 ? -1.429 0.791 1.961 1.00 31.59 180 THR C O 1
ATOM 10696 N N . MET C 1 189 ? -3.265 1.675 1.014 1.00 35.07 181 MET C N 1
ATOM 10697 C CA . MET C 1 189 ? -3.935 1.777 2.307 1.00 32.53 181 MET C CA 1
ATOM 10698 C C . MET C 1 189 ? -4.147 0.404 2.929 1.00 35.57 181 MET C C 1
ATOM 10699 O O . MET C 1 189 ? -3.956 0.227 4.135 1.00 33.48 181 MET C O 1
ATOM 10713 N N . THR C 1 190 ? -4.590 -0.568 2.131 1.00 30.28 182 THR C N 1
ATOM 10714 C CA . THR C 1 190 ? -4.769 -1.924 2.638 1.00 29.30 182 THR C CA 1
ATOM 10715 C C . THR C 1 190 ? -3.449 -2.520 3.126 1.00 30.59 182 THR C C 1
ATOM 10716 O O . THR C 1 190 ? -3.415 -3.226 4.145 1.00 30.44 182 THR C O 1
ATOM 10727 N N . ALA C 1 191 ? -2.347 -2.230 2.428 1.00 32.93 183 ALA C N 1
ATOM 10728 C CA . ALA C 1 191 ? -1.049 -2.729 2.876 1.00 32.09 183 ALA C CA 1
ATOM 10729 C C . ALA C 1 191 ? -0.675 -2.133 4.229 1.00 28.99 183 ALA C C 1
ATOM 10730 O O . ALA C 1 191 ? -0.208 -2.849 5.122 1.00 32.50 183 ALA C O 1
ATOM 10737 N N . TYR C 1 192 ? -0.865 -0.824 4.399 1.00 31.43 184 TYR C N 1
ATOM 10738 C CA . TYR C 1 192 ? -0.586 -0.190 5.685 1.00 29.31 184 TYR C CA 1
ATOM 10739 C C . TYR C 1 192 ? -1.417 -0.815 6.802 1.00 33.31 184 TYR C C 1
ATOM 10740 O O . TYR C 1 192 ? -0.909 -1.081 7.892 1.00 29.62 184 TYR C O 1
ATOM 10758 N N . LEU C 1 193 ? -2.707 -1.059 6.553 1.00 29.62 185 LEU C N 1
ATOM 10759 C CA . LEU C 1 193 ? -3.552 -1.649 7.583 1.00 28.02 185 LEU C CA 1
ATOM 10760 C C . LEU C 1 193 ? -3.130 -3.075 7.874 1.00 29.29 185 LEU C C 1
ATOM 10761 O O . LEU C 1 193 ? -3.120 -3.498 9.027 1.00 30.15 185 LEU C O 1
ATOM 10777 N N . HIS C 1 194 ? -2.772 -3.833 6.838 1.00 30.59 186 HIS C N 1
ATOM 10778 C CA . HIS C 1 194 ? -2.334 -5.206 7.045 1.00 25.77 186 HIS C CA 1
ATOM 10779 C C . HIS C 1 194 ? -1.055 -5.261 7.871 1.00 28.80 186 HIS C C 1
ATOM 10780 O O . HIS C 1 194 ? -0.947 -6.061 8.805 1.00 29.80 186 HIS C O 1
ATOM 10794 N N . ALA C 1 195 ? -0.103 -4.389 7.569 1.00 28.94 187 ALA C N 1
ATOM 10795 C CA . ALA C 1 195 ? 1.147 -4.356 8.326 1.00 27.73 187 ALA C CA 1
ATOM 10796 C C . ALA C 1 195 ? 0.911 -3.918 9.766 1.00 30.33 187 ALA C C 1
ATOM 10797 O O . ALA C 1 195 ? 1.484 -4.490 10.704 1.00 30.92 187 ALA C O 1
ATOM 10804 N N . THR C 1 196 ? 0.033 -2.931 9.962 1.00 34.42 188 THR C N 1
ATOM 10805 C CA . THR C 1 196 ? -0.303 -2.480 11.308 1.00 28.04 188 THR C CA 1
ATOM 10806 C C . THR C 1 196 ? -0.975 -3.590 12.107 1.00 34.76 188 THR C C 1
ATOM 10807 O O . THR C 1 196 ? -0.716 -3.748 13.305 1.00 36.26 188 THR C O 1
ATOM 10818 N N . ALA C 1 197 ? -1.823 -4.392 11.455 1.00 35.74 189 ALA C N 1
ATOM 10819 C CA . ALA C 1 197 ? -2.399 -5.560 12.112 1.00 36.93 189 ALA C CA 1
ATOM 10820 C C . ALA C 1 197 ? -1.333 -6.589 12.478 1.00 37.01 189 ALA C C 1
ATOM 10821 O O . ALA C 1 197 ? -1.417 -7.232 13.533 1.00 30.78 189 ALA C O 1
ATOM 10828 N N . LEU C 1 198 ? -0.359 -6.803 11.597 1.00 34.44 190 LEU C N 1
ATOM 10829 C CA . LEU C 1 198 ? 0.693 -7.773 11.879 1.00 33.29 190 LEU C CA 1
ATOM 10830 C C . LEU C 1 198 ? 1.461 -7.397 13.143 1.00 33.45 190 LEU C C 1
ATOM 10831 O O . LEU C 1 198 ? 1.623 -8.224 14.046 1.00 34.14 190 LEU C O 1
ATOM 10847 N N . VAL C 1 199 ? 1.949 -6.154 13.232 1.00 34.71 191 VAL C N 1
ATOM 10848 C CA . VAL C 1 199 ? 2.637 -5.748 14.460 1.00 36.69 191 VAL C CA 1
ATOM 10849 C C . VAL C 1 199 ? 1.654 -5.696 15.621 1.00 39.10 191 VAL C C 1
ATOM 10850 O O . VAL C 1 199 ? 2.014 -5.997 16.766 1.00 34.01 191 VAL C O 1
ATOM 10863 N N . GLY C 1 200 ? 0.406 -5.309 15.346 1.00 33.28 192 GLY C N 1
ATOM 10864 C CA . GLY C 1 200 ? -0.637 -5.278 16.359 1.00 36.33 192 GLY C CA 1
ATOM 10865 C C . GLY C 1 200 ? -0.916 -6.619 16.996 1.00 34.20 192 GLY C C 1
ATOM 10866 O O . GLY C 1 200 ? -1.431 -6.665 18.121 1.00 40.46 192 GLY C O 1
ATOM 10870 N N . SER C 1 201 ? -0.583 -7.716 16.310 1.00 34.91 193 SER C N 1
ATOM 10871 C CA . SER C 1 201 ? -0.796 -9.050 16.863 1.00 39.94 193 SER C CA 1
ATOM 10872 C C . SER C 1 201 ? 0.051 -9.314 18.106 1.00 42.33 193 SER C C 1
ATOM 10873 O O . SER C 1 201 ? -0.211 -10.291 18.823 1.00 36.18 193 SER C O 1
ATOM 10881 N N . GLU C 1 202 ? 1.071 -8.489 18.362 1.00 35.69 194 GLU C N 1
ATOM 10882 C CA . GLU C 1 202 ? 1.883 -8.594 19.569 1.00 36.35 194 GLU C CA 1
ATOM 10883 C C . GLU C 1 202 ? 1.730 -7.364 20.459 1.00 36.59 194 GLU C C 1
ATOM 10884 O O . GLU C 1 202 ? 2.573 -7.116 21.326 1.00 45.27 194 GLU C O 1
ATOM 10896 N N . GLY C 1 203 ? 0.656 -6.604 20.280 1.00 37.75 195 GLY C N 1
ATOM 10897 C CA . GLY C 1 203 ? 0.361 -5.488 21.148 1.00 36.69 195 GLY C CA 1
ATOM 10898 C C . GLY C 1 203 ? 1.072 -4.203 20.824 1.00 42.98 195 GLY C C 1
ATOM 10899 O O . GLY C 1 203 ? 1.030 -3.278 21.640 1.00 43.75 195 GLY C O 1
ATOM 10903 N N . VAL C 1 204 ? 1.729 -4.114 19.672 1.00 39.69 196 VAL C N 1
ATOM 10904 C CA . VAL C 1 204 ? 2.344 -2.869 19.238 1.00 40.99 196 VAL C CA 1
ATOM 10905 C C . VAL C 1 204 ? 1.236 -1.917 18.803 1.00 45.18 196 VAL C C 1
ATOM 10906 O O . VAL C 1 204 ? 0.527 -2.213 17.830 1.00 36.48 196 VAL C O 1
ATOM 10919 N N . PRO C 1 205 ? 1.053 -0.776 19.473 1.00 37.12 197 PRO C N 1
ATOM 10920 C CA . PRO C 1 205 ? 0.022 0.175 19.036 1.00 45.43 197 PRO C CA 1
ATOM 10921 C C . PRO C 1 205 ? 0.274 0.671 17.620 1.00 45.58 197 PRO C C 1
ATOM 10922 O O . PRO C 1 205 ? 1.417 0.791 17.171 1.00 39.57 197 PRO C O 1
ATOM 10933 N N . ALA C 1 206 ? -0.819 0.967 16.913 1.00 39.56 198 ALA C N 1
ATOM 10934 C CA . ALA C 1 206 ? -0.691 1.504 15.560 1.00 42.40 198 ALA C CA 1
ATOM 10935 C C . ALA C 1 206 ? 0.141 2.783 15.547 1.00 43.56 198 ALA C C 1
ATOM 10936 O O . ALA C 1 206 ? 0.954 2.999 14.638 1.00 39.88 198 ALA C O 1
ATOM 10943 N N . GLU C 1 207 ? -0.063 3.655 16.537 1.00 37.80 199 GLU C N 1
ATOM 10944 C CA . GLU C 1 207 ? 0.672 4.911 16.611 1.00 40.77 199 GLU C CA 1
ATOM 10945 C C . GLU C 1 207 ? 2.146 4.700 16.954 1.00 38.90 199 GLU C C 1
ATOM 10946 O O . GLU C 1 207 ? 2.955 5.618 16.771 1.00 41.14 199 GLU C O 1
ATOM 10958 N N . GLU C 1 208 ? 2.513 3.508 17.415 1.00 40.37 200 GLU C N 1
ATOM 10959 C CA . GLU C 1 208 ? 3.908 3.173 17.665 1.00 40.09 200 GLU C CA 1
ATOM 10960 C C . GLU C 1 208 ? 4.612 2.680 16.409 1.00 45.22 200 GLU C C 1
ATOM 10961 O O . GLU C 1 208 ? 5.812 2.938 16.238 1.00 43.52 200 GLU C O 1
ATOM 10973 N N . PHE C 1 209 ? 3.892 1.961 15.539 1.00 39.53 201 PHE C N 1
ATOM 10974 C CA . PHE C 1 209 ? 4.439 1.522 14.261 1.00 41.62 201 PHE C CA 1
ATOM 10975 C C . PHE C 1 209 ? 4.393 2.626 13.210 1.00 36.42 201 PHE C C 1
ATOM 10976 O O . PHE C 1 209 ? 5.189 2.613 12.259 1.00 37.98 201 PHE C O 1
ATOM 10993 N N . LEU C 1 210 ? 3.475 3.581 13.358 1.00 35.89 202 LEU C N 1
ATOM 10994 C CA . LEU C 1 210 ? 3.319 4.648 12.371 1.00 37.32 202 LEU C CA 1
ATOM 10995 C C . LEU C 1 210 ? 4.632 5.273 11.920 1.00 38.22 202 LEU C C 1
ATOM 10996 O O . LEU C 1 210 ? 4.815 5.445 10.707 1.00 40.70 202 LEU C O 1
ATOM 11012 N N . PRO C 1 211 ? 5.556 5.656 12.812 1.00 35.11 203 PRO C N 1
ATOM 11013 C CA . PRO C 1 211 ? 6.821 6.254 12.335 1.00 40.08 203 PRO C CA 1
ATOM 11014 C C . PRO C 1 211 ? 7.552 5.367 11.340 1.00 40.47 203 PRO C C 1
ATOM 11015 O O . PRO C 1 211 ? 8.120 5.848 10.352 1.00 40.99 203 PRO C O 1
ATOM 11026 N N . TYR C 1 212 ? 7.586 4.065 11.611 1.00 37.85 204 TYR C N 1
ATOM 11027 C CA . TYR C 1 212 ? 8.287 3.140 10.734 1.00 44.41 204 TYR C CA 1
ATOM 11028 C C . TYR C 1 212 ? 7.565 2.990 9.400 1.00 39.91 204 TYR C C 1
ATOM 11029 O O . TYR C 1 212 ? 8.203 2.912 8.346 1.00 43.80 204 TYR C O 1
ATOM 11047 N N . ALA C 1 213 ? 6.233 2.916 9.422 1.00 38.02 205 ALA C N 1
ATOM 11048 C CA . ALA C 1 213 ? 5.495 2.876 8.164 1.00 44.01 205 ALA C CA 1
ATOM 11049 C C . ALA C 1 213 ? 5.723 4.156 7.368 1.00 40.70 205 ALA C C 1
ATOM 11050 O O . ALA C 1 213 ? 5.938 4.117 6.149 1.00 41.97 205 ALA C O 1
ATOM 11057 N N . THR C 1 214 ? 5.689 5.304 8.045 1.00 42.30 206 THR C N 1
ATOM 11058 C CA . THR C 1 214 ? 5.866 6.576 7.351 1.00 44.96 206 THR C CA 1
ATOM 11059 C C . THR C 1 214 ? 7.236 6.661 6.694 1.00 48.41 206 THR C C 1
ATOM 11060 O O . THR C 1 214 ? 7.360 7.129 5.554 1.00 56.86 206 THR C O 1
ATOM 11071 N N . GLU C 1 215 ? 8.279 6.225 7.394 1.00 47.67 207 GLU C N 1
ATOM 11072 C CA . GLU C 1 215 ? 9.608 6.287 6.804 1.00 53.62 207 GLU C CA 1
ATOM 11073 C C . GLU C 1 215 ? 9.794 5.254 5.699 1.00 56.56 207 GLU C C 1
ATOM 11074 O O . GLU C 1 215 ? 10.623 5.460 4.806 1.00 53.46 207 GLU C O 1
ATOM 11086 N N . MET C 1 216 ? 9.046 4.148 5.737 1.00 53.67 208 MET C N 1
ATOM 11087 C CA . MET C 1 216 ? 9.071 3.210 4.620 1.00 57.68 208 MET C CA 1
ATOM 11088 C C . MET C 1 216 ? 8.677 3.913 3.321 1.00 57.12 208 MET C C 1
ATOM 11089 O O . MET C 1 216 ? 9.352 3.768 2.295 1.00 50.69 208 MET C O 1
ATOM 11103 N N . PHE C 1 217 ? 7.579 4.675 3.351 1.00 58.80 209 PHE C N 1
ATOM 11104 C CA . PHE C 1 217 ? 7.095 5.350 2.153 1.00 58.56 209 PHE C CA 1
ATOM 11105 C C . PHE C 1 217 ? 8.051 6.451 1.708 1.00 55.67 209 PHE C C 1
ATOM 11106 O O . PHE C 1 217 ? 8.219 6.673 0.504 1.00 63.95 209 PHE C O 1
ATOM 11123 N N . ASP C 1 218 ? 8.694 7.142 2.653 1.00 61.06 210 ASP C N 1
ATOM 11124 C CA . ASP C 1 218 ? 9.703 8.133 2.289 1.00 61.74 210 ASP C CA 1
ATOM 11125 C C . ASP C 1 218 ? 10.951 7.495 1.689 1.00 63.83 210 ASP C C 1
ATOM 11126 O O . ASP C 1 218 ? 11.720 8.182 1.007 1.00 57.19 210 ASP C O 1
ATOM 11135 N N . SER C 1 219 ? 11.175 6.204 1.937 1.00 57.16 211 SER C N 1
ATOM 11136 C CA . SER C 1 219 ? 12.316 5.495 1.374 1.00 62.01 211 SER C CA 1
ATOM 11137 C C . SER C 1 219 ? 12.132 5.132 -0.093 1.00 65.66 211 SER C C 1
ATOM 11138 O O . SER C 1 219 ? 13.105 4.719 -0.732 1.00 61.77 211 SER C O 1
ATOM 11146 N N . MET C 1 220 ? 10.922 5.276 -0.638 1.00 59.52 212 MET C N 1
ATOM 11147 C CA . MET C 1 220 ? 10.619 4.898 -2.019 1.00 60.53 212 MET C CA 1
ATOM 11148 C C . MET C 1 220 ? 10.925 6.095 -2.916 1.00 61.54 212 MET C C 1
ATOM 11149 O O . MET C 1 220 ? 10.036 6.807 -3.402 1.00 59.03 212 MET C O 1
ATOM 11163 N N . SER C 1 221 ? 12.228 6.319 -3.119 1.00 65.24 213 SER C N 1
ATOM 11164 C CA . SER C 1 221 ? 12.738 7.393 -3.966 1.00 59.94 213 SER C CA 1
ATOM 11165 C C . SER C 1 221 ? 13.365 6.883 -5.255 1.00 57.02 213 SER C C 1
ATOM 11166 O O . SER C 1 221 ? 14.017 7.660 -5.965 1.00 63.15 213 SER C O 1
ATOM 11174 N N . PHE C 1 222 ? 13.108 5.626 -5.615 1.00 58.32 214 PHE C N 1
ATOM 11175 C CA . PHE C 1 222 ? 13.691 4.985 -6.786 1.00 56.44 214 PHE C CA 1
ATOM 11176 C C . PHE C 1 222 ? 12.646 4.675 -7.850 1.00 49.59 214 PHE C C 1
ATOM 11177 O O . PHE C 1 222 ? 12.931 3.913 -8.778 1.00 56.77 214 PHE C O 1
ATOM 11194 N N . LEU C 1 223 ? 11.431 5.210 -7.718 1.00 47.61 215 LEU C N 1
ATOM 11195 C CA . LEU C 1 223 ? 10.385 4.913 -8.686 1.00 51.29 215 LEU C CA 1
ATOM 11196 C C . LEU C 1 223 ? 10.790 5.375 -10.076 1.00 41.19 215 LEU C C 1
ATOM 11197 O O . LEU C 1 223 ? 10.406 4.761 -11.074 1.00 45.67 215 LEU C O 1
ATOM 11213 N N . GLU C 1 224 ? 11.572 6.451 -10.163 1.00 52.72 216 GLU C N 1
ATOM 11214 C CA . GLU C 1 224 ? 12.034 6.913 -11.466 1.00 51.68 216 GLU C CA 1
ATOM 11215 C C . GLU C 1 224 ? 12.815 5.821 -12.185 1.00 48.20 216 GLU C C 1
ATOM 11216 O O . GLU C 1 224 ? 12.607 5.584 -13.380 1.00 47.55 216 GLU C O 1
ATOM 11228 N N . GLU C 1 225 ? 13.730 5.151 -11.477 1.00 47.99 217 GLU C N 1
ATOM 11229 C CA . GLU C 1 225 ? 14.502 4.080 -12.102 1.00 47.31 217 GLU C CA 1
ATOM 11230 C C . GLU C 1 225 ? 13.568 3.003 -12.643 1.00 47.16 217 GLU C C 1
ATOM 11231 O O . GLU C 1 225 ? 13.736 2.525 -13.770 1.00 44.45 217 GLU C O 1
ATOM 11243 N N . MET C 1 226 ? 12.589 2.590 -11.830 1.00 43.98 218 MET C N 1
ATOM 11244 C CA . MET C 1 226 ? 11.626 1.581 -12.259 1.00 40.29 218 MET C CA 1
ATOM 11245 C C . MET C 1 226 ? 10.866 2.058 -13.492 1.00 37.79 218 MET C C 1
ATOM 11246 O O . MET C 1 226 ? 10.706 1.312 -14.464 1.00 41.60 218 MET C O 1
ATOM 11260 N N . ALA C 1 227 ? 10.383 3.303 -13.466 1.00 40.03 219 ALA C N 1
ATOM 11261 C CA . ALA C 1 227 ? 9.649 3.832 -14.614 1.00 42.22 219 ALA C CA 1
ATOM 11262 C C . ALA C 1 227 ? 10.516 3.810 -15.865 1.00 40.27 219 ALA C C 1
ATOM 11263 O O . ALA C 1 227 ? 10.032 3.528 -16.968 1.00 46.64 219 ALA C O 1
ATOM 11270 N N . GLU C 1 228 ? 11.803 4.120 -15.711 1.00 43.41 220 GLU C N 1
ATOM 11271 C CA . GLU C 1 228 ? 12.717 4.060 -16.844 1.00 42.06 220 GLU C CA 1
ATOM 11272 C C . GLU C 1 228 ? 12.866 2.629 -17.338 1.00 45.38 220 GLU C C 1
ATOM 11273 O O . GLU C 1 228 ? 12.868 2.383 -18.550 1.00 37.87 220 GLU C O 1
ATOM 11285 N N . GLN C 1 229 ? 12.955 1.666 -16.414 1.00 42.09 221 GLN C N 1
ATOM 11286 C CA . GLN C 1 229 ? 13.048 0.266 -16.813 1.00 43.40 221 GLN C CA 1
ATOM 11287 C C . GLN C 1 229 ? 11.803 -0.150 -17.583 1.00 42.92 221 GLN C C 1
ATOM 11288 O O . GLN C 1 229 ? 11.885 -0.776 -18.647 1.00 40.62 221 GLN C O 1
ATOM 11302 N N . ILE C 1 230 ? 10.631 0.172 -17.036 1.00 38.39 222 ILE C N 1
ATOM 11303 C CA . ILE C 1 230 ? 9.379 -0.194 -17.686 1.00 35.37 222 ILE C CA 1
ATOM 11304 C C . ILE C 1 230 ? 9.309 0.417 -19.080 1.00 41.33 222 ILE C C 1
ATOM 11305 O O . ILE C 1 230 ? 8.905 -0.240 -20.047 1.00 40.12 222 ILE C O 1
ATOM 11321 N N . ASP C 1 231 ? 9.676 1.689 -19.196 1.00 40.03 223 ASP C N 1
ATOM 11322 C CA . ASP C 1 231 ? 9.551 2.395 -20.464 1.00 41.16 223 ASP C CA 1
ATOM 11323 C C . ASP C 1 231 ? 10.547 1.895 -21.505 1.00 42.31 223 ASP C C 1
ATOM 11324 O O . ASP C 1 231 ? 10.336 2.100 -22.708 1.00 41.29 223 ASP C O 1
ATOM 11333 N N . ALA C 1 232 ? 11.620 1.234 -21.076 1.00 44.08 224 ALA C N 1
ATOM 11334 C CA . ALA C 1 232 ? 12.561 0.605 -21.991 1.00 44.89 224 ALA C CA 1
ATOM 11335 C C . ALA C 1 232 ? 12.278 -0.873 -22.200 1.00 45.58 224 ALA C C 1
ATOM 11336 O O . ALA C 1 232 ? 12.873 -1.482 -23.096 1.00 44.49 224 ALA C O 1
ATOM 11343 N N . GLY C 1 233 ? 11.401 -1.463 -21.394 1.00 45.39 225 GLY C N 1
ATOM 11344 C CA . GLY C 1 233 ? 11.160 -2.891 -21.478 1.00 45.25 225 GLY C CA 1
ATOM 11345 C C . GLY C 1 233 ? 12.345 -3.744 -21.092 1.00 43.10 225 GLY C C 1
ATOM 11346 O O . GLY C 1 233 ? 12.471 -4.868 -21.584 1.00 48.82 225 GLY C O 1
ATOM 11350 N N . GLU C 1 234 ? 13.206 -3.248 -20.207 1.00 44.14 226 GLU C N 1
ATOM 11351 C CA . GLU C 1 234 ? 14.417 -3.943 -19.791 1.00 48.55 226 GLU C CA 1
ATOM 11352 C C . GLU C 1 234 ? 14.528 -3.862 -18.277 1.00 48.19 226 GLU C C 1
ATOM 11353 O O . GLU C 1 234 ? 14.479 -2.769 -17.702 1.00 46.30 226 GLU C O 1
ATOM 11365 N N . TYR C 1 235 ? 14.693 -5.016 -17.638 1.00 51.23 227 TYR C N 1
ATOM 11366 C CA . TYR C 1 235 ? 14.659 -5.136 -16.185 1.00 44.95 227 TYR C CA 1
ATOM 11367 C C . TYR C 1 235 ? 15.975 -5.720 -15.701 1.00 53.53 227 TYR C C 1
ATOM 11368 O O . TYR C 1 235 ? 16.035 -6.872 -15.238 1.00 43.36 227 TYR C O 1
ATOM 11386 N N . PRO C 1 236 ? 17.052 -4.940 -15.788 1.00 56.19 228 PRO C N 1
ATOM 11387 C CA . PRO C 1 236 ? 18.383 -5.452 -15.426 1.00 56.98 228 PRO C CA 1
ATOM 11388 C C . PRO C 1 236 ? 18.431 -5.890 -13.972 1.00 56.98 228 PRO C C 1
ATOM 11389 O O . PRO C 1 236 ? 18.242 -5.089 -13.051 1.00 54.94 228 PRO C O 1
ATOM 11400 N N . GLY C 1 237 ? 18.693 -7.179 -13.774 1.00 63.78 229 GLY C N 1
ATOM 11401 C CA . GLY C 1 237 ? 18.897 -7.688 -12.438 1.00 61.32 229 GLY C CA 1
ATOM 11402 C C . GLY C 1 237 ? 20.206 -7.202 -11.850 1.00 79.69 229 GLY C C 1
ATOM 11403 O O . GLY C 1 237 ? 21.183 -6.938 -12.550 1.00 87.65 229 GLY C O 1
ATOM 11407 N N . ASP C 1 238 ? 20.221 -7.096 -10.531 1.00 77.37 230 ASP C N 1
ATOM 11408 C CA . ASP C 1 238 ? 21.393 -6.590 -9.836 1.00 82.68 230 ASP C CA 1
ATOM 11409 C C . ASP C 1 238 ? 21.275 -6.790 -8.330 1.00 82.07 230 ASP C C 1
ATOM 11410 O O . ASP C 1 238 ? 21.744 -7.797 -7.792 1.00 85.43 230 ASP C O 1
ATOM 11415 N N . GLU C 1 239 ? 20.646 -5.840 -7.644 1.00 84.07 231 GLU C N 1
ATOM 11416 C CA . GLU C 1 239 ? 20.572 -5.835 -6.192 1.00 83.15 231 GLU C CA 1
ATOM 11417 C C . GLU C 1 239 ? 19.200 -6.235 -5.660 1.00 80.09 231 GLU C C 1
ATOM 11418 O O . GLU C 1 239 ? 19.025 -6.327 -4.437 1.00 74.02 231 GLU C O 1
ATOM 11430 N N . ASP C 1 240 ? 18.218 -6.471 -6.541 1.00 71.07 232 ASP C N 1
ATOM 11431 C CA . ASP C 1 240 ? 16.838 -6.704 -6.134 1.00 68.67 232 ASP C CA 1
ATOM 11432 C C . ASP C 1 240 ? 16.158 -7.608 -7.165 1.00 59.02 232 ASP C C 1
ATOM 11433 O O . ASP C 1 240 ? 15.279 -7.200 -7.942 1.00 56.09 232 ASP C O 1
ATOM 11442 N N . THR C 1 241 ? 16.565 -8.874 -7.177 1.00 56.23 233 THR C N 1
ATOM 11443 C CA . THR C 1 241 ? 15.927 -9.828 -8.065 1.00 50.35 233 THR C CA 1
ATOM 11444 C C . THR C 1 241 ? 14.472 -10.044 -7.647 1.00 53.75 233 THR C C 1
ATOM 11445 O O . THR C 1 241 ? 14.073 -9.807 -6.500 1.00 52.14 233 THR C O 1
ATOM 11456 N N . LEU C 1 242 ? 13.675 -10.519 -8.602 1.00 51.15 234 LEU C N 1
ATOM 11457 C CA . LEU C 1 242 ? 12.301 -10.887 -8.290 1.00 46.05 234 LEU C CA 1
ATOM 11458 C C . LEU C 1 242 ? 12.254 -12.117 -7.391 1.00 54.27 234 LEU C C 1
ATOM 11459 O O . LEU C 1 242 ? 11.359 -12.238 -6.541 1.00 49.17 234 LEU C O 1
ATOM 11475 N N . ALA C 1 243 ? 13.203 -13.044 -7.563 1.00 48.06 235 ALA C N 1
ATOM 11476 C CA . ALA C 1 243 ? 13.270 -14.200 -6.677 1.00 50.93 235 ALA C CA 1
ATOM 11477 C C . ALA C 1 243 ? 13.496 -13.762 -5.237 1.00 48.67 235 ALA C C 1
ATOM 11478 O O . ALA C 1 243 ? 12.945 -14.356 -4.302 1.00 48.60 235 ALA C O 1
ATOM 11485 N N . MET C 1 244 ? 14.309 -12.724 -5.038 1.00 48.21 236 MET C N 1
ATOM 11486 C CA . MET C 1 244 ? 14.524 -12.195 -3.698 1.00 50.98 236 MET C CA 1
ATOM 11487 C C . MET C 1 244 ? 13.212 -11.726 -3.083 1.00 45.13 236 MET C C 1
ATOM 11488 O O . MET C 1 244 ? 12.875 -12.084 -1.950 1.00 42.21 236 MET C O 1
ATOM 11502 N N . GLY C 1 245 ? 12.453 -10.918 -3.821 1.00 50.99 237 GLY C N 1
ATOM 11503 C CA . GLY C 1 245 ? 11.166 -10.476 -3.316 1.00 42.21 237 GLY C CA 1
ATOM 11504 C C . GLY C 1 245 ? 10.216 -11.626 -3.055 1.00 37.58 237 GLY C C 1
ATOM 11505 O O . GLY C 1 245 ? 9.461 -11.608 -2.082 1.00 45.86 237 GLY C O 1
ATOM 11509 N N . ALA C 1 246 ? 10.252 -12.650 -3.911 1.00 40.44 238 ALA C N 1
ATOM 11510 C CA . ALA C 1 246 ? 9.395 -13.811 -3.710 1.00 41.65 238 ALA C CA 1
ATOM 11511 C C . ALA C 1 246 ? 9.705 -14.510 -2.395 1.00 45.66 238 ALA C C 1
ATOM 11512 O O . ALA C 1 246 ? 8.791 -14.925 -1.678 1.00 42.71 238 ALA C O 1
ATOM 11519 N N . ALA C 1 247 ? 10.986 -14.668 -2.066 1.00 44.36 239 ALA C N 1
ATOM 11520 C CA . ALA C 1 247 ? 11.339 -15.280 -0.789 1.00 41.75 239 ALA C CA 1
ATOM 11521 C C . ALA C 1 247 ? 10.864 -14.436 0.388 1.00 40.19 239 ALA C C 1
ATOM 11522 O O . ALA C 1 247 ? 10.372 -14.973 1.390 1.00 44.04 239 ALA C O 1
ATOM 11529 N N . GLY C 1 248 ? 11.033 -13.117 0.296 1.00 38.74 240 GLY C N 1
ATOM 11530 C CA . GLY C 1 248 ? 10.591 -12.245 1.369 1.00 40.71 240 GLY C CA 1
ATOM 11531 C C . GLY C 1 248 ? 9.082 -12.217 1.517 1.00 39.66 240 GLY C C 1
ATOM 11532 O O . GLY C 1 248 ? 8.564 -12.140 2.634 1.00 35.62 240 GLY C O 1
ATOM 11536 N N . VAL C 1 249 ? 8.357 -12.272 0.396 1.00 40.12 241 VAL C N 1
ATOM 11537 C CA . VAL C 1 249 ? 6.901 -12.299 0.474 1.00 36.31 241 VAL C CA 1
ATOM 11538 C C . VAL C 1 249 ? 6.441 -13.578 1.159 1.00 33.61 241 VAL C C 1
ATOM 11539 O O . VAL C 1 249 ? 5.423 -13.579 1.856 1.00 37.84 241 VAL C O 1
ATOM 11552 N N . ASP C 1 250 ? 7.163 -14.687 0.972 1.00 37.97 242 ASP C N 1
ATOM 11553 C CA . ASP C 1 250 ? 6.805 -15.924 1.659 1.00 38.66 242 ASP C CA 1
ATOM 11554 C C . ASP C 1 250 ? 6.931 -15.774 3.168 1.00 38.34 242 ASP C C 1
ATOM 11555 O O . ASP C 1 250 ? 6.101 -16.293 3.921 1.00 33.43 242 ASP C O 1
ATOM 11564 N N . HIS C 1 251 ? 7.986 -15.098 3.623 1.00 38.22 243 HIS C N 1
ATOM 11565 C CA . HIS C 1 251 ? 8.153 -14.810 5.044 1.00 34.90 243 HIS C CA 1
ATOM 11566 C C . HIS C 1 251 ? 6.984 -14.002 5.579 1.00 35.18 243 HIS C C 1
ATOM 11567 O O . HIS C 1 251 ? 6.546 -14.208 6.718 1.00 32.88 243 HIS C O 1
ATOM 11581 N N . ILE C 1 252 ? 6.508 -13.036 4.797 1.00 35.30 244 ILE C N 1
ATOM 11582 C CA . ILE C 1 252 ? 5.369 -12.228 5.222 1.00 32.22 244 ILE C CA 1
ATOM 11583 C C . ILE C 1 252 ? 4.120 -13.088 5.323 1.00 31.36 244 ILE C C 1
ATOM 11584 O O . ILE C 1 252 ? 3.374 -13.002 6.304 1.00 32.42 244 ILE C O 1
ATOM 11600 N N . VAL C 1 253 ? 3.875 -13.925 4.311 1.00 34.21 245 VAL C N 1
ATOM 11601 C CA . VAL C 1 253 ? 2.743 -14.852 4.355 1.00 33.61 245 VAL C CA 1
ATOM 11602 C C . VAL C 1 253 ? 2.833 -15.737 5.593 1.00 34.41 245 VAL C C 1
ATOM 11603 O O . VAL C 1 253 ? 1.856 -15.914 6.329 1.00 30.88 245 VAL C O 1
ATOM 11616 N N . HIS C 1 254 ? 4.009 -16.332 5.828 1.00 32.41 246 HIS C N 1
ATOM 11617 C CA . HIS C 1 254 ? 4.156 -17.244 6.958 1.00 33.05 246 HIS C CA 1
ATOM 11618 C C . HIS C 1 254 ? 4.021 -16.509 8.283 1.00 33.02 246 HIS C C 1
ATOM 11619 O O . HIS C 1 254 ? 3.340 -16.995 9.196 1.00 32.48 246 HIS C O 1
ATOM 11633 N N . ALA C 1 255 ? 4.624 -15.324 8.398 1.00 30.98 247 ALA C N 1
ATOM 11634 C CA . ALA C 1 255 ? 4.461 -14.545 9.622 1.00 30.33 247 ALA C CA 1
ATOM 11635 C C . ALA C 1 255 ? 2.997 -14.178 9.862 1.00 32.15 247 ALA C C 1
ATOM 11636 O O . ALA C 1 255 ? 2.515 -14.220 11.003 1.00 31.73 247 ALA C O 1
ATOM 11643 N N . SER C 1 256 ? 2.296 -13.774 8.805 1.00 33.86 248 SER C N 1
ATOM 11644 C CA . SER C 1 256 ? 0.879 -13.418 8.918 1.00 34.06 248 SER C CA 1
ATOM 11645 C C . SER C 1 256 ? 0.045 -14.595 9.407 1.00 31.02 248 SER C C 1
ATOM 11646 O O . SER C 1 256 ? -0.791 -14.459 10.309 1.00 33.13 248 SER C O 1
ATOM 11654 N N . ARG C 1 257 ? 0.248 -15.760 8.804 1.00 33.37 249 ARG C N 1
ATOM 11655 C CA . ARG C 1 257 ? -0.423 -16.971 9.261 1.00 34.28 249 ARG C CA 1
ATOM 11656 C C . ARG C 1 257 ? -0.152 -17.226 10.745 1.00 37.27 249 ARG C C 1
ATOM 11657 O O . ARG C 1 257 ? -1.083 -17.399 11.543 1.00 29.68 249 ARG C O 1
ATOM 11678 N N . ASP C 1 258 ? 1.128 -17.326 11.122 1.00 28.17 250 ASP C N 1
ATOM 11679 C CA . ASP C 1 258 ? 1.507 -17.548 12.515 1.00 33.20 250 ASP C CA 1
ATOM 11680 C C . ASP C 1 258 ? 0.857 -16.543 13.455 1.00 32.01 250 ASP C C 1
ATOM 11681 O O . ASP C 1 258 ? 0.550 -16.866 14.610 1.00 35.05 250 ASP C O 1
ATOM 11690 N N . ALA C 1 259 ? 0.712 -15.302 13.009 1.00 32.78 251 ALA C N 1
ATOM 11691 C CA . ALA C 1 259 ? 0.178 -14.258 13.875 1.00 28.66 251 ALA C CA 1
ATOM 11692 C C . ALA C 1 259 ? -1.342 -14.308 14.009 1.00 30.78 251 ALA C C 1
ATOM 11693 O O . ALA C 1 259 ? -1.910 -13.538 14.797 1.00 36.53 251 ALA C O 1
ATOM 11700 N N . GLY C 1 260 ? -2.010 -15.153 13.234 1.00 32.78 252 GLY C N 1
ATOM 11701 C CA . GLY C 1 260 ? -3.459 -15.205 13.263 1.00 33.13 252 GLY C CA 1
ATOM 11702 C C . GLY C 1 260 ? -4.176 -14.087 12.545 1.00 42.67 252 GLY C C 1
ATOM 11703 O O . GLY C 1 260 ? -5.356 -13.856 12.818 1.00 36.37 252 GLY C O 1
ATOM 11707 N N . ILE C 1 261 ? -3.517 -13.405 11.612 1.00 31.87 253 ILE C N 1
ATOM 11708 C CA . ILE C 1 261 ? -4.157 -12.342 10.853 1.00 33.81 253 ILE C CA 1
ATOM 11709 C C . ILE C 1 261 ? -4.478 -12.872 9.465 1.00 32.22 253 ILE C C 1
ATOM 11710 O O . ILE C 1 261 ? -4.137 -14.009 9.126 1.00 34.23 253 ILE C O 1
ATOM 11726 N N . ASP C 1 262 ? -5.143 -12.066 8.652 1.00 33.54 254 ASP C N 1
ATOM 11727 C CA . ASP C 1 262 ? -5.508 -12.546 7.334 1.00 37.56 254 ASP C CA 1
ATOM 11728 C C . ASP C 1 262 ? -4.298 -12.684 6.434 1.00 32.19 254 ASP C C 1
ATOM 11729 O O . ASP C 1 262 ? -3.350 -11.904 6.517 1.00 34.06 254 ASP C O 1
ATOM 11738 N N . THR C 1 263 ? -4.347 -13.687 5.563 1.00 32.10 255 THR C N 1
ATOM 11739 C CA . THR C 1 263 ? -3.252 -13.971 4.654 1.00 36.75 255 THR C CA 1
ATOM 11740 C C . THR C 1 263 ? -3.629 -13.739 3.204 1.00 32.52 255 THR C C 1
ATOM 11741 O O . THR C 1 263 ? -2.790 -13.946 2.319 1.00 33.37 255 THR C O 1
ATOM 11752 N N . ALA C 1 264 ? -4.873 -13.326 2.941 1.00 33.17 256 ALA C N 1
ATOM 11753 C CA . ALA C 1 264 ? -5.347 -13.173 1.572 1.00 34.21 256 ALA C CA 1
ATOM 11754 C C . ALA C 1 264 ? -4.522 -12.146 0.812 1.00 28.49 256 ALA C C 1
ATOM 11755 O O . ALA C 1 264 ? -4.156 -12.364 -0.349 1.00 34.56 256 ALA C O 1
ATOM 11762 N N . LEU C 1 265 ? -4.254 -10.996 1.427 1.00 37.29 257 LEU C N 1
ATOM 11763 C CA . LEU C 1 265 ? -3.462 -9.973 0.743 1.00 36.32 257 LEU C CA 1
ATOM 11764 C C . LEU C 1 265 ? -2.051 -10.450 0.440 1.00 34.84 257 LEU C C 1
ATOM 11765 O O . LEU C 1 265 ? -1.663 -10.452 -0.744 1.00 35.38 257 LEU C O 1
ATOM 11781 N N . PRO C 1 266 ? -1.239 -10.872 1.425 1.00 32.08 258 PRO C N 1
ATOM 11782 C CA . PRO C 1 266 ? 0.119 -11.345 1.095 1.00 32.80 258 PRO C CA 1
ATOM 11783 C C . PRO C 1 266 ? 0.119 -12.547 0.172 1.00 36.89 258 PRO C C 1
ATOM 11784 O O . PRO C 1 266 ? 1.037 -12.685 -0.650 1.00 39.39 258 PRO C O 1
ATOM 11795 N N . GLU C 1 267 ? -0.901 -13.408 0.264 1.00 37.02 259 GLU C N 1
ATOM 11796 C CA . GLU C 1 267 ? -0.982 -14.555 -0.634 1.00 33.39 259 GLU C CA 1
ATOM 11797 C C . GLU C 1 267 ? -1.192 -14.112 -2.073 1.00 34.36 259 GLU C C 1
ATOM 11798 O O . GLU C 1 267 ? -0.617 -14.696 -2.996 1.00 38.26 259 GLU C O 1
ATOM 11810 N N . ALA C 1 268 ? -2.014 -13.077 -2.286 1.00 34.94 260 ALA C N 1
ATOM 11811 C CA . ALA C 1 268 ? -2.197 -12.543 -3.629 1.00 34.38 260 ALA C CA 1
ATOM 11812 C C . ALA C 1 268 ? -0.888 -12.010 -4.194 1.00 35.61 260 ALA C C 1
ATOM 11813 O O . ALA C 1 268 ? -0.576 -12.237 -5.367 1.00 38.01 260 ALA C O 1
ATOM 11820 N N . VAL C 1 269 ? -0.115 -11.293 -3.375 1.00 33.52 261 VAL C N 1
ATOM 11821 C CA . VAL C 1 269 ? 1.185 -10.798 -3.824 1.00 36.48 261 VAL C CA 1
ATOM 11822 C C . VAL C 1 269 ? 2.112 -11.967 -4.122 1.00 33.81 261 VAL C C 1
ATOM 11823 O O . VAL C 1 269 ? 2.839 -11.967 -5.120 1.00 37.07 261 VAL C O 1
ATOM 11836 N N . LYS C 1 270 ? 2.093 -12.993 -3.263 1.00 33.59 262 LYS C N 1
ATOM 11837 C CA . LYS C 1 270 ? 2.945 -14.160 -3.486 1.00 37.10 262 LYS C CA 1
ATOM 11838 C C . LYS C 1 270 ? 2.619 -14.862 -4.800 1.00 40.95 262 LYS C C 1
ATOM 11839 O O . LYS C 1 270 ? 3.527 -15.311 -5.510 1.00 36.64 262 LYS C O 1
ATOM 11858 N N . ALA C 1 271 ? 1.328 -15.006 -5.122 1.00 38.72 263 ALA C N 1
ATOM 11859 C CA . ALA C 1 271 ? 0.946 -15.733 -6.329 1.00 40.54 263 ALA C CA 1
ATOM 11860 C C . ALA C 1 271 ? 1.421 -15.006 -7.577 1.00 36.16 263 ALA C C 1
ATOM 11861 O O . ALA C 1 271 ? 1.777 -15.645 -8.574 1.00 38.77 263 ALA C O 1
ATOM 11868 N N . LEU C 1 272 ? 1.463 -13.674 -7.529 1.00 37.91 264 LEU C N 1
ATOM 11869 C CA . LEU C 1 272 ? 1.942 -12.897 -8.662 1.00 41.55 264 LEU C CA 1
ATOM 11870 C C . LEU C 1 272 ? 3.436 -13.101 -8.846 1.00 39.98 264 LEU C C 1
ATOM 11871 O O . LEU C 1 272 ? 3.906 -13.279 -9.971 1.00 40.67 264 LEU C O 1
ATOM 11887 N N . PHE C 1 273 ? 4.189 -13.120 -7.742 1.00 38.58 265 PHE C N 1
ATOM 11888 C CA . PHE C 1 273 ? 5.620 -13.395 -7.818 1.00 38.90 265 PHE C CA 1
ATOM 11889 C C . PHE C 1 273 ? 5.876 -14.778 -8.401 1.00 39.60 265 PHE C C 1
ATOM 11890 O O . PHE C 1 273 ? 6.792 -14.958 -9.212 1.00 44.45 265 PHE C O 1
ATOM 11907 N N . ARG C 1 274 ? 5.090 -15.774 -7.981 1.00 43.95 266 ARG C N 1
ATOM 11908 C CA . ARG C 1 274 ? 5.232 -17.109 -8.553 1.00 43.18 266 ARG C CA 1
ATOM 11909 C C . ARG C 1 274 ? 4.948 -17.109 -10.046 1.00 44.50 266 ARG C C 1
ATOM 11910 O O . ARG C 1 274 ? 5.646 -17.779 -10.817 1.00 42.95 266 ARG C O 1
ATOM 11931 N N . ARG C 1 275 ? 3.908 -16.389 -10.471 1.00 42.69 267 ARG C N 1
ATOM 11932 C CA . ARG C 1 275 ? 3.624 -16.266 -11.897 1.00 44.50 267 ARG C CA 1
ATOM 11933 C C . ARG C 1 275 ? 4.832 -15.735 -12.658 1.00 46.00 267 ARG C C 1
ATOM 11934 O O . ARG C 1 275 ? 5.208 -16.266 -13.713 1.00 48.62 267 ARG C O 1
ATOM 11955 N N . ALA C 1 276 ? 5.434 -14.663 -12.150 1.00 42.76 268 ALA C N 1
ATOM 11956 C CA . ALA C 1 276 ? 6.531 -14.026 -12.873 1.00 45.68 268 ALA C CA 1
ATOM 11957 C C . ALA C 1 276 ? 7.774 -14.910 -12.888 1.00 48.92 268 ALA C C 1
ATOM 11958 O O . ALA C 1 276 ? 8.512 -14.937 -13.881 1.00 56.80 268 ALA C O 1
ATOM 11965 N N . ILE C 1 277 ? 8.023 -15.641 -11.802 1.00 46.13 269 ILE C N 1
ATOM 11966 C CA . ILE C 1 277 ? 9.163 -16.552 -11.778 1.00 52.90 269 ILE C CA 1
ATOM 11967 C C . ILE C 1 277 ? 8.940 -17.697 -12.758 1.00 54.89 269 ILE C C 1
ATOM 11968 O O . ILE C 1 277 ? 9.855 -18.096 -13.488 1.00 55.99 269 ILE C O 1
ATOM 11984 N N . ALA C 1 278 ? 7.719 -18.239 -12.799 1.00 53.85 270 ALA C N 1
ATOM 11985 C CA . ALA C 1 278 ? 7.406 -19.263 -13.793 1.00 51.92 270 ALA C CA 1
ATOM 11986 C C . ALA C 1 278 ? 7.566 -18.730 -15.211 1.00 60.52 270 ALA C C 1
ATOM 11987 O O . ALA C 1 278 ? 7.815 -19.503 -16.143 1.00 64.31 270 ALA C O 1
ATOM 11994 N N . ALA C 1 279 ? 7.412 -17.418 -15.395 1.00 56.06 271 ALA C N 1
ATOM 11995 C CA . ALA C 1 279 ? 7.627 -16.786 -16.688 1.00 57.20 271 ALA C CA 1
ATOM 11996 C C . ALA C 1 279 ? 9.094 -16.480 -16.955 1.00 61.77 271 ALA C C 1
ATOM 11997 O O . ALA C 1 279 ? 9.424 -16.056 -18.068 1.00 64.73 271 ALA C O 1
ATOM 12004 N N . GLY C 1 280 ? 9.974 -16.684 -15.974 1.00 63.51 272 GLY C N 1
ATOM 12005 C CA . GLY C 1 280 ? 11.399 -16.525 -16.189 1.00 63.48 272 GLY C CA 1
ATOM 12006 C C . GLY C 1 280 ? 11.945 -15.141 -15.915 1.00 64.06 272 GLY C C 1
ATOM 12007 O O . GLY C 1 280 ? 12.817 -14.656 -16.643 1.00 66.94 272 GLY C O 1
ATOM 12011 N N . HIS C 1 281 ? 11.445 -14.497 -14.864 1.00 58.26 273 HIS C N 1
ATOM 12012 C CA . HIS C 1 281 ? 11.941 -13.195 -14.444 1.00 55.36 273 HIS C CA 1
ATOM 12013 C C . HIS C 1 281 ? 12.639 -13.260 -13.090 1.00 48.60 273 HIS C C 1
ATOM 12014 O O . HIS C 1 281 ? 12.988 -12.215 -12.528 1.00 43.41 273 HIS C O 1
ATOM 12028 N N . GLY C 1 282 ? 12.866 -14.465 -12.564 1.00 53.55 274 GLY C N 1
ATOM 12029 C CA . GLY C 1 282 ? 13.376 -14.593 -11.213 1.00 53.08 274 GLY C CA 1
ATOM 12030 C C . GLY C 1 282 ? 14.691 -13.876 -10.996 1.00 55.42 274 GLY C C 1
ATOM 12031 O O . GLY C 1 282 ? 14.959 -13.391 -9.894 1.00 55.44 274 GLY C O 1
ATOM 12035 N N . GLU C 1 283 ? 15.526 -13.801 -12.031 1.00 49.39 275 GLU C N 1
ATOM 12036 C CA . GLU C 1 283 ? 16.822 -13.151 -11.917 1.00 54.93 275 GLU C CA 1
ATOM 12037 C C . GLU C 1 283 ? 16.786 -11.694 -12.354 1.00 61.49 275 GLU C C 1
ATOM 12038 O O . GLU C 1 283 ? 17.756 -10.970 -12.107 1.00 56.15 275 GLU C O 1
ATOM 12050 N N . ASP C 1 284 ? 15.699 -11.252 -12.987 1.00 48.68 276 ASP C N 1
ATOM 12051 C CA . ASP C 1 284 ? 15.543 -9.862 -13.374 1.00 49.65 276 ASP C CA 1
ATOM 12052 C C . ASP C 1 284 ? 15.195 -9.017 -12.153 1.00 41.14 276 ASP C C 1
ATOM 12053 O O . ASP C 1 284 ? 14.934 -9.531 -11.062 1.00 46.07 276 ASP C O 1
ATOM 12062 N N . SER C 1 285 ? 15.241 -7.701 -12.334 1.00 43.54 277 SER C N 1
ATOM 12063 C CA . SER C 1 285 ? 14.787 -6.795 -11.293 1.00 46.49 277 SER C CA 1
ATOM 12064 C C . SER C 1 285 ? 13.318 -7.071 -10.984 1.00 46.16 277 SER C C 1
ATOM 12065 O O . SER C 1 285 ? 12.573 -7.586 -11.820 1.00 42.56 277 SER C O 1
ATOM 12073 N N . PHE C 1 286 ? 12.906 -6.746 -9.758 1.00 45.71 278 PHE C N 1
ATOM 12074 C CA . PHE C 1 286 ? 11.520 -7.014 -9.386 1.00 41.30 278 PHE C CA 1
ATOM 12075 C C . PHE C 1 286 ? 10.542 -6.172 -10.202 1.00 38.01 278 PHE C C 1
ATOM 12076 O O . PHE C 1 286 ? 9.338 -6.449 -10.182 1.00 37.14 278 PHE C O 1
ATOM 12093 N N . THR C 1 287 ? 11.032 -5.152 -10.916 1.00 40.70 279 THR C N 1
ATOM 12094 C CA . THR C 1 287 ? 10.189 -4.401 -11.841 1.00 37.63 279 THR C CA 1
ATOM 12095 C C . THR C 1 287 ? 9.575 -5.314 -12.894 1.00 32.92 279 THR C C 1
ATOM 12096 O O . THR C 1 287 ? 8.470 -5.047 -13.387 1.00 38.66 279 THR C O 1
ATOM 12107 N N . SER C 1 288 ? 10.251 -6.420 -13.205 1.00 35.80 280 SER C N 1
ATOM 12108 C CA . SER C 1 288 ? 9.749 -7.379 -14.176 1.00 35.34 280 SER C CA 1
ATOM 12109 C C . SER C 1 288 ? 8.382 -7.905 -13.799 1.00 36.01 280 SER C C 1
ATOM 12110 O O . SER C 1 288 ? 7.700 -8.492 -14.643 1.00 38.47 280 SER C O 1
ATOM 12118 N N . LEU C 1 289 ? 7.986 -7.744 -12.539 1.00 37.93 281 LEU C N 1
ATOM 12119 C CA . LEU C 1 289 ? 6.667 -8.199 -12.119 1.00 32.29 281 LEU C CA 1
ATOM 12120 C C . LEU C 1 289 ? 5.561 -7.578 -12.960 1.00 36.80 281 LEU C C 1
ATOM 12121 O O . LEU C 1 289 ? 4.476 -8.162 -13.088 1.00 36.72 281 LEU C O 1
ATOM 12137 N N . ILE C 1 290 ? 5.807 -6.394 -13.529 1.00 36.04 282 ILE C N 1
ATOM 12138 C CA . ILE C 1 290 ? 4.799 -5.739 -14.355 1.00 38.83 282 ILE C CA 1
ATOM 12139 C C . ILE C 1 290 ? 4.421 -6.618 -15.539 1.00 37.89 282 ILE C C 1
ATOM 12140 O O . ILE C 1 290 ? 3.303 -6.533 -16.059 1.00 38.84 282 ILE C O 1
ATOM 12156 N N . GLU C 1 291 ? 5.332 -7.493 -15.965 1.00 37.38 283 GLU C N 1
ATOM 12157 C CA . GLU C 1 291 ? 5.053 -8.353 -17.105 1.00 38.77 283 GLU C CA 1
ATOM 12158 C C . GLU C 1 291 ? 3.912 -9.327 -16.827 1.00 43.56 283 GLU C C 1
ATOM 12159 O O . GLU C 1 291 ? 3.162 -9.666 -17.750 1.00 43.40 283 GLU C O 1
ATOM 12171 N N . VAL C 1 292 ? 3.764 -9.790 -15.581 1.00 39.56 284 VAL C N 1
ATOM 12172 C CA . VAL C 1 292 ? 2.623 -10.643 -15.245 1.00 40.06 284 VAL C CA 1
ATOM 12173 C C . VAL C 1 292 ? 1.411 -9.789 -14.889 1.00 41.03 284 VAL C C 1
ATOM 12174 O O . VAL C 1 292 ? 0.268 -10.220 -15.082 1.00 40.49 284 VAL C O 1
ATOM 12187 N N . LEU C 1 293 ? 1.638 -8.591 -14.348 1.00 36.99 285 LEU C N 1
ATOM 12188 C CA . LEU C 1 293 ? 0.542 -7.708 -13.987 1.00 40.83 285 LEU C CA 1
ATOM 12189 C C . LEU C 1 293 ? -0.232 -7.263 -15.220 1.00 41.70 285 LEU C C 1
ATOM 12190 O O . LEU C 1 293 ? -1.424 -6.942 -15.121 1.00 37.64 285 LEU C O 1
ATOM 12206 N N . ARG C 1 294 ? 0.417 -7.263 -16.392 1.00 41.18 286 ARG C N 1
ATOM 12207 C CA . ARG C 1 294 ? -0.247 -6.839 -17.615 1.00 44.39 286 ARG C CA 1
ATOM 12208 C C . ARG C 1 294 ? -0.968 -7.995 -18.312 1.00 45.54 286 ARG C C 1
ATOM 12209 O O . ARG C 1 294 ? -1.750 -7.749 -19.238 1.00 46.49 286 ARG C O 1
ATOM 12230 N N . LYS C 1 295 ? -0.713 -9.246 -17.911 1.00 49.23 287 LYS C N 1
ATOM 12231 C CA . LYS C 1 295 ? -1.246 -10.416 -18.600 1.00 53.33 287 LYS C CA 1
ATOM 12232 C C . LYS C 1 295 ? -2.237 -11.144 -17.700 1.00 56.27 287 LYS C C 1
ATOM 12233 O O . LYS C 1 295 ? -1.837 -11.679 -16.652 1.00 52.38 287 LYS C O 1
ATOM 12239 N N . PRO C 1 296 ? -3.523 -11.198 -18.050 1.00 50.68 288 PRO C N 1
ATOM 12240 C CA . PRO C 1 296 ? -4.466 -11.989 -17.253 1.00 49.28 288 PRO C CA 1
ATOM 12241 C C . PRO C 1 296 ? -4.036 -13.449 -17.181 1.00 53.88 288 PRO C C 1
ATOM 12242 O O . PRO C 1 296 ? -3.608 -14.040 -18.174 1.00 52.83 288 PRO C O 1
ATOM 12246 N N . ALA C 1 297 ? -4.138 -14.025 -15.987 1.00 54.81 289 ALA C N 1
ATOM 12247 C CA . ALA C 1 297 ? -3.799 -15.432 -15.785 1.00 53.87 289 ALA C CA 1
ATOM 12248 C C . ALA C 1 297 ? -4.855 -16.344 -16.410 1.00 55.17 289 ALA C C 1
ATOM 12249 O O . ALA C 1 297 ? -5.961 -15.898 -16.723 1.00 58.91 289 ALA C O 1
ATOM 12251 N N . ASN D 1 11 ? 5.033 -14.827 28.232 1.00 150.91 3 ASN D N 1
ATOM 12252 C CA . ASN D 1 11 ? 4.887 -14.607 29.661 1.00 139.52 3 ASN D CA 1
ATOM 12253 C C . ASN D 1 11 ? 6.186 -14.912 30.385 1.00 149.59 3 ASN D C 1
ATOM 12254 O O . ASN D 1 11 ? 7.251 -14.399 30.030 1.00 162.05 3 ASN D O 1
ATOM 12259 N N . ASN D 1 12 ? 6.066 -15.719 31.440 1.00 146.45 4 ASN D N 1
ATOM 12260 C CA . ASN D 1 12 ? 7.234 -16.051 32.295 1.00 148.97 4 ASN D CA 1
ATOM 12261 C C . ASN D 1 12 ? 7.846 -14.748 32.796 1.00 156.77 4 ASN D C 1
ATOM 12262 O O . ASN D 1 12 ? 9.088 -14.617 32.751 1.00 141.83 4 ASN D O 1
ATOM 12267 N N . GLN D 1 13 ? 7.006 -13.820 33.243 1.00 132.76 5 GLN D N 1
ATOM 12268 C CA . GLN D 1 13 ? 7.593 -12.612 33.811 1.00 122.66 5 GLN D CA 1
ATOM 12269 C C . GLN D 1 13 ? 7.139 -12.517 35.249 1.00 100.46 5 GLN D C 1
ATOM 12270 O O . GLN D 1 13 ? 5.925 -12.451 35.490 1.00 97.90 5 GLN D O 1
ATOM 12276 N N . PRO D 1 14 ? 8.047 -12.534 36.224 1.00 90.78 6 PRO D N 1
ATOM 12277 C CA . PRO D 1 14 ? 7.607 -12.560 37.626 1.00 80.48 6 PRO D CA 1
ATOM 12278 C C . PRO D 1 14 ? 6.751 -11.349 37.971 1.00 69.89 6 PRO D C 1
ATOM 12279 O O . PRO D 1 14 ? 7.066 -10.214 37.605 1.00 70.35 6 PRO D O 1
ATOM 12290 N N . VAL D 1 15 ? 5.668 -11.596 38.702 1.00 67.98 7 VAL D N 1
ATOM 12291 C CA . VAL D 1 15 ? 4.780 -10.530 39.154 1.00 62.69 7 VAL D CA 1
ATOM 12292 C C . VAL D 1 15 ? 4.337 -10.832 40.580 1.00 61.63 7 VAL D C 1
ATOM 12293 O O . VAL D 1 15 ? 3.960 -11.966 40.890 1.00 59.54 7 VAL D O 1
ATOM 12306 N N . THR D 1 16 ? 4.389 -9.817 41.443 1.00 57.02 8 THR D N 1
ATOM 12307 C CA . THR D 1 16 ? 3.901 -9.890 42.813 1.00 56.38 8 THR D CA 1
ATOM 12308 C C . THR D 1 16 ? 2.603 -9.096 42.934 1.00 55.76 8 THR D C 1
ATOM 12309 O O . THR D 1 16 ? 2.488 -7.989 42.398 1.00 54.95 8 THR D O 1
ATOM 12320 N N . VAL D 1 17 ? 1.624 -9.668 43.628 1.00 51.39 9 VAL D N 1
ATOM 12321 C CA . VAL D 1 17 ? 0.341 -9.017 43.861 1.00 53.79 9 VAL D CA 1
ATOM 12322 C C . VAL D 1 17 ? 0.151 -8.902 45.366 1.00 55.82 9 VAL D C 1
ATOM 12323 O O . VAL D 1 17 ? -0.088 -9.908 46.048 1.00 62.01 9 VAL D O 1
ATOM 12336 N N . ILE D 1 18 ? 0.258 -7.683 45.885 1.00 51.52 10 ILE D N 1
ATOM 12337 C CA . ILE D 1 18 ? 0.006 -7.397 47.292 1.00 55.67 10 ILE D CA 1
ATOM 12338 C C . ILE D 1 18 ? -1.409 -6.857 47.410 1.00 52.67 10 ILE D C 1
ATOM 12339 O O . ILE D 1 18 ? -1.732 -5.806 46.845 1.00 51.25 10 ILE D O 1
ATOM 12355 N N . GLY D 1 19 ? -2.251 -7.579 48.141 1.00 56.06 11 GLY D N 1
ATOM 12356 C CA . GLY D 1 19 ? -3.642 -7.207 48.290 1.00 55.86 11 GLY D CA 1
ATOM 12357 C C . GLY D 1 19 ? -4.560 -8.225 47.653 1.00 60.14 11 GLY D C 1
ATOM 12358 O O . GLY D 1 19 ? -4.863 -8.133 46.460 1.00 58.45 11 GLY D O 1
ATOM 12362 N N . LEU D 1 20 ? -5.012 -9.197 48.437 1.00 62.87 12 LEU D N 1
ATOM 12363 C CA . LEU D 1 20 ? -5.771 -10.334 47.916 1.00 59.13 12 LEU D CA 1
ATOM 12364 C C . LEU D 1 20 ? -7.256 -10.210 48.237 1.00 65.46 12 LEU D C 1
ATOM 12365 O O . LEU D 1 20 ? -7.902 -11.158 48.685 1.00 71.20 12 LEU D O 1
ATOM 12381 N N . GLY D 1 21 ? -7.814 -9.023 48.022 1.00 64.54 13 GLY D N 1
ATOM 12382 C CA . GLY D 1 21 ? -9.244 -8.841 48.033 1.00 59.65 13 GLY D CA 1
ATOM 12383 C C . GLY D 1 21 ? -9.846 -9.361 46.747 1.00 61.69 13 GLY D C 1
ATOM 12384 O O . GLY D 1 21 ? -9.189 -10.073 45.979 1.00 65.57 13 GLY D O 1
ATOM 12388 N N . PRO D 1 22 ? -11.108 -9.016 46.475 1.00 63.85 14 PRO D N 1
ATOM 12389 C CA . PRO D 1 22 ? -11.718 -9.491 45.214 1.00 66.65 14 PRO D CA 1
ATOM 12390 C C . PRO D 1 22 ? -10.900 -9.104 43.989 1.00 61.85 14 PRO D C 1
ATOM 12391 O O . PRO D 1 22 ? -10.627 -9.949 43.124 1.00 61.90 14 PRO D O 1
ATOM 12402 N N . MET D 1 23 ? -10.485 -7.837 43.900 1.00 64.90 15 MET D N 1
ATOM 12403 C CA . MET D 1 23 ? -9.765 -7.372 42.718 1.00 60.59 15 MET D CA 1
ATOM 12404 C C . MET D 1 23 ? -8.407 -8.056 42.615 1.00 55.11 15 MET D C 1
ATOM 12405 O O . MET D 1 23 ? -8.038 -8.578 41.558 1.00 59.59 15 MET D O 1
ATOM 12419 N N . GLY D 1 24 ? -7.643 -8.063 43.712 1.00 55.94 16 GLY D N 1
ATOM 12420 C CA . GLY D 1 24 ? -6.308 -8.636 43.671 1.00 56.64 16 GLY D CA 1
ATOM 12421 C C . GLY D 1 24 ? -6.296 -10.129 43.417 1.00 58.15 16 GLY D C 1
ATOM 12422 O O . GLY D 1 24 ? -5.382 -10.644 42.769 1.00 56.69 16 GLY D O 1
ATOM 12426 N N . GLN D 1 25 ? -7.289 -10.849 43.936 1.00 64.13 17 GLN D N 1
ATOM 12427 C CA . GLN D 1 25 ? -7.391 -12.273 43.643 1.00 60.54 17 GLN D CA 1
ATOM 12428 C C . GLN D 1 25 ? -7.703 -12.496 42.167 1.00 58.87 17 GLN D C 1
ATOM 12429 O O . GLN D 1 25 ? -7.143 -13.398 41.533 1.00 64.99 17 GLN D O 1
ATOM 12443 N N . ALA D 1 26 ? -8.594 -11.677 41.601 1.00 58.65 18 ALA D N 1
ATOM 12444 C CA . ALA D 1 26 ? -8.875 -11.762 40.171 1.00 57.11 18 ALA D CA 1
ATOM 12445 C C . ALA D 1 26 ? -7.634 -11.433 39.351 1.00 57.89 18 ALA D C 1
ATOM 12446 O O . ALA D 1 26 ? -7.342 -12.103 38.353 1.00 65.42 18 ALA D O 1
ATOM 12453 N N . MET D 1 27 ? -6.886 -10.408 39.760 1.00 55.94 19 MET D N 1
ATOM 12454 C CA . MET D 1 27 ? -5.685 -10.025 39.027 1.00 59.31 19 MET D CA 1
ATOM 12455 C C . MET D 1 27 ? -4.639 -11.129 39.088 1.00 57.81 19 MET D C 1
ATOM 12456 O O . MET D 1 27 ? -4.040 -11.498 38.071 1.00 60.15 19 MET D O 1
ATOM 12470 N N . ALA D 1 28 ? -4.397 -11.663 40.287 1.00 61.40 20 ALA D N 1
ATOM 12471 C CA . ALA D 1 28 ? -3.390 -12.707 40.443 1.00 56.87 20 ALA D CA 1
ATOM 12472 C C . ALA D 1 28 ? -3.772 -13.958 39.662 1.00 60.79 20 ALA D C 1
ATOM 12473 O O . ALA D 1 28 ? -2.913 -14.599 39.044 1.00 66.03 20 ALA D O 1
ATOM 12480 N N . GLY D 1 29 ? -5.056 -14.321 39.676 1.00 63.11 21 GLY D N 1
ATOM 12481 C CA . GLY D 1 29 ? -5.499 -15.452 38.877 1.00 64.14 21 GLY D CA 1
ATOM 12482 C C . GLY D 1 29 ? -5.217 -15.254 37.401 1.00 64.03 21 GLY D C 1
ATOM 12483 O O . GLY D 1 29 ? -4.788 -16.180 36.708 1.00 65.68 21 GLY D O 1
ATOM 12487 N N . ALA D 1 30 ? -5.441 -14.037 36.905 1.00 61.28 22 ALA D N 1
ATOM 12488 C CA . ALA D 1 30 ? -5.150 -13.728 35.511 1.00 59.70 22 ALA D CA 1
ATOM 12489 C C . ALA D 1 30 ? -3.684 -13.988 35.190 1.00 63.20 22 ALA D C 1
ATOM 12490 O O . ALA D 1 30 ? -3.359 -14.737 34.261 1.00 70.48 22 ALA D O 1
ATOM 12497 N N . PHE D 1 31 ? -2.780 -13.371 35.956 1.00 61.71 23 PHE D N 1
ATOM 12498 C CA . PHE D 1 31 ? -1.353 -13.515 35.685 1.00 67.33 23 PHE D CA 1
ATOM 12499 C C . PHE D 1 31 ? -0.933 -14.981 35.667 1.00 71.93 23 PHE D C 1
ATOM 12500 O O . PHE D 1 31 ? -0.133 -15.394 34.819 1.00 75.31 23 PHE D O 1
ATOM 12517 N N . LEU D 1 32 ? -1.438 -15.777 36.612 1.00 67.14 24 LEU D N 1
ATOM 12518 C CA . LEU D 1 32 ? -1.087 -17.192 36.650 1.00 72.27 24 LEU D CA 1
ATOM 12519 C C . LEU D 1 32 ? -1.625 -17.921 35.427 1.00 69.60 24 LEU D C 1
ATOM 12520 O O . LEU D 1 32 ? -0.913 -18.721 34.811 1.00 72.97 24 LEU D O 1
ATOM 12536 N N . ALA D 1 33 ? -2.883 -17.655 35.061 1.00 71.86 25 ALA D N 1
ATOM 12537 C CA . ALA D 1 33 ? -3.440 -18.245 33.849 1.00 66.93 25 ALA D CA 1
ATOM 12538 C C . ALA D 1 33 ? -2.675 -17.798 32.611 1.00 71.53 25 ALA D C 1
ATOM 12539 O O . ALA D 1 33 ? -2.624 -18.529 31.616 1.00 73.18 25 ALA D O 1
ATOM 12546 N N . ALA D 1 34 ? -2.073 -16.609 32.652 1.00 74.43 26 ALA D N 1
ATOM 12547 C CA . ALA D 1 34 ? -1.296 -16.094 31.531 1.00 75.87 26 ALA D CA 1
ATOM 12548 C C . ALA D 1 34 ? 0.123 -16.638 31.494 1.00 82.71 26 ALA D C 1
ATOM 12549 O O . ALA D 1 34 ? 0.869 -16.314 30.562 1.00 96.51 26 ALA D O 1
ATOM 12556 N N . GLY D 1 35 ? 0.513 -17.450 32.471 1.00 82.91 27 GLY D N 1
ATOM 12557 C CA . GLY D 1 35 ? 1.835 -18.036 32.491 1.00 94.89 27 GLY D CA 1
ATOM 12558 C C . GLY D 1 35 ? 2.880 -17.278 33.278 1.00 99.39 27 GLY D C 1
ATOM 12559 O O . GLY D 1 35 ? 4.062 -17.631 33.200 1.00 113.90 27 GLY D O 1
ATOM 12563 N N . HIS D 1 36 ? 2.495 -16.263 34.020 1.00 86.92 28 HIS D N 1
ATOM 12564 C CA . HIS D 1 36 ? 3.448 -15.491 34.799 1.00 88.88 28 HIS D CA 1
ATOM 12565 C C . HIS D 1 36 ? 3.708 -16.186 36.135 1.00 80.94 28 HIS D C 1
ATOM 12566 O O . HIS D 1 36 ? 2.769 -16.671 36.774 1.00 74.87 28 HIS D O 1
ATOM 12580 N N . PRO D 1 37 ? 4.966 -16.280 36.567 1.00 81.58 29 PRO D N 1
ATOM 12581 C CA . PRO D 1 37 ? 5.237 -16.738 37.941 1.00 76.04 29 PRO D CA 1
ATOM 12582 C C . PRO D 1 37 ? 4.739 -15.693 38.929 1.00 75.83 29 PRO D C 1
ATOM 12583 O O . PRO D 1 37 ? 5.164 -14.535 38.887 1.00 75.48 29 PRO D O 1
ATOM 12594 N N . VAL D 1 38 ? 3.827 -16.099 39.812 1.00 71.28 30 VAL D N 1
ATOM 12595 C CA . VAL D 1 38 ? 3.071 -15.164 40.639 1.00 70.51 30 VAL D CA 1
ATOM 12596 C C . VAL D 1 38 ? 3.349 -15.443 42.111 1.00 72.91 30 VAL D C 1
ATOM 12597 O O . VAL D 1 38 ? 3.161 -16.571 42.589 1.00 71.47 30 VAL D O 1
ATOM 12610 N N . THR D 1 39 ? 3.769 -14.400 42.828 1.00 74.51 31 THR D N 1
ATOM 12611 C CA . THR D 1 39 ? 3.988 -14.421 44.266 1.00 71.64 31 THR D CA 1
ATOM 12612 C C . THR D 1 39 ? 3.002 -13.450 44.899 1.00 65.08 31 THR D C 1
ATOM 12613 O O . THR D 1 39 ? 2.821 -12.334 44.406 1.00 65.03 31 THR D O 1
ATOM 12624 N N . VAL D 1 40 ? 2.354 -13.862 45.985 1.00 64.73 32 VAL D N 1
ATOM 12625 C CA . VAL D 1 40 ? 1.266 -13.075 46.546 1.00 64.13 32 VAL D CA 1
ATOM 12626 C C . VAL D 1 40 ? 1.496 -12.817 48.029 1.00 65.04 32 VAL D C 1
ATOM 12627 O O . VAL D 1 40 ? 2.349 -13.424 48.676 1.00 61.76 32 VAL D O 1
ATOM 12640 N N . TRP D 1 41 ? 0.684 -11.906 48.562 1.00 64.97 33 TRP D N 1
ATOM 12641 C CA . TRP D 1 41 ? 0.739 -11.552 49.973 1.00 61.52 33 TRP D CA 1
ATOM 12642 C C . TRP D 1 41 ? -0.540 -10.830 50.369 1.00 66.89 33 TRP D C 1
ATOM 12643 O O . TRP D 1 41 ? -1.090 -10.045 49.593 1.00 62.07 33 TRP D O 1
ATOM 12664 N N . ASN D 1 42 ? -0.974 -11.082 51.603 1.00 62.98 34 ASN D N 1
ATOM 12665 C CA . ASN D 1 42 ? -2.145 -10.414 52.138 1.00 67.43 34 ASN D CA 1
ATOM 12666 C C . ASN D 1 42 ? -2.034 -10.380 53.660 1.00 70.10 34 ASN D C 1
ATOM 12667 O O . ASN D 1 42 ? -1.452 -11.278 54.277 1.00 67.80 34 ASN D O 1
ATOM 12678 N N . ARG D 1 43 ? -2.559 -9.303 54.256 1.00 69.88 35 ARG D N 1
ATOM 12679 C CA . ARG D 1 43 ? -2.612 -9.216 55.713 1.00 73.56 35 ARG D CA 1
ATOM 12680 C C . ARG D 1 43 ? -3.292 -10.447 56.301 1.00 72.58 35 ARG D C 1
ATOM 12681 O O . ARG D 1 43 ? -2.873 -10.960 57.343 1.00 75.47 35 ARG D O 1
ATOM 12702 N N . THR D 1 44 ? -4.335 -10.942 55.630 1.00 71.37 36 THR D N 1
ATOM 12703 C CA . THR D 1 44 ? -5.080 -12.126 56.039 1.00 72.10 36 THR D CA 1
ATOM 12704 C C . THR D 1 44 ? -4.705 -13.263 55.100 1.00 74.81 36 THR D C 1
ATOM 12705 O O . THR D 1 44 ? -5.245 -13.347 53.980 1.00 72.59 36 THR D O 1
ATOM 12716 N N . PRO D 1 45 ? -3.780 -14.149 55.488 1.00 71.35 37 PRO D N 1
ATOM 12717 C CA . PRO D 1 45 ? -3.315 -15.173 54.535 1.00 71.54 37 PRO D CA 1
ATOM 12718 C C . PRO D 1 45 ? -4.423 -16.068 54.009 1.00 79.58 37 PRO D C 1
ATOM 12719 O O . PRO D 1 45 ? -4.319 -16.570 52.882 1.00 85.06 37 PRO D O 1
ATOM 12730 N N . SER D 1 46 ? -5.481 -16.290 54.794 1.00 79.85 38 SER D N 1
ATOM 12731 C CA . SER D 1 46 ? -6.535 -17.216 54.391 1.00 82.45 38 SER D CA 1
ATOM 12732 C C . SER D 1 46 ? -7.027 -16.951 52.973 1.00 84.66 38 SER D C 1
ATOM 12733 O O . SER D 1 46 ? -7.463 -17.880 52.283 1.00 85.65 38 SER D O 1
ATOM 12741 N N . LYS D 1 47 ? -6.976 -15.699 52.526 1.00 87.81 39 LYS D N 1
ATOM 12742 C CA .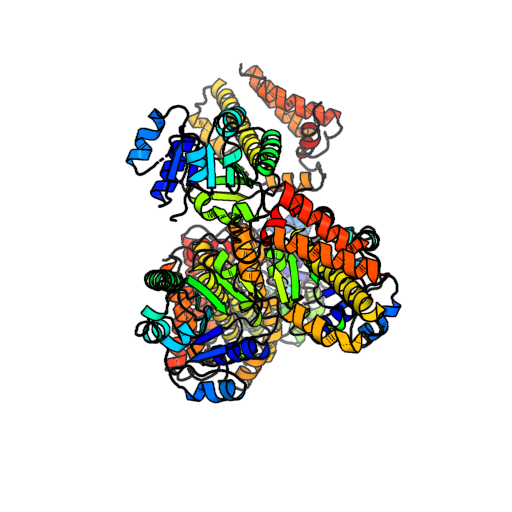 LYS D 1 47 ? -7.474 -15.313 51.212 1.00 83.09 39 LYS D CA 1
ATOM 12743 C C . LYS D 1 47 ? -6.468 -15.582 50.102 1.00 74.91 39 LYS D C 1
ATOM 12744 O O . LYS D 1 47 ? -6.715 -15.202 48.953 1.00 75.58 39 LYS D O 1
ATOM 12763 N N . ALA D 1 48 ? -5.354 -16.237 50.413 1.00 72.48 40 ALA D N 1
ATOM 12764 C CA . ALA D 1 48 ? -4.389 -16.664 49.410 1.00 77.47 40 ALA D CA 1
ATOM 12765 C C . ALA D 1 48 ? -4.453 -18.163 49.137 1.00 83.90 40 ALA D C 1
ATOM 12766 O O . ALA D 1 48 ? -3.742 -18.657 48.254 1.00 88.13 40 ALA D O 1
ATOM 12773 N N . ASP D 1 49 ? -5.297 -18.897 49.868 1.00 85.00 41 ASP D N 1
ATOM 12774 C CA . ASP D 1 49 ? -5.295 -20.355 49.777 1.00 86.31 41 ASP D CA 1
ATOM 12775 C C . ASP D 1 49 ? -5.597 -20.825 48.358 1.00 84.88 41 ASP D C 1
ATOM 12776 O O . ASP D 1 49 ? -4.866 -21.646 47.793 1.00 84.90 41 ASP D O 1
ATOM 12785 N N . ALA D 1 50 ? -6.708 -20.360 47.786 1.00 88.33 42 ALA D N 1
ATOM 12786 C CA . ALA D 1 50 ? -7.059 -20.756 46.426 1.00 84.84 42 ALA D CA 1
ATOM 12787 C C . ALA D 1 50 ? -5.886 -20.550 45.473 1.00 82.75 42 ALA D C 1
ATOM 12788 O O . ALA D 1 50 ? -5.466 -21.476 44.769 1.00 80.52 42 ALA D O 1
ATOM 12795 N N . LEU D 1 51 ? -5.331 -19.337 45.458 1.00 85.92 43 LEU D N 1
ATOM 12796 C CA . LEU D 1 51 ? -4.284 -19.002 44.497 1.00 83.89 43 LEU D CA 1
ATOM 12797 C C . LEU D 1 51 ? -3.064 -19.902 44.663 1.00 80.82 43 LEU D C 1
ATOM 12798 O O . LEU D 1 51 ? -2.557 -20.459 43.683 1.00 80.42 43 LEU D O 1
ATOM 12814 N N . VAL D 1 52 ? -2.570 -20.053 45.895 1.00 84.03 44 VAL D N 1
ATOM 12815 C CA . VAL D 1 52 ? -1.371 -20.864 46.101 1.00 84.72 44 VAL D CA 1
ATOM 12816 C C . VAL D 1 52 ? -1.607 -22.281 45.584 1.00 78.35 44 VAL D C 1
ATOM 12817 O O . VAL D 1 52 ? -0.679 -22.953 45.111 1.00 79.78 44 VAL D O 1
ATOM 12830 N N . ALA D 1 53 ? -2.853 -22.765 45.674 1.00 78.81 45 ALA D N 1
ATOM 12831 C CA . ALA D 1 53 ? -3.192 -24.062 45.096 1.00 79.51 45 ALA D CA 1
ATOM 12832 C C . ALA D 1 53 ? -3.120 -24.015 43.577 1.00 80.95 45 ALA D C 1
ATOM 12833 O O . ALA D 1 53 ? -2.605 -24.944 42.945 1.00 76.30 45 ALA D O 1
ATOM 12840 N N . GLN D 1 54 ? -3.637 -22.941 42.973 1.00 81.49 46 GLN D N 1
ATOM 12841 C CA . GLN D 1 54 ? -3.554 -22.759 41.530 1.00 80.39 46 GLN D CA 1
ATOM 12842 C C . GLN D 1 54 ? -2.121 -22.607 41.043 1.00 78.60 46 GLN D C 1
ATOM 12843 O O . GLN D 1 54 ? -1.895 -22.648 39.829 1.00 79.13 46 GLN D O 1
ATOM 12857 N N . GLY D 1 55 ? -1.157 -22.454 41.951 1.00 80.71 47 GLY D N 1
ATOM 12858 C CA . GLY D 1 55 ? 0.238 -22.356 41.570 1.00 72.72 47 GLY D CA 1
ATOM 12859 C C . GLY D 1 55 ? 0.943 -21.139 42.130 1.00 73.50 47 GLY D C 1
ATOM 12860 O O . GLY D 1 55 ? 2.132 -20.926 41.876 1.00 70.18 47 GLY D O 1
ATOM 12864 N N . ALA D 1 56 ? 0.211 -20.326 42.885 1.00 79.70 48 ALA D N 1
ATOM 12865 C CA . ALA D 1 56 ? 0.776 -19.111 43.443 1.00 78.46 48 ALA D CA 1
ATOM 12866 C C . ALA D 1 56 ? 1.750 -19.445 44.567 1.00 78.53 48 ALA D C 1
ATOM 12867 O O . ALA D 1 56 ? 1.776 -20.561 45.093 1.00 80.60 48 ALA D O 1
ATOM 12874 N N . VAL D 1 57 ? 2.560 -18.455 44.932 1.00 73.77 49 VAL D N 1
ATOM 12875 C CA . VAL D 1 57 ? 3.529 -18.583 46.014 1.00 74.29 49 VAL D CA 1
ATOM 12876 C C . VAL D 1 57 ? 3.185 -17.532 47.064 1.00 79.58 49 VAL D C 1
ATOM 12877 O O . VAL D 1 57 ? 3.412 -16.334 46.849 1.00 76.85 49 VAL D O 1
ATOM 12890 N N . ALA D 1 59 ? 3.935 -15.343 50.044 1.00 71.31 51 ALA D N 1
ATOM 12891 C CA . ALA D 1 59 ? 5.168 -14.789 50.637 1.00 76.68 51 ALA D CA 1
ATOM 12892 C C . ALA D 1 59 ? 5.027 -14.738 52.159 1.00 76.32 51 ALA D C 1
ATOM 12893 O O . ALA D 1 59 ? 3.936 -14.402 52.637 1.00 74.67 51 ALA D O 1
ATOM 12900 N N . ALA D 1 60 ? 6.094 -15.050 52.884 1.00 76.42 52 ALA D N 1
ATOM 12901 C CA . ALA D 1 60 ? 6.089 -15.002 54.341 1.00 77.98 52 ALA D CA 1
ATOM 12902 C C . ALA D 1 60 ? 6.133 -13.562 54.821 1.00 77.54 52 ALA D C 1
ATOM 12903 O O . ALA D 1 60 ? 5.360 -13.160 55.704 1.00 78.29 52 ALA D O 1
ATOM 12910 N N . THR D 1 61 ? 7.024 -12.761 54.231 1.00 72.34 53 THR D N 1
ATOM 12911 C CA . THR D 1 61 ? 7.229 -11.382 54.654 1.00 69.68 53 THR D CA 1
ATOM 12912 C C . THR D 1 61 ? 7.086 -10.440 53.468 1.00 70.07 53 THR D C 1
ATOM 12913 O O . THR D 1 61 ? 7.445 -10.790 52.343 1.00 66.88 53 THR D O 1
ATOM 12924 N N . VAL D 1 62 ? 6.604 -9.220 53.723 1.00 66.72 54 VAL D N 1
ATOM 12925 C CA . VAL D 1 62 ? 6.429 -8.256 52.631 1.00 62.21 54 VAL D CA 1
ATOM 12926 C C . VAL D 1 62 ? 7.742 -8.056 51.874 1.00 58.77 54 VAL D C 1
ATOM 12927 O O . VAL D 1 62 ? 7.744 -7.875 50.647 1.00 60.21 54 VAL D O 1
ATOM 12940 N N . ALA D 1 63 ? 8.877 -8.072 52.587 1.00 59.10 55 ALA D N 1
ATOM 12941 C CA . ALA D 1 63 ? 10.172 -8.032 51.909 1.00 59.97 55 ALA D CA 1
ATOM 12942 C C . ALA D 1 63 ? 10.349 -9.230 50.986 1.00 63.10 55 ALA D C 1
ATOM 12943 O O . ALA D 1 63 ? 10.996 -9.115 49.941 1.00 64.45 55 ALA D O 1
ATOM 12950 N N . GLU D 1 64 ? 9.780 -10.381 51.353 1.00 65.39 56 GLU D N 1
ATOM 12951 C CA . GLU D 1 64 ? 9.825 -11.550 50.482 1.00 66.52 56 GLU D CA 1
ATOM 12952 C C . GLU D 1 64 ? 9.056 -11.291 49.189 1.00 54.03 56 GLU D C 1
ATOM 12953 O O . GLU D 1 64 ? 9.584 -11.474 48.085 1.00 65.21 56 GLU D O 1
ATOM 12965 N N . ALA D 1 65 ? 7.789 -10.880 49.310 1.00 62.49 57 ALA D N 1
ATOM 12966 C CA . ALA D 1 65 ? 6.992 -10.546 48.134 1.00 55.75 57 ALA D CA 1
ATOM 12967 C C . ALA D 1 65 ? 7.723 -9.543 47.253 1.00 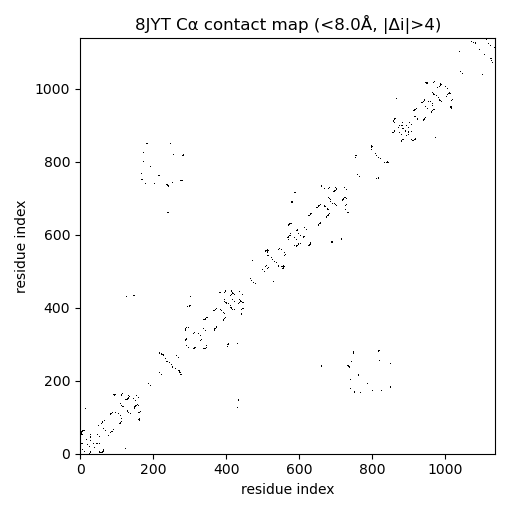58.03 57 ALA D C 1
ATOM 12968 O O . ALA D 1 65 ? 7.861 -9.743 46.042 1.00 57.72 57 ALA D O 1
ATOM 12975 N N . LEU D 1 66 ? 8.221 -8.461 47.856 1.00 57.08 58 LEU D N 1
ATOM 12976 C CA . LEU D 1 66 ? 8.901 -7.427 47.084 1.00 59.13 58 LEU D CA 1
ATOM 12977 C C . LEU D 1 66 ? 10.100 -7.998 46.340 1.00 63.78 58 LEU D C 1
ATOM 12978 O O . LEU D 1 66 ? 10.359 -7.633 45.188 1.00 59.77 58 LEU D O 1
ATOM 12994 N N . ALA D 1 67 ? 10.849 -8.896 46.987 1.00 61.97 59 ALA D N 1
ATOM 12995 C CA . ALA D 1 67 ? 12.043 -9.449 46.359 1.00 61.47 59 ALA D CA 1
ATOM 12996 C C . ALA D 1 67 ? 11.692 -10.456 45.273 1.00 59.53 59 ALA D C 1
ATOM 12997 O O . ALA D 1 67 ? 12.485 -10.676 44.352 1.00 66.05 59 ALA D O 1
ATOM 13004 N N . ALA D 1 68 ? 10.513 -11.070 45.360 1.00 58.07 60 ALA D N 1
ATOM 13005 C CA . ALA D 1 68 ? 10.172 -12.140 44.430 1.00 64.42 60 ALA D CA 1
ATOM 13006 C C . ALA D 1 68 ? 10.054 -11.634 42.997 1.00 65.47 60 ALA D C 1
ATOM 13007 O O . ALA D 1 68 ? 10.329 -12.384 42.052 1.00 65.12 60 ALA D O 1
ATOM 13014 N N . SER D 1 69 ? 9.660 -10.375 42.809 1.00 64.28 61 SER D N 1
ATOM 13015 C CA . SER D 1 69 ? 9.377 -9.870 41.474 1.00 62.70 61 SER D CA 1
ATOM 13016 C C . SER D 1 69 ? 9.708 -8.388 41.402 1.00 61.36 61 SER D C 1
ATOM 13017 O O . SER D 1 69 ? 9.545 -7.652 42.379 1.00 65.10 61 SER D O 1
ATOM 13025 N N . GLU D 1 70 ? 10.182 -7.956 40.231 1.00 59.85 62 GLU D N 1
ATOM 13026 C CA . GLU D 1 70 ? 10.394 -6.530 40.007 1.00 53.47 62 GLU D CA 1
ATOM 13027 C C . GLU D 1 70 ? 9.064 -5.786 39.949 1.00 51.27 62 GLU D C 1
ATOM 13028 O O . GLU D 1 70 ? 8.913 -4.711 40.541 1.00 55.78 62 GLU D O 1
ATOM 13040 N N . LEU D 1 71 ? 8.097 -6.337 39.219 1.00 50.62 63 LEU D N 1
ATOM 13041 C CA . LEU D 1 71 ? 6.771 -5.741 39.102 1.00 49.60 63 LEU D CA 1
ATOM 13042 C C . LEU D 1 71 ? 5.933 -6.135 40.307 1.00 46.01 63 LEU D C 1
ATOM 13043 O O . LEU D 1 71 ? 5.737 -7.328 40.568 1.00 49.32 63 LEU D O 1
ATOM 13059 N N . VAL D 1 72 ? 5.434 -5.143 41.036 1.00 50.52 64 VAL D N 1
ATOM 13060 C CA . VAL D 1 72 ? 4.618 -5.369 42.223 1.00 48.56 64 VAL D CA 1
ATOM 13061 C C . VAL D 1 72 ? 3.297 -4.650 42.008 1.00 44.02 64 VAL D C 1
ATOM 13062 O O . VAL D 1 72 ? 3.257 -3.414 41.966 1.00 43.47 64 VAL D O 1
ATOM 13075 N N . VAL D 1 73 ? 2.216 -5.418 41.883 1.00 46.53 65 VAL D N 1
ATOM 13076 C CA . VAL D 1 73 ? 0.876 -4.869 41.713 1.00 46.01 65 VAL D CA 1
ATOM 13077 C C . VAL D 1 73 ? 0.213 -4.766 43.078 1.00 48.01 65 VAL D C 1
ATOM 13078 O O . VAL D 1 73 ? 0.164 -5.747 43.825 1.00 46.66 65 VAL D O 1
ATOM 13091 N N . LEU D 1 74 ? -0.306 -3.585 43.398 1.00 48.76 66 LEU D N 1
ATOM 13092 C CA . LEU D 1 74 ? -0.968 -3.321 44.668 1.00 47.05 66 LEU D CA 1
ATOM 13093 C C . LEU D 1 74 ? -2.456 -3.133 44.412 1.00 49.50 66 LEU D C 1
ATOM 13094 O O . LEU D 1 74 ? -2.843 -2.339 43.545 1.00 46.41 66 LEU D O 1
ATOM 13110 N N . SER D 1 75 ? -3.284 -3.873 45.152 1.00 49.04 67 SER D N 1
ATOM 13111 C CA . SER D 1 75 ? -4.742 -3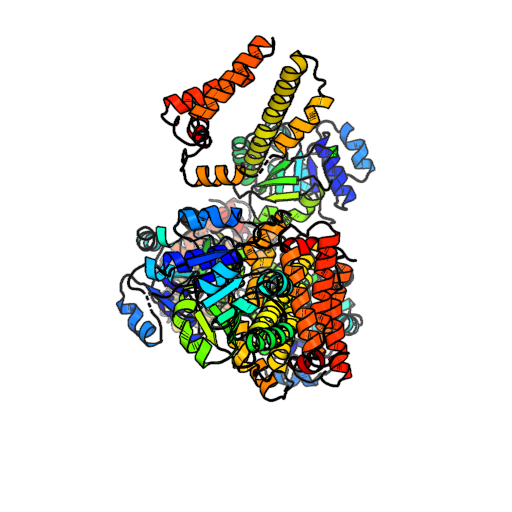.745 45.088 1.00 53.74 67 SER D CA 1
ATOM 13112 C C . SER D 1 75 ? -5.251 -3.727 46.531 1.00 57.87 67 SER D C 1
ATOM 13113 O O . SER D 1 75 ? -5.649 -4.756 47.075 1.00 54.42 67 SER D O 1
ATOM 13121 N N . LEU D 1 76 ? -5.228 -2.551 47.148 1.00 55.35 68 LEU D N 1
ATOM 13122 C CA . LEU D 1 76 ? -5.608 -2.345 48.537 1.00 61.64 68 LEU D CA 1
ATOM 13123 C C . LEU D 1 76 ? -6.681 -1.267 48.590 1.00 61.69 68 LEU D C 1
ATOM 13124 O O . LEU D 1 76 ? -6.913 -0.540 47.617 1.00 57.46 68 LEU D O 1
ATOM 13140 N N . THR D 1 77 ? -7.351 -1.174 49.739 1.00 56.73 69 THR D N 1
ATOM 13141 C CA . THR D 1 77 ? -8.463 -0.233 49.857 1.00 58.44 69 THR D CA 1
ATOM 13142 C C . THR D 1 77 ? -8.020 1.195 49.572 1.00 54.83 69 THR D C 1
ATOM 13143 O O . THR D 1 77 ? -8.708 1.933 48.858 1.00 55.72 69 THR D O 1
ATOM 13154 N N . ASP D 1 78 ? -6.887 1.605 50.127 1.00 50.12 70 ASP D N 1
ATOM 13155 C CA . ASP D 1 78 ? -6.427 2.980 50.012 1.00 54.21 70 ASP D CA 1
ATOM 13156 C C . ASP D 1 78 ? -4.914 3.008 50.194 1.00 44.01 70 ASP D C 1
ATOM 13157 O O . ASP D 1 78 ? -4.271 1.975 50.410 1.00 47.86 70 ASP D O 1
ATOM 13166 N N . TYR D 1 79 ? -4.357 4.217 50.141 1.00 46.94 71 TYR D N 1
ATOM 13167 C CA . TYR D 1 79 ? -2.913 4.386 50.236 1.00 46.11 71 TYR D CA 1
ATOM 13168 C C . TYR D 1 79 ? -2.418 4.241 51.671 1.00 45.02 71 TYR D C 1
ATOM 13169 O O . TYR D 1 79 ? -1.292 3.777 51.890 1.00 50.83 71 TYR D O 1
ATOM 13187 N N . ASP D 1 80 ? -3.233 4.641 52.652 1.00 50.34 72 ASP D N 1
ATOM 13188 C CA . ASP D 1 80 ? -2.873 4.413 54.047 1.00 50.25 72 ASP D CA 1
ATOM 13189 C C . ASP D 1 80 ? -2.517 2.953 54.277 1.00 41.57 72 ASP D C 1
ATOM 13190 O O . ASP D 1 80 ? -1.569 2.640 55.008 1.00 51.87 72 ASP D O 1
ATOM 13199 N N . ALA D 1 81 ? -3.279 2.040 53.669 1.00 45.94 73 ALA D N 1
ATOM 13200 C CA . ALA D 1 81 ? -2.949 0.624 53.772 1.00 47.82 73 ALA D CA 1
ATOM 13201 C C . ALA D 1 81 ? -1.636 0.313 53.072 1.00 48.32 73 ALA D C 1
ATOM 13202 O O . ALA D 1 81 ? -0.840 -0.491 53.568 1.00 45.65 73 ALA D O 1
ATOM 13209 N N . MET D 1 82 ? -1.389 0.926 51.910 1.00 47.97 74 MET D N 1
ATOM 13210 C CA . MET D 1 82 ? -0.120 0.690 51.235 1.00 44.75 74 MET D CA 1
ATOM 13211 C C . MET D 1 82 ? 1.051 1.030 52.153 1.00 43.50 74 MET D C 1
ATOM 13212 O O . MET D 1 82 ? 2.010 0.262 52.264 1.00 50.38 74 MET D O 1
ATOM 13226 N N . TYR D 1 83 ? 1.009 2.203 52.788 1.00 44.99 75 TYR D N 1
ATOM 13227 C CA . TYR D 1 83 ? 2.105 2.620 53.654 1.00 45.16 75 TYR D CA 1
ATOM 13228 C C . TYR D 1 83 ? 2.220 1.718 54.877 1.00 45.72 75 TYR D C 1
ATOM 13229 O O . TYR D 1 83 ? 3.327 1.477 55.373 1.00 51.41 75 TYR D O 1
ATOM 13247 N N . ALA D 1 84 ? 1.092 1.207 55.371 1.00 50.00 76 ALA D N 1
ATOM 13248 C CA . ALA D 1 84 ? 1.138 0.304 56.517 1.00 49.13 76 ALA D CA 1
ATOM 13249 C C . ALA D 1 84 ? 1.845 -0.998 56.175 1.00 53.34 76 ALA D C 1
ATOM 13250 O O . ALA D 1 84 ? 2.551 -1.553 57.022 1.00 48.62 76 ALA D O 1
ATOM 13257 N N . ILE D 1 85 ? 1.700 -1.479 54.939 1.00 51.83 77 ILE D N 1
ATOM 13258 C CA . ILE D 1 85 ? 2.288 -2.754 54.553 1.00 48.61 77 ILE D CA 1
ATOM 13259 C C . ILE D 1 85 ? 3.741 -2.575 54.145 1.00 49.39 77 ILE D C 1
ATOM 13260 O O . ILE D 1 85 ? 4.606 -3.376 54.519 1.00 50.32 77 ILE D O 1
ATOM 13276 N N . LEU D 1 86 ? 4.049 -1.512 53.401 1.00 51.67 78 LEU D N 1
ATOM 13277 C CA . LEU D 1 86 ? 5.362 -1.420 52.768 1.00 47.07 78 LEU D CA 1
ATOM 13278 C C . LEU D 1 86 ? 6.386 -0.629 53.578 1.00 42.67 78 LEU D C 1
ATOM 13279 O O . LEU D 1 86 ? 7.592 -0.896 53.471 1.00 45.95 78 LEU D O 1
ATOM 13295 N N . GLU D 1 87 ? 5.959 0.382 54.325 1.00 41.44 79 GLU D N 1
ATOM 13296 C CA . GLU D 1 87 ? 6.930 1.214 55.032 1.00 43.34 79 GLU D CA 1
ATOM 13297 C C . GLU D 1 87 ? 7.877 0.397 55.899 1.00 48.37 79 GLU D C 1
ATOM 13298 O O . GLU D 1 87 ? 9.089 0.679 55.880 1.00 48.44 79 GLU D O 1
ATOM 13310 N N . PRO D 1 88 ? 7.419 -0.601 56.659 1.00 46.68 80 PRO D N 1
ATOM 13311 C CA . PRO D 1 88 ? 8.382 -1.446 57.390 1.00 51.50 80 PRO D CA 1
ATOM 13312 C C . PRO D 1 88 ? 9.414 -2.085 56.480 1.00 53.32 80 PRO D C 1
ATOM 13313 O O . PRO D 1 88 ? 10.523 -2.399 56.929 1.00 52.77 80 PRO D O 1
ATOM 13324 N N . ALA D 1 89 ? 9.084 -2.276 55.201 1.00 53.38 81 ALA D N 1
ATOM 13325 C CA . ALA D 1 89 ? 9.943 -2.974 54.252 1.00 51.19 81 ALA D CA 1
ATOM 13326 C C . ALA D 1 89 ? 10.408 -2.060 53.121 1.00 53.22 81 ALA D C 1
ATOM 13327 O O . ALA D 1 89 ? 10.696 -2.527 52.018 1.00 51.16 81 ALA D O 1
ATOM 13334 N N . ALA D 1 90 ? 10.506 -0.757 53.387 1.00 48.80 82 ALA D N 1
ATOM 13335 C CA . ALA D 1 90 ? 10.838 0.194 52.334 1.00 51.08 82 ALA D CA 1
ATOM 13336 C C . ALA D 1 90 ? 12.244 -0.031 51.783 1.00 53.94 82 ALA D C 1
ATOM 13337 O O . ALA D 1 90 ? 12.547 0.461 50.690 1.00 52.40 82 ALA D O 1
ATOM 13344 N N . ASP D 1 91 ? 13.087 -0.801 52.501 1.00 53.94 83 ASP D N 1
ATOM 13345 C CA . ASP D 1 91 ? 14.444 -1.134 52.048 1.00 46.86 83 ASP D CA 1
ATOM 13346 C C . ASP D 1 91 ? 14.419 -2.144 50.929 1.00 45.77 83 ASP D C 1
ATOM 13347 O O . ASP D 1 91 ? 15.395 -2.242 50.175 1.00 57.68 83 ASP D O 1
ATOM 13356 N N . ALA D 1 92 ? 13.351 -2.920 50.851 1.00 48.97 84 ALA D N 1
ATOM 13357 C CA . ALA D 1 92 ? 13.197 -3.903 49.812 1.00 53.66 84 ALA D CA 1
ATOM 13358 C C . ALA D 1 92 ? 12.599 -3.311 48.553 1.00 48.02 84 ALA D C 1
ATOM 13359 O O . ALA D 1 92 ? 12.471 -4.032 47.564 1.00 52.35 84 ALA D O 1
ATOM 13366 N N . LEU D 1 93 ? 12.208 -2.039 48.577 1.00 52.59 85 LEU D N 1
ATOM 13367 C CA . LEU D 1 93 ? 11.574 -1.397 47.437 1.00 43.00 85 LEU D CA 1
ATOM 13368 C C . LEU D 1 93 ? 12.555 -1.029 46.338 1.00 52.57 85 LEU D C 1
ATOM 13369 O O . LEU D 1 93 ? 12.122 -0.754 45.217 1.00 48.74 85 LEU D O 1
ATOM 13385 N N . ALA D 1 94 ? 13.856 -1.055 46.616 1.00 47.49 86 ALA D N 1
ATOM 13386 C CA . ALA D 1 94 ? 14.846 -0.654 45.629 1.00 47.93 86 ALA D CA 1
ATOM 13387 C C . ALA D 1 94 ? 14.737 -1.504 44.375 1.00 50.15 86 ALA D C 1
ATOM 13388 O O . ALA D 1 94 ? 14.598 -2.729 44.445 1.00 54.94 86 ALA D O 1
ATOM 13395 N N . GLY D 1 95 ? 14.792 -0.841 43.224 1.00 51.19 87 GLY D N 1
ATOM 13396 C CA . GLY D 1 95 ? 14.743 -1.515 41.950 1.00 46.37 87 GLY D CA 1
ATOM 13397 C C . GLY D 1 95 ? 13.411 -2.128 41.584 1.00 52.24 87 GLY D C 1
ATOM 13398 O O . GLY D 1 95 ? 13.313 -2.747 40.519 1.00 56.43 87 GLY D O 1
ATOM 13402 N N . ARG D 1 96 ? 12.394 -1.996 42.426 1.00 48.39 88 ARG D N 1
ATOM 13403 C CA . ARG D 1 96 ? 11.081 -2.559 42.156 1.00 44.53 88 ARG D CA 1
ATOM 13404 C C . ARG D 1 96 ? 10.258 -1.572 41.326 1.00 42.92 88 ARG D C 1
ATOM 13405 O O . ARG D 1 96 ? 10.494 -0.359 41.333 1.00 43.78 88 ARG D O 1
ATOM 13426 N N . VAL D 1 97 ? 9.291 -2.106 40.591 1.00 46.40 89 VAL D N 1
ATOM 13427 C CA . VAL D 1 97 ? 8.316 -1.292 39.876 1.00 49.64 89 VAL D CA 1
ATOM 13428 C C . VAL D 1 97 ? 6.984 -1.484 40.587 1.00 41.60 89 VAL D C 1
ATOM 13429 O O . VAL D 1 97 ? 6.395 -2.570 40.537 1.00 48.80 89 VAL D O 1
ATOM 13442 N N . LEU D 1 98 ? 6.509 -0.437 41.255 1.00 43.17 90 LEU D N 1
ATOM 13443 C CA . LEU D 1 98 ? 5.239 -0.480 41.966 1.00 42.18 90 LEU D CA 1
ATOM 13444 C C . LEU D 1 98 ? 4.123 -0.001 41.040 1.00 38.89 90 LEU D C 1
ATOM 13445 O O . LEU D 1 98 ? 4.164 1.129 40.532 1.00 42.35 90 LEU D O 1
ATOM 13461 N N . VAL D 1 99 ? 3.137 -0.862 40.818 1.00 41.62 91 VAL D N 1
ATOM 13462 C CA . VAL D 1 99 ? 1.955 -0.528 40.036 1.00 45.56 91 VAL D CA 1
ATOM 13463 C C . VAL D 1 99 ? 0.789 -0.514 41.014 1.00 39.01 91 VAL D C 1
ATOM 13464 O O . VAL D 1 99 ? 0.269 -1.566 41.397 1.00 43.24 91 VAL D O 1
ATOM 13477 N N . ASN D 1 100 ? 0.379 0.675 41.437 1.00 41.38 92 ASN D N 1
ATOM 13478 C CA . ASN D 1 100 ? -0.698 0.815 42.410 1.00 41.65 92 ASN D CA 1
ATOM 13479 C C . ASN D 1 100 ? -2.021 0.973 41.679 1.00 40.90 92 ASN D C 1
ATOM 13480 O O . ASN D 1 100 ? -2.281 2.017 41.078 1.00 40.29 92 ASN D O 1
ATOM 13491 N N . LEU D 1 101 ? -2.845 -0.076 41.722 1.00 41.13 93 LEU D N 1
ATOM 13492 C CA . LEU D 1 101 ? -4.172 -0.086 41.123 1.00 41.42 93 LEU D CA 1
ATOM 13493 C C . LEU D 1 101 ? -5.262 0.237 42.142 1.00 47.51 93 LEU D C 1
ATOM 13494 O O . LEU D 1 101 ? -6.448 0.000 41.878 1.00 45.05 93 LEU D O 1
ATOM 13510 N N . SER D 1 102 ? -4.877 0.762 43.300 1.00 44.44 94 SER D N 1
ATOM 13511 C CA . SER D 1 102 ? -5.809 1.152 44.344 1.00 48.43 94 SER D CA 1
ATOM 13512 C C . SER D 1 102 ? -6.356 2.552 44.083 1.00 53.10 94 SER D C 1
ATOM 13513 O O . SER D 1 102 ? -5.669 3.430 43.554 1.00 43.25 94 SER D O 1
ATOM 13521 N N . SER D 1 103 ? -7.613 2.754 44.452 1.00 50.04 95 SER D N 1
ATOM 13522 C CA . SER D 1 103 ? -8.266 4.035 44.230 1.00 57.14 95 SER D CA 1
ATOM 13523 C C . SER D 1 103 ? -7.927 4.997 45.364 1.00 56.62 95 SER D C 1
ATOM 13524 O O . SER D 1 103 ? -8.213 4.714 46.532 1.00 58.56 95 SER D O 1
ATOM 13532 N N . ASP D 1 104 ? -7.307 6.123 45.021 1.00 53.30 96 ASP D N 1
ATOM 13533 C CA . ASP D 1 104 ? -7.046 7.196 45.970 1.00 52.86 96 ASP D CA 1
ATOM 13534 C C . ASP D 1 104 ? -6.870 8.471 45.151 1.00 47.65 96 ASP D C 1
ATOM 13535 O O . ASP D 1 104 ? -6.997 8.462 43.922 1.00 53.74 96 ASP D O 1
ATOM 13544 N N . THR D 1 105 ? -6.602 9.579 45.831 1.00 53.53 97 THR D N 1
ATOM 13545 C CA . THR D 1 105 ? -6.621 10.864 45.148 1.00 51.56 97 THR D CA 1
ATOM 13546 C C . THR D 1 105 ? -5.440 11.004 44.185 1.00 50.18 97 THR D C 1
ATOM 13547 O O . THR D 1 105 ? -4.359 10.453 44.424 1.00 45.51 97 THR D O 1
ATOM 13558 N N . PRO D 1 106 ? -5.622 11.748 43.081 1.00 51.37 98 PRO D N 1
ATOM 13559 C CA . PRO D 1 106 ? -4.460 12.059 42.229 1.00 46.73 98 PRO D CA 1
ATOM 13560 C C . PRO D 1 106 ? -3.295 12.633 43.026 1.00 45.22 98 PRO D C 1
ATOM 13561 O O . PRO D 1 106 ? -2.125 12.350 42.729 1.00 42.61 98 PRO D O 1
ATOM 13572 N N . GLU D 1 107 ? -3.592 13.463 44.028 1.00 46.00 99 GLU D N 1
ATOM 13573 C CA . GLU D 1 107 ? -2.543 14.050 44.854 1.00 47.47 99 GLU D CA 1
ATOM 13574 C C . GLU D 1 107 ? -1.881 13.002 45.743 1.00 46.97 99 GLU D C 1
ATOM 13575 O O . GLU D 1 107 ? -0.678 13.092 46.008 1.00 43.12 99 GLU D O 1
ATOM 13587 N N . ARG D 1 108 ? -2.644 12.009 46.213 1.00 49.06 100 ARG D N 1
ATOM 13588 C CA . ARG D 1 108 ? -2.044 10.900 46.945 1.00 48.26 100 ARG D CA 1
ATOM 13589 C C . ARG D 1 108 ? -1.112 10.108 46.040 1.00 45.69 100 ARG D C 1
ATOM 13590 O O . ARG D 1 108 ? -0.050 9.646 46.474 1.00 46.04 100 ARG D O 1
ATOM 13611 N N . ALA D 1 109 ? -1.485 9.959 44.764 1.00 46.47 101 ALA D N 1
ATOM 13612 C CA . ALA D 1 109 ? -0.631 9.237 43.828 1.00 46.48 101 ALA D CA 1
ATOM 13613 C C . ALA D 1 109 ? 0.683 9.972 43.603 1.00 41.44 101 ALA D C 1
ATOM 13614 O O . ALA D 1 109 ? 1.747 9.347 43.552 1.00 43.12 101 ALA D O 1
ATOM 13621 N N . ARG D 1 110 ? 0.631 11.296 43.436 1.00 41.90 102 ARG D N 1
ATOM 13622 C CA . ARG D 1 110 ? 1.861 12.070 43.272 1.00 42.79 102 ARG D CA 1
ATOM 13623 C C . ARG D 1 110 ? 2.730 11.986 44.526 1.00 41.96 102 ARG D C 1
ATOM 13624 O O . ARG D 1 110 ? 3.958 11.850 44.439 1.00 38.57 102 ARG D O 1
ATOM 13645 N N . GLU D 1 111 ? 2.109 12.050 45.703 1.00 43.54 103 GLU D N 1
ATOM 13646 C CA . GLU D 1 111 ? 2.850 11.864 46.949 1.00 41.43 103 GLU D CA 1
ATOM 13647 C C . GLU D 1 111 ? 3.531 10.500 46.992 1.00 39.25 103 GLU D C 1
ATOM 13648 O O . GLU D 1 111 ? 4.722 10.397 47.304 1.00 41.49 103 GLU D O 1
ATOM 13660 N N . ALA D 1 112 ? 2.795 9.437 46.663 1.00 42.42 104 ALA D N 1
ATOM 13661 C CA . ALA D 1 112 ? 3.372 8.098 46.734 1.00 43.81 104 ALA D CA 1
ATOM 13662 C C . ALA D 1 112 ? 4.497 7.913 45.723 1.00 41.39 104 ALA D C 1
ATOM 13663 O O . ALA D 1 112 ? 5.511 7.274 46.029 1.00 39.76 104 ALA D O 1
ATOM 13670 N N . ALA D 1 113 ? 4.334 8.447 44.507 1.00 38.96 105 ALA D N 1
ATOM 13671 C CA . ALA D 1 113 ? 5.388 8.329 43.497 1.00 42.49 105 ALA D CA 1
ATOM 13672 C C . ALA D 1 113 ? 6.699 8.934 43.986 1.00 39.12 105 ALA D C 1
ATOM 13673 O O . ALA D 1 113 ? 7.785 8.380 43.752 1.00 41.07 105 ALA D O 1
ATOM 13680 N N . ALA D 1 114 ? 6.625 10.089 44.644 1.00 36.52 106 ALA D N 1
ATOM 13681 C CA . ALA D 1 114 ? 7.827 10.664 45.232 1.00 35.06 106 ALA D CA 1
ATOM 13682 C C . ALA D 1 114 ? 8.390 9.765 46.328 1.00 43.27 106 ALA D C 1
ATOM 13683 O O . ALA D 1 114 ? 9.604 9.550 46.397 1.00 41.36 106 ALA D O 1
ATOM 13690 N N . TRP D 1 115 ? 7.526 9.250 47.207 1.00 38.70 107 TRP D N 1
ATOM 13691 C CA . TRP D 1 115 ? 7.973 8.342 48.264 1.00 40.46 107 TRP D CA 1
ATOM 13692 C C . TRP D 1 115 ? 8.667 7.123 47.679 1.00 44.86 107 TRP D C 1
ATOM 13693 O O . TRP D 1 115 ? 9.764 6.748 48.108 1.00 45.43 107 TRP D O 1
ATOM 13714 N N . ALA D 1 116 ? 8.029 6.487 46.695 1.00 39.63 108 ALA D N 1
ATOM 13715 C CA . ALA D 1 116 ? 8.633 5.338 46.037 1.00 38.96 108 ALA D CA 1
ATOM 13716 C C . ALA D 1 116 ? 9.991 5.697 45.457 1.00 40.37 108 ALA D C 1
ATOM 13717 O O . ALA D 1 116 ? 10.958 4.940 45.603 1.00 44.16 108 ALA D O 1
ATOM 13724 N N . ALA D 1 117 ? 10.080 6.849 44.787 1.00 42.39 109 ALA D N 1
ATOM 13725 C CA . ALA D 1 117 ? 11.331 7.243 44.151 1.00 42.26 109 ALA D CA 1
ATOM 13726 C C . ALA D 1 117 ? 12.454 7.396 45.169 1.00 44.13 109 ALA D C 1
ATOM 13727 O O . ALA D 1 117 ? 13.600 7.025 44.889 1.00 38.25 109 ALA D O 1
ATOM 13734 N N . GLU D 1 118 ? 12.161 8.004 46.326 1.00 44.60 110 GLU D N 1
ATOM 13735 C CA . GLU D 1 118 ? 13.179 8.175 47.360 1.00 44.78 110 GLU D CA 1
ATOM 13736 C C . GLU D 1 118 ? 13.679 6.828 47.868 1.00 43.93 110 GLU D C 1
ATOM 13737 O O . GLU D 1 118 ? 14.821 6.722 48.334 1.00 40.46 110 GLU D O 1
ATOM 13749 N N . HIS D 1 119 ? 12.854 5.789 47.756 1.00 38.05 111 HIS D N 1
ATOM 13750 C CA . HIS D 1 119 ? 13.219 4.437 48.144 1.00 48.42 111 HIS D CA 1
ATOM 13751 C C . HIS D 1 119 ? 13.680 3.607 46.954 1.00 44.79 111 HIS D C 1
ATOM 13752 O O . HIS D 1 119 ? 13.788 2.381 47.064 1.00 43.31 111 HIS D O 1
ATOM 13766 N N . GLY D 1 120 ? 13.957 4.255 45.821 1.00 43.91 112 GLY D N 1
ATOM 13767 C CA . GLY D 1 120 ? 14.576 3.600 44.687 1.00 46.19 112 GLY D CA 1
ATOM 13768 C C . GLY D 1 120 ? 13.641 2.815 43.805 1.00 46.99 112 GLY D C 1
ATOM 13769 O O . GLY D 1 120 ? 14.106 2.007 42.995 1.00 41.31 112 GLY D O 1
ATOM 13773 N N . ALA D 1 121 ? 12.337 3.017 43.940 1.00 43.41 113 ALA D N 1
ATOM 13774 C CA . ALA D 1 121 ? 11.351 2.240 43.213 1.00 46.71 113 ALA D CA 1
ATOM 13775 C C . ALA D 1 121 ? 10.657 3.119 42.182 1.00 44.55 113 ALA D C 1
ATOM 13776 O O . ALA D 1 121 ? 10.476 4.322 42.393 1.00 38.24 113 ALA D O 1
ATOM 13783 N N . ARG D 1 122 ? 10.336 2.515 41.041 1.00 45.95 114 ARG D N 1
ATOM 13784 C CA . ARG D 1 122 ? 9.513 3.165 40.036 1.00 47.91 114 ARG D CA 1
ATOM 13785 C C . ARG D 1 122 ? 8.040 3.033 40.429 1.00 38.58 114 ARG D C 1
ATOM 13786 O O . ARG D 1 122 ? 7.647 2.115 41.163 1.00 43.22 114 ARG D O 1
ATOM 13807 N N . TYR D 1 123 ? 7.220 3.982 39.965 1.00 42.79 115 TYR D N 1
ATOM 13808 C CA . TYR D 1 123 ? 5.829 4.060 40.404 1.00 38.94 115 TYR D CA 1
ATOM 13809 C C . TYR D 1 123 ? 4.918 4.349 39.214 1.00 38.52 115 TYR D C 1
ATOM 13810 O O . TYR D 1 123 ? 5.052 5.382 38.550 1.00 38.23 115 TYR D O 1
ATOM 13828 N N . LEU D 1 124 ? 4.008 3.416 38.946 1.00 40.13 116 LEU D N 1
ATOM 13829 C CA . LEU D 1 124 ? 2.922 3.579 37.992 1.00 33.56 116 LEU D CA 1
ATOM 13830 C C . LEU D 1 124 ? 1.611 3.529 38.768 1.00 39.27 116 LEU D C 1
ATOM 13831 O O . LEU D 1 124 ? 1.442 2.693 39.667 1.00 36.40 116 LEU D O 1
ATOM 13847 N N . THR D 1 125 ? 0.716 4.450 38.445 1.00 36.16 117 THR D N 1
ATOM 13848 C CA . THR D 1 125 ? -0.625 4.516 38.997 1.00 35.40 117 THR D CA 1
ATOM 13849 C C . THR D 1 125 ? -1.594 3.960 37.965 1.00 34.07 117 THR D C 1
ATOM 13850 O O . THR D 1 125 ? -1.431 4.186 36.758 1.00 30.44 117 THR D O 1
ATOM 13861 N N . GLY D 1 126 ? -2.603 3.248 38.439 1.00 40.77 118 GLY D N 1
ATOM 13862 C CA . GLY D 1 126 ? -3.572 2.633 37.557 1.00 38.40 118 GLY D CA 1
ATOM 13863 C C . GLY D 1 126 ? -4.979 2.805 38.082 1.00 40.11 118 GLY D C 1
ATOM 13864 O O . GLY D 1 126 ? -5.215 2.888 39.291 1.00 41.65 118 GLY D O 1
ATOM 13868 N N . GLY D 1 127 ? -5.917 2.842 37.142 1.00 40.49 119 GLY D N 1
ATOM 13869 C CA . GLY D 1 127 ? -7.329 2.916 37.451 1.00 44.62 119 GLY D CA 1
ATOM 13870 C C . GLY D 1 127 ? -8.117 1.868 36.697 1.00 43.49 119 GLY D C 1
ATOM 13871 O O . GLY D 1 127 ? -8.285 1.969 35.478 1.00 40.46 119 GLY D O 1
ATOM 13875 N N . VAL D 1 128 ? -8.588 0.855 37.422 1.00 43.80 120 VAL D N 1
ATOM 13876 C CA . VAL D 1 128 ? -9.251 -0.299 36.825 1.00 47.47 120 VAL D CA 1
ATOM 13877 C C . VAL D 1 128 ? -10.702 0.075 36.564 1.00 47.21 120 VAL D C 1
ATOM 13878 O O . VAL D 1 128 ? -11.455 0.363 37.498 1.00 47.08 120 VAL D O 1
ATOM 13891 N N . MET D 1 129 ? -11.087 0.101 35.290 1.00 49.17 121 MET D N 1
ATOM 13892 C CA . MET D 1 129 ? -12.429 0.510 34.901 1.00 48.54 121 MET D CA 1
ATOM 13893 C C . MET D 1 129 ? -13.349 -0.685 34.689 1.00 55.99 121 MET D C 1
ATOM 13894 O O . MET D 1 129 ? -14.273 -0.629 33.865 1.00 60.07 121 MET D O 1
ATOM 13908 N N . VAL D 1 130 ? -13.124 -1.760 35.435 1.00 53.29 122 VAL D N 1
ATOM 13909 C CA . VAL D 1 130 ? -14.021 -2.910 35.423 1.00 59.03 122 VAL D CA 1
ATOM 13910 C C . VAL D 1 130 ? -14.075 -3.537 36.808 1.00 60.99 122 VAL D C 1
ATOM 13911 O O . VAL D 1 130 ? -13.145 -3.365 37.621 1.00 59.69 122 VAL D O 1
ATOM 13924 N N . PRO D 1 131 ? -15.135 -4.286 37.108 1.00 68.94 123 PRO D N 1
ATOM 13925 C CA . PRO D 1 131 ? -15.200 -5.006 38.398 1.00 64.40 123 PRO D CA 1
ATOM 13926 C C . PRO D 1 131 ? -14.306 -6.237 38.382 1.00 63.94 123 PRO D C 1
ATOM 13927 O O . PRO D 1 131 ? -13.767 -6.616 37.326 1.00 66.60 123 PRO D O 1
ATOM 13938 N N . PRO D 1 132 ? -14.128 -6.895 39.531 1.00 63.96 124 PRO D N 1
ATOM 13939 C CA . PRO D 1 132 ? -13.224 -8.066 39.588 1.00 70.56 124 PRO D CA 1
ATOM 13940 C C . PRO D 1 132 ? -13.616 -9.129 38.576 1.00 69.46 124 PRO D C 1
ATOM 13941 O O . PRO D 1 132 ? -12.742 -9.695 37.897 1.00 68.63 124 PRO D O 1
ATOM 13952 N N . PRO D 1 133 ? -14.910 -9.441 38.447 1.00 72.58 125 PRO D N 1
ATOM 13953 C CA . PRO D 1 133 ? -15.311 -10.401 37.395 1.00 70.80 125 PRO D CA 1
ATOM 13954 C C . PRO D 1 133 ? -14.878 -9.974 36.004 1.00 74.79 125 PRO D C 1
ATOM 13955 O O . PRO D 1 133 ? -14.746 -10.825 35.114 1.00 76.11 125 PRO D O 1
ATOM 13966 N N . GLY D 1 134 ? -14.651 -8.677 35.789 1.00 73.41 126 GLY D N 1
ATOM 13967 C CA . GLY D 1 134 ? -14.274 -8.197 34.475 1.00 71.81 126 GLY D CA 1
ATOM 13968 C C . GLY D 1 134 ? -12.803 -8.315 34.158 1.00 69.72 126 GLY D C 1
ATOM 13969 O O . GLY D 1 134 ? -12.443 -8.319 32.977 1.00 73.74 126 GLY D O 1
ATOM 13973 N N . ILE D 1 135 ? -11.946 -8.387 35.177 1.00 65.73 127 ILE D N 1
ATOM 13974 C CA . ILE D 1 135 ? -10.508 -8.483 34.959 1.00 65.44 127 ILE D CA 1
ATOM 13975 C C . ILE D 1 135 ? -10.235 -9.581 33.945 1.00 66.41 127 ILE D C 1
ATOM 13976 O O . ILE D 1 135 ? -10.638 -10.732 34.135 1.00 70.81 127 ILE D O 1
ATOM 13992 N N . GLY D 1 136 ? -9.527 -9.234 32.874 1.00 70.39 128 GLY D N 1
ATOM 13993 C CA . GLY D 1 136 ? -9.201 -10.185 31.835 1.00 70.33 128 GLY D CA 1
ATOM 13994 C C . GLY D 1 136 ? -10.236 -10.327 30.741 1.00 74.66 128 GLY D C 1
ATOM 13995 O O . GLY D 1 136 ? -10.001 -11.082 29.790 1.00 75.37 128 GLY D O 1
ATOM 13999 N N . THR D 1 137 ? -11.365 -9.630 30.840 1.00 73.67 129 THR D N 1
ATOM 14000 C CA . THR D 1 137 ? -12.393 -9.700 29.817 1.00 73.84 129 THR D CA 1
ATOM 14001 C C . THR D 1 137 ? -12.050 -8.778 28.653 1.00 73.88 129 THR D C 1
ATOM 14002 O O . THR D 1 137 ? -11.198 -7.892 28.776 1.00 71.50 129 THR D O 1
ATOM 14013 N N . PRO D 1 138 ? -12.700 -8.972 27.499 1.00 75.98 130 PRO D N 1
ATOM 14014 C CA . PRO D 1 138 ? -12.442 -8.071 26.360 1.00 72.77 130 PRO D CA 1
ATOM 14015 C C . PRO D 1 138 ? -12.871 -6.638 26.623 1.00 69.42 130 PRO D C 1
ATOM 14016 O O . PRO D 1 138 ? -12.364 -5.723 25.960 1.00 71.82 130 PRO D O 1
ATOM 14027 N N . GLU D 1 139 ? -13.795 -6.416 27.559 1.00 70.86 131 GLU D N 1
ATOM 14028 C CA . GLU D 1 139 ? -14.273 -5.078 27.880 1.00 75.21 131 GLU D CA 1
ATOM 14029 C C . GLU D 1 139 ? -13.384 -4.351 28.879 1.00 66.74 131 GLU D C 1
ATOM 14030 O O . GLU D 1 139 ? -13.492 -3.125 29.008 1.00 61.41 131 GLU D O 1
ATOM 14042 N N . ALA D 1 140 ? -12.503 -5.071 29.567 1.00 65.81 132 ALA D N 1
ATOM 14043 C CA . ALA D 1 140 ? -11.734 -4.495 30.660 1.00 61.19 132 ALA D CA 1
ATOM 14044 C C . ALA D 1 140 ? -10.638 -3.580 30.136 1.00 56.71 132 ALA D C 1
ATOM 14045 O O . ALA D 1 140 ? -10.017 -3.857 29.108 1.00 61.44 132 ALA D O 1
ATOM 14052 N N . TYR D 1 141 ? -10.410 -2.477 30.850 1.00 51.43 133 TYR D N 1
ATOM 14053 C CA . TYR D 1 141 ? -9.328 -1.554 30.537 1.00 55.83 133 TYR D CA 1
ATOM 14054 C C . TYR D 1 141 ? -8.929 -0.843 31.821 1.00 48.86 133 TYR D C 1
ATOM 14055 O O . TYR D 1 141 ? -9.708 -0.753 32.776 1.00 46.49 133 TYR D O 1
ATOM 14073 N N . VAL D 1 142 ? -7.694 -0.350 31.835 1.00 46.65 134 VAL D N 1
ATOM 14074 C CA . VAL D 1 142 ? -7.095 0.260 33.015 1.00 48.19 134 VAL D CA 1
ATOM 14075 C C . VAL D 1 142 ? -6.344 1.512 32.575 1.00 44.25 134 VAL D C 1
ATOM 14076 O O . VAL D 1 142 ? -5.550 1.463 31.629 1.00 45.95 134 VAL D O 1
ATOM 14089 N N . PHE D 1 143 ? -6.633 2.644 33.221 1.00 40.47 135 PHE D N 1
ATOM 14090 C CA . PHE D 1 143 ? -5.838 3.841 32.995 1.00 36.88 135 PHE D CA 1
ATOM 14091 C C . PHE D 1 143 ? -4.472 3.636 33.626 1.00 34.40 135 PHE D C 1
ATOM 14092 O O . PHE D 1 143 ? -4.361 3.014 34.683 1.00 37.93 135 PHE D O 1
ATOM 14109 N N . TYR D 1 144 ? -3.427 4.129 32.964 1.00 36.45 136 TYR D N 1
ATOM 14110 C CA . TYR D 1 144 ? -2.077 4.038 33.511 1.00 40.55 136 TYR D CA 1
ATOM 14111 C C . TYR D 1 144 ? -1.379 5.379 33.344 1.00 33.56 136 TYR D C 1
ATOM 14112 O O . TYR D 1 144 ? -1.500 6.025 32.298 1.00 37.44 136 TYR D O 1
ATOM 14130 N N . SER D 1 145 ? -0.652 5.794 34.380 1.00 38.28 137 SER D N 1
ATOM 14131 C CA . SER D 1 145 ? 0.101 7.038 34.355 1.00 37.44 137 SER D CA 1
ATOM 14132 C C . SER D 1 145 ? 1.377 6.864 35.168 1.00 29.05 137 SER D C 1
ATOM 14133 O O . SER D 1 145 ? 1.465 6.023 36.072 1.00 33.11 137 SER D O 1
ATOM 14141 N N . GLY D 1 146 ? 2.381 7.642 34.796 1.00 31.59 138 GLY D N 1
ATOM 14142 C CA . GLY D 1 146 ? 3.716 7.435 35.298 1.00 33.63 138 GLY D CA 1
ATOM 14143 C C . GLY D 1 146 ? 4.703 7.273 34.163 1.00 38.58 138 GLY D C 1
ATOM 14144 O O . GLY D 1 146 ? 4.411 7.683 33.010 1.00 35.92 138 GLY D O 1
ATOM 14148 N N . PRO D 1 147 ? 5.981 6.839 34.499 1.00 41.27 139 PRO D N 1
ATOM 14149 C CA . PRO D 1 147 ? 7.047 6.960 33.486 1.00 43.96 139 PRO D CA 1
ATOM 14150 C C . PRO D 1 147 ? 6.717 6.146 32.265 1.00 34.82 139 PRO D C 1
ATOM 14151 O O . PRO D 1 147 ? 6.426 4.964 32.404 1.00 40.35 139 PRO D O 1
ATOM 14162 N N . ARG D 1 148 ? 6.712 6.778 31.088 1.00 38.83 140 ARG D N 1
ATOM 14163 C CA . ARG D 1 148 ? 6.312 6.062 29.884 1.00 40.92 140 ARG D CA 1
ATOM 14164 C C . ARG D 1 148 ? 7.172 4.830 29.663 1.00 35.48 140 ARG D C 1
ATOM 14165 O O . ARG D 1 148 ? 6.653 3.731 29.444 1.00 42.00 140 ARG D O 1
ATOM 14186 N N . GLU D 1 149 ? 8.493 4.987 29.742 1.00 43.41 141 GLU D N 1
ATOM 14187 C CA . GLU D 1 149 ? 9.391 3.854 29.542 1.00 41.57 141 GLU D CA 1
ATOM 14188 C C . GLU D 1 149 ? 9.092 2.720 30.507 1.00 44.43 141 GLU D C 1
ATOM 14189 O O . GLU D 1 149 ? 9.152 1.546 30.127 1.00 44.29 141 GLU D O 1
ATOM 14201 N N . VAL D 1 150 ? 8.770 3.045 31.761 1.00 41.96 142 VAL D N 1
ATOM 14202 C CA . VAL D 1 150 ? 8.430 2.012 32.735 1.00 43.23 142 VAL D CA 1
ATOM 14203 C C . VAL D 1 150 ? 7.143 1.300 32.334 1.00 41.45 142 VAL D C 1
ATOM 14204 O O . VAL D 1 150 ? 7.052 0.067 32.388 1.00 41.97 142 VAL D O 1
ATOM 14217 N N . PHE D 1 151 ? 6.125 2.063 31.929 1.00 42.68 143 PHE D N 1
ATOM 14218 C CA . PHE D 1 151 ? 4.869 1.461 31.497 1.00 40.14 143 PHE D CA 1
ATOM 14219 C C . PHE D 1 151 ? 5.085 0.545 30.298 1.00 44.83 143 PHE D C 1
ATOM 14220 O O . PHE D 1 151 ? 4.660 -0.616 30.307 1.00 41.40 143 PHE D O 1
ATOM 14237 N N . GLU D 1 152 ? 5.741 1.056 29.244 1.00 45.95 144 GLU D N 1
ATOM 14238 C CA . GLU D 1 152 ? 5.946 0.246 28.044 1.00 45.80 144 GLU D CA 1
ATOM 14239 C C . GLU D 1 152 ? 6.719 -1.030 28.356 1.00 45.17 144 GLU D C 1
ATOM 14240 O O . GLU D 1 152 ? 6.541 -2.049 27.677 1.00 48.59 144 GLU D O 1
ATOM 14252 N N . ALA D 1 153 ? 7.556 -1.002 29.394 1.00 49.92 145 ALA D N 1
ATOM 14253 C CA . ALA D 1 153 ? 8.382 -2.162 29.717 1.00 47.58 145 ALA D CA 1
ATOM 14254 C C 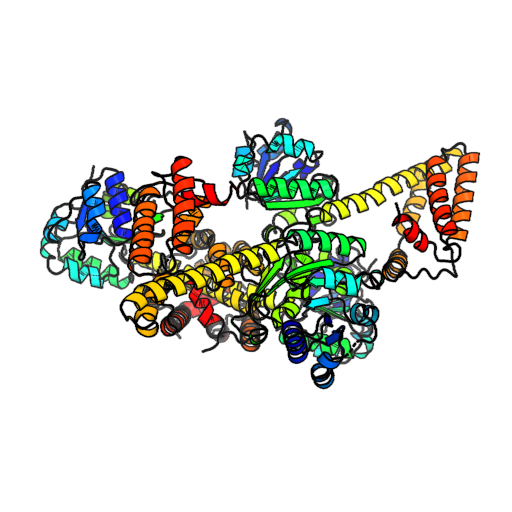. ALA D 1 153 ? 7.557 -3.304 30.305 1.00 56.44 145 ALA D C 1
ATOM 14255 O O . ALA D 1 153 ? 7.951 -4.475 30.198 1.00 49.22 145 ALA D O 1
ATOM 14262 N N . HIS D 1 154 ? 6.420 -2.990 30.928 1.00 49.54 146 HIS D N 1
ATOM 14263 C CA . HIS D 1 154 ? 5.586 -3.997 31.572 1.00 52.12 146 HIS D CA 1
ATOM 14264 C C . HIS D 1 154 ? 4.180 -4.027 30.990 1.00 42.55 146 HIS D C 1
ATOM 14265 O O . HIS D 1 154 ? 3.313 -4.748 31.502 1.00 47.39 146 HIS D O 1
ATOM 14279 N N . ARG D 1 155 ? 3.951 -3.288 29.905 1.00 49.23 147 ARG D N 1
ATOM 14280 C CA . ARG D 1 155 ? 2.630 -3.230 29.293 1.00 45.59 147 ARG D CA 1
ATOM 14281 C C . ARG D 1 155 ? 2.099 -4.611 28.938 1.00 45.83 147 ARG D C 1
ATOM 14282 O O . ARG D 1 155 ? 0.885 -4.839 28.974 1.00 53.45 147 ARG D O 1
ATOM 14303 N N . ALA D 1 156 ? 2.985 -5.550 28.613 1.00 50.26 148 ALA D N 1
ATOM 14304 C CA . ALA D 1 156 ? 2.527 -6.877 28.220 1.00 50.86 148 ALA D CA 1
ATOM 14305 C C . ALA D 1 156 ? 1.929 -7.626 29.405 1.00 48.37 148 ALA D C 1
ATOM 14306 O O . ALA D 1 156 ? 0.878 -8.266 29.278 1.00 55.64 148 ALA D O 1
ATOM 14313 N N . THR D 1 157 ? 2.589 -7.570 30.563 1.00 51.05 149 THR D N 1
ATOM 14314 C CA . THR D 1 157 ? 2.020 -8.184 31.759 1.00 55.98 149 THR D CA 1
ATOM 14315 C C . THR D 1 157 ? 0.754 -7.454 32.191 1.00 50.00 149 THR D C 1
ATOM 14316 O O . THR D 1 157 ? -0.245 -8.083 32.557 1.00 55.38 149 THR D O 1
ATOM 14327 N N . LEU D 1 158 ? 0.781 -6.121 32.156 1.00 51.70 150 LEU D N 1
ATOM 14328 C CA . LEU D 1 158 ? -0.393 -5.344 32.524 1.00 47.57 150 LEU D CA 1
ATOM 14329 C C . LEU D 1 158 ? -1.560 -5.650 31.602 1.00 49.25 150 LEU D C 1
ATOM 14330 O O . LEU D 1 158 ? -2.720 -5.536 32.011 1.00 49.76 150 LEU D O 1
ATOM 14346 N N . ALA D 1 159 ? -1.271 -6.066 30.362 1.00 47.62 151 ALA D N 1
ATOM 14347 C CA . ALA D 1 159 ? -2.323 -6.363 29.398 1.00 53.90 151 ALA D CA 1
ATOM 14348 C C . ALA D 1 159 ? -3.136 -7.591 29.782 1.00 53.30 151 ALA D C 1
ATOM 14349 O O . ALA D 1 159 ? -4.279 -7.717 29.332 1.00 54.45 151 ALA D O 1
ATOM 14356 N N . VAL D 1 160 ? -2.577 -8.495 30.593 1.00 53.69 152 VAL D N 1
ATOM 14357 C CA . VAL D 1 160 ? -3.330 -9.660 31.046 1.00 56.18 152 VAL D CA 1
ATOM 14358 C C . VAL D 1 160 ? -4.619 -9.223 31.727 1.00 52.57 152 VAL D C 1
ATOM 14359 O O . VAL D 1 160 ? -5.653 -9.894 31.629 1.00 57.14 152 VAL D O 1
ATOM 14372 N N . LEU D 1 161 ? -4.572 -8.101 32.443 1.00 55.97 153 LEU D N 1
ATOM 14373 C CA . LEU D 1 161 ? -5.718 -7.640 33.212 1.00 55.92 153 LEU D CA 1
ATOM 14374 C C . LEU D 1 161 ? -6.745 -6.916 32.353 1.00 55.06 153 LEU D C 1
ATOM 14375 O O . LEU D 1 161 ? -7.914 -6.832 32.743 1.00 57.39 153 LEU D O 1
ATOM 14391 N N . GLY D 1 162 ? -6.345 -6.409 31.199 1.00 53.08 154 GLY D N 1
ATOM 14392 C CA . GLY D 1 162 ? -7.248 -5.719 30.303 1.00 53.35 154 GLY D CA 1
ATOM 14393 C C . GLY D 1 162 ? -6.480 -4.717 29.462 1.00 54.78 154 GLY D C 1
ATOM 14394 O O . GLY D 1 162 ? -5.255 -4.752 29.399 1.00 53.06 154 GLY D O 1
ATOM 14398 N N . GLY D 1 163 ? -7.230 -3.829 28.817 1.00 48.78 155 GLY D N 1
ATOM 14399 C CA . GLY D 1 163 ? -6.605 -2.795 28.016 1.00 53.55 155 GLY D CA 1
ATOM 14400 C C . GLY D 1 163 ? -5.670 -1.928 28.837 1.00 47.55 155 GLY D C 1
ATOM 14401 O O . GLY D 1 163 ? -5.875 -1.702 30.032 1.00 48.44 155 GLY D O 1
ATOM 14405 N N . THR D 1 164 ? -4.627 -1.441 28.181 1.00 45.38 156 THR D N 1
ATOM 14406 C CA . THR D 1 164 ? -3.625 -0.587 28.811 1.00 48.49 156 THR D CA 1
ATOM 14407 C C . THR D 1 164 ? -3.714 0.788 28.160 1.00 52.43 156 THR D C 1
ATOM 14408 O O . THR D 1 164 ? -3.242 0.984 27.036 1.00 56.65 156 THR D O 1
ATOM 14419 N N . ASP D 1 165 ? -4.303 1.739 28.874 1.00 46.39 157 ASP D N 1
ATOM 14420 C CA . ASP D 1 165 ? -4.533 3.084 28.356 1.00 49.45 157 ASP D CA 1
ATOM 14421 C C . ASP D 1 165 ? -3.651 4.076 29.109 1.00 47.86 157 ASP D C 1
ATOM 14422 O O . ASP D 1 165 ? -4.062 4.646 30.121 1.00 39.90 157 ASP D O 1
ATOM 14431 N N . TYR D 1 166 ? -2.446 4.301 28.582 1.00 46.79 158 TYR D N 1
ATOM 14432 C CA . TYR D 1 166 ? -1.509 5.255 29.167 1.00 38.89 158 TYR D CA 1
ATOM 14433 C C . TYR D 1 166 ? -1.977 6.681 28.894 1.00 42.09 158 TYR D C 1
ATOM 14434 O O . TYR D 1 166 ? -2.188 7.063 27.736 1.00 46.19 158 TYR D O 1
ATOM 14452 N N . VAL D 1 167 ? -2.123 7.474 29.957 1.00 38.11 159 VAL D N 1
ATOM 14453 C CA . VAL D 1 167 ? -2.690 8.816 29.869 1.00 35.84 159 VAL D CA 1
ATOM 14454 C C . VAL D 1 167 ? -1.676 9.903 30.174 1.00 39.20 159 VAL D C 1
ATOM 14455 O O . VAL D 1 167 ? -2.024 11.090 30.128 1.00 44.24 159 VAL D O 1
ATOM 14468 N N . GLY D 1 168 ? -0.433 9.549 30.462 1.00 42.57 160 GLY D N 1
ATOM 14469 C CA . GLY D 1 168 ? 0.563 10.575 30.685 1.00 38.91 160 GLY D CA 1
ATOM 14470 C C . GLY D 1 168 ? 1.551 10.285 31.788 1.00 39.48 160 GLY D C 1
ATOM 14471 O O . GLY D 1 168 ? 1.478 9.237 32.435 1.00 36.18 160 GLY D O 1
ATOM 14475 N N . GLU D 1 169 ? 2.488 11.216 31.996 1.00 39.00 161 GLU D N 1
ATOM 14476 C CA . GLU D 1 169 ? 3.604 10.988 32.906 1.00 42.48 161 GLU D CA 1
ATOM 14477 C C . GLU D 1 169 ? 3.238 11.287 34.356 1.00 37.31 161 GLU D C 1
ATOM 14478 O O . GLU D 1 169 ? 3.820 10.698 35.274 1.00 37.38 161 GLU D O 1
ATOM 14490 N N . ASP D 1 170 ? 2.292 12.195 34.584 1.00 37.13 162 ASP D N 1
ATOM 14491 C CA . ASP D 1 170 ? 1.915 12.550 35.941 1.00 41.37 162 ASP D CA 1
ATOM 14492 C C . ASP D 1 170 ? 1.314 11.327 36.623 1.00 39.48 162 ASP D C 1
ATOM 14493 O O . ASP D 1 170 ? 0.330 10.775 36.109 1.00 38.31 162 ASP D O 1
ATOM 14502 N N . PRO D 1 171 ? 1.848 10.872 37.764 1.00 36.50 163 PRO D N 1
ATOM 14503 C CA . PRO D 1 171 ? 1.264 9.673 38.401 1.00 32.67 163 PRO D CA 1
ATOM 14504 C C . PRO D 1 171 ? -0.182 9.854 38.842 1.00 36.78 163 PRO D C 1
ATOM 14505 O O . PRO D 1 171 ? -0.875 8.857 39.063 1.00 37.87 163 PRO D O 1
ATOM 14516 N N . GLY D 1 172 ? -0.658 11.084 38.996 1.00 38.50 164 GLY D N 1
ATOM 14517 C CA . GLY D 1 172 ? -2.046 11.304 39.368 1.00 45.30 164 GLY D CA 1
ATOM 14518 C C . GLY D 1 172 ? -3.045 11.270 38.236 1.00 42.64 164 GLY D C 1
ATOM 14519 O O . GLY D 1 172 ? -4.260 11.225 38.487 1.00 38.34 164 GLY D O 1
ATOM 14523 N N . LEU D 1 173 ? -2.560 11.294 36.996 1.00 36.10 165 LEU D N 1
ATOM 14524 C CA . LEU D 1 173 ? -3.458 11.355 35.851 1.00 42.63 165 LEU D CA 1
ATOM 14525 C C . LEU D 1 173 ? -4.355 10.129 35.764 1.00 40.40 165 LEU D C 1
ATOM 14526 O O . LEU D 1 173 ? -5.532 10.243 35.396 1.00 36.37 165 LEU D O 1
ATOM 14542 N N . ALA D 1 174 ? -3.820 8.942 36.063 1.00 35.01 166 ALA D N 1
ATOM 14543 C CA . ALA D 1 174 ? -4.636 7.735 35.949 1.00 39.22 166 ALA D CA 1
ATOM 14544 C C . ALA D 1 174 ? -5.818 7.773 36.915 1.00 39.29 166 ALA D C 1
ATOM 14545 O O . ALA D 1 174 ? -6.923 7.333 36.572 1.00 37.42 166 ALA D O 1
ATOM 14552 N N . GLN D 1 175 ? -5.612 8.315 38.120 1.00 38.25 167 GLN D N 1
ATOM 14553 C CA . GLN D 1 175 ? -6.696 8.435 39.090 1.00 45.12 167 GLN D CA 1
ATOM 14554 C C . GLN D 1 175 ? -7.670 9.528 38.673 1.00 42.33 167 GLN D C 1
ATOM 14555 O O . GLN D 1 175 ? -8.885 9.399 38.860 1.00 41.52 167 GLN D O 1
ATOM 14569 N N . LEU D 1 176 ? -7.151 10.611 38.097 1.00 38.07 168 LEU D N 1
ATOM 14570 C CA . LEU D 1 176 ? -8.019 11.702 37.666 1.00 35.54 168 LEU D CA 1
ATOM 14571 C C . LEU D 1 176 ? -8.967 11.235 36.576 1.00 39.64 168 LEU D C 1
ATOM 14572 O O . LEU D 1 176 ? -10.168 11.536 36.604 1.00 36.32 168 LEU D O 1
ATOM 14588 N N . TYR D 1 177 ? -8.429 10.516 35.583 1.00 35.22 169 TYR D N 1
ATOM 14589 C CA . TYR D 1 177 ? -9.274 9.935 34.547 1.00 34.69 169 TYR D CA 1
ATOM 14590 C C . TYR D 1 177 ? -10.315 9.009 35.170 1.00 38.94 169 TYR D C 1
ATOM 14591 O O . TYR D 1 177 ? -11.500 9.068 34.832 1.00 35.17 169 TYR D O 1
ATOM 14609 N N . TYR D 1 178 ? -9.880 8.147 36.093 1.00 37.53 170 TYR D N 1
ATOM 14610 C CA . TYR D 1 178 ? -10.766 7.169 36.729 1.00 42.01 170 TYR D CA 1
ATOM 14611 C C . TYR D 1 178 ? -11.909 7.857 37.472 1.00 37.68 170 TYR D C 1
ATOM 14612 O O . TYR D 1 178 ? -13.086 7.478 37.345 1.00 37.01 170 TYR D O 1
ATOM 14630 N N . GLN D 1 179 ? -11.589 8.906 38.222 1.00 32.58 171 GLN D N 1
ATOM 14631 C CA . GLN D 1 179 ? -12.623 9.602 38.975 1.00 36.23 171 GLN D CA 1
ATOM 14632 C C . GLN D 1 179 ? -13.572 10.368 38.059 1.00 33.72 171 GLN D C 1
ATOM 14633 O O . GLN D 1 179 ? -14.782 10.435 38.329 1.00 32.23 171 GLN D O 1
ATOM 14647 N N . ALA D 1 180 ? -13.045 10.957 36.979 1.00 33.94 172 ALA D N 1
ATOM 14648 C CA . ALA D 1 180 ? -13.894 11.663 36.022 1.00 37.21 172 ALA D CA 1
ATOM 14649 C C . ALA D 1 180 ? -14.860 10.703 35.337 1.00 40.27 172 ALA D C 1
ATOM 14650 O O . ALA D 1 180 ? -16.030 11.038 35.105 1.00 33.84 172 ALA D O 1
ATOM 14657 N N . GLN D 1 181 ? -14.386 9.508 34.988 1.00 36.72 173 GLN D N 1
ATOM 14658 C CA . GLN D 1 181 ? -15.276 8.506 34.411 1.00 40.32 173 GLN D CA 1
ATOM 14659 C C . GLN D 1 181 ? -16.372 8.114 35.395 1.00 37.82 173 GLN D C 1
ATOM 14660 O O . GLN D 1 181 ? -17.540 7.969 35.016 1.00 34.36 173 GLN D O 1
ATOM 14674 N N . LEU D 1 182 ? -16.016 7.905 36.664 1.00 39.14 174 LEU D N 1
ATOM 14675 C CA . LEU D 1 182 ? -17.024 7.525 37.650 1.00 36.78 174 LEU D CA 1
ATOM 14676 C C . LEU D 1 182 ? -17.941 8.697 37.995 1.00 35.92 174 LEU D C 1
ATOM 14677 O O . LEU D 1 182 ? -19.114 8.491 38.334 1.00 33.48 174 LEU D O 1
ATOM 14693 N N . ASP D 1 183 ? -17.425 9.927 37.891 1.00 34.63 175 ASP D N 1
ATOM 14694 C CA . ASP D 1 183 ? -18.248 11.127 37.996 1.00 39.36 175 ASP D CA 1
ATOM 14695 C C . ASP D 1 183 ? -19.382 11.073 36.975 1.00 37.43 175 ASP D C 1
ATOM 14696 O O . ASP D 1 183 ? -20.545 11.333 37.303 1.00 36.46 175 ASP D O 1
ATOM 14705 N N . ILE D 1 184 ? -19.074 10.681 35.737 1.00 35.11 176 ILE D N 1
ATOM 14706 C CA . ILE D 1 184 ? -20.128 10.522 34.741 1.00 35.20 176 ILE D CA 1
ATOM 14707 C C . ILE D 1 184 ? -21.038 9.354 35.101 1.00 36.80 176 ILE D C 1
ATOM 14708 O O . ILE D 1 184 ? -22.271 9.447 35.012 1.00 34.07 176 ILE D O 1
ATOM 14724 N N . PHE D 1 185 ? -20.444 8.216 35.449 1.00 32.36 177 PHE D N 1
ATOM 14725 C CA . PHE D 1 185 ? -21.235 7.011 35.678 1.00 34.20 177 PHE D CA 1
ATOM 14726 C C . PHE D 1 185 ? -22.277 7.229 36.764 1.00 39.40 177 PHE D C 1
ATOM 14727 O O . PHE D 1 185 ? -23.472 6.995 36.556 1.00 34.29 177 PHE D O 1
ATOM 14744 N N . TRP D 1 186 ? -21.834 7.641 37.955 1.00 37.27 178 TRP D N 1
ATOM 14745 C CA . TRP D 1 186 ? -22.753 7.712 39.084 1.00 39.86 178 TRP D CA 1
ATOM 14746 C C . TRP D 1 186 ? -23.787 8.812 38.900 1.00 37.90 178 TRP D C 1
ATOM 14747 O O . TRP D 1 186 ? -24.960 8.626 39.250 1.00 31.72 178 TRP D O 1
ATOM 14768 N N . THR D 1 187 ? -23.380 9.959 38.350 1.00 32.06 179 THR D N 1
ATOM 14769 C CA . THR D 1 187 ? -24.335 11.032 38.098 1.00 31.63 179 THR D CA 1
ATOM 14770 C C . THR D 1 187 ? -25.331 10.620 37.019 1.00 33.25 179 THR D C 1
ATOM 14771 O O . THR D 1 187 ? -26.517 10.958 37.094 1.00 33.60 179 THR D O 1
ATOM 14782 N N . THR D 1 188 ? -24.867 9.900 35.994 1.00 30.39 180 THR D N 1
ATOM 14783 C CA . THR D 1 188 ? -25.769 9.458 34.933 1.00 40.30 180 THR D CA 1
ATOM 14784 C C . THR D 1 188 ? -26.734 8.390 35.439 1.00 36.50 180 THR D C 1
ATOM 14785 O O . THR D 1 188 ? -27.926 8.401 35.095 1.00 32.38 180 THR D O 1
ATOM 14796 N N . MET D 1 189 ? -26.246 7.463 36.270 1.00 35.66 181 MET D N 1
ATOM 14797 C CA . MET D 1 189 ? -27.131 6.481 36.898 1.00 34.21 181 MET D CA 1
ATOM 14798 C C . MET D 1 189 ? -28.228 7.176 37.684 1.00 35.26 181 MET D C 1
ATOM 14799 O O . MET D 1 189 ? -29.406 6.804 37.605 1.00 34.10 181 MET D O 1
ATOM 14813 N N . THR D 1 190 ? -27.842 8.160 38.496 1.00 28.66 182 THR D N 1
ATOM 14814 C CA . THR D 1 190 ? -28.804 8.872 39.320 1.00 31.16 182 THR D CA 1
ATOM 14815 C C . THR D 1 190 ? -29.832 9.574 38.441 1.00 33.35 182 THR D C 1
ATOM 14816 O O . THR D 1 190 ? -31.015 9.645 38.789 1.00 34.68 182 THR D O 1
ATOM 14827 N N . ALA D 1 191 ? -29.393 10.093 37.284 1.00 30.89 183 ALA D N 1
ATOM 14828 C CA . ALA D 1 191 ? -30.300 10.776 36.365 1.00 33.27 183 ALA D CA 1
ATOM 14829 C C . ALA D 1 191 ? -31.291 9.795 35.753 1.00 31.50 183 ALA D C 1
ATOM 14830 O O . ALA D 1 191 ? -32.493 10.073 35.687 1.00 31.91 183 ALA D O 1
ATOM 14837 N N . TYR D 1 192 ? -30.809 8.629 35.312 1.00 30.05 184 TYR D N 1
ATOM 14838 C CA . TYR D 1 192 ? -31.716 7.612 34.785 1.00 38.75 184 TYR D CA 1
ATOM 14839 C C . TYR D 1 192 ? -32.775 7.225 35.815 1.00 37.69 184 TYR D C 1
ATOM 14840 O O . TYR D 1 192 ? -33.968 7.119 35.499 1.00 34.20 184 TYR D O 1
ATOM 14858 N N . LEU D 1 193 ? -32.342 6.971 37.051 1.00 35.02 185 LEU D N 1
ATOM 14859 C CA . LEU D 1 193 ? -33.266 6.578 38.099 1.00 33.85 185 LEU D CA 1
ATOM 14860 C C . LEU D 1 193 ? -34.256 7.694 38.397 1.00 37.67 185 LEU D C 1
ATOM 14861 O O . LEU D 1 193 ? -35.445 7.435 38.586 1.00 32.32 185 LEU D O 1
ATOM 14877 N N . HIS D 1 194 ? -33.794 8.945 38.432 1.00 33.19 186 HIS D N 1
ATOM 14878 C CA . HIS D 1 194 ? -34.719 10.049 38.676 1.00 32.03 186 HIS D CA 1
ATOM 14879 C C . HIS D 1 194 ? -35.769 10.136 37.575 1.00 33.44 186 HIS D C 1
ATOM 14880 O O . HIS D 1 194 ? -36.962 10.313 37.858 1.00 33.21 186 HIS D O 1
ATOM 14894 N N . ALA D 1 195 ? -35.342 10.006 36.311 1.00 30.28 187 ALA D N 1
ATOM 14895 C CA . ALA D 1 195 ? -36.278 10.071 35.191 1.00 29.93 187 ALA D CA 1
ATOM 14896 C C . ALA D 1 195 ? -37.249 8.899 35.215 1.00 32.88 187 ALA D C 1
ATOM 14897 O O . ALA D 1 195 ? -38.437 9.063 34.905 1.00 29.67 187 ALA D O 1
ATOM 14904 N N . THR D 1 196 ? -36.753 7.693 35.526 1.00 28.89 188 THR D N 1
ATOM 14905 C CA . THR D 1 196 ? -37.636 6.535 35.671 1.00 29.58 188 THR D CA 1
ATOM 14906 C C . THR D 1 196 ? -38.645 6.741 36.781 1.00 31.62 188 THR D C 1
ATOM 14907 O O . THR D 1 196 ? -39.799 6.309 36.654 1.00 34.30 188 THR D O 1
ATOM 14918 N N . ALA D 1 197 ? -38.261 7.446 37.841 1.00 33.00 189 ALA D N 1
ATOM 14919 C CA . ALA D 1 197 ? -39.233 7.767 38.875 1.00 36.54 189 ALA D CA 1
ATOM 14920 C C . ALA D 1 197 ? -40.236 8.804 38.387 1.00 38.15 189 ALA D C 1
ATOM 14921 O O . ALA D 1 197 ? -41.407 8.763 38.766 1.00 33.46 189 ALA D O 1
ATOM 14928 N N . LEU D 1 198 ? -39.803 9.762 37.571 1.00 31.26 190 LEU D N 1
ATOM 14929 C CA . LEU D 1 198 ? -40.751 10.768 37.094 1.00 30.53 190 LEU D CA 1
ATOM 14930 C C . LEU D 1 198 ? -41.870 10.144 36.261 1.00 33.78 190 LEU D C 1
ATOM 14931 O O . LEU D 1 198 ? -43.054 10.466 36.442 1.00 32.58 190 LEU D O 1
ATOM 14947 N N . VAL D 1 199 ? -41.518 9.278 35.310 1.00 35.33 191 VAL D N 1
ATOM 14948 C CA . VAL D 1 199 ? -42.569 8.641 34.513 1.00 34.69 191 VAL D CA 1
ATOM 14949 C C . VAL D 1 199 ? -43.322 7.615 35.350 1.00 35.92 191 VAL D C 1
ATOM 14950 O O . VAL D 1 199 ? -44.527 7.391 35.153 1.00 34.59 191 VAL D O 1
ATOM 14963 N N . GLY D 1 200 ? -42.642 6.982 36.299 1.00 33.08 192 GLY D N 1
ATOM 14964 C CA . GLY D 1 200 ? -43.314 6.065 37.197 1.00 34.24 192 GLY D CA 1
ATOM 14965 C C . GLY D 1 200 ? -44.386 6.706 38.049 1.00 39.16 192 GLY D C 1
ATOM 14966 O O . GLY D 1 200 ? -45.285 6.005 38.522 1.00 36.61 192 GLY D O 1
ATOM 14970 N N . SER D 1 201 ? -44.303 8.019 38.267 1.00 32.70 193 SER D N 1
ATOM 14971 C CA . SER D 1 201 ? -45.343 8.748 38.984 1.00 34.82 193 SER D CA 1
ATOM 14972 C C . SER D 1 201 ? -46.727 8.572 38.386 1.00 39.81 193 SER D C 1
ATOM 14973 O O . SER D 1 201 ? -47.713 8.743 39.111 1.00 39.96 193 SER D O 1
ATOM 14981 N N . GLU D 1 202 ? -46.829 8.257 37.097 1.00 35.05 194 GLU D N 1
ATOM 14982 C CA . GLU D 1 202 ? -48.113 8.074 36.434 1.00 37.29 194 GLU D CA 1
ATOM 14983 C C . GLU D 1 202 ? -48.311 6.635 35.977 1.00 43.55 194 GLU D C 1
ATOM 14984 O O . GLU D 1 202 ? -49.190 6.359 35.158 1.00 48.48 194 GLU D O 1
ATOM 14996 N N . GLY D 1 203 ? -47.518 5.709 36.507 1.00 40.16 195 GLY D N 1
ATOM 14997 C CA . GLY D 1 203 ? -47.713 4.298 36.263 1.00 42.55 195 GLY D CA 1
ATOM 14998 C C . GLY D 1 203 ? -46.853 3.687 35.182 1.00 43.03 195 GLY D C 1
ATOM 14999 O O . GLY D 1 203 ? -46.964 2.481 34.943 1.00 48.76 195 GLY D O 1
ATOM 15003 N N . VAL D 1 204 ? -45.991 4.462 34.540 1.00 40.44 196 VAL D N 1
ATOM 15004 C CA . VAL D 1 204 ? -45.148 3.941 33.473 1.00 36.57 196 VAL D CA 1
ATOM 15005 C C . VAL D 1 204 ? -44.128 3.001 34.095 1.00 45.28 196 VAL D C 1
ATOM 15006 O O . VAL D 1 204 ? -43.312 3.447 34.917 1.00 41.74 196 VAL D O 1
ATOM 15019 N N . PRO D 1 205 ? -44.126 1.714 33.732 1.00 51.15 197 PRO D N 1
ATOM 15020 C CA . PRO D 1 205 ? -43.100 0.808 34.268 1.00 53.92 197 PRO D CA 1
ATOM 15021 C C . PRO D 1 205 ? -41.711 1.204 33.795 1.00 44.88 197 PRO D C 1
ATOM 15022 O O . PRO D 1 205 ? -41.540 1.806 32.734 1.00 40.62 197 PRO D O 1
ATOM 15033 N N . ALA D 1 206 ? -40.699 0.841 34.591 1.00 40.36 198 ALA D N 1
ATOM 15034 C CA . ALA D 1 206 ? -39.325 1.139 34.203 1.00 41.64 198 ALA D CA 1
ATOM 15035 C C . ALA D 1 206 ? -38.962 0.466 32.883 1.00 40.87 198 ALA D C 1
ATOM 15036 O O . ALA D 1 206 ? -38.223 1.033 32.073 1.00 40.37 198 ALA D O 1
ATOM 15043 N N . GLU D 1 207 ? -39.453 -0.756 32.658 1.00 39.33 199 GLU D N 1
ATOM 15044 C CA . GLU D 1 207 ? -39.150 -1.471 31.421 1.00 39.38 199 GLU D CA 1
ATOM 15045 C C . GLU D 1 207 ? -39.827 -0.830 30.215 1.00 45.86 199 GLU D C 1
ATOM 15046 O O . GLU D 1 207 ? -39.384 -1.038 29.080 1.00 46.86 199 GLU D O 1
ATOM 15058 N N . GLU D 1 208 ? -40.890 -0.056 30.439 1.00 46.92 200 GLU D N 1
ATOM 15059 C CA . GLU D 1 208 ? -41.551 0.653 29.350 1.00 49.67 200 GLU D CA 1
ATOM 15060 C C . GLU D 1 208 ? -40.770 1.900 28.951 1.00 53.06 200 GLU D C 1
ATOM 15061 O O . GLU D 1 208 ? -40.677 2.225 27.762 1.00 54.15 200 GLU D O 1
ATOM 15073 N N . PHE D 1 209 ? -40.182 2.589 29.928 1.00 44.79 201 PHE D N 1
ATOM 15074 C CA . PHE D 1 209 ? -39.442 3.815 29.676 1.00 46.79 201 PHE D CA 1
ATOM 15075 C C . PHE D 1 209 ? -37.992 3.541 29.321 1.00 43.68 201 PHE D C 1
ATOM 15076 O O . PHE D 1 209 ? -37.387 4.335 28.597 1.00 39.41 201 PHE D O 1
ATOM 15093 N N . LEU D 1 210 ? -37.429 2.421 29.780 1.00 44.72 202 LEU D N 1
ATOM 15094 C CA . LEU D 1 210 ? -36.019 2.140 29.520 1.00 48.14 202 LEU D CA 1
ATOM 15095 C C . LEU D 1 210 ? -35.645 2.203 28.048 1.00 45.85 202 LEU D C 1
ATOM 15096 O O . LEU D 1 210 ? -34.599 2.791 27.728 1.00 43.85 202 LEU D O 1
ATOM 15112 N N . PRO D 1 211 ? -36.401 1.607 27.125 1.00 47.73 203 PRO D N 1
ATOM 15113 C CA . PRO D 1 211 ? -36.041 1.733 25.699 1.00 52.38 203 PRO D CA 1
ATOM 15114 C C . PRO D 1 211 ? -35.792 3.171 25.264 1.00 45.28 203 PRO D C 1
ATOM 15115 O O . PRO D 1 211 ? -34.892 3.437 24.460 1.00 46.57 203 PRO D O 1
ATOM 15126 N N . TYR D 1 212 ? -36.571 4.110 25.794 1.00 43.23 204 TYR D N 1
ATOM 15127 C CA . TYR D 1 212 ? -36.412 5.510 25.427 1.00 44.27 204 TYR D CA 1
ATOM 15128 C C . TYR D 1 212 ? -35.187 6.117 26.092 1.00 39.25 204 TYR D C 1
ATOM 15129 O O . TYR D 1 212 ? -34.395 6.807 25.443 1.00 47.28 204 TYR D O 1
ATOM 15147 N N . ALA D 1 213 ? -35.038 5.905 27.397 1.00 49.69 205 ALA D N 1
ATOM 15148 C CA . ALA D 1 213 ? -33.837 6.362 28.087 1.00 49.92 205 ALA D CA 1
ATOM 15149 C C . ALA D 1 213 ? -32.578 5.840 27.405 1.00 50.67 205 ALA D C 1
ATOM 15150 O O . ALA D 1 213 ? -31.619 6.591 27.202 1.00 54.80 205 ALA D O 1
ATOM 15157 N N . THR D 1 214 ? -32.570 4.556 27.034 1.00 48.87 206 THR D N 1
ATOM 15158 C CA . THR D 1 214 ? -31.430 3.989 26.318 1.00 59.32 206 THR D CA 1
ATOM 15159 C C . THR D 1 214 ? -31.163 4.760 25.026 1.00 59.31 206 THR D C 1
ATOM 15160 O O . THR D 1 214 ? -30.009 5.032 24.677 1.00 60.79 206 THR D O 1
ATOM 15171 N N . GLU D 1 215 ? -32.225 5.114 24.294 1.00 57.67 207 GLU D N 1
ATOM 15172 C CA . GLU D 1 215 ? -32.057 5.894 23.069 1.00 60.48 207 GLU D CA 1
ATOM 15173 C C . GLU D 1 215 ? -31.511 7.287 23.361 1.00 60.88 207 GLU D C 1
ATOM 15174 O O . GLU D 1 215 ? -30.844 7.882 22.507 1.00 55.20 207 GLU D O 1
ATOM 15186 N N . MET D 1 216 ? -31.799 7.831 24.544 1.00 55.99 208 MET D N 1
ATOM 15187 C CA . MET D 1 216 ? -31.279 9.145 24.906 1.00 65.26 208 MET D CA 1
ATOM 15188 C C . MET D 1 216 ? -29.769 9.088 25.113 1.00 68.63 208 MET D C 1
ATOM 15189 O O . MET D 1 216 ? -29.027 9.924 24.588 1.00 65.69 208 MET D O 1
ATOM 15203 N N . PHE D 1 217 ? -29.297 8.100 25.878 1.00 70.91 209 PHE D N 1
ATOM 15204 C CA . PHE D 1 217 ? -27.860 7.954 26.088 1.00 72.27 209 PHE D CA 1
ATOM 15205 C C . PHE D 1 217 ? -27.136 7.723 24.768 1.00 74.72 209 PHE D C 1
ATOM 15206 O O . PHE D 1 217 ? -26.072 8.305 24.523 1.00 80.69 209 PHE D O 1
ATOM 15223 N N . ASP D 1 218 ? -27.702 6.882 23.900 1.00 75.98 210 ASP D N 1
ATOM 15224 C CA . ASP D 1 218 ? -27.158 6.680 22.562 1.00 75.06 210 ASP D CA 1
ATOM 15225 C C . ASP D 1 218 ? -27.382 7.877 21.653 1.00 68.12 210 ASP D C 1
ATOM 15226 O O . ASP D 1 218 ? -26.900 7.863 20.516 1.00 71.30 210 ASP D O 1
ATOM 15235 N N . SER D 1 219 ? -28.091 8.900 22.121 1.00 71.08 211 SER D N 1
ATOM 15236 C CA . SER D 1 219 ? -28.429 10.055 21.297 1.00 71.98 211 SER D CA 1
ATOM 15237 C C . SER D 1 219 ? -27.563 11.256 21.644 1.00 81.38 211 SER D C 1
ATOM 15238 O O . SER D 1 219 ? -26.670 11.631 20.883 1.00 88.38 211 SER D O 1
ATOM 15246 N N . SER D 1 221 ? -22.244 12.375 20.417 1.00 76.01 213 SER D N 1
ATOM 15247 C CA . SER D 1 221 ? -22.287 12.892 19.050 1.00 79.26 213 SER D CA 1
ATOM 15248 C C . SER D 1 221 ? -21.986 14.390 19.053 1.00 79.13 213 SER D C 1
ATOM 15249 O O . SER D 1 221 ? -20.872 14.812 18.746 1.00 83.07 213 SER D O 1
ATOM 15257 N N . PHE D 1 222 ? -22.990 15.196 19.406 1.00 79.81 214 PHE D N 1
ATOM 15258 C CA . PHE D 1 222 ? -22.761 16.623 19.596 1.00 81.15 214 PHE D CA 1
ATOM 15259 C C . PHE D 1 222 ? -21.729 16.882 20.691 1.00 75.83 214 PHE D C 1
ATOM 15260 O O . PHE D 1 222 ? -21.192 17.993 20.787 1.00 75.12 214 PHE D O 1
ATOM 15277 N N . LEU D 1 223 ? -21.461 15.887 21.541 1.00 71.31 215 LEU D N 1
ATOM 15278 C CA . LEU D 1 223 ? -20.437 16.038 22.569 1.00 64.92 215 LEU D CA 1
ATOM 15279 C C . LEU D 1 223 ? -19.122 16.501 21.960 1.00 61.95 215 LEU D C 1
ATOM 15280 O O . LEU D 1 223 ? -18.366 17.257 22.583 1.00 61.75 215 LEU D O 1
ATOM 15296 N N . GLU D 1 224 ? -18.830 16.054 20.737 1.00 66.70 216 GLU D N 1
ATOM 15297 C CA . GLU D 1 224 ? -17.667 16.564 20.021 1.00 66.47 216 GLU D CA 1
ATOM 15298 C C . GLU D 1 224 ? -17.725 18.080 19.912 1.00 56.79 216 GLU D C 1
ATOM 15299 O O . GLU D 1 224 ? -16.744 18.773 20.200 1.00 55.46 216 GLU D O 1
ATOM 15311 N N . GLU D 1 225 ? -18.876 18.613 19.491 1.00 62.51 217 GLU D N 1
ATOM 15312 C CA . GLU D 1 225 ? -19.028 20.060 19.388 1.00 60.28 217 GLU D CA 1
ATOM 15313 C C . GLU D 1 225 ? -18.739 20.735 20.719 1.00 50.20 217 GLU D C 1
ATOM 15314 O O . GLU D 1 225 ? -18.063 21.765 20.761 1.00 46.33 217 GLU D O 1
ATOM 15326 N N . MET D 1 226 ? -19.275 20.189 21.816 1.00 45.05 218 MET D N 1
ATOM 15327 C CA . MET D 1 226 ? -19.004 20.756 23.132 1.00 41.89 218 MET D CA 1
ATOM 15328 C C . MET D 1 226 ? -17.508 20.713 23.453 1.00 39.88 218 MET D C 1
ATOM 15329 O O . MET D 1 226 ? -16.949 21.672 23.999 1.00 37.47 218 MET D O 1
ATOM 15343 N N . ALA D 1 227 ? -16.842 19.604 23.124 1.00 41.56 219 ALA D N 1
ATOM 15344 C CA . ALA D 1 227 ? -15.410 19.493 23.388 1.00 43.93 219 ALA D CA 1
ATOM 15345 C C . ALA D 1 227 ? -14.620 20.556 22.628 1.00 43.48 219 ALA D C 1
ATOM 15346 O O . ALA D 1 227 ? -13.671 21.138 23.168 1.00 40.90 219 ALA D O 1
ATOM 15353 N N . GLU D 1 228 ? -14.974 20.802 21.365 1.00 47.80 220 GLU D N 1
ATOM 15354 C CA . GLU D 1 228 ? -14.316 21.866 20.611 1.00 45.36 220 GLU D CA 1
ATOM 15355 C C . GLU D 1 228 ? -14.523 23.214 21.293 1.00 41.38 220 GLU D C 1
ATOM 15356 O O . GLU D 1 228 ? -13.577 23.988 21.472 1.00 39.38 220 GLU D O 1
ATOM 15368 N N . GLN D 1 229 ? -15.764 23.505 21.691 1.00 41.96 221 GLN D N 1
ATOM 15369 C CA . GLN D 1 229 ? -16.073 24.783 22.326 1.00 39.86 221 GLN D CA 1
ATOM 15370 C C . GLN D 1 229 ? -15.251 24.987 23.590 1.00 42.12 221 GLN D C 1
ATOM 15371 O O . GLN D 1 229 ? -14.696 26.070 23.820 1.00 36.71 221 GLN D O 1
ATOM 15385 N N . ILE D 1 230 ? -15.176 23.957 24.437 1.00 38.86 222 ILE D N 1
ATOM 15386 C CA . ILE D 1 230 ? -14.437 24.086 25.691 1.00 35.82 222 ILE D CA 1
ATOM 15387 C C . ILE D 1 230 ? -12.962 24.364 25.418 1.00 37.13 222 ILE D C 1
ATOM 15388 O O . ILE D 1 230 ? -12.336 25.206 26.077 1.00 36.67 222 ILE D O 1
ATOM 15404 N N . ASP D 1 231 ? -12.375 23.613 24.487 1.00 31.72 223 ASP D N 1
ATOM 15405 C CA . ASP D 1 231 ? -10.955 23.747 24.204 1.00 41.41 223 ASP D CA 1
ATOM 15406 C C . ASP D 1 231 ? -10.635 25.092 23.558 1.00 44.57 223 ASP D C 1
ATOM 15407 O O . ASP D 1 231 ? -9.526 25.600 23.725 1.00 41.10 223 ASP D O 1
ATOM 15416 N N . ALA D 1 232 ? -11.592 25.703 22.859 1.00 38.24 224 ALA D N 1
ATOM 15417 C CA . ALA D 1 232 ? -11.394 27.025 22.276 1.00 43.44 224 ALA D CA 1
ATOM 15418 C C . ALA D 1 232 ? -11.804 28.154 23.211 1.00 43.98 224 ALA D C 1
ATOM 15419 O O . ALA D 1 232 ? -11.483 29.316 22.936 1.00 44.92 224 ALA D O 1
ATOM 15426 N N . GLY D 1 233 ? -12.496 27.848 24.306 1.00 37.18 225 GLY D N 1
ATOM 15427 C CA . GLY D 1 233 ? -13.072 28.897 25.120 1.00 41.14 225 GLY D CA 1
ATOM 15428 C C . GLY D 1 233 ? -14.175 29.673 24.441 1.00 42.38 225 GLY D C 1
ATOM 15429 O O . GLY D 1 233 ? -14.457 30.807 24.841 1.00 42.10 225 GLY D O 1
ATOM 15433 N N . GLU D 1 234 ? -14.821 29.083 23.436 1.00 39.46 226 GLU D N 1
ATOM 15434 C CA . GLU D 1 234 ? -15.842 29.746 22.634 1.00 33.77 226 GLU D CA 1
ATOM 15435 C C . GLU D 1 234 ? -17.183 29.061 22.820 1.00 40.67 226 GLU D C 1
ATOM 15436 O O . GLU D 1 234 ? -17.338 27.888 22.473 1.00 40.50 226 GLU D O 1
ATOM 15448 N N . TYR D 1 235 ? -18.164 29.823 23.285 1.00 37.87 227 TYR D N 1
ATOM 15449 C CA . TYR D 1 235 ? -19.478 29.305 23.653 1.00 41.05 227 TYR D CA 1
ATOM 15450 C C . TYR D 1 235 ? -20.543 30.003 22.825 1.00 45.21 227 TYR D C 1
ATOM 15451 O O . TYR D 1 235 ? -21.432 30.672 23.366 1.00 39.57 227 TYR D O 1
ATOM 15469 N N . PRO D 1 236 ? -20.467 29.864 21.498 1.00 43.56 228 PRO D N 1
ATOM 15470 C CA . PRO D 1 236 ? -21.412 30.572 20.625 1.00 41.63 228 PRO D CA 1
ATOM 15471 C C . PRO D 1 236 ? -22.846 30.141 20.875 1.00 46.99 228 PRO D C 1
ATOM 15472 O O . PRO D 1 236 ? -23.219 29.004 20.562 1.00 48.11 228 PRO D O 1
ATOM 15483 N N . GLY D 1 237 ? -23.657 31.049 21.419 1.00 51.45 229 GLY D N 1
ATOM 15484 C CA . GLY D 1 237 ? -25.075 30.800 21.602 1.00 58.29 229 GLY D CA 1
ATOM 15485 C C . GLY D 1 237 ? -25.860 31.103 20.348 1.00 66.91 229 GLY D C 1
ATOM 15486 O O . GLY D 1 237 ? -26.227 32.256 20.116 1.00 75.06 229 GLY D O 1
ATOM 15490 N N . ASP D 1 238 ? -26.068 30.091 19.506 1.00 67.33 230 ASP D N 1
ATOM 15491 C CA . ASP D 1 238 ? -26.776 30.292 18.250 1.00 66.40 230 ASP D CA 1
ATOM 15492 C C . ASP D 1 238 ? -28.227 29.852 18.415 1.00 72.43 230 ASP D C 1
ATOM 15493 O O . ASP D 1 238 ? -29.084 30.662 18.785 1.00 69.83 230 ASP D O 1
ATOM 15498 N N . GLU D 1 239 ? -28.515 28.574 18.159 1.00 78.07 231 GLU D N 1
ATOM 15499 C CA . GLU D 1 239 ? -29.892 28.097 18.222 1.00 79.47 231 GLU D CA 1
ATOM 15500 C C . GLU D 1 239 ? -30.378 28.028 19.662 1.00 75.34 231 GLU D C 1
ATOM 15501 O O . GLU D 1 239 ? -31.434 28.575 20.003 1.00 71.19 231 GLU D O 1
ATOM 15513 N N . ASP D 1 240 ? -29.614 27.359 20.521 1.00 69.14 232 ASP D N 1
ATOM 15514 C CA . ASP D 1 240 ? -29.997 27.091 21.898 1.00 65.73 232 ASP D CA 1
ATOM 15515 C C . ASP D 1 240 ? -29.038 27.799 22.840 1.00 54.70 232 ASP D C 1
ATOM 15516 O O . ASP D 1 240 ? -27.821 27.595 22.766 1.00 59.64 232 ASP D O 1
ATOM 15525 N N . THR D 1 241 ? -29.594 28.583 23.752 1.00 45.39 233 THR D N 1
ATOM 15526 C CA . THR D 1 241 ? -28.809 29.268 24.762 1.00 44.92 233 THR D CA 1
ATOM 15527 C C . THR D 1 241 ? -28.852 28.506 26.085 1.00 44.78 233 THR D C 1
ATOM 15528 O O . THR D 1 241 ? -29.720 27.659 26.324 1.00 45.66 233 THR D O 1
ATOM 15539 N N . LEU D 1 242 ? -27.896 28.838 26.955 1.00 42.96 234 LEU D N 1
ATOM 15540 C CA . LEU D 1 242 ? -27.915 28.325 28.318 1.00 43.19 234 LEU D CA 1
ATOM 15541 C C . LEU D 1 242 ? -29.181 28.763 29.033 1.00 44.59 234 LEU D C 1
ATOM 15542 O O . LEU D 1 242 ? -29.729 28.018 29.846 1.00 40.32 234 LEU D O 1
ATOM 15558 N N . ALA D 1 243 ? -29.667 29.973 28.737 1.00 42.31 235 ALA D N 1
ATOM 15559 C CA . ALA D 1 243 ? -30.922 30.419 29.333 1.00 42.78 235 ALA D CA 1
ATOM 15560 C C . ALA D 1 243 ? -32.090 29.564 28.859 1.00 38.26 235 ALA D C 1
ATOM 15561 O O . ALA D 1 243 ? -33.006 29.266 29.635 1.00 42.70 235 ALA D O 1
ATOM 15568 N N . MET D 1 244 ? -32.069 29.143 27.594 1.00 38.42 236 MET D N 1
ATOM 15569 C CA . MET D 1 244 ? -33.121 28.261 27.098 1.00 45.07 236 MET D CA 1
ATOM 15570 C C . MET D 1 244 ? -33.064 26.906 27.791 1.00 46.92 236 MET D C 1
ATOM 15571 O O . MET D 1 244 ? -34.102 26.296 28.076 1.00 40.19 236 MET D O 1
ATOM 15585 N N . GLY D 1 245 ? -31.857 26.413 28.060 1.00 38.83 237 GLY D N 1
ATOM 15586 C CA . GLY D 1 245 ? -31.729 25.189 28.833 1.00 41.46 237 GLY D CA 1
ATOM 15587 C C . GLY D 1 245 ? -32.221 25.348 30.259 1.00 40.85 237 GLY D C 1
ATOM 15588 O O . GLY D 1 245 ? -32.855 24.444 30.814 1.00 38.61 237 GLY D O 1
ATOM 15592 N N . ALA D 1 246 ? -31.923 26.492 30.880 1.00 34.39 238 ALA D N 1
ATOM 15593 C CA . ALA D 1 246 ? -32.430 26.741 32.221 1.00 40.14 238 ALA D CA 1
ATOM 15594 C C . ALA D 1 246 ? -33.948 26.738 32.233 1.00 40.68 238 ALA D C 1
ATOM 15595 O O . ALA D 1 246 ? -34.562 26.334 33.226 1.00 41.93 238 ALA D O 1
ATOM 15602 N N . ALA D 1 247 ? -34.570 27.210 31.149 1.00 41.97 239 ALA D N 1
ATOM 15603 C CA . ALA D 1 247 ? -36.022 27.127 31.047 1.00 39.87 239 ALA D CA 1
ATOM 15604 C C . ALA D 1 247 ? -36.471 25.673 31.022 1.00 39.54 239 ALA D C 1
ATOM 15605 O O . ALA D 1 247 ? -37.469 25.308 31.656 1.00 46.24 239 ALA D O 1
ATOM 15612 N N . GLY D 1 248 ? -35.724 24.826 30.311 1.00 35.61 240 GLY D N 1
ATOM 15613 C CA . GLY D 1 248 ? -36.041 23.410 30.281 1.00 40.24 240 GLY D CA 1
ATOM 15614 C C . GLY D 1 248 ? -35.908 22.759 31.642 1.00 41.89 240 GLY D C 1
ATOM 15615 O O . GLY D 1 248 ? -36.753 21.952 32.037 1.00 33.82 240 GLY D O 1
ATOM 15619 N N . VAL D 1 249 ? -34.854 23.120 32.385 1.00 42.47 241 VAL D N 1
ATOM 15620 C CA . VAL D 1 249 ? -34.631 22.549 33.709 1.00 37.40 241 VAL D CA 1
ATOM 15621 C C . VAL D 1 249 ? -35.745 22.956 34.655 1.00 35.06 241 VAL D C 1
ATOM 15622 O O . VAL D 1 249 ? -36.177 22.163 35.503 1.00 36.67 241 VAL D O 1
ATOM 15635 N N . ASP D 1 250 ? -36.215 24.202 34.543 1.00 39.88 242 ASP D N 1
ATOM 15636 C CA . ASP D 1 250 ? -37.303 24.655 35.404 1.00 38.14 242 ASP D CA 1
ATOM 15637 C C . ASP D 1 250 ? -38.558 23.824 35.180 1.00 38.36 242 ASP D C 1
ATOM 15638 O O . ASP D 1 250 ? -39.293 23.516 36.132 1.00 43.40 242 ASP D O 1
ATOM 15647 N N . HIS D 1 251 ? -38.803 23.423 33.933 1.00 39.01 243 HIS D N 1
ATOM 15648 C CA . HIS D 1 251 ? -39.934 22.547 33.650 1.00 41.15 243 HIS D CA 1
ATOM 15649 C C . HIS D 1 251 ? -39.738 21.175 34.280 1.00 38.25 243 HIS D C 1
ATOM 15650 O O . HIS D 1 251 ? -40.705 20.543 34.732 1.00 37.33 243 HIS D O 1
ATOM 15664 N N . ILE D 1 252 ? -38.496 20.686 34.289 1.00 35.45 244 ILE D N 1
ATOM 15665 C CA . ILE D 1 252 ? -38.210 19.410 34.933 1.00 34.84 244 ILE D CA 1
ATOM 15666 C C . ILE D 1 252 ? -38.416 19.518 36.431 1.00 35.92 244 ILE D C 1
ATOM 15667 O O . ILE D 1 252 ? -38.968 18.610 37.059 1.00 34.67 244 ILE D O 1
ATOM 15683 N N . VAL D 1 253 ? -37.947 20.608 37.038 1.00 37.37 245 VAL D N 1
ATOM 15684 C CA . VAL D 1 253 ? -38.156 20.804 38.471 1.00 37.01 245 VAL D CA 1
ATOM 15685 C C . VAL D 1 253 ? -39.654 20.837 38.793 1.00 38.13 245 VAL D C 1
ATOM 15686 O O . VAL D 1 253 ? -40.125 20.197 39.746 1.00 35.67 245 VAL D O 1
ATOM 15699 N N . HIS D 1 254 ? -40.414 21.606 38.019 1.00 41.98 246 HIS D N 1
ATOM 15700 C CA . HIS D 1 254 ? -41.840 21.756 38.288 1.00 50.11 246 HIS D CA 1
ATOM 15701 C C . HIS D 1 254 ? -42.579 20.443 38.059 1.00 42.62 246 HIS D C 1
ATOM 15702 O O . HIS D 1 254 ? -43.407 20.038 38.883 1.00 43.00 246 HIS D O 1
ATOM 15716 N N . ALA D 1 255 ? -42.286 19.755 36.955 1.00 35.78 247 ALA D N 1
ATOM 15717 C CA . ALA D 1 255 ? -42.898 18.450 36.726 1.00 39.27 247 ALA D CA 1
ATOM 15718 C C . ALA D 1 255 ? -42.575 17.478 37.856 1.00 37.43 247 ALA D C 1
ATOM 15719 O O . ALA D 1 255 ? -43.420 16.661 38.240 1.00 36.79 247 ALA D O 1
ATOM 15726 N N . SER D 1 256 ? -41.348 17.539 38.386 1.00 37.48 248 SER D N 1
ATOM 15727 C CA . SER D 1 256 ? -40.934 16.647 39.465 1.00 39.58 248 SER D CA 1
ATOM 15728 C C . SER D 1 256 ? -41.699 16.971 40.744 1.00 38.25 248 SER D C 1
ATOM 15729 O O . SER D 1 256 ? -42.168 16.070 41.448 1.00 37.34 248 SER D O 1
ATOM 15737 N N . ARG D 1 257 ? -41.852 18.262 41.052 1.00 38.10 249 ARG D N 1
ATOM 15738 C CA . ARG D 1 257 ? -42.618 18.647 42.234 1.00 45.51 249 ARG D CA 1
ATOM 15739 C C . ARG D 1 257 ? -44.079 18.241 42.091 1.00 44.71 249 ARG D C 1
ATOM 15740 O O . ARG D 1 257 ? -44.665 17.650 43.007 1.00 44.95 249 ARG D O 1
ATOM 15761 N N . ASP D 1 258 ? -44.685 18.559 40.947 1.00 42.94 250 ASP D N 1
ATOM 15762 C CA . ASP D 1 258 ? -46.074 18.172 40.721 1.00 37.27 250 ASP D CA 1
ATOM 15763 C C . ASP D 1 258 ? -46.269 16.667 40.869 1.00 45.84 250 ASP D C 1
ATOM 15764 O O . ASP D 1 258 ? -47.316 16.218 41.348 1.00 43.96 250 ASP D O 1
ATOM 15773 N N . ALA D 1 259 ? -45.275 15.876 40.477 1.00 39.66 251 ALA D N 1
ATOM 15774 C CA . ALA D 1 259 ? -45.387 14.427 40.506 1.00 41.75 251 ALA D CA 1
ATOM 15775 C C . ALA D 1 259 ? -45.105 13.838 41.878 1.00 48.16 251 ALA D C 1
ATOM 15776 O O . ALA D 1 259 ? -45.300 12.636 42.059 1.00 46.06 251 ALA D O 1
ATOM 15783 N N . GLY D 1 260 ? -44.688 14.643 42.851 1.00 43.19 252 GLY D N 1
ATOM 15784 C CA . GLY D 1 260 ? -44.340 14.087 44.146 1.00 44.59 252 GLY D CA 1
ATOM 15785 C C . GLY D 1 260 ? -43.018 13.343 44.172 1.00 49.82 252 GLY D C 1
ATOM 15786 O O . GLY D 1 260 ? -42.855 12.413 44.960 1.00 52.62 252 GLY D O 1
ATOM 15790 N N . ILE D 1 261 ? -42.080 13.734 43.317 1.00 41.09 253 ILE D N 1
ATOM 15791 C CA . ILE D 1 261 ? -40.790 13.086 43.157 1.00 46.73 253 ILE D CA 1
ATOM 15792 C C . ILE D 1 261 ? -39.747 13.985 43.802 1.00 35.87 253 ILE D C 1
ATOM 15793 O O . ILE D 1 261 ? -40.001 15.152 44.094 1.00 48.80 253 ILE D O 1
ATOM 15809 N N . ASP D 1 262 ? -38.564 13.431 44.027 1.00 40.62 254 ASP D N 1
ATOM 15810 C CA . ASP D 1 262 ? -37.463 14.246 44.508 1.00 44.55 254 ASP D CA 1
ATOM 15811 C C . ASP D 1 262 ? -37.232 15.430 43.575 1.00 35.78 254 ASP D C 1
ATOM 15812 O O . ASP D 1 262 ? -37.300 15.304 42.347 1.00 40.20 254 ASP D O 1
ATOM 15821 N N . THR D 1 263 ? -36.952 16.591 44.159 1.00 39.84 255 THR D N 1
ATOM 15822 C CA . THR D 1 263 ? -36.574 17.758 43.375 1.00 36.81 255 THR D CA 1
ATOM 15823 C C . THR D 1 263 ? -35.130 18.174 43.616 1.00 36.78 255 THR D C 1
ATOM 15824 O O . THR D 1 263 ? -34.671 19.139 42.999 1.00 33.11 255 THR D O 1
ATOM 15835 N N . ALA D 1 264 ? -34.402 17.483 44.493 1.00 40.23 256 ALA D N 1
ATOM 15836 C CA . ALA D 1 264 ? -33.049 17.924 44.829 1.00 40.55 256 ALA D CA 1
ATOM 15837 C C . ALA D 1 264 ? -32.109 17.812 43.635 1.00 35.94 256 ALA D C 1
ATOM 15838 O O . ALA D 1 264 ? -31.292 18.708 43.394 1.00 40.49 256 ALA D O 1
ATOM 15845 N N . LEU D 1 265 ? -32.185 16.710 42.888 1.00 37.59 257 LEU D N 1
ATOM 15846 C CA . LEU D 1 265 ? -31.311 16.546 41.732 1.00 38.59 257 LEU D CA 1
ATOM 15847 C C . LEU D 1 265 ? -31.563 17.617 40.676 1.00 34.62 257 LEU D C 1
ATOM 15848 O O . LEU D 1 265 ? -30.611 18.314 40.281 1.00 34.16 257 LEU D O 1
ATOM 15864 N N . PRO D 1 266 ? -32.787 17.792 40.166 1.00 35.33 258 PRO D N 1
ATOM 15865 C CA . PRO D 1 266 ? -33.001 18.871 39.183 1.00 37.07 258 PRO D CA 1
ATOM 15866 C C . PRO D 1 266 ? -32.728 20.246 39.757 1.00 36.93 258 PRO D C 1
ATOM 15867 O O . PRO D 1 266 ? -32.262 21.128 39.031 1.00 35.43 258 PRO D O 1
ATOM 15878 N N . GLU D 1 267 ? -32.985 20.461 41.047 1.00 35.99 259 GLU D N 1
ATOM 15879 C CA . GLU D 1 267 ? -32.707 21.768 41.633 1.00 37.70 259 GLU D CA 1
ATOM 15880 C C . GLU D 1 267 ? -31.206 22.045 41.683 1.00 38.70 259 GLU D C 1
ATOM 15881 O O . GLU D 1 267 ? -30.775 23.195 41.519 1.00 38.87 259 GLU D O 1
ATOM 15893 N N . ALA D 1 268 ? -30.393 21.007 41.876 1.00 37.02 260 ALA D N 1
ATOM 15894 C CA . ALA D 1 268 ? -28.947 21.199 41.812 1.00 37.47 260 ALA D CA 1
ATOM 15895 C C . ALA D 1 268 ? -28.511 21.603 40.404 1.00 43.88 260 ALA D C 1
ATOM 15896 O O . ALA D 1 268 ? -27.640 22.470 40.234 1.00 39.42 260 ALA D O 1
ATOM 15903 N N . VAL D 1 269 ? -29.104 20.983 39.378 1.00 37.64 261 VAL D N 1
ATOM 15904 C CA . VAL D 1 269 ? -28.798 21.376 38.005 1.00 34.45 261 VAL D CA 1
ATOM 15905 C C . VAL D 1 269 ? -29.253 22.814 37.775 1.00 39.92 261 VAL D C 1
ATOM 15906 O O . VAL D 1 269 ? -28.509 23.650 37.252 1.00 38.92 261 VAL D O 1
ATOM 15919 N N . LYS D 1 270 ? -30.479 23.129 38.195 1.00 34.45 262 LYS D N 1
ATOM 15920 C CA . LYS D 1 270 ? -30.996 24.485 38.038 1.00 40.14 262 LYS D CA 1
ATOM 15921 C C . LYS D 1 270 ? -30.085 25.512 38.700 1.00 41.62 262 LYS D C 1
ATOM 15922 O O . LYS D 1 270 ? -29.817 26.576 38.130 1.00 43.25 262 LYS D O 1
ATOM 15941 N N . ALA D 1 271 ? -29.628 25.224 39.922 1.00 43.09 263 ALA D N 1
ATOM 15942 C CA . ALA D 1 271 ? -28.792 26.181 40.645 1.00 43.91 263 ALA D CA 1
ATOM 15943 C C . ALA D 1 271 ? -27.495 26.461 39.896 1.00 44.13 263 ALA D C 1
ATOM 15944 O O . ALA D 1 271 ? -26.984 27.586 39.925 1.00 47.32 263 ALA D O 1
ATOM 15951 N N . LEU D 1 272 ? -26.934 25.444 39.238 1.00 36.36 264 LEU D N 1
ATOM 15952 C CA . LEU D 1 272 ? -25.728 25.650 38.446 1.00 37.32 264 LEU D CA 1
ATOM 15953 C C . LEU D 1 272 ? -26.018 26.549 37.253 1.00 40.78 264 LEU D C 1
ATOM 15954 O O . LEU D 1 272 ? -25.218 27.426 36.920 1.00 43.19 264 LEU D O 1
ATOM 15970 N N . PHE D 1 273 ? -27.163 26.346 36.589 1.00 38.02 265 PHE D N 1
ATOM 15971 C CA . PHE D 1 273 ? -27.557 27.227 35.492 1.00 34.04 265 PHE D CA 1
ATOM 15972 C C . PHE D 1 273 ? -27.692 28.666 35.973 1.00 37.07 265 PHE D C 1
ATOM 15973 O O . PHE D 1 273 ? -27.309 29.607 35.268 1.00 39.27 265 PHE D O 1
ATOM 15990 N N . ARG D 1 274 ? -28.264 28.856 37.164 1.00 41.90 266 ARG D N 1
ATOM 15991 C CA . ARG D 1 274 ? -28.442 30.203 37.696 1.00 49.89 266 ARG D CA 1
ATOM 15992 C C . ARG D 1 274 ? -27.099 30.882 37.932 1.00 44.36 266 ARG D C 1
ATOM 15993 O O . ARG D 1 274 ? -26.930 32.064 37.606 1.00 48.37 266 ARG D O 1
ATOM 16014 N N . ARG D 1 275 ? -26.125 30.148 38.482 1.00 47.06 267 ARG D N 1
ATOM 16015 C CA . ARG D 1 275 ? -24.773 30.693 38.596 1.00 47.49 267 ARG D CA 1
ATOM 16016 C C . ARG D 1 275 ? -24.233 31.115 37.241 1.00 48.02 267 ARG D C 1
ATOM 16017 O O . ARG D 1 275 ? -23.596 32.168 37.118 1.00 50.07 267 ARG D O 1
ATOM 16038 N N . ALA D 1 276 ? -24.456 30.289 36.217 1.00 44.08 268 ALA D N 1
ATOM 16039 C CA . ALA D 1 276 ? -23.953 30.614 34.887 1.00 45.73 268 ALA D CA 1
ATOM 16040 C C . ALA D 1 276 ? -24.641 31.850 34.321 1.00 46.32 268 ALA D C 1
ATOM 16041 O O . ALA D 1 276 ? -23.987 32.698 33.704 1.00 50.83 268 ALA D O 1
ATOM 16048 N N . ILE D 1 277 ? -25.954 31.973 34.516 1.00 46.71 269 ILE D N 1
ATOM 16049 C CA . ILE D 1 277 ? -26.649 33.170 34.052 1.00 50.83 269 ILE D CA 1
ATOM 16050 C C . ILE D 1 277 ? -26.176 34.392 34.830 1.00 52.76 269 ILE D C 1
ATOM 16051 O O . ILE D 1 277 ? -25.972 35.470 34.258 1.00 51.15 269 ILE D O 1
ATOM 16067 N N . ALA D 1 278 ? -26.005 34.249 36.147 1.00 52.99 270 ALA D N 1
ATOM 16068 C CA . ALA D 1 278 ? -25.513 35.364 36.948 1.00 51.28 270 ALA D CA 1
ATOM 16069 C C . ALA D 1 278 ? -24.127 35.811 36.495 1.00 57.12 270 ALA D C 1
ATOM 16070 O O . ALA D 1 278 ? -23.783 36.994 36.616 1.00 57.05 270 ALA D O 1
ATOM 16077 N N . ALA D 1 279 ? -23.324 34.888 35.966 1.00 52.72 271 ALA D N 1
ATOM 16078 C CA . ALA D 1 279 ? -22.012 35.221 35.431 1.00 49.12 271 ALA D CA 1
ATOM 16079 C C . ALA D 1 279 ? -22.061 35.744 34.003 1.00 49.60 271 ALA D C 1
ATOM 16080 O O . ALA D 1 279 ? -21.001 36.014 33.430 1.00 53.95 271 ALA D O 1
ATOM 16087 N N . GLY D 1 280 ? -23.246 35.887 33.418 1.00 54.04 272 GLY D N 1
ATOM 16088 C CA . GLY D 1 280 ? -23.367 36.477 32.102 1.00 56.50 272 GLY D CA 1
ATOM 16089 C C . GLY D 1 280 ? -23.224 35.533 30.937 1.00 55.35 272 GLY D C 1
ATOM 16090 O O . GLY D 1 280 ? -22.780 35.966 29.870 1.00 52.13 272 GLY D O 1
ATOM 16094 N N . HIS D 1 281 ? -23.596 34.263 31.098 1.00 46.59 273 HIS D N 1
ATOM 16095 C CA . HIS D 1 281 ? -23.515 33.289 30.019 1.00 45.68 273 HIS D CA 1
ATOM 16096 C C . HIS D 1 281 ? -24.895 32.874 29.522 1.00 44.08 273 HIS D C 1
ATOM 16097 O O . HIS D 1 281 ? -25.006 31.917 28.752 1.00 42.38 273 HIS D O 1
ATOM 16111 N N . GLY D 1 282 ? -25.946 33.590 29.922 1.00 46.12 274 GLY D N 1
ATOM 16112 C CA . GLY D 1 282 ? -27.292 33.178 29.556 1.00 46.29 274 GLY D CA 1
ATOM 16113 C C . GLY D 1 282 ? -27.507 33.108 28.059 1.00 48.71 274 GLY D C 1
ATOM 16114 O O . GLY D 1 282 ? -28.241 32.247 27.567 1.00 44.81 274 GLY D O 1
ATOM 16118 N N . GLU D 1 283 ? -26.887 34.019 27.315 1.00 46.07 275 GLU D N 1
ATOM 16119 C CA . GLU D 1 283 ? -27.015 34.050 25.870 1.00 50.00 275 GLU D CA 1
ATOM 16120 C C . GLU D 1 283 ? -25.894 33.297 25.167 1.00 40.64 275 GLU D C 1
ATOM 16121 O O . GLU D 1 283 ? -25.854 33.292 23.939 1.00 46.98 275 GLU D O 1
ATOM 16133 N N . ASP D 1 284 ? -24.992 32.658 25.910 1.00 45.14 276 ASP D N 1
ATOM 16134 C CA . ASP D 1 284 ? -24.001 31.764 25.341 1.00 41.89 276 ASP D CA 1
ATOM 16135 C C . ASP D 1 284 ? -24.583 30.355 25.187 1.00 42.88 276 ASP D C 1
ATOM 16136 O O . ASP D 1 284 ? -25.694 30.054 25.630 1.00 40.32 276 ASP D O 1
ATOM 16145 N N . SER D 1 285 ? -23.826 29.494 24.514 1.00 40.92 277 SER D N 1
ATOM 16146 C CA . SER D 1 285 ? -24.164 28.084 24.456 1.00 37.10 277 SER D CA 1
ATOM 16147 C C . SER D 1 285 ? -24.199 27.479 25.864 1.00 40.60 277 SER D C 1
ATOM 16148 O O . SER D 1 285 ? -23.607 28.004 26.821 1.00 39.34 277 SER D O 1
ATOM 16156 N N . PHE D 1 286 ? -24.888 26.336 25.983 1.00 39.08 278 PHE D N 1
ATOM 16157 C CA . PHE D 1 286 ? -24.965 25.680 27.286 1.00 39.64 278 PHE D CA 1
ATOM 16158 C C . PHE D 1 286 ? -23.601 25.150 27.728 1.00 40.65 278 PHE D C 1
ATOM 16159 O O . PHE D 1 286 ? -23.350 25.044 28.932 1.00 38.30 278 PHE D O 1
ATOM 16176 N N . THR D 1 287 ? -22.686 24.896 26.790 1.00 39.33 279 THR D N 1
ATOM 16177 C CA . THR D 1 287 ? -21.329 24.496 27.158 1.00 40.04 279 THR D CA 1
ATOM 16178 C C . THR D 1 287 ? -20.666 25.508 28.094 1.00 40.12 279 THR D C 1
ATOM 16179 O O . THR D 1 287 ? -19.807 25.143 28.908 1.00 41.29 279 THR D O 1
ATOM 16190 N N . SER D 1 288 ? -21.090 26.770 28.026 1.00 40.72 280 SER D N 1
ATOM 16191 C CA . SER D 1 288 ? -20.567 27.812 28.900 1.00 39.34 280 SER D CA 1
ATOM 16192 C C . SER D 1 288 ? -20.728 27.490 30.377 1.00 42.12 280 SER D C 1
ATOM 16193 O O . SER D 1 288 ? -20.061 28.120 31.202 1.00 39.25 280 SER D O 1
ATOM 16201 N N . LEU D 1 289 ? -21.585 26.528 30.735 1.00 39.78 281 LEU D N 1
ATOM 16202 C CA . LEU D 1 289 ? -21.755 26.201 32.147 1.00 36.00 281 LEU D CA 1
ATOM 16203 C C . LEU D 1 289 ? -20.448 25.747 32.780 1.00 38.44 281 LEU D C 1
ATOM 16204 O O . LEU D 1 289 ? -20.246 25.942 33.983 1.00 38.88 281 LEU D O 1
ATOM 16220 N N . ILE D 1 290 ? -19.562 25.134 31.994 1.00 37.32 282 ILE D N 1
ATOM 16221 C CA . ILE D 1 290 ? -18.277 24.672 32.513 1.00 40.66 282 ILE D CA 1
ATOM 16222 C C . ILE D 1 290 ? -17.545 25.790 33.239 1.00 43.93 282 ILE D C 1
ATOM 16223 O O . ILE D 1 290 ? -16.809 25.541 34.202 1.00 41.12 282 ILE D O 1
ATOM 16239 N N . GLU D 1 291 ? -17.738 27.037 32.800 1.00 43.62 283 GLU D N 1
ATOM 16240 C CA . GLU D 1 291 ? -17.083 28.160 33.458 1.00 52.94 283 GLU D CA 1
ATOM 16241 C C . GLU D 1 291 ? -17.543 28.290 34.899 1.00 55.22 283 GLU D C 1
ATOM 16242 O O . GLU D 1 291 ? -16.779 28.760 35.746 1.00 53.04 283 GLU D O 1
ATOM 16254 N N . VAL D 1 292 ? -18.779 27.880 35.196 1.00 41.47 284 VAL D N 1
ATOM 16255 C CA . VAL D 1 292 ? -19.251 27.850 36.577 1.00 49.94 284 VAL D CA 1
ATOM 16256 C C . VAL D 1 292 ? -18.768 26.588 37.285 1.00 51.88 284 VAL D C 1
ATOM 16257 O O . VAL D 1 292 ? -18.605 26.578 38.512 1.00 51.16 284 VAL D O 1
ATOM 16270 N N . LEU D 1 293 ? -18.558 25.503 36.539 1.00 46.07 285 LEU D N 1
ATOM 16271 C CA . LEU D 1 293 ? -18.184 24.238 37.154 1.00 47.55 285 LEU D CA 1
ATOM 16272 C C . LEU D 1 293 ? -16.709 24.203 37.508 1.00 52.10 285 LEU D C 1
ATOM 16273 O O . LEU D 1 293 ? -16.319 23.514 38.457 1.00 55.61 285 LEU D O 1
ATOM 16289 N N . ARG D 1 294 ? -15.876 24.928 36.756 1.00 51.73 286 ARG D N 1
ATOM 16290 C CA . ARG D 1 294 ? -14.458 25.000 37.071 1.00 54.27 286 ARG D CA 1
ATOM 16291 C C . ARG D 1 294 ? -14.184 25.913 38.268 1.00 59.85 286 ARG D C 1
ATOM 16292 O O . ARG D 1 294 ? -13.072 25.894 38.806 1.00 55.28 286 ARG D O 1
ATOM 16313 N N . LYS D 1 295 ? -15.161 26.724 38.681 1.00 62.81 287 LYS D N 1
ATOM 16314 C CA . LYS D 1 295 ? -14.978 27.724 39.727 1.00 77.20 287 LYS D CA 1
ATOM 16315 C C . LYS D 1 295 ? -15.800 27.351 40.953 1.00 75.17 287 LYS D C 1
ATOM 16316 O O . LYS D 1 295 ? -17.039 27.405 40.900 1.00 87.89 287 LYS D O 1
ATOM 16322 N N . PRO D 1 296 ? -15.160 26.992 42.074 1.00 69.91 288 PRO D N 1
ATOM 16323 C CA . PRO D 1 296 ? -15.887 26.440 43.227 1.00 72.95 288 PRO D CA 1
ATOM 16324 C C . PRO D 1 296 ? -17.201 27.133 43.570 1.00 77.97 288 PRO D C 1
ATOM 16325 O O . PRO D 1 296 ? -18.257 26.495 43.523 1.00 93.48 288 PRO D O 1
ATOM 16329 N N . ALA D 1 297 ? -17.136 28.419 43.925 1.00 80.32 289 ALA D N 1
ATOM 16330 C CA . ALA D 1 297 ? -18.282 29.247 44.334 1.00 75.80 289 ALA D CA 1
ATOM 16331 C C . ALA D 1 297 ? -18.143 29.665 45.791 1.00 74.41 289 ALA D C 1
ATOM 16332 O O . ALA D 1 297 ? -18.400 28.877 46.698 1.00 82.24 289 ALA D O 1
#

B-factor: mean 55.06, std 17.43, range [24.37, 194.85]

Radius of gyration: 34.89 Å; Cα contacts (8 Å, |Δi|>4): 2179; chains: 4; bounding box: 110×67×89 Å